Protein 5XK6 (pdb70)

InterPro domains:
  IPR001441 Decaprenyl diphosphate synthase-like [PF01255] (8-213)
  IPR001441 Decaprenyl diphosphate synthase-like [PTHR10291] (7-212)
  IPR036424 Decaprenyl diphosphate synthase-like superfamily [G3DSA:3.40.1180.10] (2-214)
  IPR036424 Decaprenyl diphosphate synthase-like superfamily [SSF64005] (6-204)

Nearest PDB structures (foldseek):
  5xk9-assembly2_C  TM=1.004E+00  e=3.195E-44  Streptomyces sp. CNH189
  5ygj-assembly1_A  TM=9.908E-01  e=1.412E-31  Streptomyces sp. CL190
  8ylz-assembly1_A-2  TM=8.900E-01  e=2.514E-13  Streptomyces clavuligerus
  7cc3-assembly2_C  TM=8.695E-01  e=1.055E-12  Methanosarcina mazei Go1
  7vqc-assembly1_A  TM=8.677E-01  e=1.540E-11  Methanosarcina acetivorans C2A

Secondary structure (DSSP, 8-state):
----EEE----HHHHHHHHT--HHHHHHHHHHHHHHHHHHHHHTT-SEEEEE--BSGGGGS-HHHHHHHHHHHHHHHHHHGGGSEEEEEE-GGGS-HHHHHHHHHHHHHS-TT-S-EEEEEESB-HHHHHHHHHHHHTTTSSS--HHHHHHHSSSSS--SEEEE-SS--S-TT---TT-TT-EEEE-SS-GGG--HHHHHHHHHHHHHS---TTS---/---EEEE----HHHHHHHHT--HHHHHHHHHHHHHHHHHHHHHTT-SEEEEE--BTGGGGS-HHHHHHHHHHHHHHHHHHTTTSEEEEEE-GGGS-HHHHHHHHHHHHTS-TT-S-EEEEEESB-HHHHHHHHHHHHTTTSSS--HHHHHHHSSS-S--SEEEE-SS--B-TT---TT-TT-EEEE-SS-GGG--HHHHHHHHHHHHT--/----EEE----HHHHHHHHT--HHHHHHHHHHHHHHHHHHHHHTT-SEEEEE--BSGGGGS-HHHHHHHHHHHHHHHHHHGGGSEEEEEE-GGGS-HHHHHHHHHHHHHS-TT-S-EEEEEESB-HHHHHHHHHHHHTTTSS---HHHHHHHSSSSS--SEEEE-SS--S-TT---TT-TT-EEEE-SS-GGG--HHHHHHHHHHHHHS---TTS---/---EEEE----HHHHHHHHT--HHHHHHHHHHHHHHHHHHHHHTT-SEEEEE--BTGGGGS-HHHHHHHHHHHHHHHHHHGGGSEEEEEE-GGGS-HHHHHHHHHHHHHS-TT-S-EEEEEESB-HHHHHHHHHHHHTTTSSS--HHHHHHHSSS-S--SEEEE-SS--B-TT---TT-TT-EEEE-SS-GGG--HHHHHHHHHHHHHT-

Foldseek 3Di:
DAAAEEEEADDLVVVCVVVVHDSLVSLLLVLVLVLVVLVLRVVVRHQEYEYAQEALVQLPPDPVSLVSSLVSVVVNLVVPFAAAQEEEFEPCVSRPVVSVVSSVVSNVNGDPVHSYYYYYYYRFAVVSQVVVLCVVCPPPDPDDDPVSSLCRFRPNAAHAEYEYEQPDPDQPRNDGPHHPQHHYYYYNDRSSRDDSVNVVVSVVVSVPDDGAPPHDDD/DAAEEEEEADDQVVVCVVVVHDSLVSLLLVLVLVLVVLVLCVVVPHQEYEYAQEALVRLPPDPVSLVSSLVSVVVNLVPAQQPAQEEEFEPCVSRPPVSVVSSVVSNVNGDVVHSHYYYYYYRAAVVSQVVVLCVVCPPPDPDDDPVSSLCRFRPNDAHAEYEYEQPDDDCNRPDRDPHPPHDYYYYNDRSSRDDSVNVVVSVVVSVVVD/DAAAEEEEADDLVVVCVVVVHDSLVSLLLVLVLVLVVLVLRVVVRHQEYEYAQEALVQLVDDPVSLCSSLVSVLVNLVVPFAAAQEEEFELCVSRPVVSVVSSVVSNVNGDPPHSYYYYYYYRFAVVSQVVVLCVVCPPPDPDDDPVNSLCRFRPNAAHAEYEYEQPDPDQPRNDGPHHPQHHYYYYNDRSSRDDVVNVVVSVVVSVPDDGAPPHDDD/DAAEEEEEADDQVVVCVVVVHDSLVSLLLVLVLVLVVLVLCVVVPHQEYEYAQEALVRLPPDPVSLCSSLVSVLVNLVVPQQAAQEEEFEPCVSRPVVSVVSSVVSNVNGDPPHSHYYYYYYRAAVVSQVVVLCVVCPPPDPDDDPVNSLCRGRPNDAHAEYEYEQPDDDCNRPDRDPHPNHDYYYYNDRSSRDDSVNVVVSVVVSVVVD

B-factor: mean 20.39, std 10.57, range [8.16, 86.76]

Sequence (856 aa):
MMTNLMLLPDGMRRWSQKQGISLDDSYAAMTDKLVEFTGWAREEGFTTFYVTVSSVANYSRSEEQVTTAMNAFTEVVRRCCHDTLNFNYSGTLEVVPERWLTELEALRAKSDSQSDFTLHFIMGMSLAHEVIGIFNKFNGKIPALTEEELLAANAYVPEPVDFLIRPGGHVRMSSFYPLMSPFAEMYFCPTLLNDMMTRADFDVVALEDLREERDDRRYGLYPVMMMMTNNLMMLLPDGMRRWSQKQGISLDDSYAAMTDKLVEFTGWAREEGFTTFYVTVSSVANYSRSEEQVTTAMNAFTEVVRRCCHDTLNFNYSGTLEVVPERRWLLTELEALRRAKSDSQSDDFTLHFIMGMSLAHEVIGIFNKFNGKIPALTEEELLAANAYVPEEPPVDDFLIRPGGHVRMSSFYPLMSPFAEMYFCPTLLNDMMTRADFDVALEDLRERDMMTNLMLLPDGMRRWSQKQGISLDDSYAAMTDKLVEFTGWAREEEGFTTFYVTVSSVANYSRSEEEQVTTAMNAFTEVVRRCCHDTLNFNYSGTLEVVPERWLTELEALRAKSDSQSDFTLHFIMGMSLAHEVIGIFNKFNGKIPALTEELLAANAYVPEPVDFLIRPGGHVRMSSFYPLMSPFAEMYFCPTLLNDMMTRADFDVVALEDLRERDDRRYGLYPVMMTNLMLLPDGMRRWSQKQGISLDDSYAAMTDKLVEFTGWAREEGFTTTFYVTVSSVANYSRSEEQQVTTAMNAFTEVVRRCCHDTLNFNYSGTLEVVPERRWLTELEALRAKSDSQSDFTLHFIMGMSLAHEVIGIFNKFNGKKIPALTEELLAANAYVPEPVDFLIRPGGHVRMSSFYPLMSPFAEMYFCPTLLNDMMTRRADFDVALEDLRERD

Solvent-accessible surface area: 35393 Å² total; per-residue (Å²): 228,142,40,5,0,0,0,1,21,31,6,15,167,83,28,11,104,114,86,68,63,61,55,76,78,0,19,53,24,0,3,76,27,1,46,77,0,6,30,22,0,89,126,50,55,4,32,14,0,3,1,4,11,6,6,28,60,33,41,104,132,54,152,129,78,17,63,16,18,4,59,6,10,0,47,1,0,70,124,20,25,100,91,6,23,0,46,33,23,13,3,55,148,47,6,58,120,156,5,20,87,49,0,87,45,6,83,81,129,13,31,100,148,19,124,3,25,0,10,1,0,0,0,3,17,12,14,58,5,2,28,38,9,3,63,120,22,23,55,159,35,135,40,5,66,95,146,52,0,40,82,33,10,27,4,75,62,86,2,25,10,0,0,11,0,0,40,61,40,59,2,24,14,24,1,1,5,28,1,51,26,1,0,0,31,34,14,111,44,21,0,13,46,0,53,73,12,14,0,37,26,0,2,64,64,1,113,139,43,76,63,43,101,12,72,36,79,211,206,94,54,0,0,0,0,1,19,25,4,9,41,61,32,11,118,134,86,67,62,59,41,86,79,0,15,53,23,0,2,78,29,1,48,78,0,5,28,21,0,93,128,49,51,6,43,18,0,2,1,2,11,4,0,33,26,23,37,89,53,54,148,142,45,16,66,21,16,4,58,5,9,0,44,1,0,64,115,13,22,91,86,6,35,2,62,32,24,14,4,61,151,47,6,53,122,123,12,38,78,40,1,65,58,15,84,70,142,13,34,96,149,15,123,3,24,0,6,1,0,0,0,2,14,13,12,52,4,3,28,40,9,4,64,131,21,24,52,165,33,135,39,5,59,86,130,58,0,39,82,35,11,29,5,74,21,68,3,49,26,0,0,13,0,1,42,22,32,11,0,9,9,18,6,0,6,34,3,45,160,4,25,2,33,34,13,111,43,25,0,13,47,0,54,72,12,15,0,36,28,0,2,39,64,3,96,136,70,171,230,134,39,6,0,0,0,2,23,30,4,14,154,91,28,12,134,133,100,68,59,58,49,86,76,0,23,56,25,0,2,78,29,1,50,76,0,6,29,21,0,93,129,49,54,4,36,15,0,3,1,3,12,6,9,24,71,39,35,104,100,57,152,144,73,13,48,23,19,4,60,6,8,0,45,1,0,67,124,19,28,100,92,6,36,1,61,33,22,12,4,56,148,47,7,52,120,138,11,32,80,56,0,64,39,12,96,78,127,13,56,84,159,22,122,3,25,0,8,1,0,0,0,5,16,12,12,69,5,2,32,38,9,4,60,116,24,25,56,161,36,136,40,4,62,97,144,57,0,40,82,33,9,27,5,74,56,86,1,26,10,0,0,11,0,0,39,62,41,63,2,25,23,27,2,1,5,29,1,49,27,1,1,0,32,34,14,111,42,18,0,13,51,0,55,73,12,16,0,38,26,0,3,64,61,1,116,140,34,76,61,43,102,12,72,34,72,210,216,132,37,5,0,0,0,1,18,26,4,9,42,59,30,10,120,128,85,68,62,59,42,88,79,0,16,52,23,0,2,75,28,2,48,78,0,5,29,23,0,93,130,49,50,6,48,14,0,3,1,2,10,5,1,30,26,24,38,90,54,37,143,125,50,15,73,20,18,3,58,5,9,0,45,1,0,64,122,13,26,107,89,6,39,2,54,17,24,14,3,59,151,46,5,58,122,134,13,23,90,41,1,72,54,9,83,83,130,13,51,92,166,21,119,2,24,0,6,1,0,0,0,2,13,12,12,50,4,4,26,39,9,3,68,123,25,26,55,163,32,133,39,5,58,82,130,57,0,40,82,36,9,29,5,76,42,83,3,49,29,0,0,12,0,0,41,23,32,10,0,9,8,19,7,1,6,17,3,51,176,4,20,2,32,34,13,112,44,25,0,12,47,0,54,72,12,16,0,36,26,0,3,59,64,2,103,129,71,167

Organism: NCBI:txid1136432

Radius of gyration: 30.97 Å; Cα contacts (8 Å, |Δi|>4): 1638; chains: 4; bounding box: 78×78×82 Å

Structure (mmCIF, N/CA/C/O backbone):
data_5XK6
#
_entry.id   5XK6
#
_cell.length_a   68.552
_cell.length_b   120.634
_cell.length_c   130.077
_cell.angle_alpha   90.00
_cell.angle_beta   90.00
_cell.angle_gamma   90.00
#
_symmetry.space_group_name_H-M   'P 21 21 21'
#
loop_
_entity.id
_entity.type
_entity.pdbx_description
1 polymer 'Undecaprenyl diphosphate synthase'
2 non-polymer 'MAGNESIUM ION'
3 non-polymer 'PYROPHOSPHATE 2-'
4 non-polymer 'SULFATE ION'
5 water water
#
loop_
_atom_site.group_PDB
_atom_site.id
_atom_site.type_symbol
_atom_site.label_atom_id
_atom_site.label_alt_id
_atom_site.label_comp_id
_atom_site.label_asym_id
_atom_site.label_entity_id
_atom_site.label_seq_id
_atom_site.pdbx_PDB_ins_code
_atom_site.Cartn_x
_atom_site.Cartn_y
_atom_site.Cartn_z
_atom_site.occupancy
_atom_site.B_iso_or_equiv
_atom_site.auth_seq_id
_atom_site.auth_comp_id
_atom_site.auth_asym_id
_atom_site.auth_atom_id
_atom_site.pdbx_PDB_model_num
ATOM 1 N N . MET A 1 15 ? 32.140 76.839 63.122 1.00 60.10 0 MET A N 1
ATOM 2 C CA . MET A 1 15 ? 31.680 75.512 63.518 1.00 58.44 0 MET A CA 1
ATOM 3 C C . MET A 1 15 ? 31.744 74.516 62.355 1.00 52.04 0 MET A C 1
ATOM 4 O O . MET A 1 15 ? 31.375 74.843 61.228 1.00 53.23 0 MET A O 1
ATOM 9 N N . MET A 1 16 ? 32.205 73.302 62.662 1.00 46.74 1 MET A N 1
ATOM 10 C CA . MET A 1 16 ? 32.420 72.254 61.671 1.00 41.59 1 MET A CA 1
ATOM 11 C C . MET A 1 16 ? 31.112 71.586 61.265 1.00 30.41 1 MET A C 1
ATOM 12 O O . MET A 1 16 ? 30.214 71.402 62.093 1.00 26.31 1 MET A O 1
ATOM 17 N N . THR A 1 17 ? 31.007 71.229 59.980 1.00 23.74 2 THR A N 1
ATOM 18 C CA . THR A 1 17 ? 29.871 70.456 59.488 1.00 19.65 2 THR A CA 1
ATOM 19 C C . THR A 1 17 ? 30.349 69.273 58.653 1.00 15.94 2 THR A C 1
ATOM 20 O O . THR A 1 17 ? 31.457 69.264 58.120 1.00 18.71 2 THR A O 1
ATOM 24 N N . ASN A 1 18 ? 29.506 68.244 58.571 1.00 13.11 3 ASN A N 1
ATOM 25 C CA . ASN A 1 18 ? 29.727 67.105 57.688 1.00 13.08 3 ASN A CA 1
ATOM 26 C C . ASN A 1 18 ? 28.525 66.944 56.752 1.00 13.71 3 ASN A C 1
ATOM 27 O O . ASN A 1 18 ? 27.514 67.654 56.868 1.00 14.29 3 ASN A O 1
ATOM 32 N N . LEU A 1 19 ? 28.666 66.031 55.779 1.00 12.25 4 LEU A N 1
ATOM 33 C CA . LEU A 1 19 ? 27.673 65.846 54.734 1.00 12.43 4 LEU A CA 1
ATOM 34 C C . LEU A 1 19 ? 27.561 64.372 54.399 1.00 13.64 4 LEU A C 1
ATOM 35 O O . LEU A 1 19 ? 28.578 63.685 54.325 1.00 12.93 4 LEU A O 1
ATOM 40 N N . MET A 1 20 ? 26.342 63.892 54.174 1.00 12.23 5 MET A N 1
ATOM 41 C CA . MET A 1 20 ? 26.098 62.514 53.756 1.00 10.92 5 MET A CA 1
ATOM 42 C C . MET A 1 20 ? 25.306 62.508 52.452 1.00 12.58 5 MET A C 1
ATOM 43 O O . MET A 1 20 ? 24.376 63.300 52.281 1.00 13.99 5 MET A O 1
ATOM 48 N N . LEU A 1 21 ? 25.675 61.609 51.534 1.00 11.69 6 LEU A N 1
ATOM 49 C CA . LEU A 1 21 ? 24.988 61.411 50.266 1.00 10.61 6 LEU A CA 1
ATOM 50 C C . LEU A 1 21 ? 24.447 59.986 50.219 1.00 11.24 6 LEU A C 1
ATOM 51 O O . LEU A 1 21 ? 25.170 59.029 50.531 1.00 12.51 6 LEU A O 1
ATOM 56 N N . LEU A 1 22 ? 23.180 59.868 49.820 1.00 11.78 7 LEU A N 1
ATOM 57 C CA . LEU A 1 22 ? 22.488 58.611 49.519 1.00 10.97 7 LEU A CA 1
ATOM 58 C C . LEU A 1 22 ? 22.426 58.430 48.006 1.00 13.36 7 LEU A C 1
ATOM 59 O O . LEU A 1 22 ? 21.515 58.950 47.359 1.00 13.71 7 LEU A O 1
ATOM 64 N N . PRO A 1 23 ? 23.374 57.715 47.396 1.00 14.40 8 PRO A N 1
ATOM 65 C CA . PRO A 1 23 ? 23.334 57.535 45.932 1.00 17.08 8 PRO A CA 1
ATOM 66 C C . PRO A 1 23 ? 22.092 56.769 45.502 1.00 19.64 8 PRO A C 1
ATOM 67 O O . PRO A 1 23 ? 21.666 55.806 46.156 1.00 21.05 8 PRO A O 1
ATOM 71 N N . ASP A 1 24 ? 21.478 57.244 44.418 1.00 19.87 9 ASP A N 1
ATOM 72 C CA . ASP A 1 24 ? 20.299 56.590 43.884 1.00 22.69 9 ASP A CA 1
ATOM 73 C C . ASP A 1 24 ? 20.161 56.964 42.415 1.00 23.06 9 ASP A C 1
ATOM 74 O O . ASP A 1 24 ? 20.529 58.077 41.995 1.00 25.45 9 ASP A O 1
ATOM 79 N N . GLY A 1 25 ? 19.567 56.046 41.663 1.00 21.56 10 GLY A N 1
ATOM 80 C CA . GLY A 1 25 ? 19.149 56.327 40.304 1.00 20.32 10 GLY A CA 1
ATOM 81 C C . GLY A 1 25 ? 19.947 55.655 39.201 1.00 21.08 10 GLY A C 1
ATOM 82 O O . GLY A 1 25 ? 19.832 56.083 38.043 1.00 22.72 10 GLY A O 1
ATOM 83 N N . MET A 1 26 ? 20.759 54.642 39.510 1.00 22.15 11 MET A N 1
ATOM 84 C CA . MET A 1 26 ? 21.662 54.113 38.483 1.00 22.51 11 MET A CA 1
ATOM 85 C C . MET A 1 26 ? 20.903 53.308 37.435 1.00 24.66 11 MET A C 1
ATOM 86 O O . MET A 1 26 ? 21.195 53.413 36.232 1.00 23.68 11 MET A O 1
ATOM 91 N N . ARG A 1 27 ? 19.905 52.525 37.851 1.00 26.19 12 ARG A N 1
ATOM 92 C CA . ARG A 1 27 ? 19.161 51.747 36.861 1.00 29.13 12 ARG A CA 1
ATOM 93 C C . ARG A 1 27 ? 18.361 52.672 35.948 1.00 26.90 12 ARG A C 1
ATOM 94 O O . ARG A 1 27 ? 18.428 52.562 34.710 1.00 26.73 12 ARG A O 1
ATOM 102 N N . ARG A 1 28 ? 17.645 53.646 36.535 1.00 24.29 13 ARG A N 1
ATOM 103 C CA . ARG A 1 28 ? 16.915 54.609 35.713 1.00 24.13 13 ARG A CA 1
ATOM 104 C C . ARG A 1 28 ? 17.837 55.374 34.787 1.00 25.06 13 ARG A C 1
ATOM 105 O O . ARG A 1 28 ? 17.450 55.716 33.668 1.00 26.74 13 ARG A O 1
ATOM 113 N N . TRP A 1 29 ? 19.035 55.718 35.251 1.00 21.51 14 TRP A N 1
ATOM 114 C CA . TRP A 1 29 ? 19.929 56.470 34.381 1.00 21.23 14 TRP A CA 1
ATOM 115 C C . TRP A 1 29 ? 20.395 55.600 33.225 1.00 24.92 14 TRP A C 1
ATOM 116 O O . TRP A 1 29 ? 20.593 56.098 32.108 1.00 27.11 14 TRP A O 1
ATOM 127 N N . SER A 1 30 ? 20.607 54.310 33.478 1.00 24.49 15 SER A N 1
ATOM 128 C CA . SER A 1 30 ? 20.972 53.425 32.372 1.00 27.20 15 SER A CA 1
ATOM 129 C C . SER A 1 30 ? 19.840 53.355 31.351 1.00 30.72 15 SER A C 1
ATOM 130 O O . SER A 1 30 ? 20.091 53.329 30.138 1.00 33.55 15 SER A O 1
ATOM 133 N N . GLN A 1 31 ? 18.588 53.357 31.813 1.00 33.33 16 GLN A N 1
ATOM 134 C CA . GLN A 1 31 ? 17.461 53.380 30.877 1.00 37.86 16 GLN A CA 1
ATOM 135 C C . GLN A 1 31 ? 17.404 54.700 30.115 1.00 38.46 16 GLN A C 1
ATOM 136 O O . GLN A 1 31 ? 17.221 54.722 28.893 1.00 40.18 16 GLN A O 1
ATOM 142 N N . LYS A 1 32 ? 17.559 55.815 30.831 1.00 36.36 17 LYS A N 1
ATOM 143 C CA . LYS A 1 32 ? 17.518 57.140 30.224 1.00 33.13 17 LYS A CA 1
ATOM 144 C C . LYS A 1 32 ? 18.588 57.312 29.158 1.00 32.65 17 LYS A C 1
ATOM 145 O O . LYS A 1 32 ? 18.324 57.855 28.077 1.00 33.91 17 LYS A O 1
ATOM 151 N N . GLN A 1 33 ? 19.800 56.869 29.446 1.00 29.00 18 GLN A N 1
ATOM 152 C CA . GLN A 1 33 ? 20.920 57.078 28.545 1.00 31.26 18 GLN A CA 1
ATOM 153 C C . GLN A 1 33 ? 21.010 55.994 27.478 1.00 32.35 18 GLN A C 1
ATOM 154 O O . GLN A 1 33 ? 21.790 56.141 26.526 1.00 35.28 18 GLN A O 1
ATOM 160 N N . GLY A 1 34 ? 20.257 54.909 27.628 1.00 31.29 19 GLY A N 1
ATOM 161 C CA . GLY A 1 34 ? 20.357 53.805 26.693 1.00 32.17 19 GLY A CA 1
ATOM 162 C C . GLY A 1 34 ? 21.673 53.066 26.756 1.00 33.52 19 GLY A C 1
ATOM 163 O O . GLY A 1 34 ? 22.245 52.737 25.707 1.00 33.82 19 GLY A O 1
ATOM 164 N N . ILE A 1 35 ? 22.179 52.806 27.959 1.00 31.37 20 ILE A N 1
ATOM 165 C CA . ILE A 1 35 ? 23.475 52.178 28.162 1.00 30.03 20 ILE A CA 1
ATOM 166 C C . ILE A 1 35 ? 23.298 51.043 29.157 1.00 29.76 20 ILE A C 1
ATOM 167 O O . ILE A 1 35 ? 22.237 50.875 29.752 1.00 31.03 20 ILE A O 1
ATOM 172 N N . SER A 1 36 ? 24.358 50.257 29.331 1.00 28.84 21 SER A N 1
ATOM 173 C CA . SER A 1 36 ? 24.312 49.146 30.270 1.00 28.14 21 SER A CA 1
ATOM 174 C C . SER A 1 36 ? 24.333 49.654 31.709 1.00 27.97 21 SER A C 1
ATOM 175 O O . SER A 1 36 ? 24.763 50.778 31.990 1.00 27.05 21 SER A O 1
ATOM 178 N N . LEU A 1 37 ? 23.910 48.776 32.625 1.00 28.11 22 LEU A N 1
ATOM 179 C CA . LEU A 1 37 ? 24.037 49.091 34.044 1.00 26.78 22 LEU A CA 1
ATOM 180 C C . LEU A 1 37 ? 25.490 49.341 34.413 1.00 26.20 22 LEU A C 1
ATOM 181 O O . LEU A 1 37 ? 25.796 50.272 35.161 1.00 24.51 22 LEU A O 1
ATOM 186 N N . ASP A 1 38 ? 26.407 48.550 33.859 1.00 26.72 23 ASP A N 1
ATOM 187 C CA . ASP A 1 38 ? 27.819 48.764 34.137 1.00 27.28 23 ASP A CA 1
ATOM 188 C C . ASP A 1 38 ? 28.261 50.176 33.772 1.00 25.13 23 ASP A C 1
ATOM 189 O O . ASP A 1 38 ? 28.996 50.811 34.531 1.00 25.14 23 ASP A O 1
ATOM 194 N N . ASP A 1 39 ? 27.839 50.680 32.608 1.00 23.76 24 ASP A N 1
ATOM 195 C CA . ASP A 1 39 ? 28.245 52.023 32.205 1.00 24.51 24 ASP A CA 1
ATOM 196 C C . ASP A 1 39 ? 27.591 53.095 33.072 1.00 22.24 24 ASP A C 1
ATOM 197 O O . ASP A 1 39 ? 28.193 54.149 33.300 1.00 22.64 24 ASP A O 1
ATOM 202 N N . SER A 1 40 ? 26.368 52.843 33.549 1.00 21.53 25 SER A N 1
ATOM 203 C CA . SER A 1 40 ? 25.751 53.780 34.494 1.00 19.37 25 SER A CA 1
ATOM 204 C C . SER A 1 40 ? 26.541 53.809 35.796 1.00 18.78 25 SER A C 1
ATOM 205 O O . SER A 1 40 ? 26.773 54.884 36.368 1.00 18.67 25 SER A O 1
ATOM 208 N N . TYR A 1 41 ? 26.986 52.642 36.271 1.00 19.31 26 TYR A N 1
ATOM 209 C CA . TYR A 1 41 ? 27.825 52.644 37.461 1.00 19.42 26 TYR A CA 1
ATOM 210 C C . TYR A 1 41 ? 29.174 53.283 37.189 1.00 18.30 26 TYR A C 1
ATOM 211 O O . TYR A 1 41 ? 29.776 53.860 38.096 1.00 19.47 26 TYR A O 1
ATOM 220 N N . ALA A 1 42 ? 29.673 53.230 35.942 1.00 19.25 27 ALA A N 1
ATOM 221 C CA . ALA A 1 42 ? 30.917 53.933 35.663 1.00 18.82 27 ALA A CA 1
ATOM 222 C C . ALA A 1 42 ? 30.714 55.437 35.756 1.00 17.41 27 ALA A C 1
ATOM 223 O O . ALA A 1 42 ? 31.586 56.165 36.278 1.00 20.16 27 ALA A O 1
ATOM 225 N N . ALA A 1 43 ? 29.563 55.913 35.264 1.00 18.34 28 ALA A N 1
ATOM 226 C CA . ALA A 1 43 ? 29.219 57.322 35.424 1.00 17.85 28 ALA A CA 1
ATOM 227 C C . ALA A 1 43 ? 29.047 57.674 36.891 1.00 19.14 28 ALA A C 1
ATOM 228 O O . ALA A 1 43 ? 29.403 58.779 37.307 1.00 18.84 28 ALA A O 1
ATOM 230 N N . MET A 1 44 ? 28.506 56.744 37.691 1.00 17.08 29 MET A N 1
ATOM 231 C CA . MET A 1 44 ? 28.359 56.995 39.129 1.00 17.45 29 MET A CA 1
ATOM 232 C C . MET A 1 44 ? 29.721 57.146 39.789 1.00 16.04 29 MET A C 1
ATOM 233 O O . MET A 1 44 ? 29.938 58.044 40.596 1.00 17.01 29 MET A O 1
ATOM 238 N N . THR A 1 45 ? 30.675 56.278 39.443 1.00 16.76 30 THR A N 1
ATOM 239 C CA . THR A 1 45 ? 32.016 56.443 39.985 1.00 16.07 30 THR A CA 1
ATOM 240 C C . THR A 1 45 ? 32.553 57.837 39.678 1.00 18.27 30 THR A C 1
ATOM 241 O O . THR A 1 45 ? 33.098 58.516 40.560 1.00 17.04 30 THR A O 1
ATOM 245 N N . ASP A 1 46 ? 32.460 58.249 38.403 1.00 18.81 31 ASP A N 1
ATOM 246 C CA . ASP A 1 46 ? 32.938 59.582 38.023 1.00 18.80 31 ASP A CA 1
ATOM 247 C C . ASP A 1 46 ? 32.239 60.665 38.847 1.00 16.91 31 ASP A C 1
ATOM 248 O O . ASP A 1 46 ? 32.878 61.610 39.342 1.00 18.67 31 ASP A O 1
ATOM 253 N N . LYS A 1 47 ? 30.927 60.518 39.007 1.00 17.03 32 LYS A N 1
ATOM 254 C CA . LYS A 1 47 ? 30.141 61.522 39.706 1.00 15.85 32 LYS A CA 1
ATOM 255 C C . LYS A 1 47 ? 30.502 61.580 41.176 1.00 17.44 32 LYS A C 1
ATOM 256 O O . LYS A 1 47 ? 30.553 62.668 41.755 1.00 17.40 32 LYS A O 1
ATOM 262 N N . LEU A 1 48 ? 30.762 60.420 41.804 1.00 15.04 33 LEU A N 1
ATOM 263 C CA . LEU A 1 48 ? 31.088 60.421 43.226 1.00 15.57 33 LEU A CA 1
ATOM 264 C C . LEU A 1 48 ? 32.473 60.984 43.479 1.00 14.87 33 LEU A C 1
ATOM 265 O O . LEU A 1 48 ? 32.694 61.609 44.513 1.00 15.86 33 LEU A O 1
ATOM 270 N N . VAL A 1 49 ? 33.431 60.771 42.558 1.00 15.73 34 VAL A N 1
ATOM 271 C CA . VAL A 1 49 ? 34.703 61.472 42.679 1.00 15.61 34 VAL A CA 1
ATOM 272 C C . VAL A 1 49 ? 34.486 62.991 42.632 1.00 16.19 34 VAL A C 1
ATOM 273 O O . VAL A 1 49 ? 35.034 63.747 43.464 1.00 18.15 34 VAL A O 1
ATOM 277 N N . GLU A 1 50 ? 33.656 63.457 41.675 1.00 17.08 35 GLU A N 1
ATOM 278 C CA . GLU A 1 50 ? 33.305 64.880 41.633 1.00 17.94 35 GLU A CA 1
ATOM 279 C C . GLU A 1 50 ? 32.710 65.345 42.955 1.00 17.27 35 GLU A C 1
ATOM 280 O O . GLU A 1 50 ? 33.151 66.338 43.532 1.00 16.95 35 GLU A O 1
ATOM 286 N N . PHE A 1 51 ? 31.698 64.623 43.443 1.00 17.41 36 PHE A N 1
ATOM 287 C CA . PHE A 1 51 ? 30.967 65.028 44.643 1.00 16.80 36 PHE A CA 1
ATOM 288 C C . PHE A 1 51 ? 31.897 65.088 45.841 1.00 15.19 36 PHE A C 1
ATOM 289 O O . PHE A 1 51 ? 31.796 65.989 46.682 1.00 16.86 36 PHE A O 1
ATOM 297 N N . THR A 1 52 ? 32.819 64.123 45.932 1.00 14.45 37 THR A N 1
ATOM 298 C CA . THR A 1 52 ? 33.784 64.129 47.024 1.00 15.47 37 THR A CA 1
ATOM 299 C C . THR A 1 52 ? 34.624 65.396 47.000 1.00 15.40 37 THR A C 1
ATOM 300 O O . THR A 1 52 ? 34.851 66.022 48.045 1.00 17.34 37 THR A O 1
ATOM 304 N N . GLY A 1 53 ? 35.061 65.804 45.809 1.00 16.17 38 GLY A N 1
ATOM 305 C CA . GLY A 1 53 ? 35.816 67.045 45.724 1.00 16.25 38 GLY A CA 1
ATOM 306 C C . GLY A 1 53 ? 34.990 68.281 46.049 1.00 16.81 38 GLY A C 1
ATOM 307 O O . GLY A 1 53 ? 35.479 69.205 46.718 1.00 19.74 38 GLY A O 1
ATOM 308 N N . TRP A 1 54 ? 33.722 68.314 45.597 1.00 15.54 39 TRP A N 1
ATOM 309 C CA . TRP A 1 54 ? 32.845 69.437 45.954 1.00 16.27 39 TRP A CA 1
ATOM 310 C C . TRP A 1 54 ? 32.664 69.530 47.463 1.00 17.04 39 TRP A C 1
ATOM 311 O O . TRP A 1 54 ? 32.733 70.615 48.052 1.00 17.83 39 TRP A O 1
ATOM 322 N N . ALA A 1 55 ? 32.434 68.391 48.118 1.00 14.56 40 ALA A N 1
ATOM 323 C CA . ALA A 1 55 ? 32.260 68.411 49.558 1.00 14.47 40 ALA A CA 1
ATOM 324 C C . ALA A 1 55 ? 33.513 68.923 50.256 1.00 16.21 40 ALA A C 1
ATOM 325 O O . ALA A 1 55 ? 33.424 69.692 51.219 1.00 16.95 40 ALA A O 1
ATOM 327 N N . ARG A 1 56 ? 34.695 68.485 49.797 1.00 16.46 41 ARG A N 1
ATOM 328 C CA . ARG A 1 56 ? 35.916 68.990 50.407 1.00 17.07 41 ARG A CA 1
ATOM 329 C C . ARG A 1 56 ? 36.054 70.497 50.189 1.00 18.23 41 ARG A C 1
ATOM 330 O O . ARG A 1 56 ? 36.417 71.232 51.115 1.00 19.51 41 ARG A O 1
ATOM 338 N N . GLU A 1 57 ? 35.752 70.963 48.974 1.00 16.98 42 GLU A N 1
ATOM 339 C CA . GLU A 1 57 ? 35.888 72.387 48.660 1.00 18.13 42 GLU A CA 1
ATOM 340 C C . GLU A 1 57 ? 34.987 73.216 49.544 1.00 20.22 42 GLU A C 1
ATOM 341 O O . GLU A 1 57 ? 35.352 74.334 49.934 1.00 23.06 42 GLU A O 1
ATOM 347 N N . GLU A 1 58 ? 33.824 72.664 49.896 1.00 17.66 43 GLU A N 1
ATOM 348 C CA . GLU A 1 58 ? 32.844 73.337 50.724 1.00 18.03 43 GLU A CA 1
ATOM 349 C C . GLU A 1 58 ? 33.147 73.244 52.213 1.00 19.32 43 GLU A C 1
ATOM 350 O O . GLU A 1 58 ? 32.335 73.713 53.020 1.00 21.94 43 GLU A O 1
ATOM 356 N N . GLY A 1 59 ? 34.277 72.658 52.614 1.00 17.20 44 GLY A N 1
ATOM 357 C CA . GLY A 1 59 ? 34.672 72.719 54.010 1.00 18.66 44 GLY A CA 1
ATOM 358 C C . GLY A 1 59 ? 34.110 71.630 54.902 1.00 17.24 44 GLY A C 1
ATOM 359 O O . GLY A 1 59 ? 34.330 71.674 56.125 1.00 19.25 44 GLY A O 1
ATOM 360 N N . PHE A 1 60 ? 33.392 70.659 54.343 1.00 16.63 45 PHE A N 1
ATOM 361 C CA . PHE A 1 60 ? 32.892 69.579 55.181 1.00 14.50 45 PHE A CA 1
ATOM 362 C C . PHE A 1 60 ? 34.060 68.747 55.714 1.00 14.99 45 PHE A C 1
ATOM 363 O O . PHE A 1 60 ? 35.034 68.497 55.002 1.00 16.99 45 PHE A O 1
ATOM 371 N N . THR A 1 61 ? 33.948 68.342 56.980 1.00 14.14 46 THR A N 1
ATOM 372 C CA . THR A 1 61 ? 35.003 67.561 57.633 1.00 13.56 46 THR A CA 1
ATOM 373 C C . THR A 1 61 ? 35.031 66.117 57.145 1.00 15.37 46 THR A C 1
ATOM 374 O O . THR A 1 61 ? 36.114 65.534 56.914 1.00 15.93 46 THR A O 1
ATOM 378 N N . THR A 1 62 ? 33.858 65.520 57.006 1.00 16.23 47 THR A N 1
ATOM 379 C CA . THR A 1 62 ? 33.706 64.193 56.461 1.00 14.80 47 THR A CA 1
ATOM 380 C C . THR A 1 62 ? 32.575 64.225 55.460 1.00 15.31 47 THR A C 1
ATOM 381 O O . THR A 1 62 ? 31.555 64.905 55.672 1.00 14.88 47 THR A O 1
ATOM 385 N N . PHE A 1 63 ? 32.786 63.497 54.373 1.00 13.88 48 PHE A N 1
ATOM 386 C CA . PHE A 1 63 ? 31.749 63.204 53.399 1.00 12.48 48 PHE A CA 1
ATOM 387 C C . PHE A 1 63 ? 31.421 61.713 53.538 1.00 13.29 48 PHE A C 1
ATOM 388 O O . PHE A 1 63 ? 32.278 60.862 53.273 1.00 13.36 48 PHE A O 1
ATOM 396 N N . TYR A 1 64 ? 30.205 61.413 54.004 1.00 12.11 49 TYR A N 1
ATOM 397 C CA . TYR A 1 64 ? 29.695 60.050 54.170 1.00 11.38 49 TYR A CA 1
ATOM 398 C C . TYR A 1 64 ? 28.926 59.624 52.931 1.00 13.40 49 TYR A C 1
ATOM 399 O O . TYR A 1 64 ? 28.092 60.382 52.431 1.00 13.52 49 TYR A O 1
ATOM 408 N N . VAL A 1 65 ? 29.183 58.413 52.441 1.00 12.52 50 VAL A N 1
ATOM 409 C CA . VAL A 1 65 ? 28.419 57.850 51.335 1.00 11.26 50 VAL A CA 1
ATOM 410 C C . VAL A 1 65 ? 27.786 56.547 51.796 1.00 13.07 50 VAL A C 1
ATOM 411 O O . VAL A 1 65 ? 28.495 55.657 52.288 1.00 13.57 50 VAL A O 1
ATOM 415 N N . THR A 1 66 ? 26.461 56.440 51.645 1.00 13.02 51 THR A N 1
ATOM 416 C CA . THR A 1 66 ? 25.764 55.207 52.023 1.00 11.87 51 THR A CA 1
ATOM 417 C C . THR A 1 66 ? 25.855 54.254 50.830 1.00 14.49 51 THR A C 1
ATOM 418 O O . THR A 1 66 ? 25.033 54.303 49.903 1.00 17.51 51 THR A O 1
ATOM 422 N N . VAL A 1 67 ? 26.858 53.368 50.863 1.00 14.36 52 VAL A N 1
ATOM 423 C CA . VAL A 1 67 ? 27.170 52.505 49.725 1.00 15.66 52 VAL A CA 1
ATOM 424 C C . VAL A 1 67 ? 26.054 51.503 49.473 1.00 16.48 52 VAL A C 1
ATOM 425 O O . VAL A 1 67 ? 25.652 51.268 48.322 1.00 18.46 52 VAL A O 1
ATOM 429 N N . SER A 1 68 ? 25.513 50.917 50.535 1.00 14.22 53 SER A N 1
ATOM 430 C CA . SER A 1 68 ? 24.597 49.812 50.352 1.00 14.18 53 SER A CA 1
ATOM 431 C C . SER A 1 68 ? 23.793 49.592 51.616 1.00 13.60 53 SER A C 1
ATOM 432 O O . SER A 1 68 ? 24.211 49.951 52.724 1.00 14.07 53 SER A O 1
ATOM 435 N N . SER A 1 69 ? 22.629 49.006 51.421 1.00 15.52 54 SER A N 1
ATOM 436 C CA . SER A 1 69 ? 21.831 48.446 52.500 1.00 15.20 54 SER A CA 1
ATOM 437 C C . SER A 1 69 ? 22.142 46.960 52.631 1.00 16.80 54 SER A C 1
ATOM 438 O O . SER A 1 69 ? 22.847 46.375 51.808 1.00 17.28 54 SER A O 1
ATOM 441 N N . VAL A 1 70 ? 21.638 46.338 53.699 1.00 15.01 55 VAL A N 1
ATOM 442 C CA . VAL A 1 70 ? 21.643 44.878 53.726 1.00 17.37 55 VAL A CA 1
ATOM 443 C C . VAL A 1 70 ? 20.790 44.317 52.577 1.00 18.79 55 VAL A C 1
ATOM 444 O O . VAL A 1 70 ? 21.167 43.322 51.940 1.00 25.24 55 VAL A O 1
ATOM 448 N N . ALA A 1 71 ? 19.623 44.919 52.311 1.00 19.60 56 ALA A N 1
ATOM 449 C CA . ALA A 1 71 ? 18.732 44.407 51.263 1.00 20.95 56 ALA A CA 1
ATOM 450 C C . ALA A 1 71 ? 19.435 44.343 49.914 1.00 24.07 56 ALA A C 1
ATOM 451 O O . ALA A 1 71 ? 19.152 43.447 49.106 1.00 24.45 56 ALA A O 1
ATOM 453 N N . ASN A 1 72 ? 20.351 45.279 49.659 1.00 22.53 57 ASN A N 1
ATOM 454 C CA . ASN A 1 72 ? 21.049 45.330 48.376 1.00 23.91 57 ASN A CA 1
ATOM 455 C C . ASN A 1 72 ? 21.784 44.043 48.061 1.00 26.66 57 ASN A C 1
ATOM 456 O O . ASN A 1 72 ? 21.962 43.705 46.880 1.00 27.97 57 ASN A O 1
ATOM 461 N N . TYR A 1 73 ? 22.258 43.339 49.082 1.00 25.56 58 TYR A N 1
ATOM 462 C CA . TYR A 1 73 ? 23.027 42.132 48.855 1.00 26.56 58 TYR A CA 1
ATOM 463 C C . TYR A 1 73 ? 22.130 40.945 48.500 1.00 30.15 58 TYR A C 1
ATOM 464 O O . TYR A 1 73 ? 22.650 39.852 48.247 1.00 31.13 58 TYR A O 1
ATOM 473 N N . SER A 1 74 ? 20.805 41.148 48.389 1.00 32.03 59 SER A N 1
ATOM 474 C CA . SER A 1 74 ? 19.918 40.145 47.799 1.00 33.47 59 SER A CA 1
ATOM 475 C C . SER A 1 74 ? 19.740 40.330 46.295 1.00 33.59 59 SER A C 1
ATOM 476 O O . SER A 1 74 ? 19.054 39.520 45.651 1.00 33.08 59 SER A O 1
ATOM 479 N N . ARG A 1 75 ? 20.377 41.344 45.716 1.00 34.40 60 ARG A N 1
ATOM 480 C CA . ARG A 1 75 ? 20.491 41.457 44.273 1.00 33.16 60 ARG A CA 1
ATOM 481 C C . ARG A 1 75 ? 21.330 40.294 43.720 1.00 32.03 60 ARG A C 1
ATOM 482 O O . ARG A 1 75 ? 21.953 39.529 44.460 1.00 30.66 60 ARG A O 1
ATOM 490 N N . SER A 1 76 ? 21.350 40.160 42.395 1.00 32.03 61 SER A N 1
ATOM 491 C CA . SER A 1 76 ? 22.119 39.074 41.800 1.00 34.54 61 SER A CA 1
ATOM 492 C C . SER A 1 76 ? 23.608 39.253 42.103 1.00 35.19 61 SER A C 1
ATOM 493 O O . SER A 1 76 ? 24.071 40.355 42.407 1.00 33.70 61 SER A O 1
ATOM 496 N N . GLU A 1 77 ? 24.370 38.159 41.989 1.00 36.75 62 GLU A N 1
ATOM 497 C CA . GLU A 1 77 ? 25.809 38.239 42.235 1.00 39.28 62 GLU A CA 1
ATOM 498 C C . GLU A 1 77 ? 26.460 39.245 41.285 1.00 34.95 62 GLU A C 1
ATOM 499 O O . GLU A 1 77 ? 27.311 40.044 41.693 1.00 32.42 62 GLU A O 1
ATOM 505 N N . GLU A 1 78 ? 26.055 39.242 40.013 1.00 32.81 63 GLU A N 1
ATOM 506 C CA . GLU A 1 78 ? 26.639 40.190 39.069 1.00 34.78 63 GLU A CA 1
ATOM 507 C C . GLU A 1 78 ? 26.315 41.639 39.440 1.00 30.75 63 GLU A C 1
ATOM 508 O O . GLU A 1 78 ? 27.167 42.527 39.293 1.00 29.11 63 GLU A O 1
ATOM 514 N N . GLN A 1 79 ? 25.074 41.908 39.874 1.00 27.85 64 GLN A N 1
ATOM 515 C CA . GLN A 1 79 ? 24.700 43.266 40.259 1.00 26.52 64 GLN A CA 1
ATOM 516 C C . GLN A 1 79 ? 25.520 43.732 41.460 1.00 24.76 64 GLN A C 1
ATOM 517 O O . GLN A 1 79 ? 25.975 44.883 41.508 1.00 23.71 64 GLN A O 1
ATOM 523 N N . VAL A 1 80 ? 25.749 42.833 42.418 1.00 24.93 65 VAL A N 1
ATOM 524 C CA . VAL A 1 80 ? 26.521 43.174 43.608 1.00 25.55 65 VAL A CA 1
ATOM 525 C C . VAL A 1 80 ? 27.974 43.470 43.247 1.00 24.40 65 VAL A C 1
ATOM 526 O O . VAL A 1 80 ? 28.557 44.458 43.713 1.00 22.68 65 VAL A O 1
ATOM 530 N N . THR A 1 81 ? 28.574 42.641 42.393 1.00 22.66 66 THR A N 1
ATOM 531 C CA . THR A 1 81 ? 29.947 42.910 41.965 1.00 22.14 66 THR A CA 1
ATOM 532 C C . THR A 1 81 ? 30.047 44.224 41.193 1.00 21.53 66 THR A C 1
ATOM 533 O O . THR A 1 81 ? 30.989 45.008 41.391 1.00 20.10 66 THR A O 1
ATOM 537 N N . THR A 1 82 ? 29.116 44.457 40.268 1.00 21.23 67 THR A N 1
ATOM 538 C CA . THR A 1 82 ? 29.132 45.711 39.528 1.00 21.89 67 THR A CA 1
ATOM 539 C C . THR A 1 82 ? 29.127 46.900 40.474 1.00 21.30 67 THR A C 1
ATOM 540 O O . THR A 1 82 ? 29.966 47.815 40.356 1.00 21.40 67 THR A O 1
ATOM 544 N N . ALA A 1 83 ? 28.190 46.903 41.438 1.00 20.51 68 ALA A N 1
ATOM 545 C CA . ALA A 1 83 ? 28.064 48.069 42.305 1.00 18.66 68 ALA A CA 1
ATOM 546 C C . ALA A 1 83 ? 29.286 48.212 43.209 1.00 18.61 68 ALA A C 1
ATOM 547 O O . ALA A 1 83 ? 29.840 49.313 43.360 1.00 17.36 68 ALA A O 1
ATOM 549 N N . MET A 1 84 ? 29.720 47.106 43.834 1.00 17.62 69 MET A N 1
ATOM 550 C CA . MET A 1 84 ? 30.822 47.211 44.782 1.00 16.15 69 MET A CA 1
ATOM 551 C C . MET A 1 84 ? 32.106 47.604 44.084 1.00 16.32 69 MET A C 1
ATOM 552 O O . MET A 1 84 ? 32.909 48.370 44.629 1.00 16.76 69 MET A O 1
ATOM 557 N N . ASN A 1 85 ? 32.319 47.106 42.860 1.00 15.81 70 ASN A N 1
ATOM 558 C CA . ASN A 1 85 ? 33.487 47.570 42.139 1.00 17.03 70 ASN A CA 1
ATOM 559 C C . ASN A 1 85 ? 33.405 49.062 41.846 1.00 17.53 70 ASN A C 1
ATOM 560 O O . ASN A 1 85 ? 34.414 49.772 41.973 1.00 18.50 70 ASN A O 1
ATOM 565 N N . ALA A 1 86 ? 32.218 49.550 41.453 1.00 16.87 71 ALA A N 1
ATOM 566 C CA . ALA A 1 86 ? 32.091 50.959 41.088 1.00 18.25 71 ALA A CA 1
ATOM 567 C C . ALA A 1 86 ? 32.324 51.871 42.293 1.00 18.88 71 ALA A C 1
ATOM 568 O O . ALA A 1 86 ? 32.992 52.910 42.179 1.00 17.06 71 ALA A O 1
ATOM 570 N N . PHE A 1 87 ? 31.811 51.487 43.461 1.00 15.67 72 PHE A N 1
ATOM 571 C CA . PHE A 1 87 ? 32.117 52.258 44.670 1.00 15.02 72 PHE A CA 1
ATOM 572 C C . PHE A 1 87 ? 33.595 52.161 45.035 1.00 16.25 72 PHE A C 1
ATOM 573 O O . PHE A 1 87 ? 34.210 53.155 45.430 1.00 17.61 72 PHE A O 1
ATOM 581 N N . THR A 1 88 ? 34.189 50.961 44.938 1.00 16.26 73 THR A N 1
ATOM 582 C CA . THR A 1 88 ? 35.590 50.838 45.320 1.00 17.93 73 THR A CA 1
ATOM 583 C C . THR A 1 88 ? 36.489 51.670 44.400 1.00 18.17 73 THR A C 1
ATOM 584 O O . THR A 1 88 ? 37.483 52.246 44.859 1.00 17.29 73 THR A O 1
ATOM 588 N N . GLU A 1 89 ? 36.139 51.752 43.098 1.00 18.25 74 GLU A N 1
ATOM 589 C CA . GLU A 1 89 ? 36.919 52.553 42.160 1.00 16.86 74 GLU A CA 1
ATOM 590 C C . GLU A 1 89 ? 37.004 54.016 42.598 1.00 18.20 74 GLU A C 1
ATOM 591 O O . GLU A 1 89 ? 38.053 54.651 42.429 1.00 18.71 74 GLU A O 1
ATOM 597 N N . VAL A 1 90 ? 35.943 54.554 43.234 1.00 17.06 75 VAL A N 1
ATOM 598 C CA . VAL A 1 90 ? 36.023 55.925 43.752 1.00 16.99 75 VAL A CA 1
ATOM 599 C C . VAL A 1 90 ? 37.219 56.065 44.675 1.00 16.83 75 VAL A C 1
ATOM 600 O O . VAL A 1 90 ? 38.003 57.024 44.597 1.00 19.10 75 VAL A O 1
ATOM 604 N N . VAL A 1 91 ? 37.362 55.098 45.577 1.00 16.47 76 VAL A N 1
ATOM 605 C CA . VAL A 1 91 ? 38.423 55.116 46.572 1.00 17.24 76 VAL A CA 1
ATOM 606 C C . VAL A 1 91 ? 39.772 54.862 45.922 1.00 18.97 76 VAL A C 1
ATOM 607 O O . VAL A 1 91 ? 40.769 55.491 46.289 1.00 18.41 76 VAL A O 1
ATOM 611 N N . ARG A 1 92 ? 39.822 53.942 44.954 1.00 18.55 77 ARG A N 1
ATOM 612 C CA . ARG A 1 92 ? 41.077 53.736 44.218 1.00 20.06 77 ARG A CA 1
ATOM 613 C C . ARG A 1 92 ? 41.589 55.060 43.676 1.00 19.53 77 ARG A C 1
ATOM 614 O O . ARG A 1 92 ? 42.795 55.347 43.747 1.00 23.05 77 ARG A O 1
ATOM 622 N N . ARG A 1 93 ? 40.681 55.892 43.160 1.00 18.84 78 ARG A N 1
ATOM 623 C CA . ARG A 1 93 ? 41.081 57.141 42.516 1.00 20.78 78 ARG A CA 1
ATOM 624 C C . ARG A 1 93 ? 41.445 58.230 43.521 1.00 23.95 78 ARG A C 1
ATOM 625 O O . ARG A 1 93 ? 42.405 58.963 43.297 1.00 27.81 78 ARG A O 1
ATOM 633 N N . CYS A 1 94 ? 40.730 58.356 44.649 1.00 23.71 79 CYS A N 1
ATOM 634 C CA A CYS A 1 94 ? 40.992 59.515 45.492 0.50 24.14 79 CYS A CA 1
ATOM 635 C CA B CYS A 1 94 ? 40.859 59.487 45.572 0.50 24.18 79 CYS A CA 1
ATOM 636 C C . CYS A 1 94 ? 41.711 59.222 46.806 1.00 24.64 79 CYS A C 1
ATOM 637 O O . CYS A 1 94 ? 42.078 60.173 47.502 1.00 24.74 79 CYS A O 1
ATOM 642 N N . HIS A 1 95 ? 41.975 57.962 47.151 1.00 23.19 80 HIS A N 1
ATOM 643 C CA . HIS A 1 95 ? 42.417 57.674 48.517 1.00 24.39 80 HIS A CA 1
ATOM 644 C C . HIS A 1 95 ? 43.758 58.310 48.881 1.00 25.32 80 HIS A C 1
ATOM 645 O O . HIS A 1 95 ? 44.013 58.530 50.067 1.00 23.93 80 HIS A O 1
ATOM 652 N N . ASP A 1 96 ? 44.612 58.627 47.905 1.00 27.95 81 ASP A N 1
ATOM 653 C CA . ASP A 1 96 ? 45.966 59.039 48.263 1.00 32.76 81 ASP A CA 1
ATOM 654 C C . ASP A 1 96 ? 46.031 60.412 48.917 1.00 30.52 81 ASP A C 1
ATOM 655 O O . ASP A 1 96 ? 46.998 60.697 49.631 1.00 32.79 81 ASP A O 1
ATOM 660 N N . THR A 1 97 ? 45.008 61.250 48.757 1.00 26.23 82 THR A N 1
ATOM 661 C CA . THR A 1 97 ? 45.076 62.617 49.252 1.00 24.89 82 THR A CA 1
ATOM 662 C C . THR A 1 97 ? 43.973 62.942 50.247 1.00 24.95 82 THR A C 1
ATOM 663 O O . THR A 1 97 ? 43.753 64.116 50.558 1.00 26.50 82 THR A O 1
ATOM 667 N N . LEU A 1 98 ? 43.307 61.931 50.785 1.00 21.94 83 LEU A N 1
ATOM 668 C CA . LEU A 1 98 ? 42.348 62.151 51.858 1.00 19.53 83 LEU A CA 1
ATOM 669 C C . LEU A 1 98 ? 42.431 60.970 52.816 1.00 20.38 83 LEU A C 1
ATOM 670 O O . LEU A 1 98 ? 43.168 60.006 52.585 1.00 21.74 83 LEU A O 1
ATOM 675 N N . ASN A 1 99 ? 41.718 61.077 53.933 1.00 19.31 84 ASN A N 1
ATOM 676 C CA . ASN A 1 99 ? 41.590 59.988 54.895 1.00 19.88 84 ASN A CA 1
ATOM 677 C C . ASN A 1 99 ? 40.371 59.162 54.508 1.00 20.04 84 ASN A C 1
ATOM 678 O O . ASN A 1 99 ? 39.295 59.721 54.274 1.00 20.64 84 ASN A O 1
ATOM 683 N N . PHE A 1 100 ? 40.537 57.857 54.354 1.00 17.93 85 PHE A N 1
ATOM 684 C CA . PHE A 1 100 ? 39.418 57.006 53.974 1.00 16.78 85 PHE A CA 1
ATOM 685 C C . PHE A 1 100 ? 39.082 56.075 55.120 1.00 18.35 85 PHE A C 1
ATOM 686 O O . PHE A 1 100 ? 39.981 55.468 55.715 1.00 19.86 85 PHE A O 1
ATOM 694 N N . ASN A 1 101 ? 37.791 55.957 55.427 1.00 16.60 86 ASN A N 1
ATOM 695 C CA . ASN A 1 101 ? 37.370 54.986 56.428 1.00 15.98 86 ASN A CA 1
ATOM 696 C C . ASN A 1 101 ? 36.059 54.362 55.981 1.00 16.39 86 ASN A C 1
ATOM 697 O O . ASN A 1 101 ? 35.435 54.807 55.019 1.00 15.30 86 ASN A O 1
ATOM 702 N N . TYR A 1 102 ? 35.677 53.281 56.661 1.00 16.84 87 TYR A N 1
ATOM 703 C CA . TYR A 1 102 ? 34.445 52.587 56.292 1.00 15.64 87 TYR A CA 1
ATOM 704 C C . TYR A 1 102 ? 33.928 51.842 57.519 1.00 15.33 87 TYR A C 1
ATOM 705 O O . TYR A 1 102 ? 34.681 51.535 58.448 1.00 17.14 87 TYR A O 1
ATOM 714 N N . SER A 1 103 ? 32.632 51.529 57.484 1.00 15.19 88 SER A N 1
ATOM 715 C CA . SER A 1 103 ? 31.968 50.826 58.575 1.00 13.67 88 SER A CA 1
ATOM 716 C C . SER A 1 103 ? 30.687 50.210 58.037 1.00 13.94 88 SER A C 1
ATOM 717 O O . SER A 1 103 ? 30.310 50.459 56.888 1.00 15.13 88 SER A O 1
ATOM 720 N N . GLY A 1 104 ? 29.974 49.438 58.896 1.00 13.95 89 GLY A N 1
ATOM 721 C CA . GLY A 1 104 ? 28.669 48.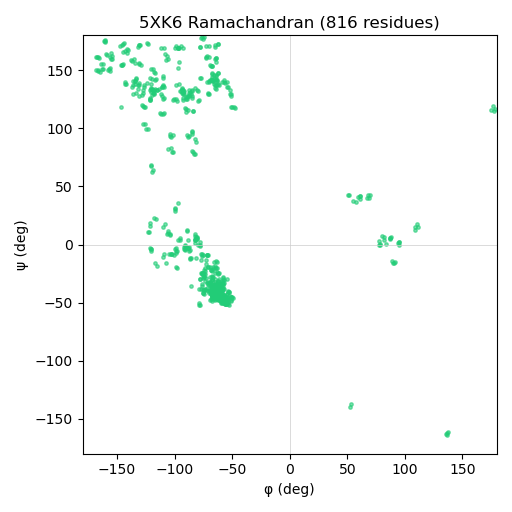918 58.520 1.00 13.25 89 GLY A CA 1
ATOM 722 C C . GLY A 1 104 ? 28.488 47.464 58.911 1.00 13.67 89 GLY A C 1
ATOM 723 O O . GLY A 1 104 ? 29.219 46.945 59.754 1.00 16.45 89 GLY A O 1
ATOM 724 N N . THR A 1 105 ? 27.491 46.824 58.286 1.00 14.16 90 THR A N 1
ATOM 725 C CA . THR A 1 105 ? 27.256 45.386 58.541 1.00 14.95 90 THR A CA 1
ATOM 726 C C . THR A 1 105 ? 28.215 44.617 57.637 1.00 16.16 90 THR A C 1
ATOM 727 O O . THR A 1 105 ? 27.844 44.103 56.578 1.00 19.59 90 THR A O 1
ATOM 731 N N . LEU A 1 106 ? 29.472 44.567 58.055 1.00 17.03 91 LEU A N 1
ATOM 732 C CA . LEU A 1 106 ? 30.509 44.111 57.125 1.00 18.58 91 LEU A CA 1
ATOM 733 C C . LEU A 1 106 ? 30.384 42.626 56.798 1.00 21.35 91 LEU A C 1
ATOM 734 O O . LEU A 1 106 ? 30.849 42.203 55.732 1.00 22.99 91 LEU A O 1
ATOM 739 N N . GLU A 1 107 ? 29.726 41.834 57.643 1.00 22.82 92 GLU A N 1
ATOM 740 C CA . GLU A 1 107 ? 29.634 40.406 57.349 1.00 25.53 92 GLU A CA 1
ATOM 741 C C . GLU A 1 107 ? 28.837 40.096 56.078 1.00 24.76 92 GLU A C 1
ATOM 742 O O . GLU A 1 107 ? 29.017 39.014 55.505 1.00 26.76 92 GLU A O 1
ATOM 748 N N . VAL A 1 108 ? 27.976 40.999 55.592 1.00 19.46 93 VAL A N 1
ATOM 749 C CA . VAL A 1 108 ? 27.219 40.731 54.379 1.00 19.94 93 VAL A CA 1
ATOM 750 C C . VAL A 1 108 ? 27.954 41.216 53.137 1.00 21.50 93 VAL A C 1
ATOM 751 O O . VAL A 1 108 ? 27.447 41.029 52.021 1.00 24.01 93 VAL A O 1
ATOM 755 N N . VAL A 1 109 ? 29.099 41.878 53.306 1.00 20.18 94 VAL A N 1
ATOM 756 C CA . VAL A 1 109 ? 29.866 42.414 52.177 1.00 20.64 94 VAL A CA 1
ATOM 757 C C . VAL A 1 109 ? 30.795 41.309 51.701 1.00 20.77 94 VAL A C 1
ATOM 758 O O . VAL A 1 109 ? 31.522 40.760 52.528 1.00 23.83 94 VAL A O 1
ATOM 762 N N . PRO A 1 110 ? 30.814 40.968 50.416 1.00 21.98 95 PRO A N 1
ATOM 763 C CA . PRO A 1 110 ? 31.765 39.942 49.961 1.00 21.70 95 PRO A CA 1
ATOM 764 C C . PRO A 1 110 ? 33.181 40.332 50.362 1.00 21.87 95 PRO A C 1
ATOM 765 O O . PRO A 1 110 ? 33.603 41.477 50.189 1.00 23.71 95 PRO A O 1
ATOM 769 N N . GLU A 1 111 ? 33.930 39.355 50.876 1.00 23.52 96 GLU A N 1
ATOM 770 C CA . GLU A 1 111 ? 35.191 39.646 51.556 1.00 21.13 96 GLU A CA 1
ATOM 771 C C . GLU A 1 111 ? 36.207 40.318 50.638 1.00 22.21 96 GLU A C 1
ATOM 772 O O . GLU A 1 111 ? 37.062 41.072 51.111 1.00 24.04 96 GLU A O 1
ATOM 778 N N . ARG A 1 112 ? 36.145 40.037 49.337 1.00 22.47 97 ARG A N 1
ATOM 779 C CA . ARG A 1 112 ? 37.087 40.655 48.412 1.00 22.20 97 ARG A CA 1
ATOM 780 C C . ARG A 1 112 ? 37.079 42.174 48.557 1.00 22.70 97 ARG A C 1
ATOM 781 O O . ARG A 1 112 ? 38.138 42.832 48.534 1.00 21.53 97 ARG A O 1
ATOM 789 N N . TRP A 1 113 ? 35.884 42.745 48.738 1.00 20.30 98 TRP A N 1
ATOM 790 C CA . TRP A 1 113 ? 35.800 44.195 48.799 1.00 20.32 98 TRP A CA 1
ATOM 791 C C . TRP A 1 113 ? 36.293 44.699 50.141 1.00 20.65 98 TRP A C 1
ATOM 792 O O . TRP A 1 113 ? 36.920 45.758 50.215 1.00 22.35 98 TRP A O 1
ATOM 803 N N . LEU A 1 114 ? 36.027 43.956 51.217 1.00 19.82 99 LEU A N 1
ATOM 804 C CA . LEU A 1 114 ? 36.582 44.357 52.495 1.00 20.89 99 LEU A CA 1
ATOM 805 C C . LEU A 1 114 ? 38.106 44.352 52.458 1.00 22.18 99 LEU A C 1
ATOM 806 O O . LEU A 1 114 ? 38.747 45.259 52.983 1.00 21.80 99 LEU A O 1
ATOM 811 N N . THR A 1 115 ? 38.713 43.327 51.851 1.00 20.98 100 THR A N 1
ATOM 812 C CA . THR A 1 115 ? 40.168 43.298 51.781 1.00 21.71 100 THR A CA 1
ATOM 813 C C . THR A 1 115 ? 40.702 44.492 50.992 1.00 20.22 100 THR A C 1
ATOM 814 O O . THR A 1 115 ? 41.680 45.144 51.398 1.00 20.93 100 THR A O 1
ATOM 818 N N . GLU A 1 116 ? 40.097 44.775 49.834 1.00 19.45 101 GLU A N 1
ATOM 819 C CA . GLU A 1 116 ? 40.602 45.894 49.050 1.00 19.15 101 GLU A CA 1
ATOM 820 C C . GLU A 1 116 ? 40.364 47.222 49.765 1.00 18.55 101 GLU A C 1
ATOM 821 O O . GLU A 1 116 ? 41.242 48.098 49.781 1.00 20.14 101 GLU A O 1
ATOM 827 N N . LEU A 1 117 ? 39.185 47.397 50.350 1.00 18.63 102 LEU A N 1
ATOM 828 C CA . LEU A 1 117 ? 38.928 48.665 51.030 1.00 21.06 102 LEU A CA 1
ATOM 829 C C . LEU A 1 117 ? 39.826 48.853 52.241 1.00 20.29 102 LEU A C 1
ATOM 830 O O . LEU A 1 117 ? 40.241 49.985 52.523 1.00 21.03 102 LEU A O 1
ATOM 835 N N . GLU A 1 118 ? 40.163 47.768 52.957 1.00 20.57 103 GLU A N 1
ATOM 836 C CA . GLU A 1 118 ? 41.100 47.870 54.070 1.00 23.11 103 GLU A CA 1
ATOM 837 C C . GLU A 1 118 ? 42.480 48.282 53.576 1.00 21.48 103 GLU A C 1
ATOM 838 O O . GLU A 1 118 ? 43.156 49.117 54.197 1.00 23.29 103 GLU A O 1
ATOM 844 N N . ALA A 1 119 ? 42.914 47.720 52.443 1.00 20.51 104 ALA A N 1
ATOM 845 C CA . ALA A 1 119 ? 44.206 48.137 51.904 1.00 21.63 104 ALA A CA 1
ATOM 846 C C . ALA A 1 119 ? 44.199 49.605 51.485 1.00 22.41 104 ALA A C 1
ATOM 847 O O . ALA A 1 119 ? 45.193 50.324 51.680 1.00 23.97 104 ALA A O 1
ATOM 849 N N . LEU A 1 120 ? 43.095 50.063 50.893 1.00 21.11 105 LEU A N 1
ATOM 850 C CA . LEU A 1 120 ? 42.995 51.465 50.492 1.00 22.22 105 LEU A CA 1
ATOM 851 C C . LEU A 1 120 ? 42.969 52.384 51.709 1.00 21.53 105 LEU A C 1
ATOM 852 O O . LEU A 1 120 ? 43.582 53.458 51.693 1.00 22.46 105 LEU A O 1
ATOM 857 N N . ARG A 1 121 ? 42.280 51.973 52.773 1.00 20.49 106 ARG A N 1
ATOM 858 C CA . ARG A 1 121 ? 42.307 52.734 54.017 1.00 21.27 106 ARG A CA 1
ATOM 859 C C . ARG A 1 121 ? 43.725 52.861 54.541 1.00 25.40 106 ARG A C 1
ATOM 860 O O . ARG A 1 121 ? 44.171 53.956 54.901 1.00 24.58 106 ARG A O 1
ATOM 868 N N . ALA A 1 122 ? 44.474 51.745 54.542 1.00 26.46 107 ALA A N 1
ATOM 869 C CA . ALA A 1 122 ? 45.860 51.797 54.993 1.00 27.97 107 ALA A CA 1
ATOM 870 C C . ALA A 1 122 ? 46.711 52.702 54.116 1.00 28.51 107 ALA A C 1
ATOM 871 O O . ALA A 1 122 ? 47.614 53.380 54.625 1.00 30.63 107 ALA A O 1
ATOM 873 N N . LYS A 1 123 ? 46.418 52.778 52.814 1.00 27.16 108 LYS A N 1
ATOM 874 C CA . LYS A 1 123 ? 47.232 53.629 51.959 1.00 28.01 108 LYS A CA 1
ATOM 875 C C . LYS A 1 123 ? 46.737 55.063 51.927 1.00 27.50 108 LYS A C 1
ATOM 876 O O . LYS A 1 123 ? 47.406 55.919 51.330 1.00 28.70 108 LYS A O 1
ATOM 882 N N . SER A 1 124 ? 45.598 55.346 52.568 1.00 24.01 109 SER A N 1
ATOM 883 C CA . SER A 1 124 ? 45.078 56.695 52.528 1.00 24.28 109 SER A CA 1
ATOM 884 C C . SER A 1 124 ? 45.839 57.581 53.503 1.00 24.43 109 SER A C 1
ATOM 885 O O . SER A 1 124 ? 46.629 57.126 54.341 1.00 25.96 109 SER A O 1
ATOM 888 N N . ASP A 1 125 ? 45.576 58.870 53.388 1.00 26.46 110 ASP A N 1
ATOM 889 C CA . ASP A 1 125 ? 46.277 59.895 54.151 1.00 27.03 110 ASP A CA 1
ATOM 890 C C . ASP A 1 125 ? 45.581 60.138 55.489 1.00 28.23 110 ASP A C 1
ATOM 891 O O . ASP A 1 125 ? 44.670 60.971 55.585 1.00 27.29 110 ASP A O 1
ATOM 896 N N . SER A 1 126 ? 46.026 59.431 56.543 1.00 30.83 111 SER A N 1
ATOM 897 C CA . SER A 1 126 ? 45.408 59.593 57.855 1.00 32.99 111 SER A CA 1
ATOM 898 C C . SER A 1 126 ? 45.631 60.982 58.448 1.00 34.28 111 SER A C 1
ATOM 899 O O . SER A 1 126 ? 44.914 61.352 59.380 1.00 34.75 111 SER A O 1
ATOM 902 N N . GLN A 1 127 ? 46.570 61.775 57.920 1.00 36.59 112 GLN A N 1
ATOM 903 C CA . GLN A 1 127 ? 46.782 63.120 58.446 1.00 40.90 112 GLN A CA 1
ATOM 904 C C . GLN A 1 127 ? 45.882 64.154 57.784 1.00 36.08 112 GLN A C 1
ATOM 905 O O . GLN A 1 127 ? 45.902 65.322 58.185 1.00 34.44 112 GLN A O 1
ATOM 911 N N . SER A 1 128 ? 45.069 63.748 56.816 1.00 31.95 113 SER A N 1
ATOM 912 C CA . SER A 1 128 ? 44.268 64.696 56.056 1.00 28.04 113 SER A CA 1
ATOM 913 C C . SER A 1 128 ? 43.176 65.351 56.907 1.00 26.38 113 SER A C 1
ATOM 914 O O . SER A 1 128 ? 42.594 64.740 57.809 1.00 27.65 113 SER A O 1
ATOM 917 N N . ASP A 1 129 ? 42.888 66.609 56.595 1.00 25.30 114 ASP A N 1
ATOM 918 C CA . ASP A 1 129 ? 41.772 67.282 57.249 1.00 27.73 114 ASP A CA 1
ATOM 919 C C . ASP A 1 129 ? 40.432 66.941 56.613 1.00 26.05 114 ASP A C 1
ATOM 920 O O . ASP A 1 129 ? 39.414 67.530 57.010 1.00 26.27 114 ASP A O 1
ATOM 925 N N . PHE A 1 130 ? 40.400 66.010 55.663 1.00 21.61 115 PHE A N 1
ATOM 926 C CA . PHE A 1 130 ? 39.162 65.628 54.996 1.00 18.04 115 PHE A CA 1
ATOM 927 C C . PHE A 1 130 ? 39.039 64.105 54.966 1.00 18.21 115 PHE A C 1
ATOM 928 O O . PHE A 1 130 ? 40.003 63.404 54.659 1.00 19.90 115 PHE A O 1
ATOM 936 N N . THR A 1 131 ? 37.862 63.588 55.306 1.00 16.17 116 THR A N 1
ATOM 937 C CA . THR A 1 131 ? 37.623 62.147 55.335 1.00 16.55 116 THR A CA 1
ATOM 938 C C . THR A 1 131 ? 36.515 61.797 54.357 1.00 15.83 116 THR A C 1
ATOM 939 O O . THR A 1 131 ? 35.485 62.483 54.318 1.00 16.16 116 THR A O 1
ATOM 943 N N . LEU A 1 132 ? 36.739 60.756 53.552 1.00 14.96 117 LEU A N 1
ATOM 944 C CA . LEU A 1 132 ? 35.686 60.061 52.818 1.00 12.52 117 LEU A CA 1
ATOM 945 C C . LEU A 1 132 ? 35.356 58.786 53.591 1.00 14.59 117 LEU A C 1
ATOM 946 O O . LEU A 1 132 ? 36.259 58.009 53.910 1.00 15.22 117 LEU A O 1
ATOM 951 N N . HIS A 1 133 ? 34.081 58.596 53.944 1.00 14.06 118 HIS A N 1
ATOM 952 C CA . HIS A 1 133 ? 33.680 57.462 54.783 1.00 12.25 118 HIS A CA 1
ATOM 953 C C . HIS A 1 133 ? 32.538 56.703 54.130 1.00 14.09 118 HIS A C 1
ATOM 954 O O . HIS A 1 133 ? 31.467 57.270 53.906 1.00 15.27 118 HIS A O 1
ATOM 961 N N . PHE A 1 134 ? 32.756 55.414 53.849 1.00 12.81 119 PHE A N 1
ATOM 962 C CA . PHE A 1 134 ? 31.746 54.549 53.246 1.00 14.09 119 PHE A CA 1
ATOM 963 C C . PHE A 1 134 ? 31.006 53.781 54.336 1.00 13.07 119 PHE A C 1
ATOM 964 O O . PHE A 1 134 ? 31.640 53.157 55.196 1.00 13.46 119 PHE A O 1
ATOM 972 N N . ILE A 1 135 ? 29.675 53.768 54.286 1.00 13.75 120 ILE A N 1
ATOM 973 C CA . ILE A 1 135 ? 28.908 52.862 55.135 1.00 12.72 120 ILE A CA 1
ATOM 974 C C . ILE A 1 135 ? 28.302 51.791 54.246 1.00 13.44 120 ILE A C 1
ATOM 975 O O . ILE A 1 135 ? 27.619 52.106 53.273 1.00 13.13 120 ILE A O 1
ATOM 980 N N . MET A 1 136 ? 28.552 50.515 54.579 1.00 14.31 121 MET A N 1
ATOM 981 C CA . MET A 1 136 ? 28.068 49.406 53.774 1.00 14.88 121 MET A CA 1
ATOM 982 C C . MET A 1 136 ? 27.114 48.546 54.600 1.00 13.50 121 MET A C 1
ATOM 983 O O . MET A 1 136 ? 27.284 48.398 55.816 1.00 14.75 121 MET A O 1
ATOM 988 N N . GLY A 1 137 ? 26.131 47.953 53.932 1.00 14.68 122 GLY A N 1
ATOM 989 C CA . GLY A 1 137 ? 25.181 47.104 54.668 1.00 13.02 122 GLY A CA 1
ATOM 990 C C . GLY A 1 137 ? 24.410 47.860 55.731 1.00 14.21 122 GLY A C 1
ATOM 991 O O . GLY A 1 137 ? 24.262 47.372 56.857 1.00 16.51 122 GLY A O 1
ATOM 992 N N . MET A 1 138 ? 23.972 49.071 55.409 1.00 12.33 123 MET A N 1
ATOM 993 C CA . MET A 1 138 ? 23.206 49.833 56.396 1.00 13.24 123 MET A CA 1
ATOM 994 C C . MET A 1 138 ? 21.867 49.180 56.641 1.00 14.23 123 MET A C 1
ATOM 995 O O . MET A 1 138 ? 21.228 48.665 55.730 1.00 14.48 123 MET A O 1
ATOM 1000 N N . SER A 1 139 ? 21.422 49.244 57.901 1.00 12.67 124 SER A N 1
ATOM 1001 C CA . SER A 1 139 ? 20.144 48.694 58.309 1.00 13.66 124 SER A CA 1
ATOM 1002 C C . SER A 1 139 ? 20.123 48.867 59.809 1.00 12.02 124 SER A C 1
ATOM 1003 O O . SER A 1 139 ? 20.969 48.260 60.482 1.00 13.85 124 SER A O 1
ATOM 1006 N N . LEU A 1 140 ? 19.199 49.672 60.335 1.00 11.72 125 LEU A N 1
ATOM 1007 C CA . LEU A 1 140 ? 19.218 49.937 61.776 1.00 10.38 125 LEU A CA 1
ATOM 1008 C C . LEU A 1 140 ? 19.024 48.660 62.582 1.00 11.40 125 LEU A C 1
ATOM 1009 O O . LEU A 1 140 ? 19.655 48.494 63.631 1.00 11.26 125 LEU A O 1
ATOM 1014 N N . ALA A 1 141 ? 18.151 47.748 62.147 1.00 11.83 126 ALA A N 1
ATOM 1015 C CA . ALA A 1 141 ? 17.992 46.515 62.923 1.00 10.75 126 ALA A CA 1
ATOM 1016 C C . ALA A 1 141 ? 19.315 45.768 63.026 1.00 11.59 126 ALA A C 1
ATOM 1017 O O . ALA A 1 141 ? 19.701 45.310 64.109 1.00 12.88 126 ALA A O 1
ATOM 1019 N N . HIS A 1 142 ? 20.036 45.632 61.908 1.00 12.20 127 HIS A N 1
ATOM 1020 C CA . HIS A 1 142 ? 21.300 44.913 61.975 1.00 11.07 127 HIS A CA 1
ATOM 1021 C C . HIS A 1 142 ? 22.324 45.656 62.819 1.00 11.70 127 HIS A C 1
ATOM 1022 O O . HIS A 1 142 ? 23.102 45.030 63.552 1.00 12.55 127 HIS A O 1
ATOM 1029 N N . GLU A 1 143 ? 22.341 46.987 62.717 1.00 11.77 128 GLU A N 1
ATOM 1030 C CA . GLU A 1 143 ? 23.273 47.788 63.502 1.00 10.67 128 GLU A CA 1
ATOM 1031 C C . GLU A 1 143 ? 23.044 47.560 64.988 1.00 11.33 128 GLU A C 1
ATOM 1032 O O . GLU A 1 143 ? 23.988 47.320 65.753 1.00 11.72 128 GLU A O 1
ATOM 1038 N N . VAL A 1 144 ? 21.782 47.653 65.403 1.00 10.80 129 VAL A N 1
ATOM 1039 C CA . VAL A 1 144 ? 21.445 47.527 66.816 1.00 9.55 129 VAL A CA 1
ATOM 1040 C C . VAL A 1 144 ? 21.747 46.117 67.313 1.00 11.77 129 VAL A C 1
ATOM 1041 O O . VAL A 1 144 ? 22.303 45.935 68.406 1.00 12.22 129 VAL A O 1
ATOM 1045 N N . ILE A 1 145 ? 21.364 45.104 66.528 1.00 11.09 130 ILE A N 1
ATOM 1046 C CA . ILE A 1 145 ? 21.650 43.729 66.907 1.00 12.29 130 ILE A CA 1
ATOM 1047 C C . ILE A 1 145 ? 23.155 43.515 67.051 1.00 12.44 130 ILE A C 1
ATOM 1048 O O . ILE A 1 145 ? 23.611 42.880 68.009 1.00 13.30 130 ILE A O 1
ATOM 1053 N N . GLY A 1 146 ? 23.954 44.077 66.133 1.00 12.65 131 GLY A N 1
ATOM 1054 C CA . GLY A 1 146 ? 25.404 43.919 66.232 1.00 13.35 131 GLY A CA 1
ATOM 1055 C C . GLY A 1 146 ? 25.969 44.536 67.499 1.00 14.43 131 GLY A C 1
ATOM 1056 O O . GLY A 1 146 ? 26.835 43.943 68.161 1.00 15.27 131 GLY A O 1
ATOM 1057 N N . ILE A 1 147 ? 25.485 45.732 67.859 1.00 11.71 132 ILE A N 1
ATOM 1058 C CA . ILE A 1 147 ? 25.951 46.390 69.072 1.00 11.69 132 ILE A CA 1
ATOM 1059 C C . ILE A 1 147 ? 25.524 45.591 70.300 1.00 12.39 132 ILE A C 1
ATOM 1060 O O . ILE A 1 147 ? 26.321 45.375 71.232 1.00 12.99 132 ILE A O 1
ATOM 1065 N N . PHE A 1 148 ? 24.270 45.123 70.314 1.00 12.25 133 PHE A N 1
ATOM 1066 C CA . PHE A 1 148 ? 23.820 44.302 71.440 1.00 12.26 133 PHE A CA 1
ATOM 1067 C C . PHE A 1 148 ? 24.699 43.083 71.594 1.00 13.84 133 PHE A C 1
ATOM 1068 O O . PHE A 1 148 ? 25.195 42.781 72.694 1.00 14.92 133 PHE A O 1
ATOM 1076 N N . ASN A 1 149 ? 24.902 42.359 70.498 1.00 13.39 134 ASN A N 1
ATOM 1077 C CA . ASN A 1 149 ? 25.640 41.109 70.613 1.00 14.70 134 ASN A CA 1
ATOM 1078 C C . ASN A 1 149 ? 27.078 41.363 71.027 1.00 15.79 134 ASN A C 1
ATOM 1079 O O . ASN A 1 149 ? 27.648 40.560 71.789 1.00 18.49 134 ASN A O 1
ATOM 1084 N N . LYS A 1 150 ? 27.661 42.500 70.614 1.00 14.93 135 LYS A N 1
ATOM 1085 C CA . LYS A 1 150 ? 29.022 42.812 71.055 1.00 15.86 135 LYS A CA 1
ATOM 1086 C C . LYS A 1 150 ? 29.110 42.979 72.569 1.00 15.62 135 LYS A C 1
ATOM 1087 O O . LYS A 1 150 ? 30.059 42.482 73.201 1.00 18.59 135 LYS A O 1
ATOM 1093 N N . PHE A 1 151 ? 28.156 43.683 73.171 1.00 14.04 136 PHE A N 1
ATOM 1094 C CA . PHE A 1 151 ? 28.301 44.050 74.580 1.00 13.32 136 PHE A CA 1
ATOM 1095 C C . PHE A 1 151 ? 27.513 43.159 75.527 1.00 14.78 136 PHE A C 1
ATOM 1096 O O . PHE A 1 151 ? 27.699 43.280 76.748 1.00 14.62 136 PHE A O 1
ATOM 1104 N N . ASN A 1 152 ? 26.651 42.297 74.995 1.00 13.71 137 ASN A N 1
ATOM 1105 C CA . ASN A 1 152 ? 25.781 41.418 75.779 1.00 14.36 137 ASN A CA 1
ATOM 1106 C C . ASN A 1 152 ? 26.551 40.701 76.890 1.00 15.11 137 ASN A C 1
ATOM 1107 O O . ASN A 1 152 ? 27.455 39.909 76.611 1.00 17.04 137 ASN A O 1
ATOM 1112 N N . GLY A 1 153 ? 26.175 40.972 78.133 1.00 12.70 138 GLY A N 1
ATOM 1113 C CA . GLY A 1 153 ? 26.787 40.279 79.278 1.00 13.50 138 GLY A CA 1
ATOM 1114 C C . GLY A 1 153 ? 28.164 40.783 79.675 1.00 14.84 138 GLY A C 1
ATOM 1115 O O . GLY A 1 153 ? 28.744 40.260 80.655 1.00 15.18 138 GLY A O 1
ATOM 1116 N N . LYS A 1 154 ? 28.703 41.787 78.974 1.00 13.77 139 LYS A N 1
ATOM 1117 C CA . LYS A 1 154 ? 30.067 42.271 79.191 1.00 15.71 139 LYS A CA 1
ATOM 1118 C C . LYS A 1 154 ? 30.151 43.640 79.841 1.00 15.21 139 LYS A C 1
ATOM 1119 O O . LYS A 1 154 ? 31.245 44.054 80.248 1.00 17.47 139 LYS A O 1
ATOM 1125 N N . ILE A 1 155 ? 29.030 44.331 79.996 1.00 13.32 140 ILE A N 1
ATOM 1126 C CA . ILE A 1 155 ? 28.961 45.644 80.625 1.00 13.04 140 ILE A CA 1
ATOM 1127 C C . ILE A 1 155 ? 27.740 45.655 81.525 1.00 14.22 140 ILE A C 1
ATOM 1128 O O . ILE A 1 155 ? 26.823 44.837 81.352 1.00 17.72 140 ILE A O 1
ATOM 1133 N N . PRO A 1 156 ? 27.703 46.545 82.495 1.00 15.63 141 PRO A N 1
ATOM 1134 C CA . PRO A 1 156 ? 26.535 46.587 83.382 1.00 17.31 141 PRO A CA 1
ATOM 1135 C C . PRO A 1 156 ? 25.325 47.214 82.714 1.00 16.70 141 PRO A C 1
ATOM 1136 O O . PRO A 1 156 ? 24.197 46.859 83.052 1.00 18.80 141 PRO A O 1
ATOM 1140 N N . ALA A 1 157 ? 25.559 48.122 81.763 1.00 15.41 142 ALA A N 1
ATOM 1141 C CA . ALA A 1 157 ? 24.492 48.849 81.079 1.00 16.32 142 ALA A CA 1
ATOM 1142 C C . ALA A 1 157 ? 25.090 49.557 79.886 1.00 16.54 142 ALA A C 1
ATOM 1143 O O . ALA A 1 157 ? 26.258 49.955 79.919 1.00 16.42 142 ALA A O 1
ATOM 1145 N N . LEU A 1 158 ? 24.277 49.734 78.840 1.00 14.73 143 LEU A N 1
ATOM 1146 C CA . LEU A 1 158 ? 24.737 50.502 77.683 1.00 14.40 143 LEU A CA 1
ATOM 1147 C C . LEU A 1 158 ? 24.573 51.994 77.955 1.00 13.84 143 LEU A C 1
ATOM 1148 O O . LEU A 1 158 ? 23.559 52.422 78.515 1.00 19.11 143 LEU A O 1
ATOM 1153 N N . THR A 1 159 ? 25.600 52.760 77.637 1.00 14.48 144 THR A N 1
ATOM 1154 C CA . THR A 1 159 ? 25.614 54.213 77.797 1.00 15.44 144 THR A CA 1
ATOM 1155 C C . THR A 1 159 ? 25.520 54.894 76.438 1.00 15.90 144 THR A C 1
ATOM 1156 O O . THR A 1 159 ? 25.855 54.312 75.401 1.00 16.90 144 THR A O 1
ATOM 1160 N N . GLU A 1 160 ? 25.093 56.162 76.455 1.00 14.90 145 GLU A N 1
ATOM 1161 C CA . GLU A 1 160 ? 25.127 56.934 75.212 1.00 16.39 145 GLU A CA 1
ATOM 1162 C C . GLU A 1 160 ? 26.540 56.998 74.643 1.00 16.44 145 GLU A C 1
ATOM 1163 O O . GLU A 1 160 ? 26.728 56.940 73.425 1.00 16.72 145 GLU A O 1
ATOM 1169 N N . GLU A 1 161 ? 27.542 57.128 75.504 1.00 17.62 146 GLU A N 1
ATOM 1170 C CA A GLU A 1 161 ? 28.923 57.215 75.036 0.50 17.63 146 GLU A CA 1
ATOM 1171 C CA B GLU A 1 161 ? 28.917 57.216 75.032 0.50 17.62 146 GLU A CA 1
ATOM 1172 C C . GLU A 1 161 ? 29.334 55.946 74.292 1.00 15.05 146 GLU A C 1
ATOM 1173 O O . GLU A 1 161 ? 29.908 56.003 73.192 1.00 15.76 146 GLU A O 1
ATOM 1184 N N . LEU A 1 162 ? 29.046 54.777 74.873 1.00 14.60 147 LEU A N 1
ATOM 1185 C CA . LEU A 1 162 ? 29.396 53.543 74.181 1.00 15.83 147 LEU A CA 1
ATOM 1186 C C . LEU A 1 162 ? 28.617 53.380 72.887 1.00 14.68 147 LEU A C 1
ATOM 1187 O O . LEU A 1 162 ? 29.157 52.908 71.865 1.00 15.69 147 LEU A O 1
ATOM 1192 N N . LEU A 1 163 ? 27.328 53.732 72.923 1.00 14.69 148 LEU A N 1
ATOM 1193 C CA . LEU A 1 163 ? 26.542 53.608 71.706 1.00 13.80 148 LEU A CA 1
ATOM 1194 C C . LEU A 1 163 ? 27.148 54.483 70.618 1.00 13.44 148 LEU A C 1
ATOM 1195 O O . LEU A 1 163 ? 27.343 54.045 69.471 1.00 15.69 148 LEU A O 1
ATOM 1200 N N . ALA A 1 164 ? 27.459 55.733 70.951 1.00 11.85 149 ALA A N 1
ATOM 1201 C CA . ALA A 1 164 ? 28.021 56.637 69.948 1.00 13.96 149 ALA A CA 1
ATOM 1202 C C . ALA A 1 164 ? 29.330 56.105 69.378 1.00 14.64 149 ALA A C 1
ATOM 1203 O O . ALA A 1 164 ? 29.641 56.316 68.194 1.00 16.08 149 ALA A O 1
ATOM 1205 N N . ALA A 1 165 ? 30.135 55.463 70.220 1.00 13.85 150 ALA A N 1
ATOM 1206 C CA . ALA A 1 165 ? 31.421 54.953 69.791 1.00 14.08 150 ALA A CA 1
ATOM 1207 C C . ALA A 1 165 ? 31.329 53.674 68.971 1.00 14.63 150 ALA A C 1
ATOM 1208 O O . ALA A 1 165 ? 32.345 53.247 68.389 1.00 16.66 150 ALA A O 1
ATOM 1210 N N . ASN A 1 166 ? 30.146 53.054 68.898 1.00 14.56 151 ASN A N 1
ATOM 1211 C CA . ASN A 1 166 ? 29.994 51.821 68.157 1.00 13.84 151 ASN A CA 1
ATOM 1212 C C . ASN A 1 166 ? 28.986 51.897 67.025 1.00 13.76 151 ASN A C 1
ATOM 1213 O O . ASN A 1 166 ? 28.893 50.953 66.226 1.00 15.29 151 ASN A O 1
ATOM 1218 N N . ALA A 1 167 ? 28.303 53.024 66.866 1.00 12.33 152 ALA A N 1
ATOM 1219 C CA . ALA A 1 167 ? 27.389 53.164 65.745 1.00 12.26 152 ALA A CA 1
ATOM 1220 C C . ALA A 1 167 ? 28.168 53.219 64.434 1.00 13.04 152 ALA A C 1
ATOM 1221 O O . ALA A 1 167 ? 29.329 53.645 64.404 1.00 13.11 152 ALA A O 1
ATOM 1223 N N . TYR A 1 168 ? 27.516 52.796 63.341 1.00 11.72 153 TYR A N 1
ATOM 1224 C CA . TYR A 1 168 ? 28.183 52.798 62.038 1.00 11.71 153 TYR A CA 1
ATOM 1225 C C . TYR A 1 168 ? 28.680 54.190 61.663 1.00 13.50 153 TYR A C 1
ATOM 1226 O O . TYR A 1 168 ? 29.819 54.356 61.206 1.00 14.54 153 TYR A O 1
ATOM 1235 N N . VAL A 1 169 ? 27.837 55.203 61.820 1.00 12.07 154 VAL A N 1
ATOM 1236 C CA . VAL A 1 169 ? 28.233 56.580 61.539 1.00 12.34 154 VAL A CA 1
ATOM 1237 C C . VAL A 1 169 ? 28.767 57.173 62.841 1.00 12.42 154 VAL A C 1
ATOM 1238 O O . VAL A 1 169 ? 28.027 57.219 63.833 1.00 12.91 154 VAL A O 1
ATOM 1242 N N . PRO A 1 170 ? 30.038 57.565 62.901 1.00 12.94 155 PRO A N 1
ATOM 1243 C CA . PRO A 1 170 ? 30.703 57.801 64.190 1.00 13.04 155 PRO A CA 1
ATOM 1244 C C . PRO A 1 170 ? 30.423 59.144 64.843 1.00 14.53 155 PRO A C 1
ATOM 1245 O O . PRO A 1 170 ? 31.044 59.457 65.864 1.00 16.38 155 PRO A O 1
ATOM 1249 N N . GLU A 1 171 ? 29.516 59.941 64.291 1.00 12.13 156 GLU A N 1
ATOM 1250 C CA . GLU A 1 171 ? 29.157 61.249 64.818 1.00 13.44 156 GLU A CA 1
ATOM 1251 C C . GLU A 1 171 ? 27.790 61.616 64.257 1.00 12.63 156 GLU A C 1
ATOM 1252 O O . GLU A 1 171 ? 27.319 60.981 63.303 1.00 13.38 156 GLU A O 1
ATOM 1258 N N . PRO A 1 172 ? 27.115 62.606 64.837 1.00 12.71 157 PRO A N 1
ATOM 1259 C CA . PRO A 1 172 ? 25.879 63.096 64.208 1.00 12.35 157 PRO A CA 1
ATOM 1260 C C . PRO A 1 172 ? 26.166 63.714 62.847 1.00 12.75 157 PRO A C 1
ATOM 1261 O O . PRO A 1 172 ? 27.199 64.368 62.634 1.00 13.99 157 PRO A O 1
ATOM 1265 N N . VAL A 1 173 ? 25.239 63.477 61.917 1.00 10.74 158 VAL A N 1
ATOM 1266 C CA . VAL A 1 173 ? 25.322 63.996 60.555 1.00 9.89 158 VAL A CA 1
ATOM 1267 C C . VAL A 1 173 ? 24.553 65.296 60.502 1.00 10.70 158 VAL A C 1
ATOM 1268 O O . VAL A 1 173 ? 23.399 65.331 60.944 1.00 12.23 158 VAL A O 1
ATOM 1272 N N . ASP A 1 174 ? 25.172 66.353 59.952 1.00 10.89 159 ASP A N 1
ATOM 1273 C CA . ASP A 1 174 ? 24.480 67.637 59.850 1.00 11.31 159 ASP A CA 1
ATOM 1274 C C . ASP A 1 174 ? 23.497 67.641 58.702 1.00 10.93 159 ASP A C 1
ATOM 1275 O O . ASP A 1 174 ? 22.333 68.009 58.881 1.00 10.91 159 ASP A O 1
ATOM 1280 N N . PHE A 1 175 ? 23.967 67.271 57.506 1.00 11.37 160 PHE A N 1
ATOM 1281 C CA . PHE A 1 175 ? 23.196 67.416 56.280 1.00 11.39 160 PHE A CA 1
ATOM 1282 C C . PHE A 1 175 ? 23.249 66.123 55.509 1.00 11.61 160 PHE A C 1
ATOM 1283 O O . PHE A 1 175 ? 24.329 65.530 55.354 1.00 12.26 160 PHE A O 1
ATOM 1291 N N . LEU A 1 176 ? 22.108 65.705 54.963 1.00 11.29 161 LEU A N 1
ATOM 1292 C CA . LEU A 1 176 ? 22.133 64.572 54.043 1.00 12.52 161 LEU A CA 1
ATOM 1293 C C . LEU A 1 176 ? 21.311 64.892 52.807 1.00 12.81 161 LEU A C 1
ATOM 1294 O O . LEU A 1 176 ? 20.296 65.590 52.881 1.00 12.30 161 LEU A O 1
ATOM 1299 N N . ILE A 1 177 ? 21.798 64.426 51.667 1.00 11.14 162 ILE A N 1
ATOM 1300 C CA . ILE A 1 177 ? 21.209 64.679 50.355 1.00 11.62 162 ILE A CA 1
ATOM 1301 C C . ILE A 1 177 ? 20.794 63.350 49.742 1.00 12.07 162 ILE A C 1
ATOM 1302 O O . ILE A 1 177 ? 21.607 62.405 49.669 1.00 13.07 162 ILE A O 1
ATOM 1307 N N . ARG A 1 178 ? 19.560 63.285 49.272 1.00 11.26 163 ARG A N 1
ATOM 1308 C CA . ARG A 1 178 ? 19.090 62.108 48.532 1.00 12.10 163 ARG A CA 1
ATOM 1309 C C . ARG A 1 178 ? 18.562 62.559 47.183 1.00 12.92 163 ARG A C 1
ATOM 1310 O O . ARG A 1 178 ? 17.401 62.978 47.078 1.00 12.80 163 ARG A O 1
ATOM 1318 N N . PRO A 1 179 ? 19.345 62.427 46.130 1.00 12.26 164 PRO A N 1
ATOM 1319 C CA . PRO A 1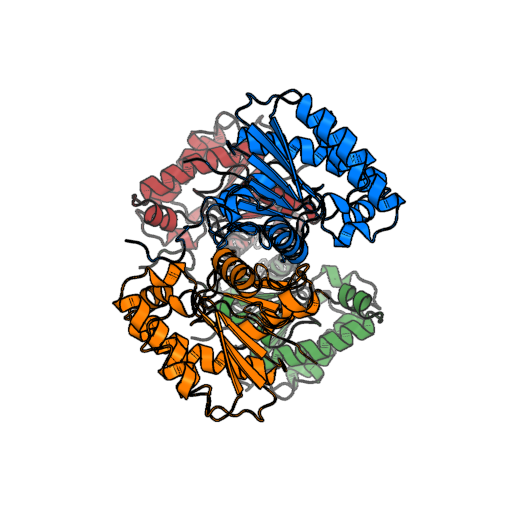 179 ? 18.821 62.636 44.773 1.00 13.65 164 PRO A CA 1
ATOM 1320 C C . PRO A 1 179 ? 17.965 61.457 44.342 1.00 14.85 164 PRO A C 1
ATOM 1321 O O . PRO A 1 179 ? 17.812 60.482 45.084 1.00 15.31 164 PRO A O 1
ATOM 1325 N N . GLY A 1 180 ? 17.395 61.515 43.129 1.00 13.46 165 GLY A N 1
ATOM 1326 C CA . GLY A 1 180 ? 16.724 60.344 42.619 1.00 13.82 165 GLY A CA 1
ATOM 1327 C C . GLY A 1 180 ? 15.229 60.265 42.849 1.00 15.85 165 GLY A C 1
ATOM 1328 O O . GLY A 1 180 ? 14.602 59.295 42.390 1.00 19.07 165 GLY A O 1
ATOM 1329 N N . GLY A 1 181 ? 14.627 61.263 43.498 1.00 13.29 166 GLY A N 1
ATOM 1330 C CA . GLY A 1 181 ? 13.188 61.403 43.504 1.00 14.71 166 GLY A CA 1
ATOM 1331 C C . GLY A 1 181 ? 12.440 60.691 44.613 1.00 16.08 166 GLY A C 1
ATOM 1332 O O . GLY A 1 181 ? 11.289 61.056 44.881 1.00 19.47 166 GLY A O 1
ATOM 1333 N N . HIS A 1 182 ? 13.047 59.742 45.316 1.00 12.86 167 HIS A N 1
ATOM 1334 C CA . HIS A 1 182 ? 12.316 59.057 46.385 1.00 12.88 167 HIS A CA 1
ATOM 1335 C C . HIS A 1 182 ? 12.411 59.873 47.673 1.00 13.40 167 HIS A C 1
ATOM 1336 O O . HIS A 1 182 ? 13.517 60.197 48.124 1.00 14.06 167 HIS A O 1
ATOM 1343 N N . VAL A 1 183 ? 11.256 60.151 48.287 1.00 10.73 168 VAL A N 1
ATOM 1344 C CA . VAL A 1 183 ? 11.215 60.935 49.522 1.00 9.93 168 VAL A CA 1
ATOM 1345 C C . VAL A 1 183 ? 11.035 59.932 50.647 1.00 10.76 168 VAL A C 1
ATOM 1346 O O . VAL A 1 183 ? 9.928 59.658 51.121 1.00 10.37 168 VAL A O 1
ATOM 1350 N N . ARG A 1 184 ? 12.150 59.310 51.022 1.00 11.63 169 ARG A N 1
ATOM 1351 C CA . ARG A 1 184 ? 12.134 58.257 52.036 1.00 10.35 169 ARG A CA 1
ATOM 1352 C C . ARG A 1 184 ? 13.582 58.020 52.400 1.00 9.97 169 ARG A C 1
ATOM 1353 O O . ARG A 1 184 ? 14.487 58.400 51.655 1.00 10.97 169 ARG A O 1
ATOM 1361 N N . MET A 1 185 ? 13.805 57.399 53.554 1.00 10.66 170 MET A N 1
ATOM 1362 C CA . MET A 1 185 ? 15.169 57.141 53.999 1.00 12.16 170 MET A CA 1
ATOM 1363 C C . MET A 1 185 ? 15.626 55.712 53.811 1.00 12.79 170 MET A C 1
ATOM 1364 O O . MET A 1 185 ? 16.822 55.449 54.009 1.00 12.73 170 MET A O 1
ATOM 1369 N N . SER A 1 186 ? 14.723 54.791 53.419 1.00 12.54 171 SER A N 1
ATOM 1370 C CA . SER A 1 186 ? 15.142 53.405 53.194 1.00 11.32 171 SER A CA 1
ATOM 1371 C C . SER A 1 186 ? 15.886 52.918 54.426 1.00 11.96 171 SER A C 1
ATOM 1372 O O . SER A 1 186 ? 15.463 53.215 55.547 1.00 12.06 171 SER A O 1
ATOM 1375 N N . SER A 1 187 ? 16.970 52.170 54.245 1.00 11.67 172 SER A N 1
ATOM 1376 C CA . SER A 1 187 ? 17.713 51.613 55.364 1.00 13.85 172 SER A CA 1
ATOM 1377 C C . SER A 1 187 ? 18.793 52.556 55.869 1.00 12.71 172 SER A C 1
ATOM 1378 O O . SER A 1 187 ? 19.645 52.120 56.653 1.00 14.06 172 SER A O 1
ATOM 1381 N N . PHE A 1 188 ? 18.797 53.818 55.428 1.00 11.33 173 PHE A N 1
ATOM 1382 C CA . PHE A 1 188 ? 19.978 54.680 55.558 1.00 10.69 173 PHE A CA 1
ATOM 1383 C C . PHE A 1 188 ? 19.889 55.755 56.634 1.00 11.84 173 PHE A C 1
ATOM 1384 O O . PHE A 1 188 ? 20.781 56.615 56.688 1.00 13.77 173 PHE A O 1
ATOM 1392 N N . TYR A 1 189 ? 18.881 55.740 57.522 1.00 10.94 174 TYR A N 1
ATOM 1393 C CA . TYR A 1 189 ? 18.794 56.834 58.496 1.00 11.01 174 TYR A CA 1
ATOM 1394 C C . TYR A 1 189 ? 19.935 56.664 59.500 1.00 13.28 174 TYR A C 1
ATOM 1395 O O . TYR A 1 189 ? 20.084 55.577 60.077 1.00 12.77 174 TYR A O 1
ATOM 1404 N N . PRO A 1 190 ? 20.734 57.698 59.782 1.00 10.80 175 PRO A N 1
ATOM 1405 C CA . PRO A 1 190 ? 21.889 57.510 60.692 1.00 11.24 175 PRO A CA 1
ATOM 1406 C C . PRO A 1 190 ? 21.447 57.511 62.151 1.00 12.23 175 PRO A C 1
ATOM 1407 O O . PRO A 1 190 ? 20.860 58.481 62.638 1.00 12.45 175 PRO A O 1
ATOM 1411 N N . LEU A 1 191 ? 21.789 56.426 62.852 1.00 11.66 176 LEU A N 1
ATOM 1412 C CA . LEU A 1 191 ? 21.282 56.144 64.204 1.00 11.70 176 LEU A CA 1
ATOM 1413 C C . LEU A 1 191 ? 21.456 57.329 65.159 1.00 12.07 176 LEU A C 1
ATOM 1414 O O . LEU A 1 191 ? 20.535 57.685 65.917 1.00 12.00 176 LEU A O 1
ATOM 1419 N N . MET A 1 192 ? 22.643 57.943 65.160 1.00 10.37 177 MET A N 1
ATOM 1420 C CA . MET A 1 192 ? 22.945 58.968 66.160 1.00 10.13 177 MET A CA 1
ATOM 1421 C C . MET A 1 192 ? 22.782 60.378 65.617 1.00 11.88 177 MET A C 1
ATOM 1422 O O . MET A 1 192 ? 23.448 61.318 66.093 1.00 12.33 177 MET A O 1
ATOM 1427 N N . SER A 1 193 ? 21.871 60.559 64.661 1.00 11.05 178 SER A N 1
ATOM 1428 C CA . SER A 1 193 ? 21.612 61.873 64.065 1.00 10.69 178 SER A CA 1
ATOM 1429 C C . SER A 1 193 ? 20.156 62.302 64.251 1.00 11.35 178 SER A C 1
ATOM 1430 O O . SER A 1 193 ? 19.421 62.434 63.264 1.00 11.91 178 SER A O 1
ATOM 1433 N N . PRO A 1 194 ? 19.718 62.590 65.481 1.00 11.53 179 PRO A N 1
ATOM 1434 C CA . PRO A 1 194 ? 18.305 62.991 65.664 1.00 10.80 179 PRO A CA 1
ATOM 1435 C C . PRO A 1 194 ? 17.912 64.214 64.882 1.00 12.23 179 PRO A C 1
ATOM 1436 O O . PRO A 1 194 ? 16.756 64.309 64.459 1.00 11.65 179 PRO A O 1
ATOM 1440 N N . PHE A 1 195 ? 18.844 65.148 64.659 1.00 10.09 180 PHE A N 1
ATOM 1441 C CA . PHE A 1 195 ? 18.525 66.435 64.052 1.00 9.97 180 PHE A CA 1
ATOM 1442 C C . PHE A 1 195 ? 19.196 66.669 62.707 1.00 11.20 180 PHE A C 1
ATOM 1443 O O . PHE A 1 195 ? 19.300 67.812 62.263 1.00 12.48 180 PHE A O 1
ATOM 1451 N N . ALA A 1 196 ? 19.605 65.610 62.014 1.00 9.26 181 ALA A N 1
ATOM 1452 C CA . ALA A 1 196 ? 20.114 65.786 60.656 1.00 10.50 181 ALA A CA 1
ATOM 1453 C C . ALA A 1 196 ? 19.085 66.469 59.773 1.00 11.64 181 ALA A C 1
ATOM 1454 O O . ALA A 1 196 ? 17.890 66.133 59.799 1.00 12.33 181 ALA A O 1
ATOM 1456 N N . GLU A 1 197 ? 19.572 67.379 58.921 1.00 10.50 182 GLU A N 1
ATOM 1457 C CA . GLU A 1 197 ? 18.721 68.010 57.917 1.00 10.91 182 GLU A CA 1
ATOM 1458 C C . GLU A 1 197 ? 18.710 67.137 56.684 1.00 11.53 182 GLU A C 1
ATOM 1459 O O . GLU A 1 197 ? 19.768 66.685 56.229 1.00 11.69 182 GLU A O 1
ATOM 1465 N N . MET A 1 198 ? 17.526 66.893 56.139 1.00 10.34 183 MET A N 1
ATOM 1466 C CA . MET A 1 198 ? 17.386 66.019 54.983 1.00 10.04 183 MET A CA 1
ATOM 1467 C C . MET A 1 198 ? 17.005 66.870 53.789 1.00 11.04 183 MET A C 1
ATOM 1468 O O . MET A 1 198 ? 16.127 67.727 53.875 1.00 11.83 183 MET A O 1
ATOM 1473 N N . TYR A 1 199 ? 17.614 66.588 52.652 1.00 11.67 184 TYR A N 1
ATOM 1474 C CA . TYR A 1 199 ? 17.282 67.301 51.425 1.00 11.16 184 TYR A CA 1
ATOM 1475 C C . TYR A 1 199 ? 17.064 66.262 50.352 1.00 11.98 184 TYR A C 1
ATOM 1476 O O . TYR A 1 199 ? 17.963 65.458 50.082 1.00 12.65 184 TYR A O 1
ATOM 1485 N N . PHE A 1 200 ? 15.910 66.346 49.678 1.00 10.49 185 PHE A N 1
ATOM 1486 C CA . PHE A 1 200 ? 15.548 65.428 48.611 1.00 11.43 185 PHE A CA 1
ATOM 1487 C C . PHE A 1 200 ? 15.435 66.216 47.319 1.00 13.70 185 PHE A C 1
ATOM 1488 O O . PHE A 1 200 ? 14.942 67.346 47.323 1.00 15.23 185 PHE A O 1
ATOM 1496 N N . CYS A 1 201 ? 15.866 65.606 46.215 1.00 13.08 186 CYS A N 1
ATOM 1497 C CA . CYS A 1 201 ? 15.639 66.249 44.924 1.00 13.76 186 CYS A CA 1
ATOM 1498 C C . CYS A 1 201 ? 15.392 65.178 43.879 1.00 13.99 186 CYS A C 1
ATOM 1499 O O . CYS A 1 201 ? 15.852 64.039 44.021 1.00 13.98 186 CYS A O 1
ATOM 1502 N N . PRO A 1 202 ? 14.670 65.516 42.810 1.00 14.11 187 PRO A N 1
ATOM 1503 C CA . PRO A 1 202 ? 14.320 64.502 41.825 1.00 14.61 187 PRO A CA 1
ATOM 1504 C C . PRO A 1 202 ? 15.468 64.119 40.906 1.00 15.22 187 PRO A C 1
ATOM 1505 O O . PRO A 1 202 ? 15.444 63.028 40.349 1.00 16.78 187 PRO A O 1
ATOM 1509 N N . THR A 1 203 ? 16.433 65.015 40.713 1.00 14.20 188 THR A N 1
ATOM 1510 C CA . THR A 1 203 ? 17.562 64.780 39.810 1.00 14.19 188 THR A CA 1
ATOM 1511 C C . THR A 1 203 ? 18.226 63.449 40.117 1.00 16.18 188 THR A C 1
ATOM 1512 O O . THR A 1 203 ? 18.546 63.171 41.280 1.00 16.79 188 THR A O 1
ATOM 1516 N N . LEU A 1 204 ? 18.437 62.623 39.089 1.00 15.91 189 LEU A N 1
ATOM 1517 C CA . LEU A 1 204 ? 19.224 61.416 39.285 1.00 16.61 189 LEU A CA 1
ATOM 1518 C C . LEU A 1 204 ? 20.657 61.786 39.661 1.00 15.42 189 LEU A C 1
ATOM 1519 O O . LEU A 1 204 ? 21.197 62.806 39.224 1.00 17.06 189 LEU A O 1
ATOM 1524 N N . LEU A 1 205 ? 21.274 60.959 40.508 1.00 15.98 190 LEU A N 1
ATOM 1525 C CA . LEU A 1 205 ? 22.640 61.269 40.931 1.00 14.50 190 LEU A CA 1
ATOM 1526 C C . LEU A 1 205 ? 23.545 61.557 39.733 1.00 16.18 190 LEU A C 1
ATOM 1527 O O . LEU A 1 205 ? 24.309 62.528 39.734 1.00 14.79 190 LEU A O 1
ATOM 1532 N N . ASN A 1 206 ? 23.460 60.725 38.689 1.00 16.14 191 ASN A N 1
ATOM 1533 C CA . ASN A 1 206 ? 24.414 60.871 37.601 1.00 17.65 191 ASN A CA 1
ATOM 1534 C C . ASN A 1 206 ? 24.156 62.113 36.763 1.00 17.36 191 ASN A C 1
ATOM 1535 O O . ASN A 1 206 ? 25.012 62.465 35.943 1.00 19.58 191 ASN A O 1
ATOM 1540 N N . ASP A 1 207 ? 23.028 62.799 36.978 1.00 16.89 192 ASP A N 1
ATOM 1541 C CA . ASP A 1 207 ? 22.740 64.071 36.323 1.00 16.29 192 ASP A CA 1
ATOM 1542 C C . ASP A 1 207 ? 23.067 65.280 37.198 1.00 17.20 192 ASP A C 1
ATOM 1543 O O . ASP A 1 207 ? 22.980 66.414 36.715 1.00 16.84 192 ASP A O 1
ATOM 1548 N N . MET A 1 208 ? 23.461 65.087 38.454 1.00 15.69 193 MET A N 1
ATOM 1549 C CA A MET A 1 208 ? 23.686 66.237 39.321 0.50 15.24 193 MET A CA 1
ATOM 1550 C CA B MET A 1 208 ? 23.696 66.226 39.338 0.50 15.29 193 MET A CA 1
ATOM 1551 C C . MET A 1 208 ? 24.922 67.018 38.912 1.00 15.37 193 MET A C 1
ATOM 1552 O O . MET A 1 208 ? 26.003 66.458 38.744 1.00 17.31 193 MET A O 1
ATOM 1561 N N . THR A 1 209 ? 24.761 68.327 38.787 1.00 14.64 194 THR A N 1
ATOM 1562 C CA . THR A 1 209 ? 25.842 69.253 38.510 1.00 15.02 194 THR A CA 1
ATOM 1563 C C . THR A 1 209 ? 26.320 69.916 39.795 1.00 13.69 194 THR A C 1
ATOM 1564 O O . THR A 1 209 ? 25.690 69.834 40.859 1.00 15.01 194 THR A O 1
ATOM 1568 N N . ARG A 1 210 ? 27.430 70.639 39.684 1.00 14.61 195 ARG A N 1
ATOM 1569 C CA . ARG A 1 210 ? 27.881 71.428 40.820 1.00 15.62 195 ARG A CA 1
ATOM 1570 C C . ARG A 1 210 ? 26.833 72.455 41.217 1.00 15.08 195 ARG A C 1
ATOM 1571 O O . ARG A 1 210 ? 26.650 72.727 42.405 1.00 13.73 195 ARG A O 1
ATOM 1579 N N . ALA A 1 211 ? 26.118 73.027 40.236 1.00 15.51 196 ALA A N 1
ATOM 1580 C CA . ALA A 1 211 ? 25.066 73.977 40.600 1.00 14.98 196 ALA A CA 1
ATOM 1581 C C . ALA A 1 211 ? 23.957 73.299 41.390 1.00 14.50 196 ALA A C 1
ATOM 1582 O O . ALA A 1 211 ? 23.428 73.880 42.337 1.00 13.81 196 ALA A O 1
ATOM 1584 N N . ASP A 1 212 ? 23.569 72.084 40.993 1.00 13.10 197 ASP A N 1
ATOM 1585 C CA . ASP A 1 212 ? 22.569 71.333 41.760 1.00 12.88 197 ASP A CA 1
ATOM 1586 C C . ASP A 1 212 ? 23.039 71.119 43.195 1.00 12.80 197 ASP A C 1
ATOM 1587 O O . ASP A 1 212 ? 22.273 71.276 44.156 1.00 13.81 197 ASP A O 1
ATOM 1592 N N . PHE A 1 213 ? 24.302 70.731 43.351 1.00 13.68 198 PHE A N 1
ATOM 1593 C CA . PHE A 1 213 ? 24.877 70.587 44.685 1.00 14.52 198 PHE A CA 1
ATOM 1594 C C . PHE A 1 213 ? 24.833 71.906 45.443 1.00 13.16 198 PHE A C 1
ATOM 1595 O O . PHE A 1 213 ? 24.441 71.964 46.605 1.00 14.74 198 PHE A O 1
ATOM 1603 N N . ASP A 1 214 ? 25.231 73.000 44.784 1.00 13.49 199 ASP A N 1
ATOM 1604 C CA . ASP A 1 214 ? 25.294 74.294 45.444 1.00 13.36 199 ASP A CA 1
ATOM 1605 C C . ASP A 1 214 ? 23.923 74.757 45.914 1.00 15.07 199 ASP A C 1
ATOM 1606 O O . ASP A 1 214 ? 23.801 75.309 47.011 1.00 13.49 199 ASP A O 1
ATOM 1611 N N . VAL A 1 215 ? 22.881 74.548 45.107 1.00 13.61 200 VAL A N 1
ATOM 1612 C CA A VAL A 1 215 ? 21.572 75.000 45.575 0.50 12.46 200 VAL A CA 1
ATOM 1613 C CA B VAL A 1 215 ? 21.533 74.951 45.518 0.50 12.55 200 VAL A CA 1
ATOM 1614 C C . VAL A 1 215 ? 21.023 74.067 46.658 1.00 12.89 200 VAL A C 1
ATOM 1615 O O . VAL A 1 215 ? 20.287 74.532 47.542 1.00 14.14 200 VAL A O 1
ATOM 1622 N N . ALA A 1 216 ? 21.401 72.775 46.654 1.00 12.42 201 ALA A N 1
ATOM 1623 C CA . ALA A 1 216 ? 21.090 71.922 47.813 1.00 12.39 201 ALA A CA 1
ATOM 1624 C C . ALA A 1 216 ? 21.724 72.488 49.080 1.00 12.41 201 ALA A C 1
ATOM 1625 O O . ALA A 1 216 ? 21.072 72.561 50.139 1.00 12.97 201 ALA A O 1
ATOM 1627 N N . LEU A 1 217 ? 22.984 72.925 48.994 1.00 13.03 202 LEU A N 1
ATOM 1628 C CA . LEU A 1 217 ? 23.638 73.485 50.175 1.00 12.92 202 LEU A CA 1
ATOM 1629 C C . LEU A 1 217 ? 23.006 74.811 50.595 1.00 13.66 202 LEU A C 1
ATOM 1630 O O . LEU A 1 217 ? 22.917 75.103 51.783 1.00 13.26 202 LEU A O 1
ATOM 1635 N N . GLU A 1 218 ? 22.566 75.649 49.643 1.00 13.38 203 GLU A N 1
ATOM 1636 C CA . GLU A 1 218 ? 21.832 76.858 50.034 1.00 13.27 203 GLU A CA 1
ATOM 1637 C C . GLU A 1 218 ? 20.609 76.497 50.873 1.00 11.96 203 GLU A C 1
ATOM 1638 O O . GLU A 1 218 ? 20.380 77.078 51.945 1.00 14.07 203 GLU A O 1
ATOM 1644 N N . ASP A 1 219 ? 19.835 75.516 50.400 1.00 13.13 204 ASP A N 1
ATOM 1645 C CA . ASP A 1 219 ? 18.639 75.070 51.114 1.00 12.97 204 ASP A CA 1
ATOM 1646 C C . ASP A 1 219 ? 18.999 74.539 52.494 1.00 13.70 204 ASP A C 1
ATOM 1647 O O . ASP A 1 219 ? 18.425 74.956 53.504 1.00 14.95 204 ASP A O 1
ATOM 1652 N N . LEU A 1 220 ? 20.015 73.680 52.558 1.00 12.54 205 LEU A N 1
ATOM 1653 C CA . LEU A 1 220 ? 20.386 73.068 53.830 1.00 11.21 205 LEU A CA 1
ATOM 1654 C C . LEU A 1 220 ? 20.899 74.090 54.833 1.00 13.97 205 LEU A C 1
ATOM 1655 O O . LEU A 1 220 ? 20.528 74.052 56.019 1.00 14.33 205 LEU A O 1
ATOM 1660 N N . ARG A 1 221 ? 21.772 74.992 54.384 1.00 14.24 206 ARG A N 1
ATOM 1661 C CA . ARG A 1 221 ? 22.409 75.936 55.283 1.00 15.56 206 ARG A CA 1
ATOM 1662 C C . ARG A 1 221 ? 21.455 77.031 55.733 1.00 15.34 206 ARG A C 1
ATOM 1663 O O . ARG A 1 221 ? 21.682 77.632 56.793 1.00 17.57 206 ARG A O 1
ATOM 1671 N N . GLU A 1 222 ? 20.386 77.301 54.965 1.00 15.57 207 GLU A N 1
ATOM 1672 C CA A GLU A 1 222 ? 19.482 78.372 55.364 0.50 21.62 207 GLU A CA 1
ATOM 1673 C CA B GLU A 1 222 ? 19.459 78.362 55.344 0.50 21.64 207 GLU A CA 1
ATOM 1674 C C . GLU A 1 222 ? 18.539 77.941 56.480 1.00 18.89 207 GLU A C 1
ATOM 1675 O O . GLU A 1 222 ? 17.961 78.796 57.160 1.00 18.43 207 GLU A O 1
ATOM 1686 N N . ARG A 1 223 ? 18.404 76.640 56.722 1.00 15.70 208 ARG A N 1
ATOM 1687 C CA . ARG A 1 223 ? 17.415 76.190 57.694 1.00 13.72 208 ARG A CA 1
ATOM 1688 C C . ARG A 1 223 ? 17.802 76.549 59.111 1.00 14.01 208 ARG A C 1
ATOM 1689 O O . ARG A 1 223 ? 18.965 76.433 59.513 1.00 17.14 208 ARG A O 1
ATOM 1697 N N . ASP A 1 224 ? 16.796 76.969 59.881 1.00 15.81 209 ASP A N 1
ATOM 1698 C CA A ASP A 1 224 ? 16.964 77.255 61.299 0.50 16.19 209 ASP A CA 1
ATOM 1699 C CA B ASP A 1 224 ? 16.975 77.252 61.298 0.50 16.18 209 ASP A CA 1
ATOM 1700 C C . ASP A 1 224 ? 16.946 75.935 62.051 1.00 15.90 209 ASP A C 1
ATOM 1701 O O . ASP A 1 224 ? 15.895 75.283 62.132 1.00 16.66 209 ASP A O 1
ATOM 1710 N N . ARG A 1 225 ? 18.084 75.553 62.605 1.00 13.97 210 ARG A N 1
ATOM 1711 C CA . ARG A 1 225 ? 18.163 74.328 63.400 1.00 14.31 210 ARG A CA 1
ATOM 1712 C C . ARG A 1 225 ? 17.854 74.646 64.857 1.00 15.63 210 ARG A C 1
ATOM 1713 O O . ARG A 1 225 ? 18.506 75.498 65.469 1.00 18.00 210 ARG A O 1
ATOM 1721 N N . ARG A 1 226 ? 16.866 73.939 65.419 1.00 14.60 211 ARG A N 1
ATOM 1722 C CA . ARG A 1 226 ? 16.383 74.233 66.761 1.00 15.09 211 ARG A CA 1
ATOM 1723 C C . ARG A 1 226 ? 16.620 73.124 67.773 1.00 14.83 211 ARG A C 1
ATOM 1724 O O . ARG A 1 226 ? 16.517 73.385 68.973 1.00 15.61 211 ARG A O 1
ATOM 1732 N N . TYR A 1 227 ? 16.875 71.881 67.333 1.00 12.10 212 TYR A N 1
ATOM 1733 C CA . TYR A 1 227 ? 17.225 70.787 68.236 1.00 11.95 212 TYR A CA 1
ATOM 1734 C C . TYR A 1 227 ? 16.157 70.553 69.304 1.00 12.68 212 TYR A C 1
ATOM 1735 O O . TYR A 1 227 ? 16.465 70.202 70.447 1.00 13.51 212 TYR A O 1
ATOM 1744 N N . GLY A 1 228 ? 14.890 70.728 68.910 1.00 13.46 213 GLY A N 1
ATOM 1745 C CA . GLY A 1 228 ? 13.787 70.416 69.801 1.00 12.74 213 GLY A CA 1
ATOM 1746 C C . GLY A 1 228 ? 13.439 71.513 70.781 1.00 13.58 213 GLY A C 1
ATOM 1747 O O . GLY A 1 228 ? 12.511 71.328 71.583 1.00 13.96 213 GLY A O 1
ATOM 1748 N N . LEU A 1 229 ? 14.156 72.631 70.730 1.00 13.56 214 LEU A N 1
ATOM 1749 C CA . LEU A 1 229 ? 13.960 73.762 71.639 1.00 14.56 214 LEU A CA 1
ATOM 1750 C C . LEU A 1 229 ? 13.338 74.945 70.909 1.00 15.87 214 LEU A C 1
ATOM 1751 O O . LEU A 1 229 ? 13.288 75.015 69.675 1.00 17.77 214 LEU A O 1
ATOM 1756 N N . TYR A 1 230 ? 12.911 75.952 71.697 1.00 17.88 215 TYR A N 1
ATOM 1757 C CA . TYR A 1 230 ? 12.474 77.193 71.094 1.00 19.53 215 TYR A CA 1
ATOM 1758 C C . TYR A 1 230 ? 13.613 78.198 71.085 1.00 26.44 215 TYR A C 1
ATOM 1759 O O . TYR A 1 230 ? 14.530 78.109 71.907 1.00 26.74 215 TYR A O 1
ATOM 1768 N N . PRO A 1 231 ? 13.574 79.185 70.187 1.00 31.74 216 PRO A N 1
ATOM 1769 C CA . PRO A 1 231 ? 14.605 80.230 70.200 1.00 38.78 216 PRO A CA 1
ATOM 1770 C C . PRO A 1 231 ? 14.563 81.014 71.498 1.00 49.00 216 PRO A C 1
ATOM 1771 O O . PRO A 1 231 ? 13.508 81.187 72.111 1.00 49.39 216 PRO A O 1
ATOM 1775 N N . VAL A 1 232 ? 15.733 81.472 71.926 1.00 58.73 217 VAL A N 1
ATOM 1776 C CA . VAL A 1 232 ? 15.831 82.350 73.084 1.00 70.11 217 VAL A CA 1
ATOM 1777 C C . VAL A 1 232 ? 16.074 83.767 72.585 1.00 75.77 217 VAL A C 1
ATOM 1778 O O . VAL A 1 232 ? 15.288 84.681 72.846 1.00 77.28 217 VAL A O 1
ATOM 1783 N N . MET B 1 15 ? -5.043 43.600 59.082 1.00 44.04 0 MET B N 1
ATOM 1784 C CA A MET B 1 15 ? -3.918 43.943 58.228 0.50 40.60 0 MET B CA 1
ATOM 1785 C CA B MET B 1 15 ? -3.899 43.933 58.229 0.50 40.59 0 MET B CA 1
ATOM 1786 C C . MET B 1 15 ? -3.496 45.382 58.449 1.00 36.87 0 MET B C 1
ATOM 1787 O O . MET B 1 15 ? -4.166 46.303 57.967 1.00 37.58 0 MET B O 1
ATOM 1796 N N . MET B 1 16 ? -2.393 45.569 59.179 1.00 29.44 1 MET B N 1
ATOM 1797 C CA A MET B 1 16 ? -1.985 46.914 59.508 0.50 28.11 1 MET B CA 1
ATOM 1798 C CA B MET B 1 16 ? -1.842 46.891 59.486 0.50 28.23 1 MET B CA 1
ATOM 1799 C C . MET B 1 16 ? -1.831 47.780 58.259 1.00 25.00 1 MET B C 1
ATOM 1800 O O . MET B 1 16 ? -1.379 47.354 57.208 1.00 22.42 1 MET B O 1
ATOM 1809 N N . THR B 1 17 ? -2.285 49.019 58.397 1.00 24.30 2 THR B N 1
ATOM 1810 C CA . THR B 1 17 ? -1.879 50.070 57.467 1.00 22.98 2 THR B CA 1
ATOM 1811 C C . THR B 1 17 ? -1.843 51.281 58.337 1.00 19.60 2 THR B C 1
ATOM 1812 O O . THR B 1 17 ? -2.836 51.623 58.976 1.00 20.83 2 THR B O 1
ATOM 1816 N N . ASN B 1 18 ? -0.691 51.875 58.461 1.00 14.75 3 ASN B N 1
ATOM 1817 C CA A ASN B 1 18 ? -0.579 52.813 59.538 0.50 13.55 3 ASN B CA 1
ATOM 1818 C CA B ASN B 1 18 ? -0.433 52.763 59.583 0.50 13.55 3 ASN B CA 1
ATOM 1819 C C . ASN B 1 18 ? 0.043 54.107 59.045 1.00 14.45 3 ASN B C 1
ATOM 1820 O O . ASN B 1 18 ? 0.786 54.168 58.038 1.00 19.00 3 ASN B O 1
ATOM 1829 N N . LEU B 1 19 ? -0.330 55.143 59.749 1.00 10.29 4 LEU B N 1
ATOM 1830 C CA . LEU B 1 19 ? 0.060 56.499 59.416 1.00 10.82 4 LEU B CA 1
ATOM 1831 C C . LEU B 1 19 ? 0.695 57.115 60.643 1.00 9.96 4 LEU B C 1
ATOM 1832 O O . LEU B 1 19 ? 0.201 56.923 61.759 1.00 10.47 4 LEU B O 1
ATOM 1837 N N . MET B 1 20 ? 1.797 57.826 60.444 1.00 9.09 5 MET B N 1
ATOM 1838 C CA A MET B 1 20 ? 2.468 58.551 61.512 0.50 9.81 5 MET B CA 1
ATOM 1839 C CA B MET B 1 20 ? 2.475 58.551 61.512 0.50 9.82 5 MET B CA 1
ATOM 1840 C C . MET B 1 20 ? 2.497 60.036 61.173 1.00 10.28 5 MET B C 1
ATOM 1841 O O . MET B 1 20 ? 2.861 60.407 60.056 1.00 11.56 5 MET B O 1
ATOM 1850 N N . LEU B 1 21 ? 2.121 60.862 62.143 1.00 9.89 6 LEU B N 1
ATOM 1851 C CA . LEU B 1 21 ? 2.170 62.315 62.018 1.00 9.44 6 LEU B CA 1
ATOM 1852 C C . LEU B 1 21 ? 3.179 62.873 63.005 1.00 10.55 6 LEU B C 1
ATOM 1853 O O . LEU B 1 21 ? 3.130 62.537 64.193 1.00 10.09 6 LEU B O 1
ATOM 1858 N N . LEU B 1 22 ? 4.039 63.784 62.512 1.00 9.31 7 LEU B N 1
ATOM 1859 C CA . LEU B 1 22 ? 4.959 64.596 63.306 1.00 10.51 7 LEU B CA 1
ATOM 1860 C C . LEU B 1 22 ? 4.391 66.006 63.416 1.00 11.32 7 LEU B C 1
ATOM 1861 O O . LEU B 1 22 ? 4.635 66.829 62.526 1.00 11.54 7 LEU B O 1
ATOM 1866 N N . PRO B 1 23 ? 3.613 66.332 64.464 1.00 12.03 8 PRO B N 1
ATOM 1867 C CA . PRO B 1 23 ? 3.012 67.678 64.549 1.00 13.10 8 PRO B CA 1
ATOM 1868 C C . PRO B 1 23 ? 4.087 68.740 64.620 1.00 15.29 8 PRO B C 1
ATOM 1869 O O . PRO B 1 23 ? 5.116 68.561 65.279 1.00 15.92 8 PRO B O 1
ATOM 1873 N N . ASP B 1 24 ? 3.880 69.826 63.873 1.00 13.44 9 ASP B N 1
ATOM 1874 C CA . ASP B 1 24 ? 4.849 70.902 63.960 1.00 14.61 9 ASP B CA 1
ATOM 1875 C C . ASP B 1 24 ? 4.200 72.209 63.561 1.00 15.02 9 ASP B C 1
ATOM 1876 O O . ASP B 1 24 ? 3.313 72.245 62.700 1.00 14.78 9 ASP B O 1
ATOM 1881 N N . GLY B 1 25 ? 4.704 73.282 64.162 1.00 15.14 10 GLY B N 1
ATOM 1882 C CA . GLY B 1 25 ? 4.355 74.616 63.759 1.00 14.13 10 GLY B CA 1
ATOM 1883 C C . GLY B 1 25 ? 3.490 75.408 64.743 1.00 15.50 10 GLY B C 1
ATOM 1884 O O . GLY B 1 25 ? 2.878 76.385 64.316 1.00 15.23 10 GLY B O 1
ATOM 1885 N N . MET B 1 26 ? 3.399 75.004 66.011 1.00 15.05 11 MET B N 1
ATOM 1886 C CA . MET B 1 26 ? 2.454 75.662 66.918 1.00 15.37 11 MET B CA 1
ATOM 1887 C C . MET B 1 26 ? 2.943 77.047 67.341 1.00 17.09 11 MET B C 1
ATOM 1888 O O . MET B 1 26 ? 2.131 77.975 67.488 1.00 17.14 11 MET B O 1
ATOM 1893 N N . ARG B 1 27 ? 4.251 77.196 67.590 1.00 15.96 12 ARG B N 1
ATOM 1894 C CA . ARG B 1 27 ? 4.768 78.511 67.966 1.00 15.55 12 ARG B CA 1
ATOM 1895 C C . ARG B 1 27 ? 4.627 79.480 66.804 1.00 18.10 12 ARG B C 1
ATOM 1896 O O . ARG B 1 27 ? 4.072 80.586 66.955 1.00 19.41 12 ARG B O 1
ATOM 1904 N N . ARG B 1 28 ? 5.032 79.049 65.607 1.00 17.34 13 ARG B N 1
ATOM 1905 C CA . ARG B 1 28 ? 4.859 79.918 64.449 1.00 16.93 13 ARG B CA 1
ATOM 1906 C C . ARG B 1 28 ? 3.389 80.261 64.209 1.00 18.59 13 ARG B C 1
ATOM 1907 O O . ARG B 1 28 ? 3.069 81.394 63.834 1.00 20.58 13 ARG B O 1
ATOM 1915 N N . TRP B 1 29 ? 2.473 79.313 64.426 1.00 16.53 14 TRP B N 1
ATOM 1916 C CA . TRP B 1 29 ? 1.064 79.643 64.229 1.00 15.79 14 TRP B CA 1
ATOM 1917 C C . TRP B 1 29 ? 0.597 80.660 65.265 1.00 17.99 14 TRP B C 1
ATOM 1918 O O . TRP B 1 29 ? -0.239 81.528 64.957 1.00 19.22 14 TRP B O 1
ATOM 1929 N N . SER B 1 30 ? 1.096 80.553 66.500 1.00 16.34 15 SER B N 1
ATOM 1930 C CA . SER B 1 30 ? 0.692 81.529 67.512 1.00 18.73 15 SER B CA 1
ATOM 1931 C C . SER B 1 30 ? 1.139 82.925 67.099 1.00 21.61 15 SER B C 1
ATOM 1932 O O . SER B 1 30 ? 0.409 83.908 67.309 1.00 23.56 15 SER B O 1
ATOM 1935 N N . GLN B 1 31 ? 2.332 83.030 66.508 1.00 20.27 16 GLN B N 1
ATOM 1936 C CA . GLN B 1 31 ? 2.797 84.323 66.009 1.00 21.35 16 GLN B CA 1
ATOM 1937 C C . GLN B 1 31 ? 1.952 84.812 64.842 1.00 24.04 16 GLN B C 1
ATOM 1938 O O . GLN B 1 31 ? 1.584 86.000 64.787 1.00 24.83 16 GLN B O 1
ATOM 1944 N N . LYS B 1 32 ? 1.646 83.910 63.897 1.00 23.58 17 LYS B N 1
ATOM 1945 C CA . LYS B 1 32 ? 0.826 84.240 62.735 1.00 24.20 17 LYS B CA 1
ATOM 1946 C C . LYS B 1 32 ? -0.544 84.757 63.138 1.00 26.43 17 LYS B C 1
ATOM 1947 O O . LYS B 1 32 ? -1.047 85.728 62.560 1.00 27.15 17 LYS B O 1
ATOM 1953 N N . GLN B 1 33 ? -1.175 84.107 64.107 1.00 24.61 18 GLN B N 1
ATOM 1954 C CA . GLN B 1 33 ? -2.539 84.428 64.478 1.00 24.56 18 GLN B CA 1
ATOM 1955 C C . GLN B 1 33 ? -2.619 85.547 65.508 1.00 26.35 18 GLN B C 1
ATOM 1956 O O . GLN B 1 33 ? -3.716 86.065 65.746 1.00 28.21 18 GLN B O 1
ATOM 1962 N N . GLY B 1 34 ? -1.497 85.908 66.122 1.00 23.61 19 GLY B N 1
ATOM 1963 C CA . GLY B 1 34 ? -1.495 86.901 67.191 1.00 24.53 19 GLY B CA 1
ATOM 1964 C C . GLY B 1 34 ? -2.147 86.413 68.462 1.00 26.26 19 GLY B C 1
ATOM 1965 O O . GLY B 1 34 ? -2.913 87.161 69.091 1.00 28.01 19 GLY B O 1
ATOM 1966 N N . ILE B 1 35 ? -1.873 85.164 68.855 1.00 24.15 20 ILE B N 1
ATOM 1967 C CA . ILE B 1 35 ? -2.491 84.544 70.019 1.00 22.80 20 ILE B CA 1
ATOM 1968 C C . ILE B 1 35 ? -1.403 83.925 70.882 1.00 22.62 20 ILE B C 1
ATOM 1969 O O . ILE B 1 35 ? -0.239 83.841 70.489 1.00 23.26 20 ILE B O 1
ATOM 1974 N N . SER B 1 36 ? -1.799 83.477 72.070 1.00 21.67 21 SER B N 1
ATOM 1975 C CA . SER B 1 36 ? -0.860 82.848 72.981 1.00 21.04 21 SER B CA 1
ATOM 1976 C C . SER B 1 36 ? -0.458 81.464 72.472 1.00 19.67 21 SER B C 1
ATOM 1977 O O . SER B 1 36 ? -1.168 80.845 71.667 1.00 19.85 21 SER B O 1
ATOM 1980 N N . LEU B 1 37 ? 0.656 80.965 73.017 1.00 19.99 22 LEU B N 1
ATOM 1981 C CA . LEU B 1 37 ? 1.057 79.581 72.762 1.00 20.77 22 LEU B CA 1
ATOM 1982 C C . LEU B 1 37 ? -0.016 78.613 73.233 1.00 20.90 22 LEU B C 1
ATOM 1983 O O . LEU B 1 37 ? -0.271 77.590 72.581 1.00 19.95 22 LEU B O 1
ATOM 1988 N N . ASP B 1 38 ? -0.641 78.904 74.383 1.00 19.21 23 ASP B N 1
ATOM 1989 C CA . ASP B 1 38 ? -1.731 78.072 74.869 1.00 19.11 23 ASP B CA 1
ATOM 1990 C C . ASP B 1 38 ? -2.850 77.976 73.843 1.00 19.23 23 ASP B C 1
ATOM 1991 O O . ASP B 1 38 ? -3.386 76.895 73.600 1.00 20.06 23 ASP B O 1
ATOM 1996 N N . ASP B 1 39 ? -3.248 79.106 73.253 1.00 19.53 24 ASP B N 1
ATOM 1997 C CA . ASP B 1 39 ? -4.352 79.075 72.299 1.00 19.45 24 ASP B CA 1
ATOM 1998 C C . ASP B 1 39 ? -3.969 78.366 71.010 1.00 17.46 24 ASP B C 1
ATOM 1999 O O . ASP B 1 39 ? -4.822 77.734 70.376 1.00 17.59 24 ASP B O 1
ATOM 2004 N N . SER B 1 40 ? -2.699 78.473 70.608 1.00 17.51 25 SER B N 1
ATOM 2005 C CA . SER B 1 40 ? -2.256 77.729 69.439 1.00 16.13 25 SER B CA 1
ATOM 2006 C C . SER B 1 40 ? -2.277 76.234 69.718 1.00 15.30 25 SER B C 1
ATOM 2007 O O . SER B 1 40 ? -2.727 75.444 68.874 1.00 15.22 25 SER B O 1
ATOM 2010 N N . TYR B 1 41 ? -1.813 75.832 70.905 1.00 15.75 26 TYR B N 1
ATOM 2011 C CA . TYR B 1 41 ? -1.877 74.414 71.255 1.00 15.06 26 TYR B CA 1
ATOM 2012 C C . TYR B 1 41 ? -3.321 73.955 71.431 1.00 17.69 26 TYR B C 1
ATOM 2013 O O . TYR B 1 41 ? -3.618 72.785 71.198 1.00 17.09 26 TYR B O 1
ATOM 2022 N N . ALA B 1 42 ? -4.246 74.853 71.804 1.00 17.17 27 ALA B N 1
ATOM 2023 C CA . ALA B 1 42 ? -5.647 74.450 71.819 1.00 16.26 27 ALA B CA 1
ATOM 2024 C C . ALA B 1 42 ? -6.164 74.190 70.407 1.00 16.17 27 ALA B C 1
ATOM 2025 O O . ALA B 1 42 ? -6.938 73.242 70.174 1.00 17.10 27 ALA B O 1
ATOM 2027 N N . ALA B 1 43 ? -5.755 75.033 69.449 1.00 16.53 28 ALA B N 1
ATOM 2028 C CA . ALA B 1 43 ? -6.066 74.765 68.050 1.00 15.29 28 ALA B CA 1
ATOM 2029 C C . ALA B 1 43 ? -5.436 73.457 67.599 1.00 15.11 28 ALA B C 1
ATOM 2030 O O . ALA B 1 43 ? -6.036 72.723 66.799 1.00 15.49 28 ALA B O 1
ATOM 2032 N N . MET B 1 44 ? -4.246 73.135 68.121 1.00 14.63 29 MET B N 1
ATOM 2033 C CA . MET B 1 44 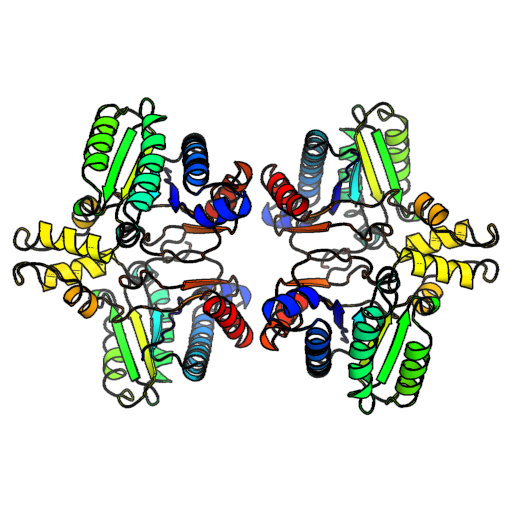? -3.620 71.850 67.781 1.00 13.66 29 MET B CA 1
ATOM 2034 C C . MET B 1 44 ? -4.443 70.689 68.307 1.00 14.23 29 MET B C 1
ATOM 2035 O O . MET B 1 44 ? -4.656 69.713 67.591 1.00 13.32 29 MET B O 1
ATOM 2040 N N . THR B 1 45 ? -4.920 70.764 69.551 1.00 12.94 30 THR B N 1
ATOM 2041 C CA . THR B 1 45 ? -5.802 69.705 70.039 1.00 13.52 30 THR B CA 1
ATOM 2042 C C . THR B 1 45 ? -6.983 69.500 69.100 1.00 14.75 30 THR B C 1
ATOM 2043 O O . THR B 1 45 ? -7.292 68.361 68.705 1.00 14.81 30 THR B O 1
ATOM 2047 N N . ASP B 1 46 ? -7.667 70.606 68.738 1.00 14.91 31 ASP B N 1
ATOM 2048 C CA . ASP B 1 46 ? -8.803 70.478 67.816 1.00 14.73 31 ASP B CA 1
ATOM 2049 C C . ASP B 1 46 ? -8.387 69.823 66.497 1.00 14.45 31 ASP B C 1
ATOM 2050 O O . ASP B 1 46 ? -9.104 68.964 65.950 1.00 15.18 31 ASP B O 1
ATOM 2055 N N . LYS B 1 47 ? -7.240 70.255 65.952 1.00 13.78 32 LYS B N 1
ATOM 2056 C CA . LYS B 1 47 ? -6.792 69.748 64.663 1.00 13.44 32 LYS B CA 1
ATOM 2057 C C . LYS B 1 47 ? -6.422 68.278 64.751 1.00 12.16 32 LYS B C 1
ATOM 2058 O O . LYS B 1 47 ? -6.671 67.520 63.815 1.00 13.33 32 LYS B O 1
ATOM 2064 N N . LEU B 1 48 ? -5.796 67.861 65.862 1.00 12.30 33 LEU B N 1
ATOM 2065 C CA . LEU B 1 48 ? -5.413 66.460 65.988 1.00 12.93 33 LEU B CA 1
ATOM 2066 C C . LEU B 1 48 ? -6.627 65.572 66.181 1.00 12.73 33 LEU B C 1
ATOM 2067 O O . LEU B 1 48 ? -6.625 64.433 65.704 1.00 12.27 33 LEU B O 1
ATOM 2072 N N . VAL B 1 49 ? -7.685 66.060 66.842 1.00 13.53 34 VAL B N 1
ATOM 2073 C CA . VAL B 1 49 ? -8.918 65.262 66.867 1.00 14.24 34 VAL B CA 1
ATOM 2074 C C . VAL B 1 49 ? -9.457 65.097 65.444 1.00 14.61 34 VAL B C 1
ATOM 2075 O O . VAL B 1 49 ? -9.847 63.988 65.018 1.00 14.79 34 VAL B O 1
ATOM 2079 N N . GLU B 1 50 ? -9.472 66.201 64.677 1.00 14.71 35 GLU B N 1
ATOM 2080 C CA . GLU B 1 50 ? -9.873 66.105 63.267 1.00 14.08 35 GLU B CA 1
ATOM 2081 C C . GLU B 1 50 ? -9.030 65.085 62.517 1.00 13.11 35 GLU B C 1
ATOM 2082 O O . GLU B 1 50 ? -9.554 64.225 61.796 1.00 13.57 35 GLU B O 1
ATOM 2088 N N . PHE B 1 51 ? -7.708 65.216 62.634 1.00 13.19 36 PHE B N 1
ATOM 2089 C CA . PHE B 1 51 ? -6.768 64.384 61.898 1.00 12.83 36 PHE B CA 1
ATOM 2090 C C . PHE B 1 51 ? -6.954 62.920 62.256 1.00 14.16 36 PHE B C 1
ATOM 2091 O O . PHE B 1 51 ? -6.878 62.048 61.394 1.00 14.51 36 PHE B O 1
ATOM 2099 N N . THR B 1 52 ? -7.201 62.641 63.533 1.00 12.72 37 THR B N 1
ATOM 2100 C CA . THR B 1 52 ? -7.457 61.268 63.971 1.00 13.28 37 THR B CA 1
ATOM 2101 C C . THR B 1 52 ? -8.687 60.707 63.276 1.00 14.34 37 THR B C 1
ATOM 2102 O O . THR B 1 52 ? -8.684 59.559 62.812 1.00 14.44 37 THR B O 1
ATOM 2106 N N . GLY B 1 53 ? -9.732 61.522 63.154 1.00 13.97 38 GLY B N 1
ATOM 2107 C CA . GLY B 1 53 ? -10.921 61.066 62.446 1.00 13.92 38 GLY B CA 1
ATOM 2108 C C . GLY B 1 53 ? -10.663 60.881 60.950 1.00 13.01 38 GLY B C 1
ATOM 2109 O O . GLY B 1 53 ? -11.152 59.922 60.342 1.00 15.53 38 GLY B O 1
ATOM 2110 N N . TRP B 1 54 ? -9.865 61.772 60.337 1.00 12.90 39 TRP B N 1
ATOM 2111 C CA . TRP B 1 54 ? -9.530 61.572 58.928 1.00 13.58 39 TRP B CA 1
ATOM 2112 C C . TRP B 1 54 ? -8.770 60.267 58.731 1.00 14.32 39 TRP B C 1
ATOM 2113 O O . TRP B 1 54 ? -9.010 59.514 57.770 1.00 13.88 39 TRP B O 1
ATOM 2124 N N . ALA B 1 55 ? -7.814 59.995 59.626 1.00 13.39 40 ALA B N 1
ATOM 2125 C CA . ALA B 1 55 ? -7.030 58.777 59.487 1.00 12.52 40 ALA B CA 1
ATOM 2126 C C . ALA B 1 55 ? -7.911 57.538 59.623 1.00 12.37 40 ALA B C 1
ATOM 2127 O O . ALA B 1 55 ? -7.752 56.564 58.881 1.00 13.00 40 ALA B O 1
ATOM 2129 N N . ARG B 1 56 ? -8.847 57.564 60.570 1.00 12.24 41 ARG B N 1
ATOM 2130 C CA . ARG B 1 56 ? -9.754 56.441 60.739 1.00 13.11 41 ARG B CA 1
ATOM 2131 C C . ARG B 1 56 ? -10.628 56.255 59.503 1.00 14.23 41 ARG B C 1
ATOM 2132 O O . ARG B 1 56 ? -10.836 55.125 59.044 1.00 15.79 41 ARG B O 1
ATOM 2140 N N . GLU B 1 57 ? -11.135 57.363 58.950 1.00 14.02 42 GLU B N 1
ATOM 2141 C CA . GLU B 1 57 ? -11.993 57.281 57.758 1.00 14.41 42 GLU B CA 1
ATOM 2142 C C . GLU B 1 57 ? -11.236 56.704 56.580 1.00 15.57 42 GLU B C 1
ATOM 2143 O O . GLU B 1 57 ? -11.814 55.987 55.751 1.00 17.23 42 GLU B O 1
ATOM 2149 N N . GLU B 1 58 ? -9.943 56.989 56.506 1.00 14.95 43 GLU B N 1
ATOM 2150 C CA . GLU B 1 58 ? -9.092 56.550 55.418 1.00 14.26 43 GLU B CA 1
ATOM 2151 C C . GLU B 1 58 ? -8.603 55.126 55.605 1.00 16.35 43 GLU B C 1
ATOM 2152 O O . GLU B 1 58 ? -7.785 54.666 54.795 1.00 21.17 43 GLU B O 1
ATOM 2158 N N . GLY B 1 59 ? -9.055 54.431 56.655 1.00 15.27 44 GLY B N 1
ATOM 2159 C CA . GLY B 1 59 ? -8.785 53.020 56.809 1.00 15.56 44 GLY B CA 1
ATOM 2160 C C . GLY B 1 59 ? -7.507 52.664 57.513 1.00 14.90 44 GLY B C 1
ATOM 2161 O O . GLY B 1 59 ? -7.153 51.484 57.542 1.00 18.01 44 GLY B O 1
ATOM 2162 N N . PHE B 1 60 ? -6.793 53.635 58.061 1.00 12.95 45 PHE B N 1
ATOM 2163 C CA . PHE B 1 60 ? -5.573 53.278 58.782 1.00 11.69 45 PHE B CA 1
ATOM 2164 C C . PHE B 1 60 ? -5.940 52.525 60.048 1.00 13.34 45 PHE B C 1
ATOM 2165 O O . PHE B 1 60 ? -6.942 52.828 60.687 1.00 15.97 45 PHE B O 1
ATOM 2173 N N . THR B 1 61 ? -5.137 51.520 60.377 1.00 12.43 46 THR B N 1
ATOM 2174 C CA . THR B 1 61 ? -5.427 50.732 61.569 1.00 13.89 46 THR B CA 1
ATOM 2175 C C . THR B 1 61 ? -4.850 51.349 62.821 1.00 13.87 46 THR B C 1
ATOM 2176 O O . THR B 1 61 ? -5.498 51.305 63.873 1.00 14.98 46 THR B O 1
ATOM 2180 N N . THR B 1 62 ? -3.680 51.971 62.728 1.00 12.72 47 THR B N 1
ATOM 2181 C CA . THR B 1 62 ? -3.131 52.758 63.823 1.00 11.69 47 THR B CA 1
ATOM 2182 C C . THR B 1 62 ? -2.702 54.101 63.281 1.00 11.70 47 THR B C 1
ATOM 2183 O O . THR B 1 62 ? -2.138 54.191 62.189 1.00 11.67 47 THR B O 1
ATOM 2187 N N . PHE B 1 63 ? -2.982 55.139 64.054 1.00 10.85 48 PHE B N 1
ATOM 2188 C CA . PHE B 1 63 ? -2.511 56.486 63.785 1.00 11.39 48 PHE B CA 1
ATOM 2189 C C . PHE B 1 63 ? -1.517 56.793 64.885 1.00 10.66 48 PHE B C 1
ATOM 2190 O O . PHE B 1 63 ? -1.893 56.874 66.057 1.00 11.51 48 PHE B O 1
ATOM 2198 N N . TYR B 1 64 ? -0.240 56.906 64.500 1.00 9.85 49 TYR B N 1
ATOM 2199 C CA . TYR B 1 64 ? 0.832 57.228 65.426 1.00 9.57 49 TYR B CA 1
ATOM 2200 C C . TYR B 1 64 ? 1.055 58.725 65.441 1.00 11.39 49 TYR B C 1
ATOM 2201 O O . TYR B 1 64 ? 1.184 59.357 64.381 1.00 11.59 49 TYR B O 1
ATOM 2210 N N . VAL B 1 65 ? 1.124 59.292 66.636 1.00 11.03 50 VAL B N 1
ATOM 2211 C CA . VAL B 1 65 ? 1.450 60.706 66.805 1.00 10.88 50 VAL B CA 1
ATOM 2212 C C . VAL B 1 65 ? 2.692 60.808 67.660 1.00 12.24 50 VAL B C 1
ATOM 2213 O O . VAL B 1 65 ? 2.721 60.298 68.792 1.00 10.52 50 VAL B O 1
ATOM 2217 N N . THR B 1 66 ? 3.696 61.490 67.138 1.00 11.33 51 THR B N 1
ATOM 2218 C CA . THR B 1 66 ? 4.955 61.679 67.868 1.00 12.98 51 THR B CA 1
ATOM 2219 C C . THR B 1 66 ? 4.765 62.891 68.768 1.00 14.11 51 THR B C 1
ATOM 2220 O O . THR B 1 66 ? 4.928 64.033 68.347 1.00 17.02 51 THR B O 1
ATOM 2224 N N . VAL B 1 67 ? 4.436 62.642 70.039 1.00 11.79 52 VAL B N 1
ATOM 2225 C CA . VAL B 1 67 ? 4.094 63.711 70.972 1.00 12.88 52 VAL B CA 1
ATOM 2226 C C . VAL B 1 67 ? 5.311 64.539 71.335 1.00 13.99 52 VAL B C 1
ATOM 2227 O O . VAL B 1 67 ? 5.222 65.761 71.494 1.00 15.01 52 VAL B O 1
ATOM 2231 N N . SER B 1 68 ? 6.449 63.873 71.554 1.00 12.21 53 SER B N 1
ATOM 2232 C CA . SER B 1 68 ? 7.598 64.571 72.112 1.00 11.77 53 SER B CA 1
ATOM 2233 C C . SER B 1 68 ? 8.853 63.758 71.886 1.00 12.08 53 SER B C 1
ATOM 2234 O O . SER B 1 68 ? 8.830 62.522 71.841 1.00 11.28 53 SER B O 1
ATOM 2237 N N . SER B 1 69 ? 9.955 64.482 71.784 1.00 11.12 54 SER B N 1
ATOM 2238 C CA . SER B 1 69 ? 11.291 63.911 71.844 1.00 10.71 54 SER B CA 1
ATOM 2239 C C . SER B 1 69 ? 11.842 64.054 73.248 1.00 12.58 54 SER B C 1
ATOM 2240 O O . SER B 1 69 ? 11.308 64.809 74.071 1.00 13.95 54 SER B O 1
ATOM 2243 N N . VAL B 1 70 ? 12.964 63.384 73.505 1.00 12.22 55 VAL B N 1
ATOM 2244 C CA . VAL B 1 70 ? 13.674 63.658 74.761 1.00 13.01 55 VAL B CA 1
ATOM 2245 C C . VAL B 1 70 ? 14.061 65.136 74.803 1.00 13.03 55 VAL B C 1
ATOM 2246 O O . VAL B 1 70 ? 13.855 65.829 75.818 1.00 14.59 55 VAL B O 1
ATOM 2250 N N . ALA B 1 71 ? 14.552 65.655 73.680 1.00 12.30 56 ALA B N 1
ATOM 2251 C CA . ALA B 1 71 ? 15.007 67.043 73.630 1.00 12.87 56 ALA B CA 1
ATOM 2252 C C . ALA B 1 71 ? 13.893 68.015 73.987 1.00 14.44 56 ALA B C 1
ATOM 2253 O O . ALA B 1 71 ? 14.138 69.039 74.643 1.00 14.95 56 ALA B O 1
ATOM 2255 N N . ASN B 1 72 ? 12.660 67.724 73.554 1.00 13.44 57 ASN B N 1
ATOM 2256 C CA . ASN B 1 72 ? 11.541 68.626 73.819 1.00 13.18 57 ASN B CA 1
ATOM 2257 C C . ASN B 1 72 ? 11.346 68.862 75.304 1.00 14.57 57 ASN B C 1
ATOM 2258 O O . ASN B 1 72 ? 10.767 69.891 75.679 1.00 16.30 57 ASN B O 1
ATOM 2263 N N . TYR B 1 73 ? 11.721 67.890 76.145 1.00 15.13 58 TYR B N 1
ATOM 2264 C CA . TYR B 1 73 ? 11.466 68.058 77.579 1.00 16.77 58 TYR B CA 1
ATOM 2265 C C . TYR B 1 73 ? 12.467 68.984 78.234 1.00 19.42 58 TYR B C 1
ATOM 2266 O O . TYR B 1 73 ? 12.342 69.235 79.443 1.00 19.94 58 TYR B O 1
ATOM 2275 N N . SER B 1 74 ? 13.418 69.511 77.476 1.00 18.10 59 SER B N 1
ATOM 2276 C CA . SER B 1 74 ? 14.234 70.631 77.940 1.00 17.91 59 SER B CA 1
ATOM 2277 C C . SER B 1 74 ? 13.694 71.981 77.478 1.00 18.83 59 SER B C 1
ATOM 2278 O O . SER B 1 74 ? 14.357 73.008 77.687 1.00 20.60 59 SER B O 1
ATOM 2281 N N . ARG B 1 75 ? 12.524 72.015 76.826 1.00 18.60 60 ARG B N 1
ATOM 2282 C CA . ARG B 1 75 ? 11.814 73.280 76.696 1.00 17.27 60 ARG B CA 1
ATOM 2283 C C . ARG B 1 75 ? 11.461 73.768 78.101 1.00 16.67 60 ARG B C 1
ATOM 2284 O O . ARG B 1 75 ? 11.667 73.065 79.089 1.00 18.07 60 ARG B O 1
ATOM 2292 N N . SER B 1 76 ? 10.949 74.995 78.183 1.00 18.29 61 SER B N 1
ATOM 2293 C CA . SER B 1 76 ? 10.637 75.523 79.510 1.00 19.77 61 SER B CA 1
ATOM 2294 C C . SER B 1 76 ? 9.524 74.720 80.170 1.00 21.76 61 SER B C 1
ATOM 2295 O O . SER B 1 76 ? 8.710 74.068 79.510 1.00 18.41 61 SER B O 1
ATOM 2298 N N . GLU B 1 77 ? 9.441 74.829 81.501 1.00 22.31 62 GLU B N 1
ATOM 2299 C CA . GLU B 1 77 ? 8.399 74.083 82.199 1.00 25.49 62 GLU B CA 1
ATOM 2300 C C . GLU B 1 77 ? 7.011 74.472 81.695 1.00 22.78 62 GLU B C 1
ATOM 2301 O O . GLU B 1 77 ? 6.134 73.613 81.522 1.00 20.03 62 GLU B O 1
ATOM 2307 N N . GLU B 1 78 ? 6.796 75.763 81.422 1.00 23.25 63 GLU B N 1
ATOM 2308 C CA . GLU B 1 78 ? 5.499 76.192 80.923 1.00 25.69 63 GLU B CA 1
ATOM 2309 C C . GLU B 1 78 ? 5.236 75.637 79.535 1.00 23.35 63 GLU B C 1
ATOM 2310 O O . GLU B 1 78 ? 4.100 75.272 79.225 1.00 23.97 63 GLU B O 1
ATOM 2316 N N . GLN B 1 79 ? 6.263 75.638 78.676 1.00 19.59 64 GLN B N 1
ATOM 2317 C CA . GLN B 1 79 ? 6.132 75.111 77.315 1.00 18.47 64 GLN B CA 1
ATOM 2318 C C . GLN B 1 79 ? 5.796 73.621 77.336 1.00 18.59 64 GLN B C 1
ATOM 2319 O O . GLN B 1 79 ? 4.895 73.167 76.610 1.00 19.15 64 GLN B O 1
ATOM 2325 N N . VAL B 1 80 ? 6.481 72.855 78.186 1.00 17.73 65 VAL B N 1
ATOM 2326 C CA . VAL B 1 80 ? 6.187 71.428 78.332 1.00 16.31 65 VAL B CA 1
ATOM 2327 C C . VAL B 1 80 ? 4.761 71.225 78.832 1.00 16.98 65 VAL B C 1
ATOM 2328 O O . VAL B 1 80 ? 4.026 70.373 78.323 1.00 18.19 65 VAL B O 1
ATOM 2332 N N . THR B 1 81 ? 4.335 71.990 79.846 1.00 17.14 66 THR B N 1
ATOM 2333 C CA . THR B 1 81 ? 2.965 71.828 80.336 1.00 17.09 66 THR B CA 1
ATOM 2334 C C . THR B 1 81 ? 1.942 72.155 79.256 1.00 17.27 66 THR B C 1
ATOM 2335 O O . THR B 1 81 ? 0.953 71.423 79.085 1.00 18.84 66 THR B O 1
ATOM 2339 N N . THR B 1 82 ? 2.161 73.249 78.519 1.00 15.49 67 THR B N 1
ATOM 2340 C CA . THR B 1 82 ? 1.244 73.627 77.452 1.00 15.52 67 THR B CA 1
ATOM 2341 C C . THR B 1 82 ? 1.086 72.493 76.456 1.00 15.86 67 THR B C 1
ATOM 2342 O O . THR B 1 82 ? -0.036 72.093 76.108 1.00 16.11 67 THR B O 1
ATOM 2346 N N . ALA B 1 83 ? 2.210 71.973 75.986 1.00 16.76 68 ALA B N 1
ATOM 2347 C CA . ALA B 1 83 ? 2.138 70.952 74.953 1.00 15.65 68 ALA B CA 1
ATOM 2348 C C . ALA B 1 83 ? 1.543 69.660 75.505 1.00 15.40 68 ALA B C 1
ATOM 2349 O O . ALA B 1 83 ? 0.677 69.038 74.863 1.00 15.48 68 ALA B O 1
ATOM 2351 N N . MET B 1 84 ? 2.031 69.216 76.673 1.00 14.77 69 MET B N 1
ATOM 2352 C CA . MET B 1 84 ? 1.574 67.926 77.170 1.00 14.79 69 MET B CA 1
ATOM 2353 C C . MET B 1 84 ? 0.093 67.967 77.513 1.00 14.70 69 MET B C 1
ATOM 2354 O O . MET B 1 84 ? -0.624 66.983 77.297 1.00 15.14 69 MET B O 1
ATOM 2359 N N . ASN B 1 85 ? -0.389 69.085 78.064 1.00 13.01 70 ASN B N 1
ATOM 2360 C CA . ASN B 1 85 ? -1.820 69.183 78.319 1.00 14.06 70 ASN B CA 1
ATOM 2361 C C . ASN B 1 85 ? -2.603 69.110 77.022 1.00 14.15 70 ASN B C 1
ATOM 2362 O O . ASN B 1 85 ? -3.651 68.448 76.967 1.00 15.70 70 ASN B O 1
ATOM 2367 N N . ALA B 1 86 ? -2.115 69.795 75.970 1.00 14.57 71 ALA B N 1
ATOM 2368 C CA . ALA B 1 86 ? -2.858 69.817 74.708 1.00 13.76 71 ALA B CA 1
ATOM 2369 C C . ALA B 1 86 ? -2.914 68.429 74.051 1.00 13.57 71 ALA B C 1
ATOM 2370 O O . ALA B 1 86 ? -3.963 68.011 73.510 1.00 15.07 71 ALA B O 1
ATOM 2372 N N . PHE B 1 87 ? -1.798 67.693 74.096 1.00 12.76 72 PHE B N 1
ATOM 2373 C CA . PHE B 1 87 ? -1.836 66.321 73.584 1.00 12.70 72 PHE B CA 1
ATOM 2374 C C . PHE B 1 87 ? -2.742 65.439 74.440 1.00 12.14 72 PHE B C 1
ATOM 2375 O O . PHE B 1 87 ? -3.536 64.643 73.905 1.00 13.12 72 PHE B O 1
ATOM 2383 N N . THR B 1 88 ? -2.659 65.567 75.768 1.00 12.81 73 THR B N 1
ATOM 2384 C CA . THR B 1 88 ? -3.498 64.730 76.621 1.00 12.92 73 THR B CA 1
ATOM 2385 C C . THR B 1 88 ? -4.978 65.018 76.389 1.00 13.93 73 THR B C 1
ATOM 2386 O O . THR B 1 88 ? -5.805 64.104 76.455 1.00 14.52 73 THR B O 1
ATOM 2390 N N . GLU B 1 89 ? -5.327 66.292 76.119 1.00 13.59 74 GLU B N 1
ATOM 2391 C CA . GLU B 1 89 ? -6.718 66.650 75.836 1.00 13.91 74 GLU B CA 1
ATOM 2392 C C . GLU B 1 89 ? -7.257 65.923 74.607 1.00 14.13 74 GLU B C 1
ATOM 2393 O O . GLU B 1 89 ? -8.453 65.574 74.572 1.00 14.97 74 GLU B O 1
ATOM 2399 N N . VAL B 1 90 ? -6.411 65.684 73.587 1.00 12.83 75 VAL B N 1
ATOM 2400 C CA . VAL B 1 90 ? -6.870 64.833 72.480 1.00 13.38 75 VAL B CA 1
ATOM 2401 C C . VAL B 1 90 ? -7.389 63.499 73.015 1.00 13.03 75 VAL B C 1
ATOM 2402 O O . VAL B 1 90 ? -8.457 63.008 72.617 1.00 13.99 75 VAL B O 1
ATOM 2406 N N . VAL B 1 91 ? -6.621 62.891 73.927 1.00 12.47 76 VAL B N 1
ATOM 2407 C CA . VAL B 1 91 ? -6.997 61.587 74.458 1.00 13.57 76 VAL B CA 1
ATOM 2408 C C . VAL B 1 91 ? -8.229 61.708 75.344 1.00 14.30 76 VAL B C 1
ATOM 2409 O O . VAL B 1 91 ? -9.101 60.835 75.323 1.00 15.17 76 VAL B O 1
ATOM 2413 N N . ARG B 1 92 ? -8.314 62.769 76.154 1.00 13.62 77 ARG B N 1
ATOM 2414 C CA . ARG B 1 92 ? -9.529 62.957 76.949 1.00 14.78 77 ARG B CA 1
ATOM 2415 C C . ARG B 1 92 ? -10.754 62.929 76.054 1.00 15.79 77 ARG B C 1
ATOM 2416 O O . ARG B 1 92 ? -11.781 62.322 76.396 1.00 18.49 77 ARG B O 1
ATOM 2424 N N . ARG B 1 93 ? -10.649 63.566 74.891 1.00 16.12 78 ARG B N 1
ATOM 2425 C CA . ARG B 1 93 ? -11.806 63.689 74.020 1.00 16.22 78 ARG B CA 1
ATOM 2426 C C . ARG B 1 93 ? -12.103 62.415 73.250 1.00 17.01 78 ARG B C 1
ATOM 2427 O O . ARG B 1 93 ? -13.269 62.168 72.920 1.00 22.26 78 ARG B O 1
ATOM 2435 N N . CYS B 1 94 ? -11.102 61.595 72.924 1.00 16.59 79 CYS B N 1
ATOM 2436 C CA A CYS B 1 94 ? -11.246 60.479 71.988 0.50 17.35 79 CYS B CA 1
ATOM 2437 C CA B CYS B 1 94 ? -11.443 60.490 72.039 0.50 17.32 79 CYS B CA 1
ATOM 2438 C C . CYS B 1 94 ? -11.258 59.101 72.628 1.00 16.38 79 CYS B C 1
ATOM 2439 O O . CYS B 1 94 ? -11.655 58.142 71.974 1.00 15.78 79 CYS B O 1
ATOM 2444 N N . HIS B 1 95 ? -10.754 58.962 73.860 1.00 15.48 80 HIS B N 1
ATOM 2445 C CA . HIS B 1 95 ? -10.445 57.624 74.360 1.00 14.96 80 HIS B CA 1
ATOM 2446 C C . HIS B 1 95 ? -11.670 56.719 74.468 1.00 15.79 80 HIS B C 1
ATOM 2447 O O . HIS B 1 95 ? -11.496 55.502 74.498 1.00 17.29 80 HIS B O 1
ATOM 2454 N N . ASP B 1 96 ? -12.878 57.270 74.612 1.00 16.98 81 ASP B N 1
ATOM 2455 C CA . ASP B 1 96 ? -14.029 56.393 74.786 1.00 20.66 81 ASP B CA 1
ATOM 2456 C C . ASP B 1 96 ? -14.489 55.739 73.487 1.00 21.41 81 ASP B C 1
ATOM 2457 O O . ASP B 1 96 ? -15.301 54.798 73.551 1.00 21.82 81 ASP B O 1
ATOM 2462 N N . THR B 1 97 ? -14.012 56.216 72.325 1.00 19.87 82 THR B N 1
ATOM 2463 C CA . THR B 1 97 ? -14.456 55.696 71.039 1.00 19.12 82 THR B CA 1
ATOM 2464 C C . THR B 1 97 ? -13.320 55.173 70.160 1.00 18.59 82 THR B C 1
ATOM 2465 O O . THR B 1 97 ? -13.560 54.834 68.993 1.00 19.40 82 THR B O 1
ATOM 2469 N N . LEU B 1 98 ? -12.107 55.036 70.693 1.00 16.71 83 LEU B N 1
ATOM 2470 C CA . LEU B 1 98 ? -11.036 54.368 69.969 1.00 13.73 83 LEU B CA 1
ATOM 2471 C C . LEU B 1 98 ? -10.176 53.669 71.004 1.00 14.07 83 LEU B C 1
ATOM 2472 O O . LEU B 1 98 ? -10.326 53.891 72.207 1.00 14.50 83 LEU B O 1
ATOM 2477 N N . ASN B 1 99 ? -9.252 52.854 70.525 1.00 13.56 84 ASN B N 1
ATOM 2478 C CA . ASN B 1 99 ? -8.275 52.198 71.385 1.00 13.85 84 ASN B CA 1
ATOM 2479 C C . ASN B 1 99 ? -7.077 53.126 71.531 1.00 14.47 84 ASN B C 1
ATOM 2480 O O . ASN B 1 99 ? -6.544 53.604 70.525 1.00 15.57 84 ASN B O 1
ATOM 2485 N N . PHE B 1 100 ? -6.664 53.413 72.764 1.00 11.66 85 PHE B N 1
ATOM 2486 C CA . PHE B 1 100 ? -5.530 54.307 72.967 1.00 12.13 85 PHE B CA 1
ATOM 2487 C C . PHE B 1 100 ? -4.344 53.534 73.517 1.00 12.59 85 PHE B C 1
ATOM 2488 O O . PHE B 1 100 ? -4.499 52.709 74.413 1.00 14.72 85 PHE B O 1
ATOM 2496 N N . ASN B 1 101 ? -3.161 53.786 72.968 1.00 12.92 86 ASN B N 1
ATOM 2497 C CA . ASN B 1 101 ? -1.952 53.199 73.524 1.00 14.04 86 ASN B CA 1
ATOM 2498 C C . ASN B 1 101 ? -0.840 54.235 73.465 1.00 13.39 86 ASN B C 1
ATOM 2499 O O . ASN B 1 101 ? -0.957 55.237 72.768 1.00 11.82 86 ASN B O 1
ATOM 2504 N N . TYR B 1 102 ? 0.242 53.986 74.210 1.00 11.70 87 TYR B N 1
ATOM 2505 C CA . TYR B 1 102 ? 1.378 54.903 74.182 1.00 12.18 87 TYR B CA 1
ATOM 2506 C C . TYR B 1 102 ? 2.639 54.134 74.554 1.00 12.31 87 TYR B C 1
ATOM 2507 O O . TYR B 1 102 ? 2.583 53.045 75.123 1.00 13.71 87 TYR B O 1
ATOM 2516 N N . SER B 1 103 ? 3.789 54.730 74.210 1.00 12.16 88 SER B N 1
ATOM 2517 C CA . SER B 1 103 ? 5.089 54.117 74.471 1.00 12.16 88 SER B CA 1
ATOM 2518 C C . SER B 1 103 ? 6.137 55.214 74.427 1.00 12.02 88 SER B C 1
ATOM 2519 O O . SER B 1 103 ? 5.839 56.354 74.064 1.00 12.71 88 SER B O 1
ATOM 2522 N N . GLY B 1 104 ? 7.393 54.850 74.756 1.00 11.80 89 GLY B N 1
ATOM 2523 C CA . GLY B 1 104 ? 8.473 55.799 74.596 1.00 11.64 89 GLY B CA 1
ATOM 2524 C C . GLY B 1 104 ? 9.410 55.782 75.791 1.00 12.54 89 GLY B C 1
ATOM 2525 O O . GLY B 1 104 ? 9.422 54.829 76.561 1.00 14.01 89 GLY B O 1
ATOM 2526 N N . THR B 1 105 ? 10.219 56.847 75.889 1.00 13.47 90 THR B N 1
ATOM 2527 C CA . THR B 1 105 ? 11.148 56.984 77.018 1.00 11.21 90 THR B CA 1
ATOM 2528 C C . THR B 1 105 ? 10.357 57.610 78.163 1.00 13.02 90 THR B C 1
ATOM 2529 O O . THR B 1 105 ? 10.376 58.819 78.369 1.00 15.24 90 THR B O 1
ATOM 2533 N N . LEU B 1 106 ? 9.597 56.765 78.868 1.00 13.53 91 LEU B N 1
ATOM 2534 C CA . LEU B 1 106 ? 8.609 57.272 79.812 1.00 15.09 91 LEU B CA 1
ATOM 2535 C C . LEU B 1 106 ? 9.254 57.969 80.994 1.00 15.59 91 LEU B C 1
ATOM 2536 O O . LEU B 1 106 ? 8.612 58.825 81.607 1.00 18.24 91 LEU B O 1
ATOM 2541 N N . GLU B 1 107 ? 10.523 57.689 81.273 1.00 16.79 92 GLU B N 1
ATOM 2542 C CA . GLU B 1 107 ? 11.121 58.309 82.457 1.00 19.17 92 GLU B CA 1
ATOM 2543 C C . GLU B 1 107 ? 11.317 59.815 82.306 1.00 20.18 92 GLU B C 1
ATOM 2544 O O . GLU B 1 107 ? 11.428 60.518 83.323 1.00 22.67 92 GLU B O 1
ATOM 2550 N N . VAL B 1 108 ? 11.332 60.356 81.077 1.00 16.53 93 VAL B N 1
ATOM 2551 C CA . VAL B 1 108 ? 11.435 61.804 80.912 1.00 17.01 93 VAL B CA 1
ATOM 2552 C C . VAL B 1 108 ? 10.068 62.488 80.819 1.00 17.41 93 VAL B C 1
ATOM 2553 O O . VAL B 1 108 ? 10.006 63.723 80.714 1.00 20.93 93 VAL B O 1
ATOM 2557 N N . VAL B 1 109 ? 8.976 61.735 80.846 1.00 16.49 94 VAL B N 1
ATOM 2558 C CA . VAL B 1 109 ? 7.639 62.328 80.777 1.00 16.40 94 VAL B CA 1
ATOM 2559 C C . VAL B 1 109 ? 7.248 62.716 82.196 1.00 17.01 94 VAL B C 1
ATOM 2560 O O . VAL B 1 109 ? 7.289 61.854 83.078 1.00 19.84 94 VAL B O 1
ATOM 2564 N N . PRO B 1 110 ? 6.858 63.964 82.448 1.00 18.35 95 PRO B N 1
ATOM 2565 C CA . PRO B 1 110 ? 6.453 64.337 83.809 1.00 18.54 95 PRO B CA 1
ATOM 2566 C C . PRO B 1 110 ? 5.332 63.445 84.325 1.00 19.29 95 PRO B C 1
ATOM 2567 O O . PRO B 1 110 ? 4.396 63.104 83.603 1.00 19.20 95 PRO B O 1
ATOM 2571 N N . GLU B 1 111 ? 5.433 63.061 85.603 1.00 17.82 96 GLU B N 1
ATOM 2572 C CA . GLU B 1 111 ? 4.506 62.095 86.178 1.00 21.14 96 GLU B CA 1
ATOM 2573 C C . GLU B 1 111 ? 3.052 62.480 85.981 1.00 20.09 96 GLU B C 1
ATOM 2574 O O . GLU B 1 111 ? 2.214 61.604 85.761 1.00 20.83 96 GLU B O 1
ATOM 2580 N N . ARG B 1 112 ? 2.707 63.765 86.127 1.00 20.29 97 ARG B N 1
ATOM 2581 C CA A ARG B 1 112 ? 1.303 64.154 86.021 0.50 21.53 97 ARG B CA 1
ATOM 2582 C CA B ARG B 1 112 ? 1.308 64.174 86.008 0.50 21.54 97 ARG B CA 1
ATOM 2583 C C . ARG B 1 112 ? 0.697 63.657 84.710 1.00 18.72 97 ARG B C 1
ATOM 2584 O O . ARG B 1 112 ? -0.430 63.127 84.691 1.00 18.23 97 ARG B O 1
ATOM 2599 N N . TRP B 1 113 ? 1.458 63.754 83.613 1.00 17.01 98 TRP B N 1
ATOM 2600 C CA . TRP B 1 113 ? 0.898 63.368 82.320 1.00 15.12 98 TRP B CA 1
ATOM 2601 C C . TRP B 1 113 ? 0.903 61.860 82.161 1.00 15.45 98 TRP B C 1
ATOM 2602 O O . TRP B 1 113 ? -0.047 61.293 81.610 1.00 16.58 98 TRP B O 1
ATOM 2613 N N . LEU B 1 114 ? 1.946 61.185 82.625 1.00 15.35 99 LEU B N 1
ATOM 2614 C CA A LEU B 1 114 ? 1.965 59.725 82.547 0.50 16.00 99 LEU B CA 1
ATOM 2615 C CA B LEU B 1 114 ? 1.959 59.732 82.529 0.50 16.01 99 LEU B CA 1
ATOM 2616 C C . LEU B 1 114 ? 0.796 59.123 83.307 1.00 16.65 99 LEU B C 1
ATOM 2617 O O . LEU B 1 114 ? 0.119 58.220 82.812 1.00 16.87 99 LEU B O 1
ATOM 2626 N N . THR B 1 115 ? 0.557 59.600 84.541 1.00 14.55 100 THR B N 1
ATOM 2627 C CA . THR B 1 115 ? -0.559 59.066 85.327 1.00 15.28 100 THR B CA 1
ATOM 2628 C C . THR B 1 115 ? -1.880 59.264 84.601 1.00 15.90 100 THR B C 1
ATOM 2629 O O . THR B 1 115 ? -2.709 58.336 84.520 1.00 16.81 100 THR B O 1
ATOM 2633 N N . GLU B 1 116 ? -2.103 60.485 84.072 1.00 14.85 101 GLU B N 1
ATOM 2634 C CA . GLU B 1 116 ? -3.382 60.729 83.421 1.00 15.55 101 GLU B CA 1
ATOM 2635 C C . GLU B 1 116 ? -3.529 59.904 82.141 1.00 14.22 101 GLU B C 1
ATOM 2636 O O . GLU B 1 116 ? -4.590 59.308 81.893 1.00 15.48 101 GLU B O 1
ATOM 2642 N N . LEU B 1 117 ? -2.477 59.860 81.326 1.00 13.88 102 LEU B N 1
ATOM 2643 C CA . LEU B 1 117 ? -2.546 59.090 80.082 1.00 13.09 102 LEU B CA 1
ATOM 2644 C C . LEU B 1 117 ? -2.706 57.606 80.358 1.00 14.20 102 LEU B C 1
ATOM 2645 O O . LEU B 1 117 ? -3.381 56.900 79.597 1.00 14.51 102 LEU B O 1
ATOM 2650 N N . GLU B 1 118 ? -2.097 57.099 81.434 1.00 13.85 103 GLU B N 1
ATOM 2651 C CA . GLU B 1 118 ? -2.271 55.695 81.763 1.00 14.03 103 GLU B CA 1
ATOM 2652 C C . GLU B 1 118 ? -3.712 55.384 82.152 1.00 13.20 103 GLU B C 1
ATOM 2653 O O . GLU B 1 118 ? -4.265 54.354 81.735 1.00 14.81 103 GLU B O 1
ATOM 2659 N N . ALA B 1 119 ? -4.345 56.265 82.941 1.00 13.71 104 ALA B N 1
ATOM 2660 C CA . ALA B 1 119 ? -5.734 56.005 83.309 1.00 13.03 104 ALA B CA 1
ATOM 2661 C C . ALA B 1 119 ? -6.648 56.067 82.092 1.00 13.94 104 ALA B C 1
ATOM 2662 O O . ALA B 1 119 ? -7.599 55.276 81.985 1.00 15.96 104 ALA B O 1
ATOM 2664 N N . LEU B 1 120 ? -6.373 57.005 81.163 1.00 13.67 105 LEU B N 1
ATOM 2665 C CA . LEU B 1 120 ? -7.154 57.065 79.922 1.00 13.95 105 LEU B CA 1
ATOM 2666 C C . LEU B 1 120 ? -6.931 55.815 79.066 1.00 15.58 105 LEU B C 1
ATOM 2667 O O . LEU B 1 120 ? -7.889 55.233 78.535 1.00 15.58 105 LEU B O 1
ATOM 2672 N N . ARG B 1 121 ? -5.677 55.368 78.930 1.00 13.41 106 ARG B N 1
ATOM 2673 C CA A ARG B 1 121 ? -5.411 54.126 78.215 0.50 13.57 106 ARG B CA 1
ATOM 2674 C CA B ARG B 1 121 ? -5.422 54.126 78.209 0.50 13.56 106 ARG B CA 1
ATOM 2675 C C . ARG B 1 121 ? -6.212 52.977 78.817 1.00 14.55 106 ARG B C 1
ATOM 2676 O O . ARG B 1 121 ? -6.856 52.201 78.099 1.00 13.98 106 ARG B O 1
ATOM 2691 N N . ALA B 1 122 ? -6.203 52.883 80.148 1.00 13.02 107 ALA B N 1
ATOM 2692 C CA . ALA B 1 122 ? -6.806 51.745 80.826 1.00 13.46 107 ALA B CA 1
ATOM 2693 C C . ALA B 1 122 ? -8.307 51.636 80.579 1.00 14.92 107 ALA B C 1
ATOM 2694 O O . ALA B 1 122 ? -8.850 50.539 80.617 1.00 15.67 107 ALA B O 1
ATOM 2696 N N . LYS B 1 123 ? -9.010 52.754 80.385 1.00 14.25 108 LYS B N 1
ATOM 2697 C CA . LYS B 1 123 ? -10.444 52.716 80.118 1.00 14.32 108 LYS B CA 1
ATOM 2698 C C . LYS B 1 123 ? -10.792 53.017 78.655 1.00 14.38 108 LYS B C 1
ATOM 2699 O O . LYS B 1 123 ? -11.963 53.319 78.347 1.00 17.18 108 LYS B O 1
ATOM 2705 N N . SER B 1 124 ? -9.802 53.032 77.768 1.00 12.90 109 SER B N 1
ATOM 2706 C CA . SER B 1 124 ? -10.119 53.346 76.376 1.00 13.79 109 SER B CA 1
ATOM 2707 C C . SER B 1 124 ? -10.855 52.176 75.707 1.00 14.18 109 SER B C 1
ATOM 2708 O O . SER B 1 124 ? -10.972 51.073 76.252 1.00 16.06 109 SER B O 1
ATOM 2711 N N . ASP B 1 125 ? -11.360 52.425 74.488 1.00 15.77 110 ASP B N 1
ATOM 2712 C CA . ASP B 1 125 ? -12.233 51.433 73.845 1.00 14.76 110 ASP B CA 1
ATOM 2713 C C . ASP B 1 125 ? -11.376 50.351 73.197 1.00 15.49 110 ASP B C 1
ATOM 2714 O O . ASP B 1 125 ? -11.025 50.393 72.020 1.00 16.70 110 ASP B O 1
ATOM 2719 N N . SER B 1 126 ? -11.067 49.336 73.997 1.00 16.92 111 SER B N 1
ATOM 2720 C CA . SER B 1 126 ? -10.196 48.250 73.577 1.00 18.62 111 SER B CA 1
ATOM 2721 C C . SER B 1 126 ? -10.785 47.425 72.448 1.00 19.90 111 SER B C 1
ATOM 2722 O O . SER B 1 126 ? -10.029 46.728 71.764 1.00 20.88 111 SER B O 1
ATOM 2725 N N . GLN B 1 127 ? -12.094 47.491 72.212 1.00 21.15 112 GLN B N 1
ATOM 2726 C CA . GLN B 1 127 ? -12.646 46.681 71.133 1.00 23.81 112 GLN B CA 1
ATOM 2727 C C . GLN B 1 127 ? -12.611 47.419 69.806 1.00 21.78 112 GLN B C 1
ATOM 2728 O O . GLN B 1 127 ? -12.931 46.828 68.768 1.00 23.12 112 GLN B O 1
ATOM 2734 N N . SER B 1 128 ? -12.162 48.668 69.801 1.00 19.46 113 SER B N 1
ATOM 2735 C CA . SER B 1 128 ? -12.121 49.425 68.557 1.00 18.61 113 SER B CA 1
ATOM 2736 C C . SER B 1 128 ? -11.095 48.823 67.605 1.00 18.65 113 SER B C 1
ATOM 2737 O O . SER B 1 128 ? -10.001 48.421 68.024 1.00 21.18 113 SER B O 1
ATOM 2740 N N . ASP B 1 129 ? -11.442 48.780 66.304 1.00 19.32 114 ASP B N 1
ATOM 2741 C CA A ASP B 1 129 ? -10.485 48.370 65.284 0.50 23.58 114 ASP B CA 1
ATOM 2742 C CA B ASP B 1 129 ? -10.483 48.370 65.284 0.50 23.58 114 ASP B CA 1
ATOM 2743 C C . ASP B 1 129 ? -9.461 49.454 64.977 1.00 22.59 114 ASP B C 1
ATOM 2744 O O . ASP B 1 129 ? -8.557 49.216 64.164 1.00 25.54 114 ASP B O 1
ATOM 2753 N N . PHE B 1 130 ? -9.588 50.628 65.582 1.00 14.61 115 PHE B N 1
ATOM 2754 C CA . PHE B 1 130 ? -8.714 51.750 65.278 1.00 13.12 115 PHE B CA 1
ATOM 2755 C C . PHE B 1 130 ? -7.994 52.169 66.546 1.00 13.44 115 PHE B C 1
ATOM 2756 O O . PHE B 1 130 ? -8.628 52.321 67.587 1.00 13.61 115 PHE B O 1
ATOM 2764 N N . THR B 1 131 ? -6.677 52.386 66.441 1.00 11.50 116 THR B N 1
ATOM 2765 C CA . THR B 1 131 ? -5.846 52.779 67.568 1.00 12.65 116 THR B CA 1
ATOM 2766 C C . THR B 1 131 ? -5.220 54.138 67.317 1.00 11.88 116 THR B C 1
ATOM 2767 O O . THR B 1 131 ? -4.657 54.380 66.245 1.00 12.05 116 THR B O 1
ATOM 2771 N N . LEU B 1 132 ? -5.300 55.001 68.325 1.00 11.40 117 LEU B N 1
ATOM 2772 C CA . LEU B 1 132 ? -4.477 56.205 68.410 1.00 10.55 117 LEU B CA 1
ATOM 2773 C C . LEU B 1 132 ? -3.303 55.858 69.321 1.00 11.11 117 LEU B C 1
ATOM 2774 O O . LEU B 1 132 ? -3.513 55.426 70.457 1.00 11.49 117 LEU B O 1
ATOM 2779 N N . HIS B 1 133 ? -2.074 56.018 68.831 1.00 11.34 118 HIS B N 1
ATOM 2780 C CA . HIS B 1 133 ? -0.903 55.619 69.615 1.00 11.76 118 HIS B CA 1
ATOM 2781 C C . HIS B 1 133 ? 0.045 56.806 69.727 1.00 11.71 118 HIS B C 1
ATOM 2782 O O . HIS B 1 133 ? 0.544 57.300 68.707 1.00 11.20 118 HIS B O 1
ATOM 2789 N N . PHE B 1 134 ? 0.290 57.260 70.975 1.00 11.08 119 PHE B N 1
ATOM 2790 C CA . PHE B 1 134 ? 1.221 58.356 71.242 1.00 10.52 119 PHE B CA 1
ATOM 2791 C C . PHE B 1 134 ? 2.612 57.790 71.537 1.00 12.04 119 PHE B C 1
ATOM 2792 O O . PHE B 1 134 ? 2.749 56.901 72.387 1.00 12.30 119 PHE B O 1
ATOM 2800 N N . ILE B 1 135 ? 3.649 58.352 70.920 1.00 11.14 120 ILE B N 1
ATOM 2801 C CA . ILE B 1 135 ? 5.025 58.036 71.326 1.00 11.60 120 ILE B CA 1
ATOM 2802 C C . ILE B 1 135 ? 5.608 59.275 71.978 1.00 11.92 120 ILE B C 1
ATOM 2803 O O . ILE B 1 135 ? 5.521 60.375 71.426 1.00 10.82 120 ILE B O 1
ATOM 2808 N N . MET B 1 136 ? 6.150 59.103 73.185 1.00 11.24 121 MET B N 1
ATOM 2809 C CA . MET B 1 136 ? 6.671 60.207 73.973 1.00 11.90 121 MET B CA 1
ATOM 2810 C C . MET B 1 136 ? 8.143 59.987 74.263 1.00 12.57 121 MET B C 1
ATOM 2811 O O . MET B 1 136 ? 8.602 58.849 74.388 1.00 12.26 121 MET B O 1
ATOM 2816 N N . GLY B 1 137 ? 8.885 61.077 74.416 1.00 11.43 122 GLY B N 1
ATOM 2817 C CA . GLY B 1 137 ? 10.315 60.900 74.689 1.00 10.71 122 GLY B CA 1
ATOM 2818 C C . GLY B 1 137 ? 11.067 60.165 73.600 1.00 10.78 122 GLY B C 1
ATOM 2819 O O . GLY B 1 137 ? 11.961 59.359 73.897 1.00 12.84 122 GLY B O 1
ATOM 2820 N N . MET B 1 138 ? 10.738 60.431 72.340 1.00 10.59 123 MET B N 1
ATOM 2821 C CA . MET B 1 138 ? 11.429 59.733 71.273 1.00 9.59 123 MET B CA 1
ATOM 2822 C C . MET B 1 138 ? 12.901 60.139 71.181 1.00 11.32 123 MET B C 1
ATOM 2823 O O . MET B 1 138 ? 13.275 61.316 71.328 1.00 10.83 123 MET B O 1
ATOM 2828 N N . SER B 1 139 ? 13.721 59.129 70.889 1.00 11.23 124 SER B N 1
ATOM 2829 C CA . SER B 1 139 ? 15.163 59.253 70.718 1.00 11.02 124 SER B CA 1
ATOM 2830 C C . SER B 1 139 ? 15.725 57.873 70.448 1.00 11.38 124 SER B C 1
ATOM 2831 O O . SER B 1 139 ? 15.604 56.993 71.315 1.00 11.80 124 SER B O 1
ATOM 2834 N N . LEU B 1 140 ? 16.315 57.648 69.264 1.00 10.90 125 LEU B N 1
ATOM 2835 C CA . LEU B 1 140 ? 16.791 56.303 68.963 1.00 10.77 125 LEU B CA 1
ATOM 2836 C C . LEU B 1 140 ? 17.827 55.857 69.988 1.00 10.71 125 LEU B C 1
ATOM 2837 O O . LEU B 1 140 ? 17.839 54.693 70.405 1.00 12.12 125 LEU B O 1
ATOM 2842 N N . ALA B 1 141 ? 18.714 56.766 70.410 1.00 12.06 126 ALA B N 1
ATOM 2843 C CA . ALA B 1 141 ? 19.725 56.352 71.392 1.00 12.29 126 ALA B CA 1
ATOM 2844 C C . ALA B 1 141 ? 19.082 55.868 72.693 1.00 10.84 126 ALA B C 1
ATOM 2845 O O . ALA B 1 141 ? 19.460 54.816 73.226 1.00 12.30 126 ALA B O 1
ATOM 2847 N N . HIS B 1 142 ? 18.095 56.611 73.217 1.00 11.81 127 HIS B N 1
ATOM 2848 C CA . HIS B 1 142 ? 17.456 56.167 74.451 1.00 11.14 127 HIS B CA 1
ATOM 2849 C C . HIS B 1 142 ? 16.693 54.874 74.248 1.00 11.30 127 HIS B C 1
ATOM 2850 O O . HIS B 1 142 ? 16.687 54.003 75.128 1.00 12.46 127 HIS B O 1
ATOM 2857 N N . GLU B 1 143 ? 16.038 54.745 73.087 1.00 11.30 128 GLU B N 1
ATOM 2858 C CA . GLU B 1 143 ? 15.303 53.537 72.756 1.00 10.64 128 GLU B CA 1
ATOM 2859 C C . GLU B 1 143 ? 16.209 52.312 72.765 1.00 10.99 128 GLU B C 1
ATOM 2860 O O . GLU B 1 143 ? 15.881 51.283 73.370 1.00 11.85 128 GLU B O 1
ATOM 2866 N N . VAL B 1 144 ? 17.347 52.405 72.070 1.00 11.56 129 VAL B N 1
ATOM 2867 C CA . VAL B 1 144 ? 18.265 51.279 71.968 1.00 11.03 129 VAL B CA 1
ATOM 2868 C C . VAL B 1 144 ? 18.860 50.959 73.327 1.00 12.29 129 VAL B C 1
ATOM 2869 O O . VAL B 1 144 ? 18.981 49.790 73.701 1.00 12.91 129 VAL B O 1
ATOM 2873 N N . ILE B 1 145 ? 19.233 52.003 74.091 1.00 10.84 130 ILE B N 1
ATOM 2874 C CA . ILE B 1 145 ? 19.792 51.754 75.421 1.00 12.28 130 ILE B CA 1
ATOM 2875 C C . ILE B 1 145 ? 18.787 51.015 76.309 1.00 12.73 130 ILE B C 1
ATOM 2876 O O . ILE B 1 145 ? 19.139 50.039 76.988 1.00 13.57 130 ILE B O 1
ATOM 2881 N N . GLY B 1 146 ? 17.510 51.403 76.258 1.00 12.33 131 GLY B N 1
ATOM 2882 C CA . GLY B 1 146 ? 16.513 50.689 77.056 1.00 13.31 131 GLY B CA 1
ATOM 2883 C C . GLY B 1 146 ? 16.361 49.231 76.665 1.00 13.52 131 GLY B C 1
ATOM 2884 O O . GLY B 1 146 ? 16.219 48.347 77.524 1.00 14.43 131 GLY B O 1
ATOM 2885 N N . ILE B 1 147 ? 16.367 48.955 75.350 1.00 13.01 132 ILE B N 1
ATOM 2886 C CA . ILE B 1 147 ? 16.232 47.567 74.897 1.00 12.16 132 ILE B CA 1
ATOM 2887 C C . ILE B 1 147 ? 17.450 46.753 75.302 1.00 12.68 132 ILE B C 1
ATOM 2888 O O . ILE B 1 147 ? 17.335 45.611 75.776 1.00 14.59 132 ILE B O 1
ATOM 2893 N N . PHE B 1 148 ? 18.645 47.340 75.116 1.00 12.45 133 PHE B N 1
ATOM 2894 C CA . PHE B 1 148 ? 19.865 46.661 75.542 1.00 12.66 133 PHE B CA 1
ATOM 2895 C C . PHE B 1 148 ? 19.792 46.306 77.012 1.00 13.32 133 PHE B C 1
ATOM 2896 O O . PHE B 1 148 ? 20.093 45.180 77.411 1.00 14.54 133 PHE B O 1
ATOM 2904 N N . ASN B 1 149 ? 19.446 47.279 77.833 1.00 13.25 134 ASN B N 1
ATOM 2905 C CA . ASN B 1 149 ? 19.497 47.044 79.274 1.00 13.65 134 ASN B CA 1
ATOM 2906 C C . ASN B 1 149 ? 18.459 46.023 79.711 1.00 15.80 134 ASN B C 1
ATOM 2907 O O . ASN B 1 149 ? 18.698 45.267 80.663 1.00 17.88 134 ASN B O 1
ATOM 2912 N N . LYS B 1 150 ? 17.324 45.954 79.018 1.00 15.54 135 LYS B N 1
ATOM 2913 C CA . LYS B 1 150 ? 16.338 44.935 79.365 1.00 15.42 135 LYS B CA 1
ATOM 2914 C C . LYS B 1 150 ? 16.889 43.533 79.152 1.00 15.69 135 LYS B C 1
ATOM 2915 O O . LYS B 1 150 ? 16.620 42.618 79.949 1.00 19.31 135 LYS B O 1
ATOM 2921 N N . PHE B 1 151 ? 17.615 43.314 78.051 1.00 15.19 136 PHE B N 1
ATOM 2922 C CA . PHE B 1 151 ? 17.992 41.952 77.698 1.00 14.77 136 PHE B CA 1
ATOM 2923 C C . PHE B 1 151 ? 19.435 41.587 78.018 1.00 13.76 136 PHE B C 1
ATOM 2924 O O . PHE B 1 151 ? 19.816 40.423 77.825 1.00 17.14 136 PHE B O 1
ATOM 2932 N N . ASN B 1 152 ? 20.245 42.560 78.427 1.00 13.90 137 ASN B N 1
ATOM 2933 C CA . ASN B 1 152 ? 21.674 42.385 78.689 1.00 13.48 137 ASN B CA 1
ATOM 2934 C C . ASN B 1 152 ? 21.950 41.170 79.556 1.00 14.78 137 ASN B C 1
ATOM 2935 O O . ASN B 1 152 ? 21.535 41.121 80.717 1.00 16.22 137 ASN B O 1
ATOM 2940 N N . GLY B 1 153 ? 22.692 40.206 79.010 1.00 14.28 138 GLY B N 1
ATOM 2941 C CA . GLY B 1 153 ? 23.066 39.035 79.795 1.00 15.17 138 GLY B CA 1
ATOM 2942 C C . GLY B 1 153 ? 21.984 37.992 79.942 1.00 17.26 138 GLY B C 1
ATOM 2943 O O . GLY B 1 153 ? 22.252 36.939 80.555 1.00 20.90 138 GLY B O 1
ATOM 2944 N N . LYS B 1 154 ? 20.798 38.222 79.372 1.00 14.54 139 LYS B N 1
ATOM 2945 C CA . LYS B 1 154 ? 19.636 37.376 79.620 1.00 17.11 139 LYS B CA 1
ATOM 2946 C C . LYS B 1 154 ? 19.227 36.542 78.416 1.00 18.92 139 LYS B C 1
ATOM 2947 O O . LYS B 1 154 ? 18.410 35.621 78.564 1.00 21.99 139 LYS B O 1
ATOM 2953 N N . ILE B 1 155 ? 19.790 36.823 77.249 1.00 17.28 140 ILE B N 1
ATOM 2954 C CA . ILE B 1 155 ? 19.513 36.093 76.013 1.00 16.99 140 ILE B CA 1
ATOM 2955 C C . ILE B 1 155 ? 20.846 35.880 75.314 1.00 15.99 140 ILE B C 1
ATOM 2956 O O . ILE B 1 155 ? 21.810 36.612 75.567 1.00 16.93 140 ILE B O 1
ATOM 2961 N N . PRO B 1 156 ? 20.940 34.878 74.433 1.00 17.57 141 PRO B N 1
ATOM 2962 C CA . PRO B 1 156 ? 22.232 34.621 73.788 1.00 17.92 141 PRO B CA 1
ATOM 2963 C C . PRO B 1 156 ? 22.586 35.636 72.715 1.00 17.11 141 PRO B C 1
ATOM 2964 O O . PRO B 1 156 ? 23.761 35.810 72.383 1.00 19.30 141 PRO B O 1
ATOM 2968 N N . ALA B 1 157 ? 21.562 36.252 72.138 1.00 16.53 142 ALA B N 1
ATOM 2969 C CA . ALA B 1 157 ? 21.742 37.204 71.045 1.00 15.33 142 ALA B CA 1
ATOM 2970 C C . ALA B 1 157 ? 20.427 37.943 70.863 1.00 14.90 142 ALA B C 1
ATOM 2971 O O . ALA B 1 157 ? 19.362 37.395 71.149 1.00 17.08 142 ALA B O 1
ATOM 2973 N N . LEU B 1 158 ? 20.498 39.197 70.418 1.00 15.12 143 LEU B N 1
ATOM 2974 C CA . LEU B 1 158 ? 19.269 39.916 70.120 1.00 15.42 143 LEU B CA 1
ATOM 2975 C C . LEU B 1 158 ? 18.785 39.482 68.746 1.00 16.35 143 LEU B C 1
ATOM 2976 O O . LEU B 1 158 ? 19.582 39.421 67.801 1.00 17.36 143 LEU B O 1
ATOM 2981 N N . THR B 1 159 ? 17.499 39.180 68.644 1.00 17.34 144 THR B N 1
ATOM 2982 C CA . THR B 1 159 ? 16.915 38.803 67.358 1.00 17.78 144 THR B CA 1
ATOM 2983 C C . THR B 1 159 ? 16.077 39.944 66.802 1.00 17.43 144 THR B C 1
ATOM 2984 O O . THR B 1 159 ? 15.631 40.852 67.516 1.00 16.73 144 THR B O 1
ATOM 2988 N N . GLU B 1 160 ? 15.845 39.897 65.494 1.00 16.79 145 GLU B N 1
ATOM 2989 C CA A GLU B 1 160 ? 14.958 40.883 64.881 0.50 19.04 145 GLU B CA 1
ATOM 2990 C CA B GLU B 1 160 ? 14.978 40.907 64.912 0.50 18.95 145 GLU B CA 1
ATOM 2991 C C . GLU B 1 160 ? 13.570 40.854 65.510 1.00 18.21 145 GLU B C 1
ATOM 2992 O O . GLU B 1 160 ? 12.928 41.895 65.671 1.00 17.61 145 GLU B O 1
ATOM 3003 N N . GLU B 1 161 ? 13.079 39.667 65.868 1.00 18.44 146 GLU B N 1
ATOM 3004 C CA . GLU B 1 161 ? 11.752 39.583 66.471 1.00 19.63 146 GLU B CA 1
ATOM 3005 C C . GLU B 1 161 ? 11.710 40.266 67.836 1.00 17.09 146 GLU B C 1
ATOM 3006 O O . GLU B 1 161 ? 10.766 41.012 68.142 1.00 16.32 146 GLU B O 1
ATOM 3012 N N . LEU B 1 162 ? 12.713 40.013 68.674 1.00 16.30 147 LEU B N 1
ATOM 3013 C CA . LEU B 1 162 ? 12.715 40.636 69.995 1.00 15.83 147 LEU B CA 1
ATOM 3014 C C . LEU B 1 162 ? 12.880 42.146 69.863 1.00 13.72 147 LEU B C 1
ATOM 3015 O O . LEU B 1 162 ? 12.224 42.944 70.556 1.00 13.74 147 LEU B O 1
ATOM 3020 N N . LEU B 1 163 ? 13.724 42.566 68.930 1.00 14.04 148 LEU B N 1
ATOM 3021 C CA . LEU B 1 163 ? 13.872 43.999 68.728 1.00 12.19 148 LEU B CA 1
ATOM 3022 C C . LEU B 1 163 ? 12.547 44.620 68.295 1.00 13.90 148 LEU B C 1
ATOM 3023 O O . LEU B 1 163 ? 12.116 45.639 68.837 1.00 14.94 148 LEU B O 1
ATOM 3028 N N . ALA B 1 164 ? 11.860 43.998 67.327 1.00 13.34 149 ALA B N 1
ATOM 3029 C CA . ALA B 1 164 ? 10.579 44.555 66.887 1.00 14.08 149 ALA B CA 1
ATOM 3030 C C . ALA B 1 164 ? 9.556 44.596 68.021 1.00 14.26 149 ALA B C 1
ATOM 3031 O O . ALA B 1 164 ? 8.723 45.512 68.089 1.00 14.82 149 ALA B O 1
ATOM 3033 N N . ALA B 1 165 ? 9.570 43.583 68.896 1.00 13.76 150 ALA B N 1
ATOM 3034 C CA . ALA B 1 165 ? 8.608 43.489 69.985 1.00 13.75 150 ALA B CA 1
ATOM 3035 C C . ALA B 1 165 ? 8.892 44.456 71.113 1.00 14.48 150 ALA B C 1
ATOM 3036 O O . ALA B 1 165 ? 8.051 44.588 72.005 1.00 16.85 150 ALA B O 1
ATOM 3038 N N . ASN B 1 166 ? 10.053 45.139 71.077 1.00 12.25 151 ASN B N 1
ATOM 3039 C CA . ASN B 1 166 ? 10.386 46.075 72.135 1.00 12.47 151 ASN B CA 1
ATOM 3040 C C . ASN B 1 166 ? 10.626 47.493 71.654 1.00 13.29 151 ASN B C 1
ATOM 3041 O O . ASN B 1 166 ? 10.796 48.389 72.490 1.00 15.44 151 ASN B O 1
ATOM 3046 N N . ALA B 1 167 ? 10.583 47.740 70.338 1.00 11.38 152 ALA B N 1
ATOM 3047 C CA . ALA B 1 167 ? 10.716 49.093 69.838 1.00 11.66 152 ALA B CA 1
ATOM 3048 C C . ALA B 1 167 ? 9.509 49.935 70.242 1.00 11.25 152 ALA B C 1
ATOM 3049 O O . ALA B 1 167 ? 8.404 49.419 70.460 1.00 13.27 152 ALA B O 1
ATOM 3051 N N . TYR B 1 168 ? 9.733 51.244 70.333 1.00 10.96 153 TYR B N 1
ATOM 3052 C CA . TYR B 1 168 ? 8.651 52.139 70.750 1.00 11.42 153 TYR B CA 1
ATOM 3053 C C . TYR B 1 168 ? 7.462 52.035 69.796 1.00 13.05 153 TYR B C 1
ATOM 3054 O O . TYR B 1 168 ? 6.301 52.006 70.226 1.00 13.05 153 TYR B O 1
ATOM 3063 N N . VAL B 1 169 ? 7.726 52.070 68.497 1.00 11.78 154 VAL B N 1
ATOM 3064 C CA . VAL B 1 169 ? 6.676 51.922 67.493 1.00 12.27 154 VAL B CA 1
ATOM 3065 C C . VAL B 1 169 ? 6.561 50.426 67.187 1.00 11.37 154 VAL B C 1
ATOM 3066 O O . VAL B 1 169 ? 7.537 49.829 66.693 1.00 12.02 154 VAL B O 1
ATOM 3070 N N . PRO B 1 170 ? 5.445 49.780 67.520 1.00 12.04 155 PRO B N 1
ATOM 3071 C CA . PRO B 1 170 ? 5.414 48.310 67.560 1.00 14.16 155 PRO B CA 1
ATOM 3072 C C . PRO B 1 170 ? 5.208 47.621 66.228 1.00 14.38 155 PRO B C 1
ATOM 3073 O O . PRO B 1 170 ? 5.129 46.388 66.184 1.00 16.64 155 PRO B O 1
ATOM 3077 N N . GLU B 1 171 ? 5.109 48.386 65.152 1.00 14.70 156 GLU B N 1
ATOM 3078 C CA A GLU B 1 171 ? 4.981 47.805 63.831 0.50 16.16 156 GLU B CA 1
ATOM 3079 C CA B GLU B 1 171 ? 4.784 47.909 63.811 0.50 15.99 156 GLU B CA 1
ATOM 3080 C C . GLU B 1 171 ? 5.581 48.778 62.844 1.00 17.34 156 GLU B C 1
ATOM 3081 O O . GLU B 1 171 ? 5.889 49.927 63.182 1.00 17.14 156 GLU B O 1
ATOM 3092 N N . PRO B 1 172 ? 5.856 48.305 61.624 1.00 18.31 157 PRO B N 1
ATOM 3093 C CA A PRO B 1 172 ? 6.356 49.198 60.566 0.50 16.86 157 PRO B CA 1
ATOM 3094 C CA B PRO B 1 172 ? 6.375 49.222 60.597 0.50 16.84 157 PRO B CA 1
ATOM 3095 C C . PRO B 1 172 ? 5.342 50.276 60.226 1.00 15.99 157 PRO B C 1
ATOM 3096 O O . PRO B 1 172 ? 4.129 50.044 60.233 1.00 19.63 157 PRO B O 1
ATOM 3103 N N . VAL B 1 173 ? 5.847 51.478 59.961 1.00 12.83 158 VAL B N 1
ATOM 3104 C CA . VAL B 1 173 ? 5.029 52.616 59.575 1.00 11.63 158 VAL B CA 1
ATOM 3105 C C . VAL B 1 173 ? 4.959 52.674 58.053 1.00 9.93 158 VAL B C 1
ATOM 3106 O O . VAL B 1 173 ? 5.996 52.643 57.399 1.00 11.75 158 VAL B O 1
ATOM 3110 N N . ASP B 1 174 ? 3.747 52.705 57.505 1.00 10.68 159 ASP B N 1
ATOM 3111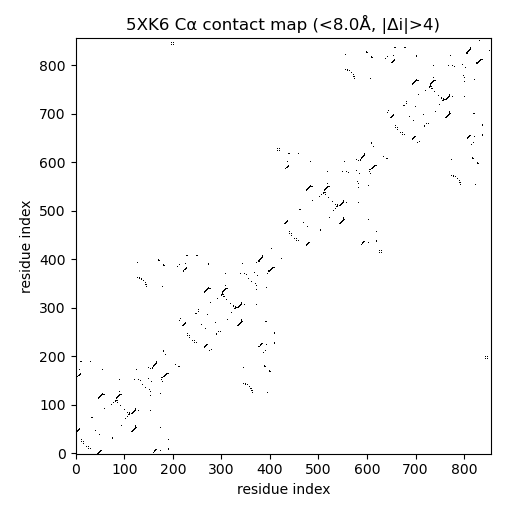 C CA A ASP B 1 174 ? 3.669 52.806 56.049 0.50 10.45 159 ASP B CA 1
ATOM 3112 C CA B ASP B 1 174 ? 3.601 52.822 56.043 0.50 10.35 159 ASP B CA 1
ATOM 3113 C C . ASP B 1 174 ? 3.978 54.217 55.580 1.00 10.16 159 ASP B C 1
ATOM 3114 O O . ASP B 1 174 ? 4.771 54.397 54.637 1.00 10.90 159 ASP B O 1
ATOM 3123 N N . PHE B 1 175 ? 3.356 55.216 56.203 1.00 10.55 160 PHE B N 1
ATOM 3124 C CA . PHE B 1 175 ? 3.457 56.585 55.718 1.00 9.91 160 PHE B CA 1
ATOM 3125 C C . PHE B 1 175 ? 3.737 57.509 56.893 1.00 9.53 160 PHE B C 1
ATOM 3126 O O . PHE B 1 175 ? 3.108 57.368 57.947 1.00 10.81 160 PHE B O 1
ATOM 3134 N N . LEU B 1 176 ? 4.604 58.496 56.674 1.00 9.26 161 LEU B N 1
ATOM 3135 C CA . LEU B 1 176 ? 4.927 59.469 57.695 1.00 10.83 161 LEU B CA 1
ATOM 3136 C C . LEU B 1 176 ? 4.715 60.839 57.069 1.00 11.21 161 LEU B C 1
ATOM 3137 O O . LEU B 1 176 ? 5.249 61.112 55.997 1.00 12.32 161 LEU B O 1
ATOM 3142 N N . ILE B 1 177 ? 3.977 61.701 57.764 1.00 9.17 162 ILE B N 1
ATOM 3143 C CA . ILE B 1 177 ? 3.708 63.068 57.310 1.00 9.62 162 ILE B CA 1
ATOM 3144 C C . ILE B 1 177 ? 4.302 64.045 58.315 1.00 9.99 162 ILE B C 1
ATOM 3145 O O . ILE B 1 177 ? 4.002 63.954 59.513 1.00 10.52 162 ILE B O 1
ATOM 3150 N N . ARG B 1 178 ? 5.069 65.020 57.823 1.00 9.45 163 ARG B N 1
ATOM 3151 C CA . ARG B 1 178 ? 5.519 66.130 58.678 1.00 9.30 163 ARG B CA 1
ATOM 3152 C C . ARG B 1 178 ? 5.135 67.465 58.039 1.00 9.37 163 ARG B C 1
ATOM 3153 O O . ARG B 1 178 ? 5.777 67.880 57.059 1.00 10.35 163 ARG B O 1
ATOM 3161 N N . PRO B 1 179 ? 4.101 68.130 58.539 1.00 10.35 164 PRO B N 1
ATOM 3162 C CA . PRO B 1 179 ? 3.800 69.502 58.102 1.00 10.70 164 PRO B CA 1
ATOM 3163 C C . PRO B 1 179 ? 4.778 70.465 58.769 1.00 12.12 164 PRO B C 1
ATOM 3164 O O . PRO B 1 179 ? 5.589 70.088 59.604 1.00 12.62 164 PRO B O 1
ATOM 3168 N N . GLY B 1 180 ? 4.640 71.754 58.433 1.00 12.75 165 GLY B N 1
ATOM 3169 C CA . GLY B 1 180 ? 5.400 72.761 59.144 1.00 13.29 165 GLY B CA 1
ATOM 3170 C C . GLY B 1 180 ? 6.710 73.176 58.497 1.00 14.58 165 GLY B C 1
ATOM 3171 O O . GLY B 1 180 ? 7.452 73.965 59.110 1.00 16.18 165 GLY B O 1
ATOM 3172 N N . GLY B 1 181 ? 7.044 72.640 57.325 1.00 13.56 166 GLY B N 1
ATOM 3173 C CA . GLY B 1 181 ? 8.132 73.181 56.511 1.00 15.00 166 GLY B CA 1
ATOM 3174 C C . GLY B 1 181 ? 9.519 72.601 56.761 1.00 17.72 166 GLY B C 1
ATOM 3175 O O . GLY B 1 181 ? 10.420 72.798 55.923 1.00 20.49 166 GLY B O 1
ATOM 3176 N N . HIS B 1 182 ? 9.731 71.907 57.864 1.00 12.04 167 HIS B N 1
ATOM 3177 C CA . HIS B 1 182 ? 11.051 71.369 58.169 1.00 11.20 167 HIS B CA 1
ATOM 3178 C C . HIS B 1 182 ? 11.206 69.951 57.643 1.00 12.05 167 HIS B C 1
ATOM 3179 O O . HIS B 1 182 ? 10.343 69.092 57.873 1.00 11.99 167 HIS B O 1
ATOM 3186 N N . VAL B 1 183 ? 12.299 69.723 56.922 1.00 11.48 168 VAL B N 1
ATOM 3187 C CA . VAL B 1 183 ? 12.530 68.411 56.307 1.00 10.95 168 VAL B CA 1
ATOM 3188 C C . VAL B 1 183 ? 13.619 67.729 57.132 1.00 11.60 168 VAL B C 1
ATOM 3189 O O . VAL B 1 183 ? 14.807 67.807 56.819 1.00 10.71 168 VAL B O 1
ATOM 3193 N N . ARG B 1 184 ? 13.201 67.125 58.246 1.00 10.05 169 ARG B N 1
ATOM 3194 C CA . ARG B 1 184 ? 14.074 66.523 59.248 1.00 9.93 169 ARG B CA 1
ATOM 3195 C C . ARG B 1 184 ? 13.204 65.662 60.148 1.00 9.18 169 ARG B C 1
ATOM 3196 O O . ARG B 1 184 ? 11.962 65.790 60.142 1.00 10.70 169 ARG B O 1
ATOM 3204 N N . MET B 1 185 ? 13.854 64.740 60.865 1.00 9.65 170 MET B N 1
ATOM 3205 C CA . MET B 1 185 ? 13.087 63.846 61.724 1.00 9.40 170 MET B CA 1
ATOM 3206 C C . MET B 1 185 ? 13.073 64.281 63.165 1.00 9.89 170 MET B C 1
ATOM 3207 O O . MET B 1 185 ? 12.134 63.920 63.878 1.00 10.08 170 MET B O 1
ATOM 3212 N N . SER B 1 186 ? 14.027 65.131 63.576 1.00 10.55 171 SER B N 1
ATOM 3213 C CA . SER B 1 186 ? 13.987 65.752 64.906 1.00 8.33 171 SER B CA 1
ATOM 3214 C C . SER B 1 186 ? 13.773 64.772 66.056 1.00 10.53 171 SER B C 1
ATOM 3215 O O . SER B 1 186 ? 13.044 65.048 67.007 1.00 11.35 171 SER B O 1
ATOM 3218 N N . SER B 1 187 ? 14.452 63.642 66.004 1.00 10.23 172 SER B N 1
ATOM 3219 C CA . SER B 1 187 ? 14.418 62.627 67.056 1.00 10.52 172 SER B CA 1
ATOM 3220 C C . SER B 1 187 ? 13.163 61.765 66.955 1.00 11.12 172 SER B C 1
ATOM 3221 O O . SER B 1 187 ? 12.974 60.886 67.843 1.00 13.41 172 SER B O 1
ATOM 3224 N N . PHE B 1 188 ? 12.347 61.907 65.899 1.00 10.09 173 PHE B N 1
ATOM 3225 C CA . PHE B 1 188 ? 11.077 61.177 65.790 1.00 10.51 173 PHE B CA 1
ATOM 3226 C C . PHE B 1 188 ? 11.137 60.014 64.808 1.00 10.61 173 PHE B C 1
ATOM 3227 O O . PHE B 1 188 ? 10.103 59.398 64.540 1.00 10.85 173 PHE B O 1
ATOM 3235 N N . TYR B 1 189 ? 12.317 59.648 64.299 1.00 10.32 174 TYR B N 1
ATOM 3236 C CA . TYR B 1 189 ? 12.351 58.582 63.307 1.00 10.05 174 TYR B CA 1
ATOM 3237 C C . TYR B 1 189 ? 11.898 57.246 63.901 1.00 11.26 174 TYR B C 1
ATOM 3238 O O . TYR B 1 189 ? 12.358 56.866 64.989 1.00 12.35 174 TYR B O 1
ATOM 3247 N N . PRO B 1 190 ? 11.029 56.497 63.206 1.00 10.06 175 PRO B N 1
ATOM 3248 C CA . PRO B 1 190 ? 10.565 55.196 63.715 1.00 11.18 175 PRO B CA 1
ATOM 3249 C C . PRO B 1 190 ? 11.557 54.088 63.363 1.00 11.36 175 PRO B C 1
ATOM 3250 O O . PRO B 1 190 ? 11.701 53.704 62.194 1.00 11.21 175 PRO B O 1
ATOM 3254 N N . LEU B 1 191 ? 12.164 53.508 64.414 1.00 9.65 176 LEU B N 1
ATOM 3255 C CA . LEU B 1 191 ? 13.324 52.624 64.299 1.00 8.16 176 LEU B CA 1
ATOM 3256 C C . LEU B 1 191 ? 13.130 51.496 63.292 1.00 11.66 176 LEU B C 1
ATOM 3257 O O . LEU B 1 191 ? 14.018 51.231 62.478 1.00 11.75 176 LEU B O 1
ATOM 3262 N N . MET B 1 192 ? 11.989 50.791 63.369 1.00 9.70 177 MET B N 1
ATOM 3263 C CA . MET B 1 192 ? 11.795 49.554 62.624 1.00 10.24 177 MET B CA 1
ATOM 3264 C C . MET B 1 192 ? 10.984 49.767 61.354 1.00 12.05 177 MET B C 1
ATOM 3265 O O . MET B 1 192 ? 10.279 48.852 60.919 1.00 12.54 177 MET B O 1
ATOM 3270 N N . SER B 1 193 ? 11.093 50.946 60.740 1.00 10.89 178 SER B N 1
ATOM 3271 C CA . SER B 1 193 ? 10.374 51.246 59.497 1.00 11.16 178 SER B CA 1
ATOM 3272 C C . SER B 1 193 ? 11.311 51.555 58.324 1.00 11.50 178 SER B C 1
ATOM 3273 O O . SER B 1 193 ? 11.263 52.645 57.728 1.00 11.47 178 SER B O 1
ATOM 3276 N N . PRO B 1 194 ? 12.115 50.580 57.887 1.00 11.03 179 PRO B N 1
ATOM 3277 C CA . PRO B 1 194 ? 13.021 50.840 56.749 1.00 11.49 179 PRO B CA 1
ATOM 3278 C C . PRO B 1 194 ? 12.270 51.191 55.485 1.00 11.97 179 PRO B C 1
ATOM 3279 O O . PRO B 1 194 ? 12.847 51.846 54.617 1.00 14.12 179 PRO B O 1
ATOM 3283 N N . PHE B 1 195 ? 11.019 50.771 55.346 1.00 12.51 180 PHE B N 1
ATOM 3284 C CA . PHE B 1 195 ? 10.334 50.985 54.074 1.00 11.93 180 PHE B CA 1
ATOM 3285 C C . PHE B 1 195 ? 9.250 52.045 54.173 1.00 12.65 180 PHE B C 1
ATOM 3286 O O . PHE B 1 195 ? 8.421 52.175 53.248 1.00 12.04 180 PHE B O 1
ATOM 3294 N N . ALA B 1 196 ? 9.286 52.883 55.216 1.00 10.20 181 ALA B N 1
ATOM 3295 C CA . ALA B 1 196 ? 8.323 53.978 55.321 1.00 10.57 181 ALA B CA 1
ATOM 3296 C C . ALA B 1 196 ? 8.507 54.972 54.186 1.00 9.98 181 ALA B C 1
ATOM 3297 O O . ALA B 1 196 ? 9.631 55.290 53.789 1.00 11.11 181 ALA B O 1
ATOM 3299 N N . GLU B 1 197 ? 7.390 55.471 53.680 1.00 9.88 182 GLU B N 1
ATOM 3300 C CA . GLU B 1 197 ? 7.402 56.601 52.751 1.00 9.75 182 GLU B CA 1
ATOM 3301 C C . GLU B 1 197 ? 7.160 57.882 53.526 1.00 9.12 182 GLU B C 1
ATOM 3302 O O . GLU B 1 197 ? 6.282 57.910 54.397 1.00 9.64 182 GLU B O 1
ATOM 3308 N N . MET B 1 198 ? 7.909 58.945 53.196 1.00 8.99 183 MET B N 1
ATOM 3309 C CA . MET B 1 198 ? 7.825 60.220 53.928 1.00 8.91 183 MET B CA 1
ATOM 3310 C C . MET B 1 198 ? 7.188 61.302 53.073 1.00 11.04 183 MET B C 1
ATOM 3311 O O . MET B 1 198 ? 7.337 61.300 51.853 1.00 11.79 183 MET B O 1
ATOM 3316 N N . TYR B 1 199 ? 6.418 62.180 53.707 1.00 10.34 184 TYR B N 1
ATOM 3317 C CA . TYR B 1 199 ? 5.841 63.316 52.998 1.00 10.10 184 TYR B CA 1
ATOM 3318 C C . TYR B 1 199 ? 6.003 64.554 53.864 1.00 10.96 184 TYR B C 1
ATOM 3319 O O . TYR B 1 199 ? 5.674 64.526 55.058 1.00 11.78 184 TYR B O 1
ATOM 3328 N N . PHE B 1 200 ? 6.534 65.622 53.269 1.00 10.30 185 PHE B N 1
ATOM 3329 C CA . PHE B 1 200 ? 6.759 66.883 53.972 1.00 10.80 185 PHE B CA 1
ATOM 3330 C C . PHE B 1 200 ? 5.957 67.963 53.265 1.00 10.85 185 PHE B C 1
ATOM 3331 O O . PHE B 1 200 ? 5.885 67.975 52.025 1.00 13.03 185 PHE B O 1
ATOM 3339 N N . CYS B 1 201 ? 5.386 68.889 54.031 1.00 11.17 186 CYS B N 1
ATOM 3340 C CA . CYS B 1 201 ? 4.744 70.034 53.393 1.00 13.67 186 CYS B CA 1
ATOM 3341 C C . CYS B 1 201 ? 4.940 71.281 54.243 1.00 13.42 186 CYS B C 1
ATOM 3342 O O . CYS B 1 201 ? 5.162 71.200 55.453 1.00 13.06 186 CYS B O 1
ATOM 3345 N N . PRO B 1 202 ? 4.878 72.460 53.628 1.00 12.45 187 PRO B N 1
ATOM 3346 C CA . PRO B 1 202 ? 5.150 73.683 54.385 1.00 11.81 187 PRO B CA 1
ATOM 3347 C C . PRO B 1 202 ? 4.012 74.113 55.293 1.00 12.36 187 PRO B C 1
ATOM 3348 O O . PRO B 1 202 ? 4.268 74.810 56.291 1.00 14.84 187 PRO B O 1
ATOM 3352 N N . THR B 1 203 ? 2.789 73.713 54.973 1.00 11.54 188 THR B N 1
ATOM 3353 C CA . THR B 1 203 ? 1.614 74.126 55.733 1.00 11.58 188 THR B CA 1
ATOM 3354 C C . THR B 1 203 ? 1.825 73.854 57.212 1.00 12.46 188 THR B C 1
ATOM 3355 O O . THR B 1 203 ? 2.183 72.734 57.588 1.00 13.21 188 THR B O 1
ATOM 3359 N N . LEU B 1 204 ? 1.589 74.860 58.050 1.00 12.57 189 LEU B N 1
ATOM 3360 C CA . LEU B 1 204 ? 1.612 74.620 59.493 1.00 12.53 189 LEU B CA 1
ATOM 3361 C C . LEU B 1 204 ? 0.492 73.652 59.872 1.00 12.17 189 LEU B C 1
ATOM 3362 O O . LEU B 1 204 ? -0.581 73.648 59.247 1.00 13.27 189 LEU B O 1
ATOM 3367 N N . LEU B 1 205 ? 0.753 72.787 60.870 1.00 11.80 190 LEU B N 1
ATOM 3368 C CA . LEU B 1 205 ? -0.261 71.798 61.244 1.00 11.41 190 LEU B CA 1
ATOM 3369 C C . LEU B 1 205 ? -1.629 72.451 61.449 1.00 13.54 190 LEU B C 1
ATOM 3370 O O . LEU B 1 205 ? -2.640 71.959 60.952 1.00 12.63 190 LEU B O 1
ATOM 3375 N N . ASN B 1 206 ? -1.674 73.570 62.163 1.00 14.29 191 ASN B N 1
ATOM 3376 C CA . ASN B 1 206 ? -2.985 74.133 62.493 1.00 13.92 191 ASN B CA 1
ATOM 3377 C C . ASN B 1 206 ? -3.690 74.732 61.281 1.00 14.06 191 ASN B C 1
ATOM 3378 O O . ASN B 1 206 ? -4.889 75.039 61.372 1.00 15.09 191 ASN B O 1
ATOM 3383 N N . ASP B 1 207 ? -3.000 74.844 60.141 1.00 14.67 192 ASP B N 1
ATOM 3384 C CA . ASP B 1 207 ? -3.634 75.300 58.906 1.00 14.54 192 ASP B CA 1
ATOM 3385 C C . ASP B 1 207 ? -4.019 74.149 57.987 1.00 14.93 192 ASP B C 1
ATOM 3386 O O . ASP B 1 207 ? -4.628 74.393 56.941 1.00 16.47 192 ASP B O 1
ATOM 3391 N N . MET B 1 208 ? -3.704 72.902 58.341 1.00 13.23 193 MET B N 1
ATOM 3392 C CA A MET B 1 208 ? -3.968 71.804 57.419 0.50 13.03 193 MET B CA 1
ATOM 3393 C CA B MET B 1 208 ? -3.961 71.776 57.443 0.50 13.09 193 MET B CA 1
ATOM 3394 C C . MET B 1 208 ? -5.454 71.508 57.305 1.00 13.91 193 MET B C 1
ATOM 3395 O O . MET B 1 208 ? -6.149 71.333 58.309 1.00 14.33 193 MET B O 1
ATOM 3404 N N . THR B 1 209 ? -5.945 71.441 56.069 1.00 12.68 194 THR B N 1
ATOM 3405 C CA . THR B 1 209 ? -7.313 71.063 55.778 1.00 13.33 194 THR B CA 1
ATOM 3406 C C . THR B 1 209 ? -7.395 69.584 55.420 1.00 11.92 194 THR B C 1
ATOM 3407 O O . THR B 1 209 ? -6.392 68.916 55.128 1.00 11.32 194 THR B O 1
ATOM 3411 N N . ARG B 1 210 ? -8.632 69.077 55.350 1.00 12.82 195 ARG B N 1
ATOM 3412 C CA . ARG B 1 210 ? -8.795 67.707 54.896 1.00 13.45 195 ARG B CA 1
ATOM 3413 C C . ARG B 1 210 ? -8.287 67.556 53.462 1.00 12.39 195 ARG B C 1
ATOM 3414 O O . ARG B 1 210 ? -7.725 66.526 53.105 1.00 12.90 195 ARG B O 1
ATOM 3422 N N . ALA B 1 211 ? -8.480 68.571 52.619 1.00 12.38 196 ALA B N 1
ATOM 3423 C CA . ALA B 1 211 ? -7.939 68.475 51.268 1.00 12.72 196 ALA B CA 1
ATOM 3424 C C . ALA B 1 211 ? -6.420 68.369 51.282 1.00 11.69 196 ALA B C 1
ATOM 3425 O O . ALA B 1 211 ? -5.841 67.648 50.472 1.00 12.33 196 ALA B O 1
ATOM 3427 N N . ASP B 1 212 ? -5.757 69.138 52.153 1.00 11.32 197 ASP B N 1
ATOM 3428 C CA . ASP B 1 212 ? -4.306 69.016 52.286 1.00 11.62 197 ASP B CA 1
ATOM 3429 C C . ASP B 1 212 ? -3.901 67.582 52.662 1.00 11.61 197 ASP B C 1
ATOM 3430 O O . ASP B 1 212 ? -2.935 67.017 52.129 1.00 11.07 197 ASP B O 1
ATOM 3435 N N . PHE B 1 213 ? -4.615 66.996 53.630 1.00 11.97 198 PHE B N 1
ATOM 3436 C CA . PHE B 1 213 ? -4.352 65.601 53.987 1.00 11.92 198 PHE B CA 1
ATOM 3437 C C . PHE B 1 213 ? -4.607 64.663 52.813 1.00 11.72 198 PHE B C 1
ATOM 3438 O O . PHE B 1 213 ? -3.796 63.779 52.524 1.00 11.21 198 PHE B O 1
ATOM 3446 N N . ASP B 1 214 ? -5.716 64.862 52.101 1.00 12.07 199 ASP B N 1
ATOM 3447 C CA . ASP B 1 214 ? -6.041 63.992 50.984 1.00 12.20 199 ASP B CA 1
ATOM 3448 C C . ASP B 1 214 ? -4.970 64.059 49.902 1.00 11.28 199 ASP B C 1
ATOM 3449 O O . ASP B 1 214 ? -4.578 63.021 49.342 1.00 11.71 199 ASP B O 1
ATOM 3454 N N . VAL B 1 215 ? -4.463 65.265 49.595 1.00 10.85 200 VAL B N 1
ATOM 3455 C CA . VAL B 1 215 ? -3.424 65.308 48.551 1.00 12.75 200 VAL B CA 1
ATOM 3456 C C . VAL B 1 215 ? -2.094 64.738 49.039 1.00 11.66 200 VAL B C 1
ATOM 3457 O O . VAL B 1 215 ? -1.323 64.178 48.230 1.00 12.78 200 VAL B O 1
ATOM 3461 N N . ALA B 1 216 ? -1.809 64.823 50.353 1.00 10.70 201 ALA B N 1
ATOM 3462 C CA . ALA B 1 216 ? -0.660 64.104 50.893 1.00 11.54 201 ALA B CA 1
ATOM 3463 C C . ALA B 1 216 ? -0.825 62.599 50.684 1.00 12.11 201 ALA B C 1
ATOM 3464 O O . ALA B 1 216 ? 0.127 61.926 50.277 1.00 13.06 201 ALA B O 1
ATOM 3466 N N . LEU B 1 217 ? -2.031 62.064 50.924 1.00 12.09 202 LEU B N 1
ATOM 3467 C CA . LEU B 1 217 ? -2.231 60.622 50.732 1.00 12.59 202 LEU B CA 1
ATOM 3468 C C . LEU B 1 217 ? -2.144 60.248 49.265 1.00 13.16 202 LEU B C 1
ATOM 3469 O O . LEU B 1 217 ? -1.646 59.172 48.921 1.00 14.54 202 LEU B O 1
ATOM 3474 N N . GLU B 1 218 ? -2.623 61.116 48.368 1.00 12.78 203 GLU B N 1
ATOM 3475 C CA . GLU B 1 218 ? -2.432 60.829 46.944 1.00 15.49 203 GLU B CA 1
ATOM 3476 C C . GLU B 1 218 ? -0.952 60.660 46.630 1.00 13.81 203 GLU B C 1
ATOM 3477 O O . GLU B 1 218 ? -0.549 59.690 45.970 1.00 15.62 203 GLU B O 1
ATOM 3483 N N . ASP B 1 219 ? -0.130 61.594 47.122 1.00 12.47 204 ASP B N 1
ATOM 3484 C CA . ASP B 1 219 ? 1.312 61.550 46.890 1.00 13.61 204 ASP B CA 1
ATOM 3485 C C . ASP B 1 219 ? 1.911 60.270 47.475 1.00 14.84 204 ASP B C 1
ATOM 3486 O O . ASP B 1 219 ? 2.652 59.549 46.804 1.00 15.96 204 ASP B O 1
ATOM 3491 N N . LEU B 1 220 ? 1.546 59.950 48.714 1.00 13.89 205 LEU B N 1
ATOM 3492 C CA . LEU B 1 220 ? 2.106 58.776 49.375 1.00 12.91 205 LEU B CA 1
ATOM 3493 C C . LEU B 1 220 ? 1.679 57.462 48.712 1.00 15.86 205 LEU B C 1
ATOM 3494 O O . LEU B 1 220 ? 2.500 56.541 48.554 1.00 16.98 205 LEU B O 1
ATOM 3499 N N . ARG B 1 221 ? 0.398 57.348 48.340 1.00 15.48 206 ARG B N 1
ATOM 3500 C CA . ARG B 1 221 ? -0.164 56.108 47.819 1.00 16.95 206 ARG B CA 1
ATOM 3501 C C . ARG B 1 221 ? 0.275 55.859 46.391 1.00 20.93 206 ARG B C 1
ATOM 3502 O O . ARG B 1 221 ? 0.322 54.704 45.962 1.00 22.57 206 ARG B O 1
ATOM 3510 N N . GLU B 1 222 ? 0.597 56.911 45.650 1.00 19.69 207 GLU B N 1
ATOM 3511 C CA . GLU B 1 222 ? 0.882 56.757 44.238 1.00 25.90 207 GLU B CA 1
ATOM 3512 C C . GLU B 1 222 ? 2.343 56.453 43.984 1.00 32.69 207 GLU B C 1
ATOM 3513 O O . GLU B 1 222 ? 2.735 56.298 42.823 1.00 36.12 207 GLU B O 1
ATOM 3519 N N . ARG B 1 223 ? 3.136 56.284 45.046 1.00 31.13 208 ARG B N 1
ATOM 3520 C CA . ARG B 1 223 ? 4.522 55.874 44.857 1.00 37.52 208 ARG B CA 1
ATOM 3521 C C . ARG B 1 223 ? 4.626 54.389 44.512 1.00 50.54 208 ARG B C 1
ATOM 3522 O O . ARG B 1 223 ? 5.410 54.008 43.636 1.00 51.76 208 ARG B O 1
ATOM 3530 N N . ASP B 1 224 ? 3.840 53.540 45.172 1.00 61.34 209 ASP B N 1
ATOM 3531 C CA . ASP B 1 224 ? 3.885 52.102 44.893 1.00 71.57 209 ASP B CA 1
ATOM 3532 C C . ASP B 1 224 ? 3.128 51.773 43.605 1.00 74.39 209 ASP B C 1
ATOM 3533 O O . ASP B 1 224 ? 3.707 51.762 42.518 1.00 75.76 209 ASP B O 1
ATOM 3538 N N . MET C 1 15 ? -16.641 90.408 47.039 1.00 68.05 0 MET C N 1
ATOM 3539 C CA . MET C 1 15 ? -15.892 90.550 45.794 1.00 67.25 0 MET C CA 1
ATOM 3540 C C . MET C 1 15 ? -16.014 89.308 44.904 1.00 58.32 0 MET C C 1
ATOM 3541 O O . MET C 1 15 ? -15.742 88.186 45.337 1.00 59.00 0 MET C O 1
ATOM 3546 N N . MET C 1 16 ? -16.418 89.528 43.657 1.00 48.95 1 MET C N 1
ATOM 3547 C CA . MET C 1 16 ? -16.601 88.448 42.696 1.00 41.42 1 MET C CA 1
ATOM 3548 C C . MET C 1 16 ? -15.261 87.969 42.149 1.00 29.61 1 MET C C 1
ATOM 3549 O O . MET C 1 16 ? -14.353 88.769 41.914 1.00 26.33 1 MET C O 1
ATOM 3554 N N . THR C 1 17 ? -15.145 86.655 41.925 1.00 21.44 2 THR C N 1
ATOM 3555 C CA . THR C 1 17 ? -13.975 86.098 41.258 1.00 15.61 2 THR C CA 1
ATOM 3556 C C . THR C 1 17 ? -14.424 85.161 40.147 1.00 14.43 2 THR C C 1
ATOM 3557 O O . THR C 1 17 ? -15.522 84.612 40.171 1.00 16.48 2 THR C O 1
ATOM 3561 N N . ASN C 1 18 ? -13.552 84.983 39.163 1.00 11.57 3 ASN C N 1
ATOM 3562 C CA . ASN C 1 18 ? -13.759 83.984 38.127 1.00 12.48 3 ASN C CA 1
ATOM 3563 C C . ASN C 1 18 ? -12.555 83.047 38.070 1.00 12.82 3 ASN C C 1
ATOM 3564 O O . ASN C 1 18 ? -11.541 83.253 38.748 1.00 13.72 3 ASN C O 1
ATOM 3569 N N . LEU C 1 19 ? -12.688 81.996 37.251 1.00 10.53 4 LEU C N 1
ATOM 3570 C CA . LEU C 1 19 ? -11.678 80.941 37.207 1.00 10.70 4 LEU C CA 1
ATOM 3571 C C . LEU C 1 19 ? -11.515 80.436 35.777 1.00 11.80 4 LEU C C 1
ATOM 3572 O O . LEU C 1 19 ? -12.515 80.261 35.075 1.00 12.51 4 LEU C O 1
ATOM 3577 N N . MET C 1 20 ? -10.277 80.213 35.345 1.00 9.94 5 MET C N 1
ATOM 3578 C CA . MET C 1 20 ? -9.991 79.669 34.021 1.00 10.84 5 MET C CA 1
ATOM 3579 C C . MET C 1 20 ? -9.218 78.356 34.140 1.00 10.90 5 MET C C 1
ATOM 3580 O O . MET C 1 20 ? -8.310 78.225 34.963 1.00 11.72 5 MET C O 1
ATOM 3585 N N . LEU C 1 21 ? -9.583 77.379 33.328 1.00 9.46 6 LEU C N 1
ATOM 3586 C CA . LEU C 1 21 ? -8.875 76.110 33.249 1.00 9.04 6 LEU C CA 1
ATOM 3587 C C . LEU C 1 21 ? -8.298 75.922 31.857 1.00 10.04 6 LEU C C 1
ATOM 3588 O O . LEU C 1 21 ? -8.998 76.132 30.853 1.00 11.02 6 LEU C O 1
ATOM 3593 N N . LEU C 1 22 ? -7.020 75.499 31.819 1.00 8.93 7 LEU C N 1
ATOM 3594 C CA . LEU C 1 22 ? -6.317 75.115 30.591 1.00 9.68 7 LEU C CA 1
ATOM 3595 C C . LEU C 1 22 ? -6.235 73.605 30.534 1.00 10.02 7 LEU C C 1
ATOM 3596 O O . LEU C 1 22 ? -5.341 73.016 31.171 1.00 11.43 7 LEU C O 1
ATOM 3601 N N . PRO C 1 23 ? -7.145 72.914 29.851 1.00 11.44 8 PRO C N 1
ATOM 3602 C CA . PRO C 1 23 ? -7.119 71.439 29.884 1.00 12.56 8 PRO C CA 1
ATOM 3603 C C . PRO C 1 23 ? -5.846 70.888 29.251 1.00 15.27 8 PRO C C 1
ATOM 3604 O O . PRO C 1 23 ? -5.386 71.381 28.227 1.00 18.59 8 PRO C O 1
ATOM 3608 N N . ASP C 1 24 ? -5.261 69.886 29.900 1.00 16.43 9 ASP C N 1
ATOM 3609 C CA . ASP C 1 24 ? -4.056 69.294 29.348 1.00 18.19 9 ASP C CA 1
ATOM 3610 C C . ASP C 1 24 ? -3.910 67.880 29.870 1.00 17.64 9 ASP C C 1
ATOM 3611 O O . ASP C 1 24 ? -4.310 67.569 31.004 1.00 20.24 9 ASP C O 1
ATOM 3616 N N . GLY C 1 25 ? -3.261 67.055 29.063 1.00 18.81 10 GLY C N 1
ATOM 3617 C CA . GLY C 1 25 ? -2.871 65.736 29.491 1.00 18.42 10 GLY C CA 1
ATOM 3618 C C . GLY C 1 25 ? -3.648 64.592 28.863 1.00 17.08 10 GLY C C 1
ATOM 3619 O O . GLY C 1 25 ? -3.517 63.465 29.352 1.00 17.87 10 GLY C O 1
ATOM 3620 N N . MET C 1 26 ? -4.431 64.828 27.797 1.00 17.57 11 MET C N 1
ATOM 3621 C CA . MET C 1 26 ? -5.305 63.748 27.318 1.00 16.27 11 MET C CA 1
ATOM 3622 C C . MET C 1 26 ? -4.521 62.662 26.594 1.00 15.86 11 MET C C 1
ATOM 3623 O O . MET C 1 26 ? -4.840 61.484 26.741 1.00 16.20 11 MET C O 1
ATOM 3628 N N . ARG C 1 27 ? -3.510 63.029 25.806 1.00 18.33 12 ARG C N 1
ATOM 3629 C CA . ARG C 1 27 ? -2.735 61.978 25.132 1.00 20.20 12 ARG C CA 1
ATOM 3630 C C . ARG C 1 27 ? -1.990 61.107 26.143 1.00 20.32 12 ARG C C 1
ATOM 3631 O O . ARG C 1 27 ? -2.071 59.864 26.099 1.00 19.23 12 ARG C O 1
ATOM 3639 N N . ARG C 1 28 ? -1.297 61.739 27.111 1.00 20.20 13 ARG C N 1
ATOM 3640 C CA . ARG C 1 28 ? -0.606 60.954 28.141 1.00 20.11 13 ARG C CA 1
ATOM 3641 C C . ARG C 1 28 ? -1.554 60.092 28.947 1.00 20.16 13 ARG C C 1
ATOM 3642 O O . ARG C 1 28 ? -1.214 58.963 29.317 1.00 22.06 13 ARG C O 1
ATOM 3650 N N . TRP C 1 29 ? -2.749 60.611 29.265 1.00 16.89 14 TRP C N 1
ATOM 3651 C CA . TRP C 1 29 ? -3.666 59.811 30.046 1.00 16.33 14 TRP C CA 1
ATOM 3652 C C . TRP C 1 29 ? -4.106 58.599 29.244 1.00 17.07 14 TRP C C 1
ATOM 3653 O O . TRP C 1 29 ? -4.268 57.504 29.799 1.00 19.34 14 TRP C O 1
ATOM 3664 N N . SER C 1 30 ? -4.294 58.777 27.927 1.00 17.01 15 SER C N 1
ATOM 3665 C CA . SER C 1 30 ? -4.671 57.617 27.123 1.00 18.38 15 SER C CA 1
ATOM 3666 C C . SER C 1 30 ? -3.571 56.567 27.149 1.00 21.56 15 SER C C 1
ATOM 3667 O O . SER C 1 30 ? -3.860 55.367 27.204 1.00 22.45 15 SER C O 1
ATOM 3670 N N . GLN C 1 31 ? -2.309 56.998 27.126 1.00 24.83 16 GLN C N 1
ATOM 3671 C CA . GLN C 1 31 ? -1.234 56.002 27.206 1.00 29.93 16 GLN C CA 1
ATOM 3672 C C . GLN C 1 31 ? -1.226 55.294 28.558 1.00 31.91 16 GLN C C 1
ATOM 3673 O O . GLN C 1 31 ? -1.059 54.065 28.627 1.00 30.07 16 GLN C O 1
ATOM 3679 N N . LYS C 1 32 ? -1.430 56.051 29.642 1.00 31.63 17 LYS C N 1
ATOM 3680 C CA . LYS C 1 32 ? -1.452 55.487 30.992 1.00 33.35 17 LYS C CA 1
ATOM 3681 C C . LYS C 1 32 ? -2.547 54.434 31.171 1.00 33.30 17 LYS C C 1
ATOM 3682 O O . LYS C 1 32 ? -2.323 53.388 31.801 1.00 34.27 17 LYS C O 1
ATOM 3688 N N . GLN C 1 33 ? -3.749 54.702 30.663 1.00 27.67 18 GLN C N 1
ATOM 3689 C CA . GLN C 1 33 ? -4.880 53.798 30.826 1.00 28.99 18 GLN C CA 1
ATOM 3690 C C . GLN C 1 33 ? -4.874 52.657 29.826 1.00 29.45 18 GLN C C 1
ATOM 3691 O O . GLN C 1 33 ? -5.669 51.722 29.982 1.00 29.82 18 GLN C O 1
ATOM 3697 N N . GLY C 1 34 ? -4.033 52.726 28.801 1.00 29.61 19 GLY C N 1
ATOM 3698 C CA . GLY C 1 34 ? -4.076 51.725 27.746 1.00 29.65 19 GLY C CA 1
ATOM 3699 C C . GLY C 1 34 ? -5.350 51.812 26.944 1.00 27.61 19 GLY C C 1
ATOM 3700 O O . GLY C 1 34 ? -5.931 50.785 26.579 1.00 27.66 19 GLY C O 1
ATOM 3701 N N . ILE C 1 35 ? -5.814 53.031 26.660 1.00 21.90 20 ILE C N 1
ATOM 3702 C CA . ILE C 1 35 ? -7.064 53.236 25.965 1.00 19.36 20 ILE C CA 1
ATOM 3703 C C . ILE C 1 35 ? -6.834 54.227 24.834 1.00 17.48 20 ILE C C 1
ATOM 3704 O O . ILE C 1 35 ? -5.797 54.900 24.755 1.00 19.68 20 ILE C O 1
ATOM 3709 N N . SER C 1 36 ? -7.847 54.340 23.995 1.00 16.43 21 SER C N 1
ATOM 3710 C CA . SER C 1 36 ? -7.818 55.210 22.838 1.00 16.94 21 SER C CA 1
ATOM 3711 C C . SER C 1 36 ? -7.860 56.667 23.262 1.00 16.49 21 SER C C 1
ATOM 3712 O O . SER C 1 36 ? -8.263 57.011 24.385 1.00 17.07 21 SER C O 1
ATOM 3715 N N . LEU C 1 37 ? -7.448 57.519 22.326 1.00 15.53 22 LEU C N 1
ATOM 3716 C CA . LEU C 1 37 ? -7.594 58.952 22.560 1.00 15.68 22 LEU C CA 1
ATOM 3717 C C . LEU C 1 37 ? -9.062 59.304 22.738 1.00 16.28 22 LEU C C 1
ATOM 3718 O O . LEU C 1 37 ? -9.407 60.138 23.586 1.00 13.91 22 LEU C O 1
ATOM 3723 N N . ASP C 1 38 ? -9.942 58.687 21.954 1.00 16.79 23 ASP C N 1
ATOM 3724 C CA . ASP C 1 38 ? -11.376 58.919 22.123 1.00 17.36 23 ASP C CA 1
ATOM 3725 C C . ASP C 1 38 ? -11.814 58.644 23.550 1.00 16.58 23 ASP C C 1
ATOM 3726 O O . ASP C 1 38 ? -12.574 59.419 24.142 1.00 16.41 23 ASP C O 1
ATOM 3731 N N . ASP C 1 39 ? -11.351 57.529 24.130 1.00 14.16 24 ASP C N 1
ATOM 3732 C CA . ASP C 1 39 ? -11.769 57.194 25.489 1.00 14.15 24 ASP C CA 1
ATOM 3733 C C . ASP C 1 39 ? -11.181 58.170 26.510 1.00 13.42 24 ASP C C 1
ATOM 3734 O O . ASP C 1 39 ? -11.823 58.495 27.522 1.00 15.02 24 ASP C O 1
ATOM 3739 N N . SER C 1 40 ? -9.971 58.675 26.252 1.00 11.42 25 SER C N 1
ATOM 3740 C CA . SER C 1 40 ? -9.416 59.683 27.134 1.00 11.94 25 SER C CA 1
ATOM 3741 C C . SER C 1 40 ? -10.231 60.963 27.050 1.00 12.15 25 SER C C 1
ATOM 3742 O O . SER C 1 40 ? -10.418 61.637 28.062 1.00 12.87 25 SER C O 1
ATOM 3745 N N . TYR C 1 41 ? -10.666 61.335 25.848 1.00 11.71 26 TYR C N 1
ATOM 3746 C CA . TYR C 1 41 ? -11.500 62.537 25.744 1.00 11.80 26 TYR C CA 1
ATOM 3747 C C . TYR C 1 41 ? -12.872 62.316 26.375 1.00 12.14 26 TYR C C 1
ATOM 3748 O O . TYR C 1 41 ? -13.491 63.280 26.849 1.00 12.90 26 TYR C O 1
ATOM 3757 N N . ALA C 1 42 ? -13.374 61.075 26.395 1.00 13.03 27 ALA C N 1
ATOM 3758 C CA . ALA C 1 42 ? -14.627 60.834 27.109 1.00 12.69 27 ALA C CA 1
ATOM 3759 C C . ALA C 1 42 ? -14.449 61.035 28.608 1.00 13.46 27 ALA C C 1
ATOM 3760 O O . ALA C 1 42 ? -15.326 61.595 29.290 1.00 13.25 27 ALA C O 1
ATOM 3762 N N . ALA C 1 43 ? -13.312 60.579 29.147 1.00 12.27 28 ALA C N 1
ATOM 3763 C CA . ALA C 1 43 ? -13.002 60.857 30.535 1.00 13.05 28 ALA C CA 1
ATOM 3764 C C . ALA C 1 43 ? -12.851 62.350 30.763 1.00 13.55 28 ALA C C 1
ATOM 3765 O O . ALA C 1 43 ? -13.257 62.865 31.808 1.00 14.05 28 ALA C O 1
ATOM 3767 N N . MET C 1 44 ? -12.281 63.062 29.779 1.00 11.51 29 MET C N 1
ATOM 3768 C CA . MET C 1 44 ? -12.164 64.516 29.902 1.00 11.55 29 MET C CA 1
ATOM 3769 C C . MET C 1 44 ? -13.536 65.169 29.988 1.00 11.99 29 MET C C 1
ATOM 3770 O O . MET C 1 44 ? -13.738 66.083 30.800 1.00 12.45 29 MET C O 1
ATOM 3775 N N . THR C 1 45 ? -14.483 64.745 29.142 1.00 11.44 30 THR C N 1
ATOM 3776 C CA . THR C 1 45 ? -15.827 65.311 29.230 1.00 11.21 30 THR C CA 1
ATOM 3777 C C . THR C 1 45 ? -16.373 65.151 30.632 1.00 12.72 30 THR C C 1
ATOM 3778 O O . THR C 1 45 ? -16.890 66.109 31.230 1.00 12.87 30 THR C O 1
ATOM 3782 N N . ASP C 1 46 ? -16.298 63.920 31.158 1.00 12.85 31 ASP C N 1
ATOM 3783 C CA . ASP C 1 46 ? -16.808 63.677 32.512 1.00 12.98 31 ASP C CA 1
ATOM 3784 C C . ASP C 1 46 ? -16.111 64.580 33.532 1.00 14.16 31 ASP C C 1
ATOM 3785 O O . ASP C 1 46 ? -16.753 65.155 34.437 1.00 13.21 31 ASP C O 1
ATOM 3790 N N . LYS C 1 47 ? -14.784 64.696 33.413 1.00 10.84 32 LYS C N 1
ATOM 3791 C CA . LYS C 1 47 ? -14.023 65.486 34.370 1.00 11.94 32 LYS C CA 1
ATOM 3792 C C . LYS C 1 47 ? -14.373 66.959 34.267 1.00 12.09 32 LYS C C 1
ATOM 3793 O O . LYS C 1 47 ? -14.403 67.657 35.281 1.00 12.64 32 LYS C O 1
ATOM 3799 N N . LEU C 1 48 ? -14.588 67.471 33.046 1.00 12.27 33 LEU C N 1
ATOM 3800 C CA . LEU C 1 48 ? -14.929 68.887 32.875 1.00 11.65 33 LEU C CA 1
ATOM 3801 C C . LEU C 1 48 ? -16.339 69.177 33.382 1.00 12.86 33 LEU C C 1
ATOM 3802 O O . LEU C 1 48 ? -16.579 70.255 33.925 1.00 12.07 33 LEU C O 1
ATOM 3807 N N . VAL C 1 49 ? -17.280 68.236 33.256 1.00 11.72 34 VAL C N 1
ATOM 3808 C CA . VAL C 1 49 ? -18.564 68.459 33.934 1.00 12.65 34 VAL C CA 1
ATOM 3809 C C . VAL C 1 49 ? -18.362 68.549 35.452 1.00 13.22 34 VAL C C 1
ATOM 3810 O O . VAL C 1 49 ? -18.927 69.431 36.132 1.00 13.78 34 VAL C O 1
ATOM 3814 N N . GLU C 1 50 ? -17.556 67.642 36.014 1.00 13.23 35 GLU C N 1
ATOM 3815 C CA . GLU C 1 50 ? -17.252 67.725 37.444 1.00 12.49 35 GLU C CA 1
ATOM 3816 C C . GLU C 1 50 ? -16.661 69.088 37.799 1.00 11.64 35 GLU C C 1
ATOM 3817 O O . GLU C 1 50 ? -17.090 69.742 38.765 1.00 13.83 35 GLU C O 1
ATOM 3823 N N . PHE C 1 51 ? -15.638 69.496 37.051 1.00 11.58 36 PHE C N 1
ATOM 3824 C CA . PHE C 1 51 ? -14.902 70.719 37.341 1.00 12.73 36 PHE C CA 1
ATOM 3825 C C . PHE C 1 51 ? -15.810 71.934 37.262 1.00 12.93 36 PHE C C 1
ATOM 3826 O O . PHE C 1 51 ? -15.675 72.875 38.065 1.00 13.09 36 PHE C O 1
ATOM 3834 N N . THR C 1 52 ? -16.705 71.952 36.263 1.00 12.24 37 THR C N 1
ATOM 3835 C CA . THR C 1 52 ? -17.669 73.043 36.129 1.00 12.32 37 THR C CA 1
ATOM 3836 C C . THR C 1 52 ? -18.519 73.127 37.382 1.00 12.60 37 THR C C 1
ATOM 3837 O O . THR C 1 52 ? -18.717 74.224 37.940 1.00 12.63 37 THR C O 1
ATOM 3841 N N . GLY C 1 53 ? -18.943 71.971 37.890 1.00 12.37 38 GLY C N 1
ATOM 3842 C CA . GLY C 1 53 ? -19.725 71.972 39.128 1.00 12.95 38 GLY C CA 1
ATOM 3843 C C . GLY C 1 53 ? -18.920 72.415 40.343 1.00 14.42 38 GLY C C 1
ATOM 3844 O O . GLY C 1 53 ? -19.425 73.139 41.213 1.00 14.74 38 GLY C O 1
ATOM 3845 N N . TRP C 1 54 ? -17.654 71.999 40.429 1.00 13.17 39 TRP C N 1
ATOM 3846 C CA . TRP C 1 54 ? -16.821 72.473 41.531 1.00 13.02 39 TRP C CA 1
ATOM 3847 C C . TRP C 1 54 ? -16.665 73.985 41.476 1.00 13.12 39 TRP C C 1
ATOM 3848 O O . TRP C 1 54 ? -16.714 74.654 42.512 1.00 13.42 39 TRP C O 1
ATOM 3859 N N . ALA C 1 55 ? -16.432 74.534 40.277 1.00 12.09 40 ALA C N 1
ATOM 3860 C CA . ALA C 1 55 ? -16.263 75.974 40.147 1.00 12.55 40 ALA C CA 1
ATOM 3861 C C . ALA C 1 55 ? -17.523 76.707 40.574 1.00 14.04 40 ALA C C 1
ATOM 3862 O O . ALA C 1 55 ? -17.441 77.738 41.259 1.00 14.12 40 ALA C O 1
ATOM 3864 N N . ARG C 1 56 ? -18.693 76.182 40.180 1.00 13.44 41 ARG C N 1
ATOM 3865 C CA . ARG C 1 56 ? -19.943 76.810 40.579 1.00 13.98 41 ARG C CA 1
ATOM 3866 C C . ARG C 1 56 ? -20.108 76.758 42.092 1.00 13.61 41 ARG C C 1
ATOM 3867 O O . ARG C 1 56 ? -20.502 77.761 42.719 1.00 15.48 41 ARG C O 1
ATOM 3875 N N . GLU C 1 57 ? -19.799 75.605 42.695 1.00 15.45 42 GLU C N 1
ATOM 3876 C CA A GLU C 1 57 ? -19.951 75.459 44.146 0.50 15.95 42 GLU C CA 1
ATOM 3877 C CA B GLU C 1 57 ? -19.963 75.470 44.144 0.50 15.95 42 GLU C CA 1
ATOM 3878 C C . GLU C 1 57 ? -19.050 76.420 44.894 1.00 16.03 42 GLU C C 1
ATOM 3879 O O . GLU C 1 57 ? -19.420 76.907 45.979 1.00 17.31 42 GLU C O 1
ATOM 3890 N N . GLU C 1 58 ? -17.867 76.705 44.333 1.00 13.45 43 GLU C N 1
ATOM 3891 C CA . GLU C 1 58 ? -16.903 77.613 44.939 1.00 13.08 43 GLU C CA 1
ATOM 3892 C C . GLU C 1 58 ? -17.218 79.087 44.675 1.00 13.62 43 GLU C C 1
ATOM 3893 O O . GLU C 1 58 ? -16.412 79.948 45.046 1.00 17.37 43 GLU C O 1
ATOM 3899 N N . GLY C 1 59 ? -18.339 79.395 44.027 1.00 14.24 44 GLY C N 1
ATOM 3900 C CA . GLY C 1 59 ? -18.789 80.762 43.941 1.00 14.44 44 GLY C CA 1
ATOM 3901 C C . GLY C 1 59 ? -18.228 81.563 42.800 1.00 13.72 44 GLY C C 1
ATOM 3902 O O . GLY C 1 59 ? -18.481 82.774 42.721 1.00 16.08 44 GLY C O 1
ATOM 3903 N N . PHE C 1 60 ? -17.480 80.942 41.910 1.00 12.76 45 PHE C N 1
ATOM 3904 C CA . PHE C 1 60 ? -16.967 81.692 40.775 1.00 11.22 45 PHE C CA 1
ATOM 3905 C C . PHE C 1 60 ? -18.104 82.144 39.875 1.00 13.82 45 PHE C C 1
ATOM 3906 O O . PHE C 1 60 ? -19.081 81.434 39.691 1.00 14.63 45 PHE C O 1
ATOM 3914 N N . THR C 1 61 ? -17.974 83.348 39.341 1.00 13.82 46 THR C N 1
ATOM 3915 C CA . THR C 1 61 ? -19.034 83.912 38.511 1.00 14.14 46 THR C CA 1
ATOM 3916 C C . THR C 1 61 ? -19.051 83.280 37.129 1.00 13.22 46 THR C C 1
ATOM 3917 O O . THR C 1 61 ? -20.129 83.015 36.570 1.00 14.87 46 THR C O 1
ATOM 3921 N N . THR C 1 62 ? -17.862 83.078 36.559 1.00 11.36 47 THR C N 1
ATOM 3922 C CA . THR C 1 62 ? -17.696 82.436 35.268 1.00 11.65 47 THR C CA 1
ATOM 3923 C C . THR C 1 62 ? -16.541 81.463 35.399 1.00 12.00 47 THR C C 1
ATOM 3924 O O . THR C 1 62 ? -15.539 81.749 36.083 1.00 11.74 47 THR C O 1
ATOM 3928 N N . PHE C 1 63 ? -16.713 80.303 34.770 1.00 11.17 48 PHE C N 1
ATOM 3929 C CA . PHE C 1 63 ? -15.662 79.312 34.611 1.00 11.31 48 PHE C CA 1
ATOM 3930 C C . PHE C 1 63 ? -15.314 79.317 33.129 1.00 11.18 48 PHE C C 1
ATOM 3931 O O . PHE C 1 63 ? -16.154 78.980 32.293 1.00 11.20 48 PHE C O 1
ATOM 3939 N N . TYR C 1 64 ? -14.107 79.772 32.820 1.00 9.70 49 TYR C N 1
ATOM 3940 C CA . TYR C 1 64 ? -13.584 79.825 31.454 1.00 10.25 49 TYR C CA 1
ATOM 3941 C C . TYR C 1 64 ? -12.798 78.573 31.161 1.00 10.00 49 TYR C C 1
ATOM 3942 O O . TYR C 1 64 ? -12.008 78.132 31.993 1.00 11.34 49 TYR C O 1
ATOM 3951 N N . VAL C 1 65 ? -13.026 77.988 29.986 1.00 10.39 50 VAL C N 1
ATOM 3952 C CA . VAL C 1 65 ? -12.254 76.828 29.543 1.00 10.11 50 VAL C CA 1
ATOM 3953 C C . VAL C 1 65 ? -11.580 77.165 28.219 1.00 10.88 50 VAL C C 1
ATOM 3954 O O . VAL C 1 65 ? -12.251 77.579 27.261 1.00 10.72 50 VAL C O 1
ATOM 3958 N N . THR C 1 66 ? -10.255 76.977 28.162 1.00 10.57 51 THR C N 1
ATOM 3959 C CA . THR C 1 66 ? -9.520 77.269 26.923 1.00 12.06 51 THR C CA 1
ATOM 3960 C C . THR C 1 66 ? -9.575 75.997 26.082 1.00 12.73 51 THR C C 1
ATOM 3961 O O . THR C 1 66 ? -8.742 75.091 26.212 1.00 14.73 51 THR C O 1
ATOM 3965 N N . VAL C 1 67 ? -10.573 75.924 25.202 1.00 10.48 52 VAL C N 1
ATOM 3966 C CA . VAL C 1 67 ? -10.843 74.684 24.470 1.00 10.58 52 VAL C CA 1
ATOM 3967 C C . VAL C 1 67 ? -9.699 74.340 23.527 1.00 12.57 52 VAL C C 1
ATOM 3968 O O . VAL C 1 67 ? -9.306 73.168 23.390 1.00 14.67 52 VAL C O 1
ATOM 3972 N N . SER C 1 68 ? -9.158 75.343 22.858 1.00 11.39 53 SER C N 1
ATOM 3973 C CA . SER C 1 68 ? -8.262 75.077 21.747 1.00 10.99 53 SER C CA 1
ATOM 3974 C C . SER C 1 68 ? -7.483 76.319 21.409 1.00 11.83 53 SER C C 1
ATOM 3975 O O . SER C 1 68 ? -7.928 77.446 21.647 1.00 11.78 53 SER C O 1
ATOM 3978 N N . SER C 1 69 ? -6.319 76.084 20.803 1.00 11.95 54 SER C N 1
ATOM 3979 C CA . SER C 1 69 ? -5.536 77.105 20.123 1.00 11.72 54 SER C CA 1
ATOM 3980 C C . SER C 1 69 ? -5.908 77.128 18.641 1.00 12.28 54 SER C C 1
ATOM 3981 O O . SER C 1 69 ? -6.596 76.240 18.146 1.00 12.57 54 SER C O 1
ATOM 3984 N N . VAL C 1 70 ? -5.443 78.159 17.926 1.00 11.29 55 VAL C N 1
ATOM 3985 C CA . VAL C 1 70 ? -5.562 78.118 16.464 1.00 12.72 55 VAL C CA 1
ATOM 3986 C C . VAL C 1 70 ? -4.816 76.909 15.899 1.00 14.06 55 VAL C C 1
ATOM 3987 O O . VAL C 1 70 ? -5.331 76.190 15.034 1.00 15.49 55 VAL C O 1
ATOM 3991 N N . ALA C 1 71 ? -3.606 76.649 16.406 1.00 13.36 56 ALA C N 1
ATOM 3992 C CA . ALA C 1 71 ? -2.788 75.558 15.876 1.00 16.18 56 ALA C CA 1
ATOM 3993 C C . ALA C 1 71 ? -3.490 74.210 15.987 1.00 16.07 56 ALA C C 1
ATOM 3994 O O . ALA C 1 71 ? -3.347 73.350 15.099 1.00 18.43 56 ALA C O 1
ATOM 3996 N N . ASN C 1 72 ? -4.284 74.022 17.044 1.00 14.36 57 ASN C N 1
ATOM 3997 C CA . ASN C 1 72 ? -4.979 72.742 17.222 1.00 13.17 57 ASN C CA 1
ATOM 3998 C C . ASN C 1 72 ? -5.822 72.353 16.001 1.00 15.17 57 ASN C C 1
ATOM 3999 O O . ASN C 1 72 ? -6.059 71.156 15.751 1.00 16.84 57 ASN C O 1
ATOM 4004 N N . TYR C 1 73 ? -6.328 73.327 15.260 1.00 14.92 58 TYR C N 1
ATOM 4005 C CA . TYR C 1 73 ? -7.209 73.021 14.132 1.00 15.04 58 TYR C CA 1
ATOM 4006 C C . TYR C 1 73 ? -6.445 72.586 12.892 1.00 18.86 58 TYR C C 1
ATOM 4007 O O . TYR C 1 73 ? -7.077 72.238 11.887 1.00 20.51 58 TYR C O 1
ATOM 4016 N N . SER C 1 74 ? -5.113 72.543 12.968 1.00 18.86 59 SER C N 1
ATOM 4017 C CA . SER C 1 74 ? -4.323 71.935 11.898 1.00 22.38 59 SER C CA 1
ATOM 4018 C C . SER C 1 74 ? -4.074 70.455 12.115 1.00 25.19 59 SER C C 1
ATOM 4019 O O . SER C 1 74 ? -3.513 69.798 11.221 1.00 27.01 59 SER C O 1
ATOM 4022 N N . ARG C 1 75 ? -4.543 69.897 13.229 1.00 24.34 60 ARG C N 1
ATOM 4023 C CA . ARG C 1 75 ? -4.562 68.455 13.434 1.00 22.84 60 ARG C CA 1
ATOM 4024 C C . ARG C 1 75 ? -5.504 67.783 12.438 1.00 20.05 60 ARG C C 1
ATOM 4025 O O . ARG C 1 75 ? -6.248 68.434 11.704 1.00 22.05 60 ARG C O 1
ATOM 4033 N N . SER C 1 76 ? -5.462 66.450 12.434 1.00 23.32 61 SER C N 1
ATOM 4034 C CA . SER C 1 76 ? -6.308 65.693 11.523 1.00 25.20 61 SER C CA 1
ATOM 4035 C C . SER C 1 76 ? -7.778 65.927 11.855 1.00 25.18 61 SER C C 1
ATOM 4036 O O . SER C 1 76 ? -8.142 66.246 12.998 1.00 23.13 61 SER C O 1
ATOM 4039 N N . GLU C 1 77 ? -8.631 65.708 10.862 1.00 28.39 62 GLU C N 1
ATOM 4040 C CA . GLU C 1 77 ? -10.060 65.855 11.105 1.00 32.57 62 GLU C CA 1
ATOM 4041 C C . GLU C 1 77 ? -10.523 64.900 12.188 1.00 29.25 62 GLU C C 1
ATOM 4042 O O . GLU C 1 77 ? -11.381 65.257 13.003 1.00 24.20 62 GLU C O 1
ATOM 4048 N N . GLU C 1 78 ? -9.954 63.688 12.238 1.00 27.81 63 GLU C N 1
ATOM 4049 C CA A GLU C 1 78 ? -10.317 62.762 13.305 0.50 28.80 63 GLU C CA 1
ATOM 4050 C CA B GLU C 1 78 ? -10.306 62.757 13.306 0.50 28.81 63 GLU C CA 1
ATOM 4051 C C . GLU C 1 78 ? -9.984 63.338 14.677 1.00 25.34 63 GLU C C 1
ATOM 4052 O O . GLU C 1 78 ? -10.794 63.248 15.604 1.00 22.05 63 GLU C O 1
ATOM 4063 N N . GLN C 1 79 ? -8.799 63.926 14.831 1.00 22.19 64 GLN C N 1
ATOM 4064 C CA . GLN C 1 79 ? -8.424 64.447 16.141 1.00 23.03 64 GLN C CA 1
ATOM 4065 C C . GLN C 1 79 ? -9.260 65.665 16.499 1.00 19.41 64 GLN C C 1
ATOM 4066 O O . GLN C 1 79 ? -9.651 65.835 17.667 1.00 17.58 64 GLN C O 1
ATOM 4072 N N . VAL C 1 80 ? -9.509 66.531 15.512 1.00 17.92 65 VAL C N 1
ATOM 4073 C CA . VAL C 1 80 ? -10.299 67.733 15.765 1.00 16.48 65 VAL C CA 1
ATOM 4074 C C . VAL C 1 80 ? -11.709 67.342 16.151 1.00 15.56 65 VAL C C 1
ATOM 4075 O O . VAL C 1 80 ? -12.292 67.936 17.066 1.00 14.94 65 VAL C O 1
ATOM 4079 N N . THR C 1 81 ? -12.291 66.371 15.432 1.00 16.06 66 THR C N 1
ATOM 4080 C CA . THR C 1 81 ? -13.628 65.887 15.762 1.00 15.44 66 THR C CA 1
ATOM 4081 C C . THR C 1 81 ? -13.680 65.267 17.145 1.00 16.31 66 THR C C 1
ATOM 4082 O O . THR C 1 81 ? -14.583 65.578 17.936 1.00 16.12 66 THR C O 1
ATOM 4086 N N . THR C 1 82 ? -12.721 64.388 17.467 1.00 15.34 67 THR C N 1
ATOM 4087 C CA . THR C 1 82 ? -12.687 63.801 18.805 1.00 15.88 67 THR C CA 1
ATOM 4088 C C . THR C 1 82 ? -12.705 64.885 19.874 1.00 14.21 67 THR C C 1
ATOM 4089 O O . THR C 1 82 ? -13.518 64.846 20.814 1.00 15.48 67 THR C O 1
ATOM 4093 N N . ALA C 1 83 ? -11.790 65.859 19.754 1.00 13.34 68 ALA C N 1
ATOM 4094 C CA . ALA C 1 83 ? -11.702 66.880 20.791 1.00 13.75 68 ALA C CA 1
ATOM 4095 C C . ALA C 1 83 ? -12.940 67.770 20.798 1.00 13.04 68 ALA C C 1
ATOM 4096 O O . ALA C 1 83 ? -13.527 68.004 21.860 1.00 12.27 68 ALA C O 1
ATOM 4098 N N . MET C 1 84 ? -13.355 68.283 19.629 1.00 12.03 69 MET C N 1
ATOM 4099 C CA . MET C 1 84 ? -14.474 69.230 19.622 1.00 11.47 69 MET C CA 1
ATOM 4100 C C . MET C 1 84 ? -15.764 68.561 20.058 1.00 12.59 69 MET C C 1
ATOM 4101 O O . MET C 1 84 ? -16.584 69.173 20.750 1.00 12.11 69 MET C O 1
ATOM 4106 N N . ASN C 1 85 ? -15.975 67.305 19.674 1.00 12.07 70 ASN C N 1
ATOM 4107 C CA . ASN C 1 85 ? -17.166 66.639 20.175 1.00 12.14 70 ASN C CA 1
ATOM 4108 C C . ASN C 1 85 ? -17.111 66.504 21.688 1.00 11.66 70 ASN C C 1
ATOM 4109 O O . ASN C 1 85 ? -18.142 66.648 22.369 1.00 12.82 70 ASN C O 1
ATOM 4114 N N . ALA C 1 86 ? -15.938 66.159 22.229 1.00 10.94 71 ALA C N 1
ATOM 4115 C CA . ALA C 1 86 ? -15.859 65.941 23.675 1.00 11.46 71 ALA C CA 1
ATOM 4116 C C . ALA C 1 86 ? -16.089 67.231 24.461 1.00 11.66 71 ALA C C 1
ATOM 4117 O O . ALA C 1 86 ? -16.736 67.222 25.525 1.00 12.19 71 ALA C O 1
ATOM 4119 N N . PHE C 1 87 ? -15.565 68.352 23.971 1.00 11.32 72 PHE C N 1
ATOM 4120 C CA . PHE C 1 87 ? -15.863 69.622 24.621 1.00 10.83 72 PHE C CA 1
ATOM 4121 C C . PHE C 1 87 ? -17.330 69.985 24.446 1.00 11.23 72 PHE C C 1
ATOM 4122 O O . PHE C 1 87 ? -17.963 70.449 25.394 1.00 10.45 72 PHE C O 1
ATOM 4130 N N . THR C 1 88 ? -17.880 69.787 23.244 1.00 10.19 73 THR C N 1
ATOM 4131 C CA . THR C 1 88 ? -19.289 70.142 23.041 1.00 10.57 73 THR C CA 1
ATOM 4132 C C . THR C 1 88 ? -20.198 69.303 23.943 1.00 12.50 73 THR C C 1
ATOM 4133 O O . THR C 1 88 ? -21.207 69.805 24.456 1.00 12.04 73 THR C O 1
ATOM 4137 N N . GLU C 1 89 ? -19.861 68.025 24.160 1.00 11.31 74 GLU C N 1
ATOM 4138 C CA . GLU C 1 89 ? -20.671 67.176 25.026 1.00 10.21 74 GLU C CA 1
ATOM 4139 C C . GLU C 1 89 ? -20.775 67.742 26.444 1.00 10.11 74 GLU C C 1
ATOM 4140 O O . GLU C 1 89 ? -21.799 67.576 27.096 1.00 13.77 74 GLU C O 1
ATOM 4146 N N . VAL C 1 90 ? -19.727 68.416 26.940 1.00 10.99 75 VAL C N 1
ATOM 4147 C CA . VAL C 1 90 ? -19.850 69.088 28.234 1.00 11.60 75 VAL C CA 1
ATOM 4148 C C . VAL C 1 90 ? -21.040 70.035 28.226 1.00 11.98 75 VAL C C 1
ATOM 4149 O O . VAL C 1 90 ? -21.865 70.050 29.161 1.00 14.33 75 VAL C O 1
ATOM 4153 N N . VAL C 1 91 ? -21.128 70.845 27.177 1.00 11.37 76 VAL C N 1
ATOM 4154 C CA . VAL C 1 91 ? -22.191 71.837 27.076 1.00 11.37 76 VAL C CA 1
ATOM 4155 C C . VAL C 1 91 ? -23.528 71.148 26.884 1.00 14.00 76 VAL C C 1
ATOM 4156 O O . VAL C 1 91 ? -24.538 71.577 27.444 1.00 15.32 76 VAL C O 1
ATOM 4160 N N . ARG C 1 92 ? -23.566 70.073 26.083 1.00 11.18 77 ARG C N 1
ATOM 4161 C CA . ARG C 1 92 ? -24.819 69.348 25.921 1.00 12.69 77 ARG C CA 1
ATOM 4162 C C . ARG C 1 92 ? -25.363 68.941 27.278 1.00 15.06 77 ARG C C 1
ATOM 4163 O O . ARG C 1 92 ? -26.564 69.087 27.549 1.00 18.02 77 ARG C O 1
ATOM 4171 N N . ARG C 1 93 ? -24.479 68.469 28.156 1.00 13.42 78 ARG C N 1
ATOM 4172 C CA . ARG C 1 93 ? -24.925 67.945 29.443 1.00 14.85 78 ARG C CA 1
ATOM 4173 C C . ARG C 1 93 ? -25.302 69.049 30.418 1.00 18.51 78 ARG C C 1
ATOM 4174 O O . ARG C 1 93 ? -26.228 68.862 31.216 1.00 22.55 78 ARG C O 1
ATOM 4182 N N . CYS C 1 94 ? -24.626 70.196 30.390 1.00 16.79 79 CYS C N 1
ATOM 4183 C CA A CYS C 1 94 ? -24.909 71.128 31.469 0.50 17.36 79 CYS C CA 1
ATOM 4184 C CA B CYS C 1 94 ? -24.735 71.228 31.419 0.50 17.29 79 CYS C CA 1
ATOM 4185 C C . CYS C 1 94 ? -25.628 72.401 31.049 1.00 17.78 79 CYS C C 1
ATOM 4186 O O . CYS C 1 94 ? -26.001 73.176 31.940 1.00 17.93 79 CYS C O 1
ATOM 4191 N N . HIS C 1 95 ? -25.903 72.611 29.757 1.00 16.89 80 HIS C N 1
ATOM 4192 C CA . HIS C 1 95 ? -26.347 73.936 29.330 1.00 17.54 80 HIS C CA 1
ATOM 4193 C C . HIS C 1 95 ? -27.697 74.329 29.914 1.00 18.80 80 HIS C C 1
ATOM 4194 O O . HIS C 1 95 ? -28.000 75.528 29.980 1.00 18.85 80 HIS C O 1
ATOM 4201 N N . ASP C 1 96 ? -28.539 73.369 30.282 1.00 21.97 81 ASP C N 1
ATOM 4202 C CA . ASP C 1 96 ? -29.891 73.779 30.634 1.00 27.13 81 ASP C CA 1
ATOM 4203 C C . ASP C 1 96 ? -29.948 74.530 31.955 1.00 24.76 81 ASP C C 1
ATOM 4204 O O . ASP C 1 96 ? -30.900 75.292 32.176 1.00 26.89 81 ASP C O 1
ATOM 4209 N N . THR C 1 97 ? -28.933 74.403 32.809 1.00 20.99 82 THR C N 1
ATOM 4210 C CA . THR C 1 97 ? -28.999 75.009 34.134 1.00 21.83 82 THR C CA 1
ATOM 4211 C C . THR C 1 97 ? -27.867 75.996 34.397 1.00 20.51 82 THR C C 1
ATOM 4212 O O . THR C 1 97 ? -27.588 76.314 35.556 1.00 21.20 82 THR C O 1
ATOM 4216 N N . LEU C 1 98 ? -27.200 76.476 33.352 1.00 16.41 83 LEU C N 1
ATOM 4217 C CA . LEU C 1 98 ? -26.250 77.570 33.503 1.00 14.41 83 LEU C CA 1
ATOM 4218 C C . LEU C 1 98 ? -26.329 78.433 32.249 1.00 13.79 83 LEU C C 1
ATOM 4219 O O . LEU C 1 98 ? -27.036 78.103 31.287 1.00 17.56 83 LEU C O 1
ATOM 4224 N N . ASN C 1 99 ? -25.635 79.572 32.275 1.00 13.68 84 ASN C N 1
ATOM 4225 C CA . ASN C 1 99 ? -25.500 80.446 31.112 1.00 13.89 84 ASN C CA 1
ATOM 4226 C C . ASN C 1 99 ? -24.263 79.997 30.339 1.00 14.70 84 ASN C C 1
ATOM 4227 O O . ASN C 1 99 ? -23.190 79.877 30.938 1.00 15.07 84 ASN C O 1
ATOM 4232 N N . PHE C 1 100 ? -24.406 79.699 29.039 1.00 12.33 85 PHE C N 1
ATOM 4233 C CA . PHE C 1 100 ? -23.259 79.275 28.236 1.00 13.04 85 PHE C CA 1
ATOM 4234 C C . PHE C 1 100 ? -22.893 80.360 27.233 1.00 13.15 85 PHE C C 1
ATOM 4235 O O . PHE C 1 100 ? -23.778 80.941 26.595 1.00 14.97 85 PHE C O 1
ATOM 4243 N N . ASN C 1 101 ? -21.591 80.636 27.082 1.00 11.05 86 ASN C N 1
ATOM 4244 C CA . ASN C 1 101 ? -21.151 81.553 26.038 1.00 13.46 86 ASN C CA 1
ATOM 4245 C C . ASN C 1 101 ? -19.823 81.055 25.471 1.00 12.35 86 ASN C C 1
ATOM 4246 O O . ASN C 1 101 ? -19.190 80.161 26.031 1.00 11.96 86 ASN C O 1
ATOM 4251 N N . TYR C 1 102 ? -19.429 81.618 24.326 1.00 11.99 87 TYR C N 1
ATOM 4252 C CA . TYR C 1 102 ? -18.178 81.205 23.697 1.00 11.54 87 TYR C CA 1
ATOM 4253 C C . TYR C 1 102 ? -17.650 82.345 22.846 1.00 12.79 87 TYR C C 1
ATOM 4254 O O . TYR C 1 102 ? -18.384 83.273 22.473 1.00 14.13 87 TYR C O 1
ATOM 4263 N N . SER C 1 103 ? -16.357 82.273 22.561 1.00 10.84 88 SER C N 1
ATOM 4264 C CA . SER C 1 103 ? -15.698 83.303 21.779 1.00 10.67 88 SER C CA 1
ATOM 4265 C C . SER C 1 103 ? -14.398 82.719 21.242 1.00 10.74 88 SER C C 1
ATOM 4266 O O . SER C 1 103 ? -14.022 81.596 21.583 1.00 11.56 88 SER C O 1
ATOM 4269 N N 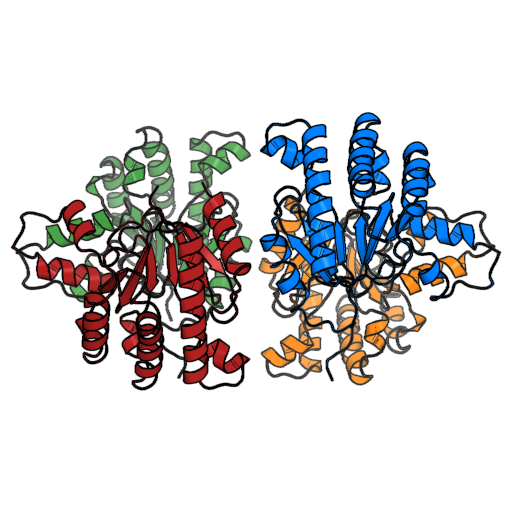. GLY C 1 104 ? -13.706 83.504 20.403 1.00 11.27 89 GLY C N 1
ATOM 4270 C CA . GLY C 1 104 ? -12.382 83.130 19.953 1.00 11.29 89 GLY C CA 1
ATOM 4271 C C . GLY C 1 104 ? -12.188 83.384 18.469 1.00 11.22 89 GLY C C 1
ATOM 4272 O O . GLY C 1 104 ? -12.899 84.179 17.866 1.00 12.87 89 GLY C O 1
ATOM 4273 N N . THR C 1 105 ? -11.175 82.724 17.899 1.00 11.52 90 THR C N 1
ATOM 4274 C CA . THR C 1 105 ? -10.907 82.839 16.451 1.00 12.64 90 THR C CA 1
ATOM 4275 C C . THR C 1 105 ? -11.866 81.873 15.763 1.00 13.55 90 THR C C 1
ATOM 4276 O O . THR C 1 105 ? -11.494 80.776 15.344 1.00 14.32 90 THR C O 1
ATOM 4280 N N . LEU C 1 106 ? -13.124 82.294 15.642 1.00 13.49 91 LEU C N 1
ATOM 4281 C CA . LEU C 1 106 ? -14.141 81.326 15.237 1.00 14.32 91 LEU C CA 1
ATOM 4282 C C . LEU C 1 106 ? -13.967 80.839 13.797 1.00 14.84 91 LEU C C 1
ATOM 4283 O O . LEU C 1 106 ? -14.416 79.721 13.486 1.00 15.30 91 LEU C O 1
ATOM 4288 N N . GLU C 1 107 ? -13.297 81.606 12.940 1.00 15.63 92 GLU C N 1
ATOM 4289 C CA . GLU C 1 107 ? -13.215 81.168 11.542 1.00 18.27 92 GLU C CA 1
ATOM 4290 C C . GLU C 1 107 ? -12.399 79.896 11.354 1.00 19.18 92 GLU C C 1
ATOM 4291 O O . GLU C 1 107 ? -12.552 79.217 10.329 1.00 20.10 92 GLU C O 1
ATOM 4297 N N . VAL C 1 108 ? -11.539 79.522 12.306 1.00 15.98 93 VAL C N 1
ATOM 4298 C CA . VAL C 1 108 ? -10.794 78.275 12.164 1.00 15.65 93 VAL C CA 1
ATOM 4299 C C . VAL C 1 108 ? -11.510 77.080 12.777 1.00 14.76 93 VAL C C 1
ATOM 4300 O O . VAL C 1 108 ? -11.029 75.946 12.632 1.00 16.77 93 VAL C O 1
ATOM 4304 N N . VAL C 1 109 ? -12.657 77.281 13.428 1.00 15.51 94 VAL C N 1
ATOM 4305 C CA . VAL C 1 109 ? -13.390 76.160 14.033 1.00 14.85 94 VAL C CA 1
ATOM 4306 C C . VAL C 1 109 ? -14.324 75.569 12.978 1.00 14.45 94 VAL C C 1
ATOM 4307 O O . VAL C 1 109 ? -15.055 76.344 12.344 1.00 16.33 94 VAL C O 1
ATOM 4311 N N . PRO C 1 110 ? -14.338 74.247 12.756 1.00 14.91 95 PRO C N 1
ATOM 4312 C CA . PRO C 1 110 ? -15.290 73.693 11.776 1.00 15.22 95 PRO C CA 1
ATOM 4313 C C . PRO C 1 110 ? -16.699 74.148 12.115 1.00 15.57 95 PRO C C 1
ATOM 4314 O O . PRO C 1 110 ? -17.128 74.115 13.274 1.00 15.81 95 PRO C O 1
ATOM 4318 N N . GLU C 1 111 ? -17.420 74.570 11.074 1.00 15.44 96 GLU C N 1
ATOM 4319 C CA . GLU C 1 111 ? -18.691 75.251 11.271 1.00 17.56 96 GLU C CA 1
ATOM 4320 C C . GLU C 1 111 ? -19.701 74.388 12.021 1.00 17.03 96 GLU C C 1
ATOM 4321 O O . GLU C 1 111 ? -20.497 74.922 12.802 1.00 18.44 96 GLU C O 1
ATOM 4327 N N . ARG C 1 112 ? -19.674 73.068 11.838 1.00 15.12 97 ARG C N 1
ATOM 4328 C CA . ARG C 1 112 ? -20.655 72.216 12.500 1.00 16.35 97 ARG C CA 1
ATOM 4329 C C . ARG C 1 112 ? -20.621 72.394 14.017 1.00 16.74 97 ARG C C 1
ATOM 4330 O O . ARG C 1 112 ? -21.670 72.381 14.678 1.00 17.34 97 ARG C O 1
ATOM 4338 N N . TRP C 1 113 ? -19.417 72.564 14.592 1.00 14.12 98 TRP C N 1
ATOM 4339 C CA . TRP C 1 113 ? -19.347 72.765 16.039 1.00 13.93 98 TRP C CA 1
ATOM 4340 C C . TRP C 1 113 ? -19.865 74.140 16.430 1.00 14.20 98 TRP C C 1
ATOM 4341 O O . TRP C 1 113 ? -20.486 74.276 17.486 1.00 14.60 98 TRP C O 1
ATOM 4352 N N . LEU C 1 114 ? -19.592 75.174 15.619 1.00 13.34 99 LEU C N 1
ATOM 4353 C CA . LEU C 1 114 ? -20.123 76.507 15.900 1.00 13.65 99 LEU C CA 1
ATOM 4354 C C . LEU C 1 114 ? -21.644 76.501 15.830 1.00 14.89 99 LEU C C 1
ATOM 4355 O O . LEU C 1 114 ? -22.312 77.107 16.667 1.00 15.59 99 LEU C O 1
ATOM 4360 N N . THR C 1 115 ? -22.212 75.798 14.851 1.00 15.42 100 THR C N 1
ATOM 4361 C CA . THR C 1 115 ? -23.670 75.692 14.778 1.00 14.87 100 THR C CA 1
ATOM 4362 C C . THR C 1 115 ? -24.237 75.081 16.056 1.00 14.26 100 THR C C 1
ATOM 4363 O O . THR C 1 115 ? -25.196 75.623 16.645 1.00 15.31 100 THR C O 1
ATOM 4367 N N . GLU C 1 116 ? -23.650 73.965 16.511 1.00 12.68 101 GLU C N 1
ATOM 4368 C CA . GLU C 1 116 ? -24.201 73.283 17.682 1.00 13.12 101 GLU C CA 1
ATOM 4369 C C . GLU C 1 116 ? -23.997 74.126 18.934 1.00 13.61 101 GLU C C 1
ATOM 4370 O O . GLU C 1 116 ? -24.891 74.210 19.789 1.00 13.96 101 GLU C O 1
ATOM 4376 N N . LEU C 1 117 ? -22.814 74.729 19.066 1.00 14.21 102 LEU C N 1
ATOM 4377 C CA . LEU C 1 117 ? -22.538 75.532 20.260 1.00 13.27 102 LEU C CA 1
ATOM 4378 C C . LEU C 1 117 ? -23.413 76.771 20.303 1.00 13.72 102 LEU C C 1
ATOM 4379 O O . LEU C 1 117 ? -23.838 77.167 21.388 1.00 12.84 102 LEU C O 1
ATOM 4384 N N . GLU C 1 118 ? -23.719 77.373 19.146 1.00 13.56 103 GLU C N 1
ATOM 4385 C CA . GLU C 1 118 ? -24.652 78.496 19.126 1.00 14.25 103 GLU C CA 1
ATOM 4386 C C . GLU C 1 118 ? -26.044 78.045 19.539 1.00 14.43 103 GLU C C 1
ATOM 4387 O O . GLU C 1 118 ? -26.740 78.763 20.273 1.00 15.77 103 GLU C O 1
ATOM 4393 N N . ALA C 1 119 ? -26.480 76.867 19.068 1.00 12.41 104 ALA C N 1
ATOM 4394 C CA . ALA C 1 119 ? -27.803 76.389 19.467 1.00 13.94 104 ALA C CA 1
ATOM 4395 C C . ALA C 1 119 ? -27.851 76.140 20.964 1.00 15.27 104 ALA C C 1
ATOM 4396 O O . ALA C 1 119 ? -28.859 76.430 21.632 1.00 18.04 104 ALA C O 1
ATOM 4398 N N . LEU C 1 120 ? -26.764 75.589 21.507 1.00 13.34 105 LEU C N 1
ATOM 4399 C CA . LEU C 1 120 ? -26.708 75.327 22.934 1.00 14.34 105 LEU C CA 1
ATOM 4400 C C . LEU C 1 120 ? -26.686 76.626 23.727 1.00 16.04 105 LEU C C 1
ATOM 4401 O O . LEU C 1 120 ? -27.325 76.718 24.780 1.00 18.90 105 LEU C O 1
ATOM 4406 N N . ARG C 1 121 ? -25.940 77.623 23.248 1.00 14.09 106 ARG C N 1
ATOM 4407 C CA . ARG C 1 121 ? -25.964 78.933 23.892 1.00 14.29 106 ARG C CA 1
ATOM 4408 C C . ARG C 1 121 ? -27.387 79.480 23.954 1.00 16.70 106 ARG C C 1
ATOM 4409 O O . ARG C 1 121 ? -27.844 79.943 25.009 1.00 17.84 106 ARG C O 1
ATOM 4417 N N . ALA C 1 122 ? -28.093 79.440 22.822 1.00 16.53 107 ALA C N 1
ATOM 4418 C CA . ALA C 1 122 ? -29.459 79.954 22.801 1.00 16.86 107 ALA C CA 1
ATOM 4419 C C . ALA C 1 122 ? -30.383 79.187 23.740 1.00 19.28 107 ALA C C 1
ATOM 4420 O O . ALA C 1 122 ? -31.307 79.789 24.321 1.00 24.29 107 ALA C O 1
ATOM 4422 N N . LYS C 1 123 ? -30.155 77.890 23.950 1.00 16.77 108 LYS C N 1
ATOM 4423 C CA . LYS C 1 123 ? -31.006 77.124 24.841 1.00 18.14 108 LYS C CA 1
ATOM 4424 C C . LYS C 1 123 ? -30.566 77.188 26.299 1.00 17.91 108 LYS C C 1
ATOM 4425 O O . LYS C 1 123 ? -31.274 76.653 27.158 1.00 22.14 108 LYS C O 1
ATOM 4431 N N . SER C 1 124 ? -29.433 77.828 26.593 1.00 16.12 109 SER C N 1
ATOM 4432 C CA . SER C 1 124 ? -28.926 77.875 27.952 1.00 15.67 109 SER C CA 1
ATOM 4433 C C . SER C 1 124 ? -29.695 78.914 28.766 1.00 19.34 109 SER C C 1
ATOM 4434 O O . SER C 1 124 ? -30.506 79.686 28.240 1.00 20.40 109 SER C O 1
ATOM 4437 N N . ASP C 1 125 ? -29.455 78.906 30.073 1.00 21.51 110 ASP C N 1
ATOM 4438 C CA . ASP C 1 125 ? -30.223 79.773 30.976 1.00 23.49 110 ASP C CA 1
ATOM 4439 C C . ASP C 1 125 ? -29.537 81.117 31.105 1.00 22.21 110 ASP C C 1
ATOM 4440 O O . ASP C 1 125 ? -28.648 81.296 31.944 1.00 21.47 110 ASP C O 1
ATOM 4445 N N . SER C 1 126 ? -29.955 82.087 30.288 1.00 24.32 111 SER C N 1
ATOM 4446 C CA . SER C 1 126 ? -29.336 83.408 30.335 1.00 28.29 111 SER C CA 1
ATOM 4447 C C . SER C 1 126 ? -29.559 84.114 31.668 1.00 29.34 111 SER C C 1
ATOM 4448 O O . SER C 1 126 ? -28.896 85.121 31.938 1.00 32.93 111 SER C O 1
ATOM 4451 N N . GLN C 1 127 ? -30.482 83.635 32.485 1.00 28.95 112 GLN C N 1
ATOM 4452 C CA . GLN C 1 127 ? -30.737 84.263 33.769 1.00 32.60 112 GLN C CA 1
ATOM 4453 C C . GLN C 1 127 ? -29.890 83.660 34.878 1.00 27.71 112 GLN C C 1
ATOM 4454 O O . GLN C 1 127 ? -29.980 84.098 36.023 1.00 25.97 112 GLN C O 1
ATOM 4460 N N . SER C 1 128 ? -29.070 82.659 34.569 1.00 23.30 113 SER C N 1
ATOM 4461 C CA . SER C 1 128 ? -28.289 82.007 35.602 1.00 21.16 113 SER C CA 1
ATOM 4462 C C . SER C 1 128 ? -27.229 82.933 36.188 1.00 20.55 113 SER C C 1
ATOM 4463 O O . SER C 1 128 ? -26.663 83.788 35.501 1.00 22.10 113 SER C O 1
ATOM 4466 N N . ASP C 1 129 ? -26.952 82.737 37.477 1.00 19.91 114 ASP C N 1
ATOM 4467 C CA . ASP C 1 129 ? -25.856 83.435 38.130 1.00 20.97 114 ASP C CA 1
ATOM 4468 C C . ASP C 1 129 ? -24.513 82.764 37.879 1.00 21.13 114 ASP C C 1
ATOM 4469 O O . ASP C 1 129 ? -23.523 83.130 38.514 1.00 22.96 114 ASP C O 1
ATOM 4474 N N . PHE C 1 130 ? -24.450 81.784 36.987 1.00 16.13 115 PHE C N 1
ATOM 4475 C CA . PHE C 1 130 ? -23.187 81.110 36.734 1.00 13.98 115 PHE C CA 1
ATOM 4476 C C . PHE C 1 130 ? -23.034 80.913 35.234 1.00 13.12 115 PHE C C 1
ATOM 4477 O O . PHE C 1 130 ? -23.985 80.503 34.565 1.00 14.57 115 PHE C O 1
ATOM 4485 N N . THR C 1 131 ? -21.835 81.200 34.720 1.00 12.29 116 THR C N 1
ATOM 4486 C CA . THR C 1 131 ? -21.562 81.085 33.289 1.00 11.35 116 THR C CA 1
ATOM 4487 C C . THR C 1 131 ? -20.425 80.100 33.058 1.00 11.79 116 THR C C 1
ATOM 4488 O O . THR C 1 131 ? -19.401 80.155 33.742 1.00 12.40 116 THR C O 1
ATOM 4492 N N . LEU C 1 132 ? -20.614 79.210 32.074 1.00 11.20 117 LEU C N 1
ATOM 4493 C CA . LEU C 1 132 ? -19.537 78.420 31.471 1.00 10.99 117 LEU C CA 1
ATOM 4494 C C . LEU C 1 132 ? -19.177 79.075 30.139 1.00 10.72 117 LEU C C 1
ATOM 4495 O O . LEU C 1 132 ? -20.062 79.270 29.294 1.00 12.48 117 LEU C O 1
ATOM 4500 N N . HIS C 1 133 ? -17.907 79.433 29.950 1.00 10.13 118 HIS C N 1
ATOM 4501 C CA . HIS C 1 133 ? -17.509 80.172 28.769 1.00 9.05 118 HIS C CA 1
ATOM 4502 C C . HIS C 1 133 ? -16.349 79.459 28.094 1.00 9.93 118 HIS C C 1
ATOM 4503 O O . HIS C 1 133 ? -15.289 79.282 28.697 1.00 10.92 118 HIS C O 1
ATOM 4510 N N . PHE C 1 134 ? -16.549 79.039 26.837 1.00 10.91 119 PHE C N 1
ATOM 4511 C CA . PHE C 1 134 ? -15.506 78.366 26.052 1.00 10.68 119 PHE C CA 1
ATOM 4512 C C . PHE C 1 134 ? -14.760 79.381 25.194 1.00 12.02 119 PHE C C 1
ATOM 4513 O O . PHE C 1 134 ? -15.393 80.148 24.464 1.00 11.41 119 PHE C O 1
ATOM 4521 N N . ILE C 1 135 ? -13.416 79.347 25.200 1.00 10.04 120 ILE C N 1
ATOM 4522 C CA . ILE C 1 135 ? -12.647 80.122 24.226 1.00 9.78 120 ILE C CA 1
ATOM 4523 C C . ILE C 1 135 ? -12.003 79.136 23.266 1.00 9.56 120 ILE C C 1
ATOM 4524 O O . ILE C 1 135 ? -11.323 78.204 23.688 1.00 11.09 120 ILE C O 1
ATOM 4529 N N . MET C 1 136 ? -12.247 79.328 21.968 1.00 10.47 121 MET C N 1
ATOM 4530 C CA . MET C 1 136 ? -11.765 78.423 20.931 1.00 11.34 121 MET C CA 1
ATOM 4531 C C . MET C 1 136 ? -10.811 79.171 20.016 1.00 10.68 121 MET C C 1
ATOM 4532 O O . MET C 1 136 ? -11.003 80.356 19.739 1.00 11.27 121 MET C O 1
ATOM 4537 N N . GLY C 1 137 ? -9.822 78.460 19.498 1.00 11.00 122 GLY C N 1
ATOM 4538 C CA . GLY C 1 137 ? -8.877 79.154 18.621 1.00 11.26 122 GLY C CA 1
ATOM 4539 C C . GLY C 1 137 ? -8.112 80.282 19.288 1.00 11.00 122 GLY C C 1
ATOM 4540 O O . GLY C 1 137 ? -7.960 81.359 18.697 1.00 13.57 122 GLY C O 1
ATOM 4541 N N . MET C 1 138 ? -7.658 80.077 20.519 1.00 11.15 123 MET C N 1
ATOM 4542 C CA . MET C 1 138 ? -6.887 81.121 21.190 1.00 11.40 123 MET C CA 1
ATOM 4543 C C . MET C 1 138 ? -5.526 81.272 20.525 1.00 13.08 123 MET C C 1
ATOM 4544 O O . MET C 1 138 ? -4.895 80.293 20.126 1.00 14.08 123 MET C O 1
ATOM 4549 N N . SER C 1 139 ? -5.078 82.516 20.428 1.00 10.09 124 SER C N 1
ATOM 4550 C CA . SER C 1 139 ? -3.794 82.886 19.858 1.00 10.31 124 SER C CA 1
ATOM 4551 C C . SER C 1 139 ? -3.735 84.403 19.897 1.00 10.50 124 SER C C 1
ATOM 4552 O O . SER C 1 139 ? -4.538 85.056 19.217 1.00 11.82 124 SER C O 1
ATOM 4555 N N . LEU C 1 140 ? -2.821 84.993 20.666 1.00 10.42 125 LEU C N 1
ATOM 4556 C CA . LEU C 1 140 ? -2.834 86.447 20.783 1.00 10.60 125 LEU C CA 1
ATOM 4557 C C . LEU C 1 140 ? -2.603 87.112 19.434 1.00 10.59 125 LEU C C 1
ATOM 4558 O O . LEU C 1 140 ? -3.218 88.143 19.156 1.00 11.28 125 LEU C O 1
ATOM 4563 N N . ALA C 1 141 ? -1.714 86.564 18.600 1.00 11.44 126 ALA C N 1
ATOM 4564 C CA . ALA C 1 141 ? -1.492 87.186 17.294 1.00 10.99 126 ALA C CA 1
ATOM 4565 C C . ALA C 1 141 ? -2.789 87.230 16.495 1.00 11.23 126 ALA C C 1
ATOM 4566 O O . ALA C 1 141 ? -3.127 88.267 15.913 1.00 12.45 126 ALA C O 1
ATOM 4568 N N . HIS C 1 142 ? -3.535 86.111 16.459 1.00 11.33 127 HIS C N 1
ATOM 4569 C CA . HIS C 1 142 ? -4.802 86.110 15.731 1.00 11.62 127 HIS C CA 1
ATOM 4570 C C . HIS C 1 142 ? -5.838 87.022 16.363 1.00 12.25 127 HIS C C 1
ATOM 4571 O O . HIS C 1 142 ? -6.619 87.667 15.649 1.00 12.24 127 HIS C O 1
ATOM 4578 N N . GLU C 1 143 ? -5.899 87.047 17.692 1.00 12.01 128 GLU C N 1
ATOM 4579 C CA . GLU C 1 143 ? -6.835 87.911 18.397 1.00 10.43 128 GLU C CA 1
ATOM 4580 C C . GLU C 1 143 ? -6.592 89.377 18.043 1.00 12.32 128 GLU C C 1
ATOM 4581 O O . GLU C 1 143 ? -7.536 90.110 17.728 1.00 11.87 128 GLU C O 1
ATOM 4587 N N . VAL C 1 144 ? -5.325 89.804 18.108 1.00 10.57 129 VAL C N 1
ATOM 4588 C CA . VAL C 1 144 ? -4.966 91.202 17.867 1.00 10.57 129 VAL C CA 1
ATOM 4589 C C . VAL C 1 144 ? -5.232 91.562 16.415 1.00 12.05 129 VAL C C 1
ATOM 4590 O O . VAL C 1 144 ? -5.814 92.612 16.118 1.00 12.60 129 VAL C O 1
ATOM 4594 N N . ILE C 1 145 ? -4.834 90.680 15.495 1.00 11.40 130 ILE C N 1
ATOM 4595 C CA . ILE C 1 145 ? -5.076 90.924 14.071 1.00 11.46 130 ILE C CA 1
ATOM 4596 C C . ILE C 1 145 ? -6.568 91.030 13.790 1.00 12.89 130 ILE C C 1
ATOM 4597 O O . ILE C 1 145 ? -7.014 91.924 13.057 1.00 12.64 130 ILE C O 1
ATOM 4602 N N . GLY C 1 146 ? -7.372 90.156 14.405 1.00 12.46 131 GLY C N 1
ATOM 4603 C CA . GLY C 1 146 ? -8.809 90.223 14.184 1.00 13.09 131 GLY C CA 1
ATOM 4604 C C . GLY C 1 146 ? -9.422 91.523 14.663 1.00 14.03 131 GLY C C 1
ATOM 4605 O O . GLY C 1 146 ? -10.307 92.088 13.994 1.00 14.67 131 GLY C O 1
ATOM 4606 N N . ILE C 1 147 ? -8.991 91.996 15.839 1.00 12.60 132 ILE C N 1
ATOM 4607 C CA . ILE C 1 147 ? -9.535 93.248 16.374 1.00 12.21 132 ILE C CA 1
ATOM 4608 C C . ILE C 1 147 ? -9.104 94.421 15.499 1.00 14.03 132 ILE C C 1
ATOM 4609 O O . ILE C 1 147 ? -9.915 95.309 15.145 1.00 14.23 132 ILE C O 1
ATOM 4614 N N . PHE C 1 148 ? -7.828 94.435 15.111 1.00 13.54 133 PHE C N 1
ATOM 4615 C CA . PHE C 1 148 ? -7.350 95.492 14.239 1.00 12.82 133 PHE C CA 1
ATOM 4616 C C . PHE C 1 148 ? -8.163 95.526 12.959 1.00 13.53 133 PHE C C 1
ATOM 4617 O O . PHE C 1 148 ? -8.618 96.590 12.527 1.00 14.54 133 PHE C O 1
ATOM 4625 N N . ASN C 1 149 ? -8.309 94.371 12.313 1.00 14.27 134 ASN C N 1
ATOM 4626 C CA . ASN C 1 149 ? -8.968 94.365 11.014 1.00 14.63 134 ASN C CA 1
ATOM 4627 C C . ASN C 1 149 ? -10.447 94.711 11.143 1.00 15.42 134 ASN C C 1
ATOM 4628 O O . ASN C 1 149 ? -11.019 95.289 10.218 1.00 18.75 134 ASN C O 1
ATOM 4633 N N . LYS C 1 150 ? -11.074 94.382 12.274 1.00 15.87 135 LYS C N 1
ATOM 4634 C CA . LYS C 1 150 ? -12.473 94.761 12.483 1.00 16.45 135 LYS C CA 1
ATOM 4635 C C . LYS C 1 150 ? -12.632 96.272 12.487 1.00 18.17 135 LYS C C 1
ATOM 4636 O O . LYS C 1 150 ? -13.608 96.807 11.927 1.00 19.89 135 LYS C O 1
ATOM 4642 N N . PHE C 1 151 ? -11.709 96.985 13.147 1.00 14.72 136 PHE C N 1
ATOM 4643 C CA . PHE C 1 151 ? -11.909 98.421 13.322 1.00 14.97 136 PHE C CA 1
ATOM 4644 C C . PHE C 1 151 ? -11.080 99.291 12.386 1.00 15.56 136 PHE C C 1
ATOM 4645 O O . PHE C 1 151 ? -11.269 100.515 12.377 1.00 15.35 136 PHE C O 1
ATOM 4653 N N . ASN C 1 152 ? -10.154 98.711 11.637 1.00 13.93 137 ASN C N 1
ATOM 4654 C CA . ASN C 1 152 ? -9.247 99.453 10.768 1.00 13.84 137 ASN C CA 1
ATOM 4655 C C . ASN C 1 152 ? -9.987 100.435 9.870 1.00 13.54 137 ASN C C 1
ATOM 4656 O O . ASN C 1 152 ? -10.806 100.029 9.031 1.00 16.26 137 ASN C O 1
ATOM 4661 N N . GLY C 1 153 ? -9.680 101.717 10.043 1.00 13.33 138 GLY C N 1
ATOM 4662 C CA . GLY C 1 153 ? -10.257 102.757 9.196 1.00 14.56 138 GLY C CA 1
ATOM 4663 C C . GLY C 1 153 ? -11.669 103.126 9.554 1.00 17.12 138 GLY C C 1
ATOM 4664 O O . GLY C 1 153 ? -12.255 104.013 8.894 1.00 19.29 138 GLY C O 1
ATOM 4665 N N . LYS C 1 154 ? -12.233 102.498 10.573 1.00 17.76 139 LYS C N 1
ATOM 4666 C CA . LYS C 1 154 ? -13.630 102.714 10.920 1.00 19.70 139 LYS C CA 1
ATOM 4667 C C . LYS C 1 154 ? -13.837 103.533 12.186 1.00 19.35 139 LYS C C 1
ATOM 4668 O O . LYS C 1 154 ? -14.937 104.067 12.362 1.00 21.45 139 LYS C O 1
ATOM 4674 N N . ILE C 1 155 ? -12.809 103.698 13.018 1.00 18.41 140 ILE C N 1
ATOM 4675 C CA . ILE C 1 155 ? -12.861 104.511 14.235 1.00 19.19 140 ILE C CA 1
ATOM 4676 C C . ILE C 1 155 ? -11.608 105.371 14.291 1.00 19.24 140 ILE C C 1
ATOM 4677 O O . ILE C 1 155 ? -10.580 105.039 13.689 1.00 20.01 140 ILE C O 1
ATOM 4682 N N . PRO C 1 156 ? -11.663 106.500 15.009 1.00 18.07 141 PRO C N 1
ATOM 4683 C CA . PRO C 1 156 ? -10.485 107.384 15.043 1.00 17.94 141 PRO C CA 1
ATOM 4684 C C . PRO C 1 156 ? -9.337 106.847 15.893 1.00 18.58 141 PRO C C 1
ATOM 4685 O O . PRO C 1 156 ? -8.172 107.206 15.658 1.00 19.93 141 PRO C O 1
ATOM 4689 N N . ALA C 1 157 ? -9.639 106.000 16.870 1.00 19.25 142 ALA C N 1
ATOM 4690 C CA . ALA C 1 157 ? -8.618 105.472 17.769 1.00 17.83 142 ALA C CA 1
ATOM 4691 C C . ALA C 1 157 ? -9.213 104.280 18.508 1.00 18.17 142 ALA C C 1
ATOM 4692 O O . ALA C 1 157 ? -10.421 104.224 18.743 1.00 19.76 142 ALA C O 1
ATOM 4694 N N . LEU C 1 158 ? -8.362 103.301 18.837 1.00 18.35 143 LEU C N 1
ATOM 4695 C CA . LEU C 1 158 ? -8.790 102.188 19.684 1.00 19.15 143 LEU C CA 1
ATOM 4696 C C . LEU C 1 158 ? -8.647 102.620 21.140 1.00 20.10 143 LEU C C 1
ATOM 4697 O O . LEU C 1 158 ? -7.637 103.215 21.515 1.00 24.44 143 LEU C O 1
ATOM 4702 N N . THR C 1 159 ? -9.676 102.393 21.926 1.00 18.84 144 THR C N 1
ATOM 4703 C CA . THR C 1 159 ? -9.644 102.727 23.342 1.00 19.30 144 THR C CA 1
ATOM 4704 C C . THR C 1 159 ? -9.577 101.453 24.168 1.00 19.73 144 THR C C 1
ATOM 4705 O O . THR C 1 159 ? -9.884 100.362 23.680 1.00 20.10 144 THR C O 1
ATOM 4709 N N . GLU C 1 160 ? -9.214 101.609 25.448 1.00 18.80 145 GLU C N 1
ATOM 4710 C CA . GLU C 1 160 ? -9.282 100.455 26.343 1.00 16.40 145 GLU C CA 1
ATOM 4711 C C . GLU C 1 160 ? -10.702 99.893 26.404 1.00 17.33 145 GLU C C 1
ATOM 4712 O O . GLU C 1 160 ? -10.882 98.673 26.439 1.00 16.27 145 GLU C O 1
ATOM 4718 N N . GLU C 1 161 ? -11.725 100.755 26.415 1.00 16.94 146 GLU C N 1
ATOM 4719 C CA . GLU C 1 161 ? -13.116 100.298 26.470 1.00 19.19 146 GLU C CA 1
ATOM 4720 C C . GLU C 1 161 ? -13.472 99.409 25.274 1.00 19.85 146 GLU C C 1
ATOM 4721 O O . GLU C 1 161 ? -14.050 98.311 25.432 1.00 17.89 146 GLU C O 1
ATOM 4727 N N . LEU C 1 162 ? -13.136 99.868 24.063 1.00 18.74 147 LEU C N 1
ATOM 4728 C CA . LEU C 1 162 ? -13.453 99.091 22.873 1.00 17.84 147 LEU C CA 1
ATOM 4729 C C . LEU C 1 162 ? -12.648 97.800 22.830 1.00 15.68 147 LEU C C 1
ATOM 4730 O O . LEU C 1 162 ? -13.170 96.733 22.456 1.00 16.48 147 LEU C O 1
ATOM 4735 N N . LEU C 1 163 ? -11.371 97.881 23.203 1.00 15.40 148 LEU C N 1
ATOM 4736 C CA . LEU C 1 163 ? -10.551 96.671 23.225 1.00 14.46 148 LEU C CA 1
ATOM 4737 C C . LEU C 1 163 ? -11.135 95.650 24.197 1.00 16.13 148 LEU C C 1
ATOM 4738 O O . LEU C 1 163 ? -11.309 94.474 23.853 1.00 14.62 148 LEU C O 1
ATOM 4743 N N . ALA C 1 164 ? -11.484 96.095 25.407 1.00 14.88 149 ALA C N 1
ATOM 4744 C CA . ALA C 1 164 ? -12.062 95.180 26.398 1.00 13.62 149 ALA C CA 1
ATOM 4745 C C . ALA C 1 164 ? -13.351 94.546 25.911 1.00 14.28 149 ALA C C 1
ATOM 4746 O O . ALA C 1 164 ? -13.626 93.385 26.244 1.00 15.04 149 ALA C O 1
ATOM 4748 N N . ALA C 1 165 ? -14.171 95.292 25.143 1.00 14.66 150 ALA C N 1
ATOM 4749 C CA . ALA C 1 165 ? -15.432 94.769 24.639 1.00 14.25 150 ALA C CA 1
ATOM 4750 C C . ALA C 1 165 ? -15.247 93.838 23.459 1.00 14.56 150 ALA C C 1
ATOM 4751 O O . ALA C 1 165 ? -16.212 93.182 23.046 1.00 15.77 150 ALA C O 1
ATOM 4753 N N . ASN C 1 166 ? -14.020 93.746 22.924 1.00 14.09 151 ASN C N 1
ATOM 4754 C CA . ASN C 1 166 ? -13.788 92.887 21.778 1.00 14.34 151 ASN C CA 1
ATOM 4755 C C . ASN C 1 166 ? -12.764 91.791 21.999 1.00 13.93 151 ASN C C 1
ATOM 4756 O O . ASN C 1 166 ? -12.645 90.900 21.144 1.00 16.92 151 ASN C O 1
ATOM 4761 N N . ALA C 1 167 ? -12.094 91.768 23.146 1.00 11.72 152 ALA C N 1
ATOM 4762 C CA . ALA C 1 167 ? -11.171 90.670 23.426 1.00 11.12 152 ALA C CA 1
ATOM 4763 C C . ALA C 1 167 ? -11.939 89.366 23.608 1.00 12.63 152 ALA C C 1
ATOM 4764 O O . ALA C 1 167 ? -13.106 89.351 24.027 1.00 12.55 152 ALA C O 1
ATOM 4766 N N . TYR C 1 168 ? -11.260 88.253 23.319 1.00 12.00 153 TYR C N 1
ATOM 4767 C CA . TYR C 1 168 ? -11.904 86.945 23.440 1.00 11.17 153 TYR C CA 1
ATOM 4768 C C . TYR C 1 168 ? -12.425 86.700 24.853 1.00 12.16 153 TYR C C 1
ATOM 4769 O O . TYR C 1 168 ? -13.568 86.277 25.032 1.00 12.57 153 TYR C O 1
ATOM 4778 N N . VAL C 1 169 ? -11.607 86.949 25.867 1.00 11.19 154 VAL C N 1
ATOM 4779 C CA . VAL C 1 169 ? -12.035 86.801 27.254 1.00 11.17 154 VAL C CA 1
ATOM 4780 C C . VAL C 1 169 ? -12.596 88.151 27.698 1.00 12.15 154 VAL C C 1
ATOM 4781 O O . VAL C 1 169 ? -11.869 89.161 27.638 1.00 12.89 154 VAL C O 1
ATOM 4785 N N . PRO C 1 170 ? -13.883 88.235 28.037 1.00 11.85 155 PRO C N 1
ATOM 4786 C CA . PRO C 1 170 ? -14.581 89.529 28.133 1.00 12.67 155 PRO C CA 1
ATOM 4787 C C . PRO C 1 170 ? -14.347 90.313 29.423 1.00 13.43 155 PRO C C 1
ATOM 4788 O O . PRO C 1 170 ? -14.972 91.365 29.631 1.00 14.49 155 PRO C O 1
ATOM 4792 N N . GLU C 1 171 ? -13.462 89.842 30.286 1.00 13.37 156 GLU C N 1
ATOM 4793 C CA . GLU C 1 171 ? -13.135 90.496 31.544 1.00 11.73 156 GLU C CA 1
ATOM 4794 C C . GLU C 1 171 ? -11.768 89.993 31.976 1.00 12.84 156 GLU C C 1
ATOM 4795 O O . GLU C 1 171 ? -11.290 88.978 31.455 1.00 12.59 156 GLU C O 1
ATOM 4801 N N . PRO C 1 172 ? -11.103 90.676 32.903 1.00 12.56 157 PRO C N 1
ATOM 4802 C CA . PRO C 1 172 ? -9.880 90.114 33.481 1.00 11.42 157 PRO C CA 1
ATOM 4803 C C . PRO C 1 172 ? -10.180 88.817 34.224 1.00 12.71 157 PRO C C 1
ATOM 4804 O O . PRO C 1 172 ? -11.226 88.674 34.868 1.00 13.30 157 PRO C O 1
ATOM 4808 N N . VAL C 1 173 ? -9.259 87.875 34.093 1.00 10.24 158 VAL C N 1
ATOM 4809 C CA . VAL C 1 173 ? -9.331 86.585 34.761 1.00 10.22 158 VAL C CA 1
ATOM 4810 C C . VAL C 1 173 ? -8.599 86.686 36.092 1.00 10.90 158 VAL C C 1
ATOM 4811 O O . VAL C 1 173 ? -7.435 87.114 36.145 1.00 11.54 158 VAL C O 1
ATOM 4815 N N . ASP C 1 174 ? -9.239 86.210 37.164 1.00 11.01 159 ASP C N 1
ATOM 4816 C CA . ASP C 1 174 ? -8.569 86.245 38.469 1.00 10.58 159 ASP C CA 1
ATOM 4817 C C . ASP C 1 174 ? -7.565 85.119 38.635 1.00 10.90 159 ASP C C 1
ATOM 4818 O O . ASP C 1 174 ? -6.414 85.362 39.012 1.00 10.63 159 ASP C O 1
ATOM 4823 N N . PHE C 1 175 ? -8.000 83.885 38.389 1.00 10.95 160 PHE C N 1
ATOM 4824 C CA . PHE C 1 175 ? -7.230 82.681 38.670 1.00 10.52 160 PHE C CA 1
ATOM 4825 C C . PHE C 1 175 ? -7.237 81.779 37.456 1.00 11.11 160 PHE C C 1
ATOM 4826 O O . PHE C 1 175 ? -8.285 81.592 36.839 1.00 11.22 160 PHE C O 1
ATOM 4834 N N . LEU C 1 176 ? -6.091 81.193 37.119 1.00 10.57 161 LEU C N 1
ATOM 4835 C CA . LEU C 1 176 ? -6.093 80.186 36.074 1.00 12.37 161 LEU C CA 1
ATOM 4836 C C . LEU C 1 176 ? -5.279 78.999 36.543 1.00 13.12 161 LEU C C 1
ATOM 4837 O O . LEU C 1 176 ? -4.298 79.158 37.273 1.00 11.81 161 LEU C O 1
ATOM 4842 N N . ILE C 1 177 ? -5.742 77.810 36.165 1.00 10.09 162 ILE C N 1
ATOM 4843 C CA . ILE C 1 177 ? -5.144 76.535 36.549 1.00 9.83 162 ILE C CA 1
ATOM 4844 C C . ILE C 1 177 ? -4.710 75.796 35.287 1.00 10.69 162 ILE C C 1
ATOM 4845 O O . ILE C 1 177 ? -5.500 75.625 34.347 1.00 11.26 162 ILE C O 1
ATOM 4850 N N . ARG C 1 178 ? -3.451 75.355 35.268 1.00 10.16 163 ARG C N 1
ATOM 4851 C CA . ARG C 1 178 ? -2.933 74.538 34.171 1.00 9.47 163 ARG C CA 1
ATOM 4852 C C . ARG C 1 178 ? -2.405 73.245 34.762 1.00 10.72 163 ARG C C 1
ATOM 4853 O O . ARG C 1 178 ? -1.259 73.193 35.254 1.00 10.99 163 ARG C O 1
ATOM 4861 N N . PRO C 1 179 ? -3.177 72.171 34.699 1.00 9.37 164 PRO C N 1
ATOM 4862 C CA . PRO C 1 179 ? -2.667 70.848 35.049 1.00 9.51 164 PRO C CA 1
ATOM 4863 C C . PRO C 1 179 ? -1.779 70.330 33.918 1.00 10.58 164 PRO C C 1
ATOM 4864 O O . PRO C 1 179 ? -1.586 70.984 32.886 1.00 11.46 164 PRO C O 1
ATOM 4868 N N . GLY C 1 180 ? -1.195 69.147 34.143 1.00 11.21 165 GLY C N 1
ATOM 4869 C CA . GLY C 1 180 ? -0.468 68.436 33.113 1.00 12.48 165 GLY C CA 1
ATOM 4870 C C . GLY C 1 180 ? 1.029 68.680 33.080 1.00 11.21 165 GLY C C 1
ATOM 4871 O O . GLY C 1 180 ? 1.688 68.188 32.174 1.00 13.45 165 GLY C O 1
ATOM 4872 N N . GLY C 1 181 ? 1.561 69.480 33.989 1.00 10.81 166 GLY C N 1
ATOM 4873 C CA . GLY C 1 181 ? 3.001 69.549 34.173 1.00 13.37 166 GLY C CA 1
ATOM 4874 C C . GLY C 1 181 ? 3.764 70.587 33.369 1.00 13.48 166 GLY C C 1
ATOM 4875 O O . GLY C 1 181 ? 4.925 70.872 33.722 1.00 17.38 166 GLY C O 1
ATOM 4876 N N . HIS C 1 182 ? 3.183 71.180 32.332 1.00 11.51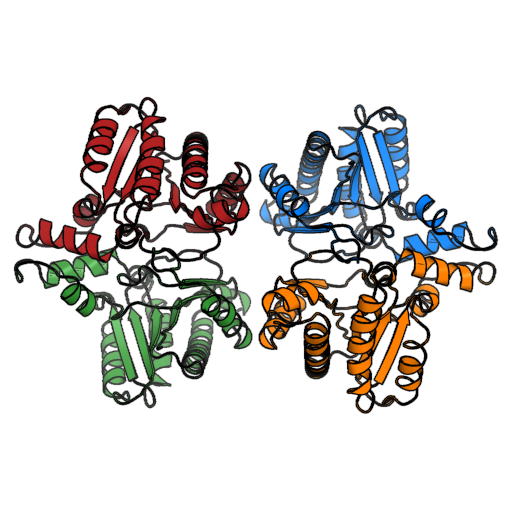 167 HIS C N 1
ATOM 4877 C CA . HIS C 1 182 ? 3.952 72.165 31.563 1.00 11.40 167 HIS C CA 1
ATOM 4878 C C . HIS C 1 182 ? 3.814 73.514 32.230 1.00 12.46 167 HIS C C 1
ATOM 4879 O O . HIS C 1 182 ? 2.693 73.953 32.536 1.00 12.87 167 HIS C O 1
ATOM 4886 N N . VAL C 1 183 ? 4.951 74.167 32.469 1.00 9.90 168 VAL C N 1
ATOM 4887 C CA . VAL C 1 183 ? 4.957 75.473 33.112 1.00 9.30 168 VAL C CA 1
ATOM 4888 C C . VAL C 1 183 ? 5.171 76.516 32.010 1.00 11.04 168 VAL C C 1
ATOM 4889 O O . VAL C 1 183 ? 6.294 76.975 31.718 1.00 11.78 168 VAL C O 1
ATOM 4893 N N . ARG C 1 184 ? 4.077 76.806 31.326 1.00 10.85 169 ARG C N 1
ATOM 4894 C CA . ARG C 1 184 ? 4.101 77.697 30.166 1.00 9.90 169 ARG C CA 1
ATOM 4895 C C . ARG C 1 184 ? 2.654 78.020 29.860 1.00 10.61 169 ARG C C 1
ATOM 4896 O O . ARG C 1 184 ? 1.744 77.310 30.306 1.00 10.88 169 ARG C O 1
ATOM 4904 N N . MET C 1 185 ? 2.441 79.103 29.103 1.00 10.49 170 MET C N 1
ATOM 4905 C CA . MET C 1 185 ? 1.078 79.513 28.784 1.00 10.75 170 MET C CA 1
ATOM 4906 C C . MET C 1 185 ? 0.644 79.203 27.373 1.00 9.61 170 MET C C 1
ATOM 4907 O O . MET C 1 185 ? -0.548 79.387 27.061 1.00 10.46 170 MET C O 1
ATOM 4912 N N . SER C 1 186 ? 1.564 78.747 26.521 1.00 9.69 171 SER C N 1
ATOM 4913 C CA . SER C 1 186 ? 1.186 78.378 25.158 1.00 10.28 171 SER C CA 1
ATOM 4914 C C . SER C 1 186 ? 0.432 79.531 24.486 1.00 9.54 171 SER C C 1
ATOM 4915 O O . SER C 1 186 ? 0.860 80.686 24.592 1.00 10.70 171 SER C O 1
ATOM 4918 N N . SER C 1 187 ? -0.650 79.255 23.767 1.00 10.92 172 SER C N 1
ATOM 4919 C CA . SER C 1 187 ? -1.416 80.313 23.120 1.00 10.40 172 SER C CA 1
ATOM 4920 C C . SER C 1 187 ? -2.506 80.879 23.999 1.00 11.65 172 SER C C 1
ATOM 4921 O O . SER C 1 187 ? -3.389 81.568 23.472 1.00 11.88 172 SER C O 1
ATOM 4924 N N . PHE C 1 188 ? -2.506 80.574 25.313 1.00 10.22 173 PHE C N 1
ATOM 4925 C CA . PHE C 1 188 ? -3.687 80.765 26.146 1.00 9.69 173 PHE C CA 1
ATOM 4926 C C . PHE C 1 188 ? -3.611 81.944 27.115 1.00 10.50 173 PHE C C 1
ATOM 4927 O O . PHE C 1 188 ? -4.500 82.074 27.960 1.00 12.48 173 PHE C O 1
ATOM 4935 N N . TYR C 1 189 ? -2.598 82.821 27.038 1.00 10.01 174 TYR C N 1
ATOM 4936 C CA . TYR C 1 189 ? -2.576 83.903 28.029 1.00 10.02 174 TYR C CA 1
ATOM 4937 C C . TYR C 1 189 ? -3.706 84.892 27.714 1.00 11.49 174 TYR C C 1
ATOM 4938 O O . TYR C 1 189 ? -3.785 85.373 26.590 1.00 13.11 174 TYR C O 1
ATOM 4947 N N . PRO C 1 190 ? -4.543 85.277 28.673 1.00 10.09 175 PRO C N 1
ATOM 4948 C CA . PRO C 1 190 ? -5.679 86.155 28.357 1.00 11.26 175 PRO C CA 1
ATOM 4949 C C . PRO C 1 190 ? -5.271 87.612 28.208 1.00 11.15 175 PRO C C 1
ATOM 4950 O O . PRO C 1 190 ? -4.689 88.221 29.108 1.00 12.15 175 PRO C O 1
ATOM 4954 N N . LEU C 1 191 ? -5.608 88.172 27.035 1.00 11.21 176 LEU C N 1
ATOM 4955 C CA . LEU C 1 191 ? -5.112 89.485 26.632 1.00 10.66 176 LEU C CA 1
ATOM 4956 C C . LEU C 1 191 ? -5.333 90.548 27.712 1.00 12.11 176 LEU C C 1
ATOM 4957 O O . LEU C 1 191 ? -4.438 91.361 27.985 1.00 13.09 176 LEU C O 1
ATOM 4962 N N . MET C 1 192 ? -6.535 90.592 28.305 1.00 10.58 177 MET C N 1
ATOM 4963 C CA . MET C 1 192 ? -6.871 91.675 29.220 1.00 10.90 177 MET C CA 1
ATOM 4964 C C . MET C 1 192 ? -6.722 91.272 30.682 1.00 11.46 177 MET C C 1
ATOM 4965 O O . MET C 1 192 ? -7.381 91.854 31.548 1.00 13.20 177 MET C O 1
ATOM 4970 N N . SER C 1 193 ? -5.808 90.338 30.979 1.00 10.90 178 SER C N 1
ATOM 4971 C CA . SER C 1 193 ? -5.568 89.891 32.349 1.00 10.68 178 SER C CA 1
ATOM 4972 C C . SER C 1 193 ? -4.126 90.121 32.785 1.00 10.71 178 SER C C 1
ATOM 4973 O O . SER C 1 193 ? -3.400 89.150 33.035 1.00 11.65 178 SER C O 1
ATOM 4976 N N . PRO C 1 194 ? -3.687 91.378 32.942 1.00 11.13 179 PRO C N 1
ATOM 4977 C CA . PRO C 1 194 ? -2.305 91.619 33.383 1.00 11.11 179 PRO C CA 1
ATOM 4978 C C . PRO C 1 194 ? -1.952 90.986 34.703 1.00 10.97 179 PRO C C 1
ATOM 4979 O O . PRO C 1 194 ? -0.804 90.592 34.902 1.00 11.64 179 PRO C O 1
ATOM 4983 N N . PHE C 1 195 ? -2.914 90.845 35.606 1.00 11.17 180 PHE C N 1
ATOM 4984 C CA . PHE C 1 195 ? -2.602 90.394 36.957 1.00 11.28 180 PHE C CA 1
ATOM 4985 C C . PHE C 1 195 ? -3.267 89.068 37.307 1.00 11.73 180 PHE C C 1
ATOM 4986 O O . PHE C 1 195 ? -3.416 88.753 38.494 1.00 11.76 180 PHE C O 1
ATOM 4994 N N . ALA C 1 196 ? -3.631 88.265 36.301 1.00 10.64 181 ALA C N 1
ATOM 4995 C CA . ALA C 1 196 ? -4.146 86.936 36.615 1.00 9.23 181 ALA C CA 1
ATOM 4996 C C . ALA C 1 196 ? -3.121 86.125 37.407 1.00 10.20 181 ALA C C 1
ATOM 4997 O O . ALA C 1 196 ? -1.920 86.097 37.094 1.00 11.14 181 ALA C O 1
ATOM 4999 N N . GLU C 1 197 ? -3.623 85.380 38.398 1.00 11.90 182 GLU C N 1
ATOM 5000 C CA . GLU C 1 197 ? -2.786 84.453 39.146 1.00 12.12 182 GLU C CA 1
ATOM 5001 C C . GLU C 1 197 ? -2.752 83.117 38.418 1.00 11.40 182 GLU C C 1
ATOM 5002 O O . GLU C 1 197 ? -3.802 82.620 38.009 1.00 12.85 182 GLU C O 1
ATOM 5008 N N . MET C 1 198 ? -1.555 82.561 38.223 1.00 10.42 183 MET C N 1
ATOM 5009 C CA . MET C 1 198 ? -1.384 81.327 37.466 1.00 10.38 183 MET C CA 1
ATOM 5010 C C . MET C 1 198 ? -1.012 80.226 38.441 1.00 10.28 183 MET C C 1
ATOM 5011 O O . MET C 1 198 ? -0.125 80.402 39.283 1.00 11.89 183 MET C O 1
ATOM 5016 N N . TYR C 1 199 ? -1.633 79.067 38.291 1.00 10.64 184 TYR C N 1
ATOM 5017 C CA . TYR C 1 199 ? -1.288 77.917 39.112 1.00 11.02 184 TYR C CA 1
ATOM 5018 C C . TYR C 1 199 ? -1.026 76.749 38.195 1.00 11.30 184 TYR C C 1
ATOM 5019 O O . TYR C 1 199 ? -1.882 76.401 37.367 1.00 12.56 184 TYR C O 1
ATOM 5028 N N . PHE C 1 200 ? 0.122 76.101 38.388 1.00 9.35 185 PHE C N 1
ATOM 5029 C CA . PHE C 1 200 ? 0.511 74.954 37.578 1.00 10.12 185 PHE C CA 1
ATOM 5030 C C . PHE C 1 200 ? 0.620 73.736 38.477 1.00 12.16 185 PHE C C 1
ATOM 5031 O O . PHE C 1 200 ? 1.111 73.837 39.603 1.00 13.43 185 PHE C O 1
ATOM 5039 N N . CYS C 1 201 ? 0.193 72.583 37.961 1.00 11.51 186 CYS C N 1
ATOM 5040 C CA . CYS C 1 201 ? 0.417 71.367 38.741 1.00 10.94 186 CYS C CA 1
ATOM 5041 C C . CYS C 1 201 ? 0.695 70.209 37.799 1.00 13.44 186 CYS C C 1
ATOM 5042 O O . CYS C 1 201 ? 0.290 70.233 36.633 1.00 12.41 186 CYS C O 1
ATOM 5045 N N . PRO C 1 202 ? 1.411 69.191 38.260 1.00 11.79 187 PRO C N 1
ATOM 5046 C CA . PRO C 1 202 ? 1.783 68.118 37.341 1.00 12.25 187 PRO C CA 1
ATOM 5047 C C . PRO C 1 202 ? 0.649 67.165 37.027 1.00 11.17 187 PRO C C 1
ATOM 5048 O O . PRO C 1 202 ? 0.711 66.500 35.988 1.00 13.54 187 PRO C O 1
ATOM 5052 N N . THR C 1 203 ? -0.344 67.047 37.914 1.00 11.95 188 THR C N 1
ATOM 5053 C CA . THR C 1 203 ? -1.443 66.104 37.728 1.00 11.39 188 THR C CA 1
ATOM 5054 C C . THR C 1 203 ? -2.088 66.261 36.356 1.00 11.25 188 THR C C 1
ATOM 5055 O O . THR C 1 203 ? -2.423 67.377 35.958 1.00 13.57 188 THR C O 1
ATOM 5059 N N . LEU C 1 204 ? -2.307 65.151 35.658 1.00 11.59 189 LEU C N 1
ATOM 5060 C CA . LEU C 1 204 ? -3.067 65.217 34.411 1.00 12.72 189 LEU C CA 1
ATOM 5061 C C . LEU C 1 204 ? -4.511 65.612 34.713 1.00 12.99 189 LEU C C 1
ATOM 5062 O O . LEU C 1 204 ? -5.060 65.253 35.749 1.00 11.95 189 LEU C O 1
ATOM 5067 N N . LEU C 1 205 ? -5.139 66.371 33.798 1.00 11.95 190 LEU C N 1
ATOM 5068 C CA . LEU C 1 205 ? -6.527 66.796 34.066 1.00 11.30 190 LEU C CA 1
ATOM 5069 C C . LEU C 1 205 ? -7.421 65.617 34.455 1.00 11.57 190 LEU C C 1
ATOM 5070 O O . LEU C 1 205 ? -8.181 65.700 35.417 1.00 11.10 190 LEU C O 1
ATOM 5075 N N . ASN C 1 206 ? -7.334 64.499 33.723 1.00 12.37 191 ASN C N 1
ATOM 5076 C CA . ASN C 1 206 ? -8.264 63.407 33.954 1.00 12.21 191 ASN C CA 1
ATOM 5077 C C . ASN C 1 206 ? -7.989 62.689 35.268 1.00 12.64 191 ASN C C 1
ATOM 5078 O O . ASN C 1 206 ? -8.831 61.900 35.694 1.00 14.51 191 ASN C O 1
ATOM 5083 N N . ASP C 1 207 ? -6.869 63.000 35.933 1.00 11.96 192 ASP C N 1
ATOM 5084 C CA . ASP C 1 207 ? -6.596 62.455 37.252 1.00 13.18 192 ASP C CA 1
ATOM 5085 C C . ASP C 1 207 ? -6.925 63.422 38.382 1.00 12.23 192 ASP C C 1
ATOM 5086 O O . ASP C 1 207 ? -6.798 63.034 39.544 1.00 15.39 192 ASP C O 1
ATOM 5091 N N . MET C 1 208 ? -7.347 64.656 38.092 1.00 12.35 193 MET C N 1
ATOM 5092 C CA A MET C 1 208 ? -7.536 65.628 39.159 0.50 11.60 193 MET C CA 1
ATOM 5093 C CA B MET C 1 208 ? -7.551 65.655 39.140 0.50 11.62 193 MET C CA 1
ATOM 5094 C C . MET C 1 208 ? -8.767 65.307 39.976 1.00 11.91 193 MET C C 1
ATOM 5095 O O . MET C 1 208 ? -9.850 65.070 39.429 1.00 13.68 193 MET C O 1
ATOM 5104 N N . THR C 1 209 ? -8.591 65.297 41.291 1.00 12.29 194 THR C N 1
ATOM 5105 C CA . THR C 1 209 ? -9.671 65.095 42.240 1.00 13.94 194 THR C CA 1
ATOM 5106 C C . THR C 1 209 ? -10.173 66.432 42.748 1.00 11.61 194 THR C C 1
ATOM 5107 O O . THR C 1 209 ? -9.558 67.477 42.567 1.00 12.23 194 THR C O 1
ATOM 5111 N N . ARG C 1 210 ? -11.305 66.381 43.449 1.00 13.28 195 ARG C N 1
ATOM 5112 C CA . ARG C 1 210 ? -11.784 67.589 44.102 1.00 11.61 195 ARG C CA 1
ATOM 5113 C C . ARG C 1 210 ? -10.757 68.103 45.104 1.00 11.62 195 ARG C C 1
ATOM 5114 O O . ARG C 1 210 ? -10.570 69.315 45.244 1.00 12.68 195 ARG C O 1
ATOM 5122 N N . ALA C 1 211 ? -10.047 67.197 45.787 1.00 12.02 196 ALA C N 1
ATOM 5123 C CA . ALA C 1 211 ? -8.996 67.645 46.707 1.00 11.55 196 ALA C CA 1
ATOM 5124 C C . ALA C 1 211 ? -7.886 68.384 45.979 1.00 11.60 196 ALA C C 1
ATOM 5125 O O . ALA C 1 211 ? -7.383 69.390 46.479 1.00 11.41 196 ALA C O 1
ATOM 5127 N N . ASP C 1 212 ? -7.490 67.886 44.803 1.00 11.68 197 ASP C N 1
ATOM 5128 C CA . ASP C 1 212 ? -6.481 68.590 44.002 1.00 10.55 197 ASP C CA 1
ATOM 5129 C C . ASP C 1 212 ? -6.958 70.003 43.651 1.00 11.21 197 ASP C C 1
ATOM 5130 O O . ASP C 1 212 ? -6.188 70.982 43.719 1.00 11.36 197 ASP C O 1
ATOM 5135 N N . PHE C 1 213 ? -8.226 70.112 43.224 1.00 11.83 198 PHE C N 1
ATOM 5136 C CA . PHE C 1 213 ? -8.830 71.418 42.956 1.00 13.08 198 PHE C CA 1
ATOM 5137 C C . PHE C 1 213 ? -8.837 72.296 44.206 1.00 13.32 198 PHE C C 1
ATOM 5138 O O . PHE C 1 213 ? -8.468 73.472 44.155 1.00 11.83 198 PHE C O 1
ATOM 5146 N N . ASP C 1 214 ? -9.216 71.725 45.355 1.00 12.00 199 ASP C N 1
ATOM 5147 C CA . ASP C 1 214 ? -9.302 72.504 46.572 1.00 11.68 199 ASP C CA 1
ATOM 5148 C C . ASP C 1 214 ? -7.930 73.045 46.994 1.00 11.63 199 ASP C C 1
ATOM 5149 O O . ASP C 1 214 ? -7.825 74.186 47.443 1.00 12.34 199 ASP C O 1
ATOM 5154 N N . VAL C 1 215 ? -6.867 72.243 46.845 1.00 11.82 200 VAL C N 1
ATOM 5155 C CA A VAL C 1 215 ? -5.578 72.777 47.282 0.50 11.68 200 VAL C CA 1
ATOM 5156 C CA B VAL C 1 215 ? -5.536 72.711 47.241 0.50 11.69 200 VAL C CA 1
ATOM 5157 C C . VAL C 1 215 ? -5.054 73.786 46.271 1.00 11.83 200 VAL C C 1
ATOM 5158 O O . VAL C 1 215 ? -4.327 74.714 46.665 1.00 12.38 200 VAL C O 1
ATOM 5165 N N . ALA C 1 216 ? -5.449 73.657 44.981 1.00 11.73 201 ALA C N 1
ATOM 5166 C CA . ALA C 1 216 ? -5.138 74.719 44.013 1.00 11.81 20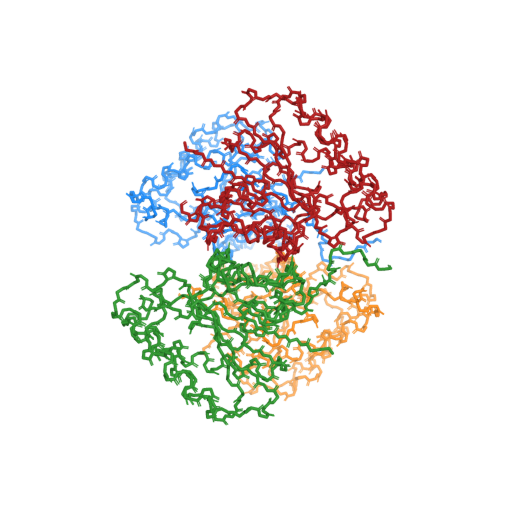1 ALA C CA 1
ATOM 5167 C C . ALA C 1 216 ? -5.789 76.036 44.435 1.00 12.23 201 ALA C C 1
ATOM 5168 O O . ALA C 1 216 ? -5.150 77.104 44.408 1.00 12.54 201 ALA C O 1
ATOM 5170 N N . LEU C 1 217 ? -7.055 75.981 44.847 1.00 10.96 202 LEU C N 1
ATOM 5171 C CA . LEU C 1 217 ? -7.720 77.209 45.295 1.00 11.54 202 LEU C CA 1
ATOM 5172 C C . LEU C 1 217 ? -7.102 77.749 46.577 1.00 12.38 202 LEU C C 1
ATOM 5173 O O . LEU C 1 217 ? -7.050 78.971 46.783 1.00 13.36 202 LEU C O 1
ATOM 5178 N N . GLU C 1 218 ? -6.662 76.872 47.494 1.00 11.64 203 GLU C N 1
ATOM 5179 C CA . GLU C 1 218 ? -5.951 77.384 48.672 1.00 12.89 203 GLU C CA 1
ATOM 5180 C C . GLU C 1 218 ? -4.741 78.205 48.253 1.00 12.73 203 GLU C C 1
ATOM 5181 O O . GLU C 1 218 ? -4.541 79.331 48.739 1.00 14.05 203 GLU C O 1
ATOM 5187 N N . ASP C 1 219 ? -3.957 77.651 47.332 1.00 12.79 204 ASP C N 1
ATOM 5188 C CA . ASP C 1 219 ? -2.762 78.329 46.835 1.00 12.38 204 ASP C CA 1
ATOM 5189 C C . ASP C 1 219 ? -3.141 79.658 46.172 1.00 14.28 204 ASP C C 1
ATOM 5190 O O . ASP C 1 219 ? -2.575 80.715 46.487 1.00 16.38 204 ASP C O 1
ATOM 5195 N N . LEU C 1 220 ? -4.147 79.632 45.294 1.00 12.13 205 LEU C N 1
ATOM 5196 C CA . LEU C 1 220 ? -4.518 80.843 44.561 1.00 10.71 205 LEU C CA 1
ATOM 5197 C C . LEU C 1 220 ? -5.055 81.926 45.481 1.00 12.95 205 LEU C C 1
ATOM 5198 O O . LEU C 1 220 ? -4.696 83.105 45.342 1.00 14.54 205 LEU C O 1
ATOM 5203 N N . ARG C 1 221 ? -5.939 81.555 46.419 1.00 12.98 206 ARG C N 1
ATOM 5204 C CA . ARG C 1 221 ? -6.606 82.530 47.267 1.00 13.40 206 ARG C CA 1
ATOM 5205 C C . ARG C 1 221 ? -5.671 83.097 48.328 1.00 13.38 206 ARG C C 1
ATOM 5206 O O . ARG C 1 221 ? -5.944 84.189 48.845 1.00 16.54 206 ARG C O 1
ATOM 5214 N N . GLU C 1 222 ? -4.580 82.369 48.662 1.00 14.47 207 GLU C N 1
ATOM 5215 C CA . GLU C 1 222 ? -3.653 82.868 49.666 1.00 19.29 207 GLU C CA 1
ATOM 5216 C C . GLU C 1 222 ? -2.794 84.007 49.137 1.00 18.20 207 GLU C C 1
ATOM 5217 O O . GLU C 1 222 ? -2.243 84.790 49.927 1.00 18.05 207 GLU C O 1
ATOM 5223 N N . ARG C 1 223 ? -2.664 84.128 47.820 1.00 14.62 208 ARG C N 1
ATOM 5224 C CA . ARG C 1 223 ? -1.662 85.041 47.291 1.00 14.05 208 ARG C CA 1
ATOM 5225 C C . ARG C 1 223 ? -2.063 86.492 47.508 1.00 14.87 208 ARG C C 1
ATOM 5226 O O . ARG C 1 223 ? -3.226 86.871 47.337 1.00 15.44 208 ARG C O 1
ATOM 5234 N N . ASP C 1 224 ? -1.080 87.315 47.870 1.00 14.39 209 ASP C N 1
ATOM 5235 C CA A ASP C 1 224 ? -1.300 88.749 48.000 0.50 15.42 209 ASP C CA 1
ATOM 5236 C CA B ASP C 1 224 ? -1.323 88.739 47.996 0.50 15.38 209 ASP C CA 1
ATOM 5237 C C . ASP C 1 224 ? -1.259 89.372 46.612 1.00 13.31 209 ASP C C 1
ATOM 5238 O O . ASP C 1 224 ? -0.202 89.359 45.975 1.00 15.41 209 ASP C O 1
ATOM 5247 N N . ARG C 1 225 ? -2.382 89.924 46.168 1.00 13.14 210 ARG C N 1
ATOM 5248 C CA . ARG C 1 225 ? -2.461 90.563 44.850 1.00 12.91 210 ARG C CA 1
ATOM 5249 C C . ARG C 1 225 ? -2.170 92.050 45.043 1.00 15.02 210 ARG C C 1
ATOM 5250 O O . ARG C 1 225 ? -2.830 92.718 45.851 1.00 17.02 210 ARG C O 1
ATOM 5258 N N . ARG C 1 226 ? -1.183 92.560 44.313 1.00 12.72 211 ARG C N 1
ATOM 5259 C CA . ARG C 1 226 ? -0.733 93.940 44.479 1.00 13.65 211 ARG C CA 1
ATOM 5260 C C . ARG C 1 226 ? -0.931 94.805 43.251 1.00 12.57 211 ARG C C 1
ATOM 5261 O O . ARG C 1 226 ? -0.873 96.033 43.376 1.00 12.80 211 ARG C O 1
ATOM 5269 N N . TYR C 1 227 ? -1.176 94.216 42.077 1.00 11.92 212 TYR C N 1
ATOM 5270 C CA . TYR C 1 227 ? -1.511 94.995 40.862 1.00 11.77 212 TYR C CA 1
ATOM 5271 C C . TYR C 1 227 ? -0.464 96.062 40.546 1.00 13.41 212 TYR C C 1
ATOM 5272 O O . TYR C 1 227 ? -0.779 97.156 40.062 1.00 13.79 212 TYR C O 1
ATOM 5281 N N . GLY C 1 228 ? 0.801 95.724 40.781 1.00 11.97 213 GLY C N 1
ATOM 5282 C CA . GLY C 1 228 ? 1.901 96.588 40.397 1.00 12.81 213 GLY C CA 1
ATOM 5283 C C . GLY C 1 228 ? 2.184 97.712 41.367 1.00 14.64 213 GLY C C 1
ATOM 5284 O O . GLY C 1 228 ? 3.085 98.511 41.101 1.00 13.34 213 GLY C O 1
ATOM 5285 N N . LEU C 1 229 ? 1.476 97.762 42.490 1.00 13.30 214 LEU C N 1
ATOM 5286 C CA . LEU C 1 229 ? 1.614 98.797 43.513 1.00 12.84 214 LEU C CA 1
ATOM 5287 C C . LEU C 1 229 ? 2.197 98.223 44.793 1.00 13.88 214 LEU C C 1
ATOM 5288 O O . LEU C 1 229 ? 2.275 97.015 45.003 1.00 15.07 214 LEU C O 1
ATOM 5293 N N . TYR C 1 230 ? 2.568 99.141 45.710 1.00 14.76 215 TYR C N 1
ATOM 5294 C CA . TYR C 1 230 ? 2.998 98.680 47.011 1.00 17.57 215 TYR C CA 1
ATOM 5295 C C . TYR C 1 230 ? 1.842 98.757 47.998 1.00 22.07 215 TYR C C 1
ATOM 5296 O O . TYR C 1 230 ? 0.949 99.583 47.829 1.00 23.50 215 TYR C O 1
ATOM 5305 N N . PRO C 1 231 ? 1.838 97.901 49.021 1.00 27.98 216 PRO C N 1
ATOM 5306 C CA . PRO C 1 231 ? 0.809 98.010 50.065 1.00 34.83 216 PRO C CA 1
ATOM 5307 C C . PRO C 1 231 ? 0.853 99.393 50.689 1.00 43.16 216 PRO C C 1
ATOM 5308 O O . PRO C 1 231 ? 1.926 99.973 50.873 1.00 40.17 216 PRO C O 1
ATOM 5312 N N . VAL C 1 232 ? -0.328 99.926 50.986 1.00 52.57 217 VAL C N 1
ATOM 5313 C CA . VAL C 1 232 ? -0.463 101.297 51.472 1.00 63.82 217 VAL C CA 1
ATOM 5314 C C . VAL C 1 232 ? 0.005 101.455 52.921 1.00 68.15 217 VAL C C 1
ATOM 5315 O O . VAL C 1 232 ? 0.903 100.757 53.403 1.00 68.38 217 VAL C O 1
ATOM 5320 N N . MET D 1 15 ? 22.877 79.352 16.549 1.00 72.09 0 MET D N 1
ATOM 5321 C CA . MET D 1 15 ? 21.595 79.121 17.206 1.00 70.87 0 MET D CA 1
ATOM 5322 C C . MET D 1 15 ? 21.266 80.269 18.159 1.00 60.78 0 MET D C 1
ATOM 5323 O O . MET D 1 15 ? 21.749 80.303 19.292 1.00 62.24 0 MET D O 1
ATOM 5328 N N . MET D 1 16 ? 20.443 81.207 17.696 1.00 48.53 1 MET D N 1
ATOM 5329 C CA . MET D 1 16 ? 20.118 82.377 18.502 1.00 38.55 1 MET D CA 1
ATOM 5330 C C . MET D 1 16 ? 19.227 81.984 19.680 1.00 28.25 1 MET D C 1
ATOM 5331 O O . MET D 1 16 ? 18.227 81.289 19.505 1.00 27.87 1 MET D O 1
ATOM 5336 N N . THR D 1 17 ? 19.603 82.398 20.881 1.00 22.52 2 THR D N 1
ATOM 5337 C CA . THR D 1 17 ? 18.814 82.116 22.077 1.00 20.17 2 THR D CA 1
ATOM 5338 C C . THR D 1 17 ? 18.602 83.420 22.830 1.00 16.76 2 THR D C 1
ATOM 5339 O O . THR D 1 17 ? 19.332 84.394 22.617 1.00 20.73 2 THR D O 1
ATOM 5343 N N . ASN D 1 18 ? 17.527 83.487 23.609 1.00 12.06 3 ASN D N 1
ATOM 5344 C CA . ASN D 1 18 ? 17.320 84.691 24.408 1.00 11.78 3 ASN D CA 1
ATOM 5345 C C . ASN D 1 18 ? 16.691 84.318 25.748 1.00 12.52 3 ASN D C 1
ATOM 5346 O O . ASN D 1 18 ? 16.220 83.203 25.952 1.00 12.73 3 ASN D O 1
ATOM 5351 N N . LEU D 1 19 ? 16.727 85.272 26.679 1.00 11.99 4 LEU D N 1
ATOM 5352 C CA . LEU D 1 19 ? 16.263 85.082 28.046 1.00 12.59 4 LEU D CA 1
ATOM 5353 C C . LEU D 1 19 ? 15.591 86.353 28.511 1.00 12.60 4 LEU D C 1
ATOM 5354 O O . LEU D 1 19 ? 16.102 87.446 28.236 1.00 14.20 4 LEU D O 1
ATOM 5359 N N . MET D 1 20 ? 14.470 86.219 29.209 1.00 13.10 5 MET D N 1
ATOM 5360 C CA . MET D 1 20 ? 13.743 87.361 29.750 1.00 11.72 5 MET D CA 1
ATOM 5361 C C . MET D 1 20 ? 13.652 87.209 31.264 1.00 12.93 5 MET D C 1
ATOM 5362 O O . MET D 1 20 ? 13.324 86.127 31.750 1.00 13.58 5 MET D O 1
ATOM 5367 N N . LEU D 1 21 ? 13.987 88.269 31.997 1.00 11.17 6 LEU D N 1
ATOM 5368 C CA . LEU D 1 21 ? 13.916 88.286 33.457 1.00 10.51 6 LEU D CA 1
ATOM 5369 C C . LEU D 1 21 ? 12.875 89.286 33.895 1.00 10.89 6 LEU D C 1
ATOM 5370 O O . LEU D 1 21 ? 12.870 90.435 33.404 1.00 11.28 6 LEU D O 1
ATOM 5375 N N . LEU D 1 22 ? 12.010 88.853 34.829 1.00 10.69 7 LEU D N 1
ATOM 5376 C CA . LEU D 1 22 ? 11.028 89.701 35.509 1.00 10.66 7 LEU D CA 1
ATOM 5377 C C . LEU D 1 22 ? 11.528 89.999 36.914 1.00 13.01 7 LEU D C 1
ATOM 5378 O O . LEU D 1 22 ? 11.255 89.214 37.835 1.00 12.60 7 LEU D O 1
ATOM 5383 N N . PRO D 1 23 ? 12.236 91.103 37.134 1.00 12.09 8 PRO D N 1
ATOM 5384 C CA . PRO D 1 23 ? 12.782 91.371 38.472 1.00 13.62 8 PRO D CA 1
ATOM 5385 C C . PRO D 1 23 ? 11.665 91.514 39.495 1.00 15.36 8 PRO D C 1
ATOM 5386 O O . PRO D 1 23 ? 10.603 92.090 39.226 1.00 16.71 8 PRO D O 1
ATOM 5390 N N . ASP D 1 24 ? 11.879 90.919 40.667 1.00 13.47 9 ASP D N 1
ATOM 5391 C CA . ASP D 1 24 ? 10.876 91.083 41.704 1.00 13.57 9 ASP D CA 1
ATOM 5392 C C . ASP D 1 24 ? 11.523 90.839 43.047 1.00 14.35 9 ASP D C 1
ATOM 5393 O O . ASP D 1 24 ? 12.405 89.985 43.170 1.00 14.87 9 ASP D O 1
ATOM 5398 N N . GLY D 1 25 ? 10.979 91.507 44.057 1.00 14.57 10 GLY D N 1
ATOM 5399 C CA . GLY D 1 25 ? 11.324 91.221 45.438 1.00 13.87 10 GLY D CA 1
ATOM 5400 C C . GLY D 1 25 ? 12.102 92.314 46.152 1.00 14.57 10 GLY D C 1
ATOM 5401 O O . GLY D 1 25 ? 12.672 92.041 47.210 1.00 15.02 10 GLY D O 1
ATOM 5402 N N . MET D 1 26 ? 12.159 93.530 45.616 1.00 13.22 11 MET D N 1
ATOM 5403 C CA . MET D 1 26 ? 13.046 94.539 46.197 1.00 13.24 11 MET D CA 1
ATOM 5404 C C . MET D 1 26 ? 12.503 95.111 47.502 1.00 16.90 11 MET D C 1
ATOM 5405 O O . MET D 1 26 ? 13.279 95.368 48.433 1.00 16.11 11 MET D O 1
ATOM 5410 N N . ARG D 1 27 ? 11.191 95.335 47.590 1.00 17.57 12 ARG D N 1
ATOM 5411 C CA . ARG D 1 27 ? 10.646 95.8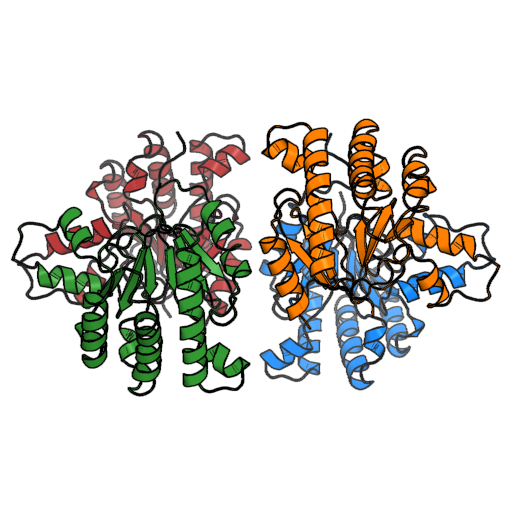58 48.847 1.00 16.47 12 ARG D CA 1
ATOM 5412 C C . ARG D 1 27 ? 10.778 94.817 49.953 1.00 17.18 12 ARG D C 1
ATOM 5413 O O . ARG D 1 27 ? 11.202 95.125 51.083 1.00 18.45 12 ARG D O 1
ATOM 5421 N N . ARG D 1 28 ? 10.429 93.565 49.646 1.00 15.93 13 ARG D N 1
ATOM 5422 C CA . ARG D 1 28 ? 10.605 92.517 50.648 1.00 15.41 13 ARG D CA 1
ATOM 5423 C C . ARG D 1 28 ? 12.073 92.375 51.042 1.00 18.40 13 ARG D C 1
ATOM 5424 O O . ARG D 1 28 ? 12.387 92.126 52.212 1.00 18.99 13 ARG D O 1
ATOM 5432 N N . TRP D 1 29 ? 12.995 92.517 50.087 1.00 16.67 14 TRP D N 1
ATOM 5433 C CA . TRP D 1 29 ? 14.404 92.394 50.452 1.00 16.91 14 TRP D CA 1
ATOM 5434 C C . TRP D 1 29 ? 14.834 93.546 51.353 1.00 17.69 14 TRP D C 1
ATOM 5435 O O . TRP D 1 29 ? 15.637 93.348 52.276 1.00 20.43 14 TRP D O 1
ATOM 5446 N N . SER D 1 30 ? 14.314 94.756 51.115 1.00 16.54 15 SER D N 1
ATOM 5447 C CA . SER D 1 30 ? 14.646 95.860 52.019 1.00 17.93 15 SER D CA 1
ATOM 5448 C C . SER D 1 30 ? 14.152 95.565 53.424 1.00 19.90 15 SER D C 1
ATOM 5449 O O . SER D 1 30 ? 14.849 95.870 54.399 1.00 19.94 15 SER D O 1
ATOM 5452 N N . GLN D 1 31 ? 12.968 94.960 53.550 1.00 19.65 16 GLN D N 1
ATOM 5453 C CA . GLN D 1 31 ? 12.480 94.598 54.885 1.00 23.26 16 GLN D CA 1
ATOM 5454 C C . GLN D 1 31 ? 13.330 93.494 55.509 1.00 24.19 16 GLN D C 1
ATOM 5455 O O . GLN D 1 31 ? 13.648 93.543 56.706 1.00 26.66 16 GLN D O 1
ATOM 5461 N N . LYS D 1 32 ? 13.682 92.476 54.721 1.00 21.54 17 LYS D N 1
ATOM 5462 C CA . LYS D 1 32 ? 14.524 91.382 55.195 1.00 22.33 17 LYS D CA 1
ATOM 5463 C C . LYS D 1 32 ? 15.861 91.884 55.705 1.00 24.25 17 LYS D C 1
ATOM 5464 O O . LYS D 1 32 ? 16.341 91.445 56.763 1.00 25.78 17 LYS D O 1
ATOM 5470 N N . GLN D 1 33 ? 16.483 92.810 54.969 1.00 23.02 18 GLN D N 1
ATOM 5471 C CA . GLN D 1 33 ? 17.824 93.276 55.297 1.00 23.32 18 GLN D CA 1
ATOM 5472 C C . GLN D 1 33 ? 17.820 94.417 56.301 1.00 24.37 18 GLN D C 1
ATOM 5473 O O . GLN D 1 33 ? 18.885 94.769 56.820 1.00 27.23 18 GLN D O 1
ATOM 5479 N N . GLY D 1 34 ? 16.663 95.006 56.573 1.00 22.00 19 GLY D N 1
ATOM 5480 C CA . GLY D 1 34 ? 16.616 96.175 57.438 1.00 22.93 19 GLY D CA 1
ATOM 5481 C C . GLY D 1 34 ? 17.237 97.412 56.834 1.00 24.36 19 GLY D C 1
ATOM 5482 O O . GLY D 1 34 ? 17.892 98.188 57.545 1.00 25.73 19 GLY D O 1
ATOM 5483 N N . ILE D 1 35 ? 17.010 97.647 55.538 1.00 22.99 20 ILE D N 1
ATOM 5484 C CA . ILE D 1 35 ? 17.608 98.758 54.820 1.00 22.45 20 ILE D CA 1
ATOM 5485 C C . ILE D 1 35 ? 16.515 99.506 54.059 1.00 21.99 20 ILE D C 1
ATOM 5486 O O . ILE D 1 35 ? 15.353 99.090 54.011 1.00 22.17 20 ILE D O 1
ATOM 5491 N N . SER D 1 36 ? 16.906 100.643 53.495 1.00 20.14 21 SER D N 1
ATOM 5492 C CA . SER D 1 36 ? 15.979 101.471 52.745 1.00 20.50 21 SER D CA 1
ATOM 5493 C C . SER D 1 36 ? 15.644 100.835 51.405 1.00 20.54 21 SER D C 1
ATOM 5494 O O . SER D 1 36 ? 16.377 99.994 50.879 1.00 19.09 21 SER D O 1
ATOM 5497 N N . LEU D 1 37 ? 14.533 101.291 50.832 1.00 18.88 22 LEU D N 1
ATOM 5498 C CA . LEU D 1 37 ? 14.205 100.858 49.480 1.00 19.72 22 LEU D CA 1
ATOM 5499 C C . LEU D 1 37 ? 15.295 101.268 48.485 1.00 18.50 22 LEU D C 1
ATOM 5500 O O . LEU D 1 37 ? 15.628 100.497 47.571 1.00 17.92 22 LEU D O 1
ATOM 5505 N N . ASP D 1 38 ? 15.870 102.468 48.646 1.00 16.60 23 ASP D N 1
ATOM 5506 C CA . ASP D 1 38 ? 16.995 102.878 47.802 1.00 18.03 23 ASP D CA 1
ATOM 5507 C C . ASP D 1 38 ? 18.141 101.881 47.886 1.00 17.85 23 ASP D C 1
ATOM 5508 O O . ASP D 1 38 ? 18.715 101.510 46.864 1.00 18.23 23 ASP D O 1
ATOM 5513 N N . ASP D 1 39 ? 18.495 101.429 49.094 1.00 18.65 24 ASP D N 1
ATOM 5514 C CA . ASP D 1 39 ? 19.614 100.491 49.200 1.00 18.17 24 ASP D CA 1
ATOM 5515 C C . ASP D 1 39 ? 19.278 99.125 48.624 1.00 16.65 24 ASP D C 1
ATOM 5516 O O . ASP D 1 39 ? 20.162 98.467 48.042 1.00 18.19 24 ASP D O 1
ATOM 5521 N N . SER D 1 40 ? 18.016 98.695 48.736 1.00 16.20 25 SER D N 1
ATOM 5522 C CA . SER D 1 40 ? 17.632 97.445 48.101 1.00 15.84 25 SER D CA 1
ATOM 5523 C C . SER D 1 40 ? 17.684 97.568 46.586 1.00 15.46 25 SER D C 1
ATOM 5524 O O . SER D 1 40 ? 18.134 96.647 45.897 1.00 15.19 25 SER D O 1
ATOM 5527 N N . TYR D 1 41 ? 17.211 98.697 46.041 1.00 14.54 26 TYR D N 1
ATOM 5528 C CA . TYR D 1 41 ? 17.329 98.902 44.599 1.00 14.29 26 TYR D CA 1
ATOM 5529 C C . TYR D 1 41 ? 18.786 99.047 44.173 1.00 15.70 26 TYR D C 1
ATOM 5530 O O . TYR D 1 41 ? 19.135 98.675 43.036 1.00 15.89 26 TYR D O 1
ATOM 5539 N N . ALA D 1 42 ? 19.677 99.534 45.062 1.00 15.73 27 ALA D N 1
ATOM 5540 C CA . ALA D 1 42 ? 21.095 99.548 44.707 1.00 16.33 27 ALA D CA 1
ATOM 5541 C C . ALA D 1 42 ? 21.653 98.135 44.606 1.00 15.19 27 ALA D C 1
ATOM 5542 O O . ALA D 1 42 ? 22.477 97.838 43.713 1.00 17.50 27 ALA D O 1
ATOM 5544 N N . ALA D 1 43 ? 21.232 97.261 45.530 1.00 14.36 28 ALA D N 1
ATOM 5545 C CA . ALA D 1 43 ? 21.602 95.854 45.422 1.00 14.76 28 ALA D CA 1
ATOM 5546 C C . ALA D 1 43 ? 21.029 95.245 44.155 1.00 14.05 28 ALA D C 1
ATOM 5547 O O . ALA D 1 43 ? 21.660 94.376 43.548 1.00 17.20 28 ALA D O 1
ATOM 5549 N N . MET D 1 44 ? 19.835 95.686 43.745 1.00 14.81 29 MET D N 1
ATOM 5550 C CA . MET D 1 44 ? 19.277 95.194 42.481 1.00 13.12 29 MET D CA 1
ATOM 5551 C C . MET D 1 44 ? 20.142 95.616 41.299 1.00 13.71 29 MET D C 1
ATOM 5552 O O . MET D 1 44 ? 20.366 94.824 40.378 1.00 14.83 29 MET D O 1
ATOM 5557 N N . THR D 1 45 ? 20.593 96.877 41.272 1.00 13.39 30 THR D N 1
ATOM 5558 C CA . THR D 1 45 ? 21.497 97.281 40.193 1.00 13.71 30 THR D CA 1
ATOM 5559 C C . THR D 1 45 ? 22.702 96.348 40.135 1.00 14.22 30 THR D C 1
ATOM 5560 O O . THR D 1 45 ? 23.057 95.839 39.060 1.00 15.47 30 THR D O 1
ATOM 5564 N N . ASP D 1 46 ? 23.356 96.128 41.292 1.00 16.02 31 ASP D N 1
ATOM 5565 C CA . ASP D 1 46 ? 24.504 95.212 41.326 1.00 15.92 31 ASP D CA 1
ATOM 5566 C C . ASP D 1 46 ? 24.120 93.824 40.799 1.00 14.83 31 ASP D C 1
ATOM 5567 O O . ASP D 1 46 ? 24.857 93.213 40.007 1.00 16.06 31 ASP D O 1
ATOM 5572 N N . LYS D 1 47 ? 22.967 93.312 41.238 1.00 13.53 32 LYS D N 1
ATOM 5573 C CA . LYS D 1 47 ? 22.556 91.966 40.863 1.00 13.65 32 LYS D CA 1
ATOM 5574 C C . LYS D 1 47 ? 22.239 91.874 39.381 1.00 13.10 32 LYS D C 1
ATOM 5575 O O . LYS D 1 47 ? 22.518 90.851 38.747 1.00 14.52 32 LYS D O 1
ATOM 5581 N N . LEU D 1 48 ? 21.625 92.915 38.816 1.00 13.39 33 LEU D N 1
ATOM 5582 C CA . LEU D 1 48 ? 21.306 92.874 37.397 1.00 12.93 33 LEU D CA 1
ATOM 5583 C C . LEU D 1 48 ? 22.543 92.967 36.523 1.00 14.72 33 LEU D C 1
ATOM 5584 O O . LEU D 1 48 ? 22.575 92.342 35.454 1.00 14.90 33 LEU D O 1
ATOM 5589 N N . VAL D 1 49 ? 23.563 93.733 36.937 1.00 13.77 34 VAL D N 1
ATOM 5590 C CA . VAL D 1 49 ? 24.824 93.679 36.199 1.00 14.47 34 VAL D CA 1
ATOM 5591 C C . VAL D 1 49 ? 25.399 92.265 36.245 1.00 16.05 34 VAL D C 1
ATOM 5592 O O . VAL D 1 49 ? 25.829 91.719 35.215 1.00 17.05 34 VAL D O 1
ATOM 5596 N N . GLU D 1 50 ? 25.376 91.630 37.429 1.00 15.21 35 GLU D N 1
ATOM 5597 C CA . GLU D 1 50 ? 25.798 90.227 37.508 1.00 14.66 35 GLU D CA 1
ATOM 5598 C C . GLU D 1 50 ? 24.998 89.354 36.544 1.00 15.94 35 GLU D C 1
ATOM 5599 O O . GLU D 1 50 ? 25.569 88.574 35.786 1.00 16.13 35 GLU D O 1
ATOM 5605 N N . PHE D 1 51 ? 23.662 89.457 36.599 1.00 14.42 36 PHE D N 1
ATOM 5606 C CA . PHE D 1 51 ? 22.780 88.593 35.819 1.00 14.28 36 PHE D CA 1
ATOM 5607 C C . PHE D 1 51 ? 23.017 88.780 34.328 1.00 15.24 36 PHE D C 1
ATOM 5608 O O . PHE D 1 51 ? 22.996 87.822 33.551 1.00 17.22 36 PHE D O 1
ATOM 5616 N N . THR D 1 52 ? 23.234 90.024 33.917 1.00 15.28 37 THR D N 1
ATOM 5617 C CA . THR D 1 52 ? 23.548 90.319 32.522 1.00 15.62 37 THR D CA 1
ATOM 5618 C C . THR D 1 52 ? 24.823 89.599 32.091 1.00 15.64 37 THR D C 1
ATOM 5619 O O . THR D 1 52 ? 24.861 88.977 31.019 1.00 17.51 37 THR D O 1
ATOM 5623 N N . GLY D 1 53 ? 25.839 89.584 32.963 1.00 16.59 38 GLY D N 1
ATOM 5624 C CA . GLY D 1 53 ? 27.049 88.834 32.638 1.00 17.34 38 GLY D CA 1
ATOM 5625 C C . GLY D 1 53 ? 26.810 87.333 32.603 1.00 16.96 38 GLY D C 1
ATOM 5626 O O . GLY D 1 53 ? 27.340 86.632 31.738 1.00 18.22 38 GLY D O 1
ATOM 5627 N N . TRP D 1 54 ? 25.999 86.818 33.529 1.00 16.80 39 TRP D N 1
ATOM 5628 C CA . TRP D 1 54 ? 25.679 85.397 33.482 1.00 16.58 39 TRP D CA 1
ATOM 5629 C C . TRP D 1 54 ? 24.973 85.027 32.185 1.00 14.99 39 TRP D C 1
ATOM 5630 O O . TRP D 1 54 ? 25.272 83.991 31.578 1.00 15.41 39 TRP D O 1
ATOM 5641 N N . ALA D 1 55 ? 24.019 85.853 31.748 1.00 13.89 40 ALA D N 1
ATOM 5642 C CA . ALA D 1 55 ? 23.321 85.575 30.499 1.00 14.84 40 ALA D CA 1
ATOM 5643 C C . ALA D 1 55 ? 24.277 85.609 29.320 1.00 15.22 40 ALA D C 1
ATOM 5644 O O . ALA D 1 55 ? 24.200 84.766 28.418 1.00 16.38 40 ALA D O 1
ATOM 5646 N N . ARG D 1 56 ? 25.190 86.578 29.309 1.00 14.55 41 ARG D N 1
ATOM 5647 C CA . ARG D 1 56 ? 26.140 86.642 28.202 1.00 15.85 41 ARG D CA 1
ATOM 5648 C C . ARG D 1 56 ? 27.062 85.426 28.199 1.00 16.66 41 ARG D C 1
ATOM 5649 O O . ARG D 1 56 ? 27.326 84.852 27.139 1.00 19.89 41 ARG D O 1
ATOM 5657 N N . GLU D 1 57 ? 27.512 84.983 29.383 1.00 17.65 42 GLU D N 1
ATOM 5658 C CA . GLU D 1 57 ? 28.373 83.802 29.452 1.00 18.01 42 GLU D CA 1
ATOM 5659 C C . GLU D 1 57 ? 27.639 82.551 29.005 1.00 19.57 42 GLU D C 1
ATOM 5660 O O . GLU D 1 57 ? 28.260 81.635 28.442 1.00 22.49 42 GLU D O 1
ATOM 5666 N N . GLU D 1 58 ? 26.330 82.506 29.211 1.00 18.13 43 GLU D N 1
ATOM 5667 C CA . GLU D 1 58 ? 25.533 81.352 28.830 1.00 18.44 43 GLU D CA 1
ATOM 5668 C C . GLU D 1 58 ? 25.149 81.370 27.368 1.00 21.16 43 GLU D C 1
ATOM 5669 O O . GLU D 1 58 ? 24.340 80.530 26.952 1.00 25.88 43 GLU D O 1
ATOM 5675 N N . GLY D 1 59 ? 25.648 82.333 26.609 1.00 18.95 44 GLY D N 1
ATOM 5676 C CA . GLY D 1 59 ? 25.475 82.330 25.174 1.00 21.13 44 GLY D CA 1
ATOM 5677 C C . GLY D 1 59 ? 24.211 82.969 24.662 1.00 19.67 44 GLY D C 1
ATOM 5678 O O . GLY D 1 59 ? 23.971 82.925 23.449 1.00 21.56 44 GLY D O 1
ATOM 5679 N N . PHE D 1 60 ? 23.404 83.577 25.527 1.00 15.20 45 PHE D N 1
ATOM 5680 C CA . PHE D 1 60 ? 22.197 84.237 25.048 1.00 14.29 45 PHE D CA 1
ATOM 5681 C C . PHE D 1 60 ? 22.558 85.428 24.172 1.00 17.29 45 PHE D C 1
ATOM 5682 O O . PHE D 1 60 ? 23.499 86.172 24.460 1.00 19.22 45 PHE D O 1
ATOM 5690 N N . THR D 1 61 ? 21.831 85.576 23.071 1.00 16.63 46 THR D N 1
ATOM 5691 C CA A THR D 1 61 ? 22.084 86.704 22.181 0.50 18.34 46 THR D CA 1
ATOM 5692 C CA B THR D 1 61 ? 22.078 86.715 22.179 0.50 18.33 46 THR D CA 1
ATOM 5693 C C . THR D 1 61 ? 21.492 87.996 22.735 1.00 16.96 46 THR D C 1
ATOM 5694 O O . THR D 1 61 ? 22.086 89.072 22.579 1.00 16.72 46 THR D O 1
ATOM 5701 N N . THR D 1 62 ? 20.320 87.909 23.347 1.00 13.77 47 THR D N 1
ATOM 5702 C CA . THR D 1 62 ? 19.661 89.062 23.937 1.00 14.31 47 THR D CA 1
ATOM 5703 C C . THR D 1 62 ? 19.161 88.685 25.316 1.00 14.62 47 THR D C 1
ATOM 5704 O O . THR D 1 62 ? 18.608 87.590 25.512 1.00 13.65 47 THR D O 1
ATOM 5708 N N . PHE D 1 63 ? 19.350 89.597 26.253 1.00 12.96 48 PHE D N 1
ATOM 5709 C CA . PHE D 1 63 ? 18.794 89.498 27.600 1.00 12.13 48 PHE D CA 1
ATOM 5710 C C . PHE D 1 63 ? 17.751 90.597 27.750 1.00 12.50 48 PHE D C 1
ATOM 5711 O O . PHE D 1 63 ? 18.088 91.790 27.719 1.00 12.79 48 PHE D O 1
ATOM 5719 N N . TYR D 1 64 ? 16.485 90.186 27.884 1.00 11.58 49 TYR D N 1
ATOM 5720 C CA . TYR D 1 64 ? 15.372 91.106 28.080 1.00 11.09 49 TYR D CA 1
ATOM 5721 C C . TYR D 1 64 ? 15.108 91.284 29.565 1.00 12.72 49 TYR D C 1
ATOM 5722 O O . TYR D 1 64 ? 14.973 90.297 30.288 1.00 13.65 49 TYR D O 1
ATOM 5731 N N . VAL D 1 65 ? 14.983 92.534 30.006 1.00 10.97 50 VAL D N 1
ATOM 5732 C CA . VAL D 1 65 ? 14.621 92.848 31.386 1.00 11.48 50 VAL D CA 1
ATOM 5733 C C . VAL D 1 65 ? 13.350 93.672 31.358 1.00 13.18 50 VAL D C 1
ATOM 5734 O O . VAL D 1 65 ? 13.310 94.726 30.700 1.00 13.40 50 VAL D O 1
ATOM 5738 N N . THR D 1 66 ? 12.313 93.211 32.068 1.00 12.70 51 THR D N 1
ATOM 5739 C CA . THR D 1 66 ? 11.053 93.943 32.121 1.00 12.90 51 THR D CA 1
ATOM 5740 C C . THR D 1 66 ? 11.166 95.011 33.222 1.00 14.52 51 THR D C 1
ATOM 5741 O O . THR D 1 66 ? 11.014 94.721 34.417 1.00 16.18 51 THR D O 1
ATOM 5745 N N . VAL D 1 67 ? 11.489 96.251 32.827 1.00 12.56 52 VAL D N 1
ATOM 5746 C CA . VAL D 1 67 ? 11.774 97.323 33.790 1.00 13.43 52 VAL D CA 1
ATOM 5747 C C . VAL D 1 67 ? 10.520 97.728 34.540 1.00 14.31 52 VAL D C 1
ATOM 5748 O O . VAL D 1 67 ? 10.547 97.982 35.759 1.00 15.45 52 VAL D O 1
ATOM 5752 N N . SER D 1 68 ? 9.400 97.837 33.834 1.00 12.34 53 SER D N 1
ATOM 5753 C CA . SER D 1 68 ? 8.231 98.430 34.439 1.00 11.30 53 SER D CA 1
ATOM 5754 C C . SER D 1 68 ? 6.984 98.064 33.639 1.00 12.73 53 SER D C 1
ATOM 5755 O O . SER D 1 68 ? 7.029 97.845 32.423 1.00 12.99 53 SER D O 1
ATOM 5758 N N . SER D 1 69 ? 5.874 98.008 34.355 1.00 12.01 54 SER D N 1
ATOM 5759 C CA . SER D 1 69 ? 4.551 97.978 33.754 1.00 11.90 54 SER D CA 1
ATOM 5760 C C . SER D 1 69 ? 3.974 99.382 33.730 1.00 12.26 54 SER D C 1
ATOM 5761 O O . SER D 1 69 ? 4.490 100.299 34.381 1.00 12.82 54 SER D O 1
ATOM 5764 N N . VAL D 1 70 ? 2.862 99.557 33.002 1.00 12.27 55 VAL D N 1
ATOM 5765 C CA . VAL D 1 70 ? 2.127 100.815 33.148 1.00 12.43 55 VAL D CA 1
ATOM 5766 C C . VAL D 1 70 ? 1.707 101.020 34.599 1.00 12.61 55 VAL D C 1
ATOM 5767 O O . VAL D 1 70 ? 1.890 102.107 35.165 1.00 14.19 55 VAL D O 1
ATOM 5771 N N . ALA D 1 71 ? 1.192 99.970 35.243 1.00 12.28 56 ALA D N 1
ATOM 5772 C CA . ALA D 1 71 ? 0.720 100.095 36.625 1.00 14.10 56 ALA D CA 1
ATOM 5773 C C . ALA D 1 71 ? 1.813 100.578 37.572 1.00 14.67 56 ALA D C 1
ATOM 5774 O O . ALA D 1 71 ? 1.520 101.288 38.546 1.00 14.71 56 ALA D O 1
ATOM 5776 N N . ASN D 1 72 ? 3.057 100.139 37.352 1.00 13.25 57 ASN D N 1
ATOM 5777 C CA . ASN D 1 72 ? 4.166 100.520 38.227 1.00 13.74 57 ASN D CA 1
ATOM 5778 C C . ASN D 1 72 ? 4.337 102.034 38.304 1.00 14.59 57 ASN D C 1
ATOM 5779 O O . ASN D 1 72 ? 4.899 102.533 39.296 1.00 15.44 57 ASN D O 1
ATOM 5784 N N . TYR D 1 73 ? 3.947 102.776 37.252 1.00 15.39 58 TYR D N 1
ATOM 5785 C CA . TYR D 1 73 ? 4.162 104.224 37.302 1.00 15.77 58 TYR D CA 1
ATOM 5786 C C . TYR D 1 73 ? 3.130 104.923 38.164 1.00 17.90 58 TYR D C 1
ATOM 5787 O O . TYR D 1 73 ? 3.218 106.146 38.332 1.00 19.83 58 TYR D O 1
ATOM 5796 N N . SER D 1 74 ? 2.178 104.176 38.735 1.00 16.83 59 SER D N 1
ATOM 5797 C CA . SER D 1 74 ? 1.292 104.689 39.774 1.00 15.24 59 SER D CA 1
ATOM 5798 C C . SER D 1 74 ? 1.776 104.378 41.189 1.00 15.53 59 SER D C 1
ATOM 5799 O O . SER D 1 74 ? 1.086 104.738 42.157 1.00 18.97 59 SER D O 1
ATOM 5802 N N . ARG D 1 75 ? 2.951 103.767 41.335 1.00 15.70 60 ARG D N 1
ATOM 5803 C CA . ARG D 1 75 ? 3.653 103.815 42.613 1.00 14.22 60 ARG D CA 1
ATOM 5804 C C . ARG D 1 75 ? 3.992 105.283 42.917 1.00 14.99 60 ARG D C 1
ATOM 5805 O O . ARG D 1 75 ? 3.764 106.164 42.101 1.00 17.85 60 ARG D O 1
ATOM 5813 N N . SER D 1 76 ? 4.505 105.548 44.119 1.00 15.64 61 SER D N 1
ATOM 5814 C CA . SER D 1 76 ? 4.787 106.937 44.471 1.00 15.24 61 SER D CA 1
ATOM 5815 C C . SER D 1 76 ? 5.858 107.527 43.566 1.00 16.13 61 SER D C 1
ATOM 5816 O O . SER D 1 76 ? 6.648 106.809 42.957 1.00 16.76 61 SER D O 1
ATOM 5819 N N . GLU D 1 77 ? 5.908 108.865 43.524 1.00 16.25 62 GLU D N 1
ATOM 5820 C CA . GLU D 1 77 ? 6.933 109.504 42.708 1.00 17.10 62 GLU D CA 1
ATOM 5821 C C . GLU D 1 77 ? 8.322 109.106 43.161 1.00 16.67 62 GLU D C 1
ATOM 5822 O O . GLU D 1 77 ? 9.220 108.905 42.327 1.00 18.03 62 GLU D O 1
ATOM 5828 N N . GLU D 1 78 ? 8.531 109.019 44.481 1.00 18.08 63 GLU D N 1
ATOM 5829 C CA . GLU D 1 78 ? 9.835 108.616 44.998 1.00 20.71 63 GLU D CA 1
ATOM 5830 C C . GLU D 1 78 ? 10.156 107.190 44.600 1.00 18.77 63 GLU D C 1
ATOM 5831 O O . GLU D 1 78 ? 11.291 106.900 44.211 1.00 19.84 63 GLU D O 1
ATOM 5837 N N . GLN D 1 79 ? 9.155 106.305 44.650 1.00 16.29 64 GLN D N 1
ATOM 5838 C CA A GLN D 1 79 ? 9.352 104.904 44.272 0.50 15.61 64 GLN D CA 1
ATOM 5839 C CA B GLN D 1 79 ? 9.394 104.913 44.267 0.50 15.62 64 GLN D CA 1
ATOM 5840 C C . GLN D 1 79 ? 9.745 104.796 42.796 1.00 15.37 64 GLN D C 1
ATOM 5841 O O . GLN D 1 79 ? 10.667 104.040 42.426 1.00 15.13 64 GLN D O 1
ATOM 5852 N N . VAL D 1 80 ? 9.053 105.548 41.939 1.00 14.20 65 VAL D N 1
ATOM 5853 C CA . VAL D 1 80 ? 9.388 105.560 40.514 1.00 15.21 65 VAL D CA 1
ATOM 5854 C C . VAL D 1 80 ? 10.817 106.051 40.293 1.00 16.39 65 VAL D C 1
ATOM 5855 O O . VAL D 1 80 ? 11.563 105.477 39.493 1.00 17.42 65 VAL D O 1
ATOM 5859 N N . THR D 1 81 ? 11.226 107.134 40.972 1.00 16.96 66 THR D N 1
ATOM 5860 C CA . THR D 1 81 ? 12.621 107.558 40.840 1.00 17.35 66 THR D CA 1
ATOM 5861 C C . THR D 1 81 ? 13.592 106.486 41.281 1.00 17.33 66 THR D C 1
ATOM 5862 O O . THR D 1 81 ? 14.580 106.223 40.591 1.00 17.99 66 THR D O 1
ATOM 5866 N N . THR D 1 82 ? 13.349 105.889 42.454 1.00 13.76 67 THR D N 1
ATOM 5867 C CA . THR D 1 82 ? 14.249 104.864 42.975 1.00 15.29 67 THR D CA 1
ATOM 5868 C C . THR D 1 82 ? 14.445 103.771 41.933 1.00 15.71 67 THR D C 1
ATOM 5869 O O . THR D 1 82 ? 15.579 103.409 41.581 1.00 15.96 67 THR D O 1
ATOM 5873 N N . ALA D 1 83 ? 13.331 103.248 41.416 1.00 15.00 68 ALA D N 1
ATOM 5874 C CA . ALA D 1 83 ? 13.423 102.128 40.489 1.00 14.08 68 ALA D CA 1
ATOM 5875 C C . ALA D 1 83 ? 14.036 102.548 39.165 1.00 13.07 68 ALA D C 1
ATOM 5876 O O . ALA D 1 83 ? 14.936 101.874 38.644 1.00 13.55 68 ALA D O 1
ATOM 5878 N N . MET D 1 84 ? 13.551 103.651 38.588 1.00 13.55 69 MET D N 1
ATOM 5879 C CA . MET D 1 84 ? 14.049 104.032 37.264 1.00 14.01 69 MET D CA 1
ATOM 5880 C C . MET D 1 84 ? 15.529 104.402 37.321 1.00 14.26 69 MET D C 1
ATOM 5881 O O . MET D 1 84 ? 16.297 104.051 36.417 1.00 14.66 69 MET D O 1
ATOM 5886 N N . ASN D 1 85 ? 15.969 105.055 38.398 1.00 14.20 70 ASN D N 1
ATOM 5887 C CA . ASN D 1 85 ? 17.393 105.321 38.512 1.00 14.38 70 ASN D CA 1
ATOM 5888 C C . ASN D 1 85 ? 18.193 104.034 38.630 1.00 14.54 70 ASN D C 1
ATOM 5889 O O . ASN D 1 85 ? 19.279 103.925 38.033 1.00 16.05 70 ASN D O 1
ATOM 5894 N N . ALA D 1 86 ? 17.677 103.059 39.391 1.00 13.85 71 ALA D N 1
ATOM 5895 C CA . ALA D 1 86 ? 18.420 101.815 39.613 1.00 13.03 71 ALA D CA 1
ATOM 5896 C C . ALA D 1 86 ? 18.546 101.008 38.322 1.00 14.81 71 ALA D C 1
ATOM 5897 O O . ALA D 1 86 ? 19.615 100.434 38.011 1.00 15.85 71 ALA D O 1
ATOM 5899 N N . PHE D 1 87 ? 17.464 100.973 37.532 1.00 14.66 72 PHE D N 1
ATOM 5900 C CA . PHE D 1 87 ? 17.564 100.311 36.235 1.00 14.06 72 PHE D CA 1
ATOM 5901 C C . PHE D 1 87 ? 18.483 101.074 35.299 1.00 13.76 72 PHE D C 1
ATOM 5902 O O . PHE D 1 87 ? 19.298 100.469 34.593 1.00 13.88 72 PHE D O 1
ATOM 5910 N N . THR D 1 88 ? 18.364 102.407 35.266 1.00 13.08 73 THR D N 1
ATOM 5911 C CA . THR D 1 88 ? 19.221 103.172 34.375 1.00 13.80 73 THR D CA 1
ATOM 5912 C C . THR D 1 88 ? 20.687 102.989 34.760 1.00 13.81 73 THR D C 1
ATOM 5913 O O . THR D 1 88 ? 21.552 102.906 33.883 1.00 14.84 73 THR D O 1
ATOM 5917 N N . GLU D 1 89 ? 20.977 102.894 36.066 1.00 14.74 74 GLU D N 1
ATOM 5918 C CA . GLU D 1 89 ? 22.351 102.699 36.518 1.00 15.26 74 GLU D CA 1
ATOM 5919 C C . GLU D 1 89 ? 22.950 101.416 35.957 1.00 14.99 74 GLU D C 1
ATOM 5920 O O . GLU D 1 89 ? 24.152 101.382 35.635 1.00 17.00 74 GLU D O 1
ATOM 5926 N N . VAL D 1 90 ? 22.134 100.359 35.788 1.00 14.13 75 VAL D N 1
ATOM 5927 C CA . VAL D 1 90 ? 22.663 99.162 35.103 1.00 14.24 75 VAL D CA 1
ATOM 5928 C C . VAL D 1 90 ? 23.244 99.531 33.746 1.00 15.04 75 VAL D C 1
ATOM 5929 O O . VAL D 1 90 ? 24.340 99.089 33.360 1.00 17.05 75 VAL D O 1
ATOM 5933 N N . VAL D 1 91 ? 22.484 100.321 32.983 1.00 15.21 76 VAL D N 1
ATOM 5934 C CA . VAL D 1 91 ? 22.895 100.687 31.631 1.00 14.97 76 VAL D CA 1
ATOM 5935 C C . VAL D 1 91 ? 24.092 101.617 31.677 1.00 15.81 76 VAL D C 1
ATOM 5936 O O . VAL D 1 91 ? 24.996 101.508 30.845 1.00 18.56 76 VAL D O 1
ATOM 5940 N N . ARG D 1 92 ? 24.122 102.543 32.642 1.00 16.06 77 ARG D N 1
ATOM 5941 C CA . ARG D 1 92 ? 25.298 103.401 32.789 1.00 16.42 77 ARG D CA 1
ATOM 5942 C C . ARG D 1 92 ? 26.547 102.550 32.917 1.00 17.13 77 ARG D C 1
ATOM 5943 O O . ARG D 1 92 ? 27.574 102.840 32.282 1.00 20.95 77 ARG D O 1
ATOM 5951 N N . ARG D 1 93 ? 26.463 101.470 33.702 1.00 17.76 78 ARG D N 1
ATOM 5952 C CA . ARG D 1 93 ? 27.640 100.652 33.975 1.00 17.34 78 ARG D CA 1
ATOM 5953 C C . ARG D 1 93 ? 28.004 99.723 32.825 1.00 20.91 78 ARG D C 1
ATOM 5954 O O . ARG D 1 93 ? 29.187 99.414 32.664 1.00 24.62 78 ARG D O 1
ATOM 5962 N N . CYS D 1 94 ? 27.045 99.258 32.019 1.00 19.14 79 CYS D N 1
ATOM 5963 C CA A CYS D 1 94 ? 27.276 98.214 31.018 0.50 19.36 79 CYS D CA 1
ATOM 5964 C CA B CYS D 1 94 ? 27.441 98.264 31.032 0.50 19.33 79 CYS D CA 1
ATOM 5965 C C . CYS D 1 94 ? 27.337 98.717 29.586 1.00 18.13 79 CYS D C 1
ATOM 5966 O O . CYS D 1 94 ? 27.827 97.997 28.712 1.00 18.98 79 CYS D O 1
ATOM 5971 N N . HIS D 1 95 ? 26.803 99.909 29.304 1.00 18.93 80 HIS D N 1
ATOM 5972 C CA . HIS D 1 95 ? 26.523 100.238 27.913 1.00 17.89 80 HIS D CA 1
ATOM 5973 C C . HIS D 1 95 ? 27.773 100.266 27.035 1.00 19.39 80 HIS D C 1
ATOM 5974 O O . HIS D 1 95 ? 27.644 100.064 25.823 1.00 20.42 80 HIS D O 1
ATOM 5981 N N . ASP D 1 96 ? 28.965 100.507 27.602 1.00 18.58 81 ASP D N 1
ATOM 5982 C CA . ASP D 1 96 ? 30.157 100.627 26.769 1.00 22.59 81 ASP D CA 1
ATOM 5983 C C . ASP D 1 96 ? 30.609 99.276 26.225 1.00 21.28 81 ASP D C 1
ATOM 5984 O O . ASP D 1 96 ? 31.396 99.234 25.272 1.00 23.55 81 ASP D O 1
ATOM 5989 N N . THR D 1 97 ? 30.130 98.168 26.797 1.00 20.32 82 THR D N 1
ATOM 5990 C CA . THR D 1 97 ? 30.603 96.851 26.373 1.00 21.09 82 THR D CA 1
ATOM 5991 C C . THR D 1 97 ? 29.490 95.931 25.892 1.00 19.44 82 THR D C 1
ATOM 5992 O O . THR D 1 97 ? 29.751 94.739 25.655 1.00 21.32 82 THR D O 1
ATOM 5996 N N . LEU D 1 98 ? 28.283 96.449 25.685 1.00 18.15 83 LEU D N 1
ATOM 5997 C CA . LEU D 1 98 ? 27.231 95.658 25.051 1.00 15.99 83 LEU D CA 1
ATOM 5998 C C . LEU D 1 98 ? 26.362 96.581 24.206 1.00 17.62 83 LEU D C 1
ATOM 5999 O O . LEU D 1 98 ? 26.492 97.812 24.239 1.00 18.44 83 LEU D O 1
ATOM 6004 N N . ASN D 1 99 ? 25.465 95.972 23.436 1.00 16.30 84 ASN D N 1
ATOM 6005 C CA . ASN D 1 99 ? 24.491 96.722 22.669 1.00 15.93 84 ASN D CA 1
ATOM 6006 C C . ASN D 1 99 ? 23.257 96.924 23.542 1.00 15.94 84 ASN D C 1
ATOM 6007 O O . ASN D 1 99 ? 22.740 95.960 24.103 1.00 16.32 84 ASN D O 1
ATOM 6012 N N . PHE D 1 100 ? 22.800 98.167 23.692 1.00 14.13 85 PHE D N 1
ATOM 6013 C CA . PHE D 1 100 ? 21.629 98.452 24.521 1.00 13.92 85 PHE D CA 1
ATOM 6014 C C . PHE D 1 100 ? 20.473 98.897 23.641 1.00 14.36 85 PHE D C 1
ATOM 6015 O O . PHE D 1 100 ? 20.645 99.743 22.759 1.00 16.77 85 PHE D O 1
ATOM 6023 N N . ASN D 1 101 ? 19.283 98.360 23.901 1.00 13.78 86 ASN D N 1
ATOM 6024 C CA . ASN D 1 101 ? 18.085 98.821 23.221 1.00 15.23 86 ASN D CA 1
ATOM 6025 C C . ASN D 1 101 ? 16.955 98.851 24.233 1.00 14.03 86 ASN D C 1
ATOM 6026 O O . ASN D 1 101 ? 17.074 98.305 25.336 1.00 13.80 86 ASN D O 1
ATOM 6031 N N . TYR D 1 102 ? 15.850 99.499 23.860 1.00 14.67 87 TYR D N 1
ATOM 6032 C CA . TYR D 1 102 ? 14.688 99.560 24.744 1.00 14.07 87 TYR D CA 1
ATOM 6033 C C . TYR D 1 102 ? 13.437 99.811 23.917 1.00 15.21 87 TYR D C 1
ATOM 6034 O O . TYR D 1 102 ? 13.500 100.239 22.761 1.00 16.65 87 TYR D O 1
ATOM 6043 N N . SER D 1 103 ? 12.290 99.513 24.528 1.00 13.38 88 SER D N 1
ATOM 6044 C CA . SER D 1 103 ? 10.990 99.669 23.883 1.00 12.43 88 SER D CA 1
ATOM 6045 C C . SER D 1 103 ? 9.921 99.728 24.956 1.00 12.91 88 SER D C 1
ATOM 6046 O O . SER D 1 103 ? 10.211 99.561 26.148 1.00 12.73 88 SER D O 1
ATOM 6049 N N . GLY D 1 104 ? 8.687 99.986 24.531 1.00 12.29 89 GLY D N 1
ATOM 6050 C CA . GLY D 1 104 ? 7.562 99.910 25.439 1.00 12.64 89 GLY D CA 1
ATOM 6051 C C . GLY D 1 104 ? 6.616 101.076 25.274 1.00 13.93 89 GLY D C 1
ATOM 6052 O O . GLY D 1 104 ? 6.618 101.772 24.252 1.00 14.42 89 GLY D O 1
ATOM 6053 N N . THR D 1 105 ? 5.764 101.258 26.293 1.00 13.04 90 THR D N 1
ATOM 6054 C CA . THR D 1 105 ? 4.795 102.363 26.320 1.00 12.62 90 THR D CA 1
ATOM 6055 C C . THR D 1 105 ? 5.518 103.593 26.852 1.00 14.69 90 THR D C 1
ATOM 6056 O O . THR D 1 105 ? 5.446 103.926 28.034 1.00 16.52 90 THR D O 1
ATOM 6060 N N . LEU D 1 106 ? 6.277 104.238 25.972 1.00 15.43 91 LEU D N 1
ATOM 6061 C CA . LEU D 1 106 ? 7.212 105.254 26.456 1.00 17.10 91 LEU D CA 1
ATOM 6062 C C . LEU D 1 106 ? 6.505 106.488 26.997 1.00 17.67 91 LEU D C 1
ATOM 6063 O O . LEU D 1 106 ? 7.097 107.207 27.818 1.00 17.82 91 LEU D O 1
ATOM 6068 N N . GLU D 1 107 ? 5.259 106.735 26.590 1.00 17.93 92 GLU D N 1
ATOM 6069 C CA . GLU D 1 107 ? 4.576 107.938 27.047 1.00 18.95 92 GLU D CA 1
ATOM 6070 C C . GLU D 1 107 ? 4.328 107.965 28.555 1.00 19.43 92 GLU D C 1
ATOM 6071 O O . GLU D 1 107 ? 4.113 109.050 29.110 1.00 22.28 92 GLU D O 1
ATOM 6077 N N . VAL D 1 108 ? 4.343 106.817 29.251 1.00 17.79 93 VAL D N 1
ATOM 6078 C CA . VAL D 1 108 ? 4.149 106.844 30.703 1.00 16.73 93 VAL D CA 1
ATOM 6079 C C . VAL D 1 108 ? 5.460 106.944 31.461 1.00 19.31 93 VAL D C 1
ATOM 6080 O O . VAL D 1 108 ? 5.443 107.031 32.696 1.00 22.63 93 VAL D O 1
ATOM 6084 N N . VAL D 1 109 ? 6.597 106.920 30.778 1.00 18.38 94 VAL D N 1
ATOM 6085 C CA . VAL D 1 109 ? 7.900 107.008 31.452 1.00 18.04 94 VAL D CA 1
ATOM 6086 C C . VAL D 1 109 ? 8.277 108.472 31.625 1.00 19.24 94 VAL D C 1
ATOM 6087 O O . VAL D 1 109 ? 8.230 109.213 30.639 1.00 19.92 94 VAL D O 1
ATOM 6091 N N . PRO D 1 110 ? 8.651 108.959 32.819 1.00 17.64 95 PRO D N 1
ATOM 6092 C CA . PRO D 1 110 ? 9.049 110.372 32.902 1.00 19.31 95 PRO D CA 1
ATOM 6093 C C . PRO D 1 110 ? 10.159 110.689 31.904 1.00 20.50 95 PRO D C 1
ATOM 6094 O O . PRO D 1 110 ? 11.069 109.879 31.695 1.00 19.69 95 PRO D O 1
ATOM 6098 N N . GLU D 1 111 ? 10.051 111.869 31.279 1.00 18.94 96 GLU D N 1
ATOM 6099 C CA . GLU D 1 111 ? 10.937 112.223 30.171 1.00 22.62 96 GLU D CA 1
ATOM 6100 C C . GLU D 1 111 ? 12.412 112.175 30.588 1.00 22.35 96 GLU D C 1
ATOM 6101 O O . GLU D 1 111 ? 13.274 111.806 29.788 1.00 23.43 96 GLU D O 1
ATOM 6107 N N . ARG D 1 112 ? 12.715 112.525 31.837 1.00 23.08 97 ARG D N 1
ATOM 6108 C CA A ARG D 1 112 ? 14.098 112.511 32.316 0.50 25.34 97 ARG D CA 1
ATOM 6109 C CA B ARG D 1 112 ? 14.098 112.518 32.303 0.50 25.34 97 ARG D CA 1
ATOM 6110 C C . ARG D 1 112 ? 14.770 111.159 32.081 1.00 24.40 97 ARG D C 1
ATOM 6111 O O . ARG D 1 112 ? 15.943 111.082 31.664 1.00 25.32 97 ARG D O 1
ATOM 6126 N N . TRP D 1 113 ? 14.045 110.065 32.339 1.00 19.84 98 TRP D N 1
ATOM 6127 C CA . TRP D 1 113 ? 14.643 108.756 32.118 1.00 17.28 98 TRP D CA 1
ATOM 6128 C C . TRP D 1 113 ? 14.741 108.421 30.638 1.00 17.67 98 TRP D C 1
ATOM 6129 O O . TRP D 1 113 ? 15.734 107.811 30.223 1.00 21.22 98 TRP D O 1
ATOM 6140 N N . LEU D 1 114 ? 13.724 108.774 29.847 1.00 18.02 99 LEU D N 1
ATOM 6141 C CA . LEU D 1 114 ? 13.779 108.520 28.403 1.00 17.24 99 LEU D CA 1
ATOM 6142 C C . LEU D 1 114 ? 14.982 109.223 27.783 1.00 18.79 99 LEU D C 1
ATOM 6143 O O . LEU D 1 114 ? 15.678 108.656 26.935 1.00 21.20 99 LEU D O 1
ATOM 6148 N N . THR D 1 115 ? 15.234 110.466 28.192 1.00 17.71 100 THR D N 1
ATOM 6149 C CA . THR D 1 115 ? 16.338 111.220 27.614 1.00 18.31 100 THR D CA 1
ATOM 6150 C C . THR D 1 115 ? 17.648 110.517 27.903 1.00 19.16 100 THR D C 1
ATOM 6151 O O . THR D 1 115 ? 18.505 110.345 27.007 1.00 19.80 100 THR D O 1
ATOM 6155 N N . GLU D 1 116 ? 17.820 110.095 29.159 1.00 17.58 101 GLU D N 1
ATOM 6156 C CA . GLU D 1 116 ? 19.086 109.447 29.497 1.00 16.61 101 GLU D CA 1
ATOM 6157 C C . GLU D 1 116 ? 19.231 108.088 28.808 1.00 18.44 101 GLU D C 1
ATOM 6158 O O . GLU D 1 116 ? 20.308 107.753 28.293 1.00 18.06 101 GLU D O 1
ATOM 6164 N N . LEU D 1 117 ? 18.163 107.289 28.788 1.00 16.14 102 LEU D N 1
ATOM 6165 C CA . LEU D 1 117 ? 18.269 105.969 28.164 1.00 16.67 102 LEU D CA 1
ATOM 6166 C C . LEU D 1 117 ? 18.487 106.067 26.661 1.00 16.69 102 LEU D C 1
ATOM 6167 O O . LEU D 1 117 ? 19.195 105.221 26.084 1.00 17.95 102 LEU D O 1
ATOM 6172 N N . GLU D 1 118 ? 17.881 107.071 26.012 1.00 15.19 103 GLU D N 1
ATOM 6173 C CA . GLU D 1 118 ? 18.129 107.290 24.589 1.00 16.15 103 GLU D CA 1
ATOM 6174 C C . GLU D 1 118 ? 19.600 107.616 24.332 1.00 17.19 103 GLU D C 1
ATOM 6175 O O . GLU D 1 118 ? 20.201 107.084 23.374 1.00 18.31 103 GLU D O 1
ATOM 6181 N N . ALA D 1 119 ? 20.206 108.465 25.182 1.00 17.09 104 ALA D N 1
ATOM 6182 C CA . ALA D 1 119 ? 21.629 108.783 25.001 1.00 16.74 104 ALA D CA 1
ATOM 6183 C C . ALA D 1 119 ? 22.507 107.555 25.231 1.00 17.74 104 ALA D C 1
ATOM 6184 O O . ALA D 1 119 ? 23.446 107.293 24.452 1.00 20.40 104 ALA D O 1
ATOM 6186 N N . LEU D 1 120 ? 22.162 106.745 26.244 1.00 15.88 105 LEU D N 1
ATOM 6187 C CA . LEU D 1 120 ? 22.917 105.530 26.520 1.00 15.74 105 LEU D CA 1
ATOM 6188 C C . LEU D 1 120 ? 22.795 104.534 25.369 1.00 17.27 105 LEU D C 1
ATOM 6189 O O . LEU D 1 120 ? 23.794 103.918 24.973 1.00 19.02 105 LEU D O 1
ATOM 6194 N N . ARG D 1 121 ? 21.595 104.386 24.801 1.00 14.29 106 ARG D N 1
ATOM 6195 C CA . ARG D 1 121 ? 21.427 103.512 23.647 1.00 14.73 106 ARG D CA 1
ATOM 6196 C C . ARG D 1 121 ? 22.323 103.981 22.513 1.00 15.76 106 ARG D C 1
ATOM 6197 O O . ARG D 1 121 ? 23.047 103.181 21.909 1.00 16.24 106 ARG D O 1
ATOM 6205 N N . ALA D 1 122 ? 22.310 105.295 22.241 1.00 14.98 107 ALA D N 1
ATOM 6206 C CA . ALA D 1 122 ? 23.037 105.809 21.081 1.00 15.19 107 ALA D CA 1
ATOM 6207 C C . ALA D 1 122 ? 24.533 105.606 21.224 1.00 16.61 107 ALA D C 1
ATOM 6208 O O . ALA D 1 122 ? 25.230 105.404 20.216 1.00 20.02 107 ALA D O 1
ATOM 6210 N N . LYS D 1 123 ? 25.059 105.681 22.442 1.00 16.80 108 LYS D N 1
ATOM 6211 C CA . LYS D 1 123 ? 26.498 105.486 22.605 1.00 18.63 108 LYS D CA 1
ATOM 6212 C C . LYS D 1 123 ? 26.904 104.076 23.014 1.00 18.01 108 LYS D C 1
ATOM 6213 O O . LYS D 1 123 ? 28.089 103.841 23.237 1.00 20.20 108 LYS D O 1
ATOM 6219 N N . SER D 1 124 ? 25.965 103.127 23.111 1.00 16.38 109 SER D N 1
ATOM 6220 C CA . SER D 1 124 ? 26.345 101.770 23.472 1.00 14.76 109 SER D CA 1
ATOM 6221 C C . SER D 1 124 ? 27.114 101.112 22.311 1.00 17.05 109 SER D C 1
ATOM 6222 O O . SER D 1 124 ? 27.206 101.653 21.191 1.00 18.25 109 SER D O 1
ATOM 6225 N N . ASP D 1 125 ? 27.675 99.936 22.595 1.00 17.34 110 ASP D N 1
ATOM 6226 C CA . ASP D 1 125 ? 28.550 99.232 21.651 1.00 18.61 110 ASP D CA 1
ATOM 6227 C C . ASP D 1 125 ? 27.685 98.472 20.652 1.00 20.14 110 ASP D C 1
ATOM 6228 O O . ASP D 1 125 ? 27.337 97.306 20.852 1.00 20.39 110 ASP D O 1
ATOM 6233 N N . SER D 1 126 ? 27.365 99.133 19.545 1.00 20.65 111 SER D N 1
ATOM 6234 C CA . SER D 1 126 ? 26.531 98.545 18.500 1.00 22.39 111 SER D CA 1
ATOM 6235 C C . SER D 1 126 ? 27.171 97.320 17.835 1.00 23.13 111 SER D C 1
ATOM 6236 O O . SER D 1 126 ? 26.469 96.582 17.135 1.00 24.97 111 SER D O 1
ATOM 6239 N N . GLN D 1 127 ? 28.474 97.099 18.021 1.00 23.83 112 GLN D N 1
ATOM 6240 C CA . GLN D 1 127 ? 29.186 95.961 17.431 1.00 26.09 112 GLN D CA 1
ATOM 6241 C C . GLN D 1 127 ? 29.141 94.729 18.315 1.00 26.10 112 GLN D C 1
ATOM 6242 O O . GLN D 1 127 ? 29.651 93.675 17.926 1.00 25.21 112 GLN D O 1
ATOM 6248 N N . SER D 1 128 ? 28.540 94.836 19.487 1.00 21.80 113 SER D N 1
ATOM 6249 C CA . SER D 1 128 ? 28.512 93.713 20.408 1.00 21.63 113 SER D CA 1
ATOM 6250 C C . SER D 1 128 ? 27.603 92.613 19.888 1.00 21.66 113 SER D C 1
ATOM 6251 O O . SER D 1 128 ? 26.545 92.884 19.324 1.00 21.98 113 SER D O 1
ATOM 6254 N N . ASP D 1 129 ? 28.025 91.369 20.075 1.00 21.09 114 ASP D N 1
ATOM 6255 C CA . ASP D 1 129 ? 27.130 90.266 19.746 1.00 24.61 114 ASP D CA 1
ATOM 6256 C C . ASP D 1 129 ? 26.108 89.994 20.845 1.00 23.28 114 ASP D C 1
ATOM 6257 O O . ASP D 1 129 ? 25.331 89.044 20.710 1.00 24.94 114 ASP D O 1
ATOM 6262 N N . PHE D 1 130 ? 26.069 90.812 21.894 1.00 18.95 115 PHE D N 1
ATOM 6263 C CA . PHE D 1 130 ? 25.165 90.628 23.023 1.00 15.50 115 PHE D CA 1
ATOM 6264 C C . PHE D 1 130 ? 24.383 91.918 23.239 1.00 15.85 115 PHE D C 1
ATOM 6265 O O . PHE D 1 130 ? 24.957 93.014 23.210 1.00 16.75 115 PHE D O 1
ATOM 6273 N N . THR D 1 131 ? 23.082 91.791 23.453 1.00 14.60 116 THR D N 1
ATOM 6274 C CA . THR D 1 131 ? 22.195 92.926 23.631 1.00 14.76 116 THR D CA 1
ATOM 6275 C C . THR D 1 131 ? 21.507 92.812 24.980 1.00 15.03 116 THR D C 1
ATOM 6276 O O . THR D 1 131 ? 20.992 91.744 25.330 1.00 15.12 116 THR D O 1
ATOM 6280 N N . LEU D 1 132 ? 21.500 93.914 25.726 1.00 13.39 117 LEU D N 1
ATOM 6281 C CA . LEU D 1 132 ? 20.620 94.116 26.869 1.00 13.27 117 LEU D CA 1
ATOM 6282 C C . LEU D 1 132 ? 19.457 94.961 26.381 1.00 14.29 117 LEU D C 1
ATOM 6283 O O . LEU D 1 132 ? 19.672 96.040 25.819 1.00 14.10 117 LEU D O 1
ATOM 6288 N N . HIS D 1 133 ? 18.226 94.476 26.573 1.00 13.35 118 HIS D N 1
ATOM 6289 C CA . HIS D 1 133 ? 17.050 95.168 26.066 1.00 12.78 118 HIS D CA 1
ATOM 6290 C C . HIS D 1 133 ? 16.058 95.387 27.200 1.00 12.64 118 HIS D C 1
ATOM 6291 O O . HIS D 1 133 ? 15.578 94.419 27.802 1.00 12.60 118 HIS D O 1
ATOM 6298 N N . PHE D 1 134 ? 15.773 96.652 27.499 1.00 12.66 119 PHE D N 1
ATOM 6299 C CA . PHE D 1 134 ? 14.813 97.030 28.539 1.00 12.63 119 PHE D CA 1
ATOM 6300 C C . PHE D 1 134 ? 13.433 97.237 27.921 1.00 12.84 119 PHE D C 1
ATOM 6301 O O . PHE D 1 134 ? 13.292 97.952 26.924 1.00 13.19 119 PHE D O 1
ATOM 6309 N N . ILE D 1 135 ? 12.383 96.662 28.521 1.00 12.85 120 ILE D N 1
ATOM 6310 C CA . ILE D 1 135 ? 11.023 97.029 28.127 1.00 13.04 120 ILE D CA 1
ATOM 6311 C C . ILE D 1 135 ? 10.373 97.787 29.278 1.00 12.56 120 ILE D C 1
ATOM 6312 O O . ILE D 1 135 ? 10.431 97.337 30.436 1.00 13.19 120 ILE D O 1
ATOM 6317 N N . MET D 1 136 ? 9.801 98.959 28.972 1.00 13.45 121 MET D N 1
ATOM 6318 C CA . MET D 1 136 ? 9.192 99.846 29.950 1.00 13.34 121 MET D CA 1
ATOM 6319 C C . MET D 1 136 ? 7.709 100.036 29.651 1.00 13.76 121 MET D C 1
ATOM 6320 O O . MET D 1 136 ? 7.271 99.979 28.497 1.00 13.56 121 MET D O 1
ATOM 6325 N N . GLY D 1 137 ? 6.929 100.278 30.700 1.00 13.04 122 GLY D N 1
ATOM 6326 C CA . GLY D 1 137 ? 5.503 100.505 30.514 1.00 12.97 122 GLY D CA 1
ATOM 6327 C C . GLY D 1 137 ? 4.801 99.332 29.862 1.00 13.48 122 GLY D C 1
ATOM 6328 O O . GLY D 1 137 ? 3.918 99.517 29.011 1.00 12.86 122 GLY D O 1
ATOM 6329 N N . MET D 1 138 ? 5.157 98.123 30.265 1.00 12.36 123 MET D N 1
ATOM 6330 C CA . MET D 1 138 ? 4.511 96.969 29.672 1.00 10.57 123 MET D CA 1
ATOM 6331 C C . MET D 1 138 ? 3.037 96.879 30.062 1.00 12.28 123 MET D C 1
ATOM 6332 O O . MET D 1 138 ? 2.625 97.166 31.199 1.00 11.14 123 MET D O 1
ATOM 6337 N N . SER D 1 139 ? 2.248 96.443 29.086 1.00 11.19 124 SER D N 1
ATOM 6338 C CA . SER D 1 139 ? 0.812 96.239 29.222 1.00 11.59 124 SER D CA 1
ATOM 6339 C C . SER D 1 139 ? 0.296 95.827 27.863 1.00 12.40 124 SER D C 1
ATOM 6340 O O . SER D 1 139 ? 0.411 96.629 26.931 1.00 12.46 124 SER D O 1
ATOM 6343 N N . LEU D 1 140 ? -0.286 94.635 27.735 1.00 12.07 125 LEU D N 1
ATOM 6344 C CA . LEU D 1 140 ? -0.717 94.181 26.416 1.00 10.72 125 LEU D CA 1
ATOM 6345 C C . LEU D 1 140 ? -1.749 95.124 25.834 1.00 11.25 125 LEU D C 1
ATOM 6346 O O . LEU D 1 140 ? -1.709 95.419 24.638 1.00 11.38 125 LEU D O 1
ATOM 6351 N N . ALA D 1 141 ? -2.671 95.613 26.667 1.00 12.34 126 ALA D N 1
ATOM 6352 C CA . ALA D 1 141 ? -3.696 96.525 26.161 1.00 13.10 126 ALA D CA 1
ATOM 6353 C C . ALA D 1 141 ? -3.066 97.777 25.563 1.00 11.89 126 ALA D C 1
ATOM 6354 O O . ALA D 1 141 ? -3.425 98.209 24.455 1.00 12.97 126 ALA D O 1
ATOM 6356 N N . HIS D 1 142 ? -2.122 98.389 26.278 1.00 12.09 127 HIS D N 1
ATOM 6357 C CA . HIS D 1 142 ? -1.501 99.610 25.766 1.00 12.30 127 HIS D CA 1
ATOM 6358 C C . HIS D 1 142 ? -0.684 99.324 24.520 1.00 12.88 127 HIS D C 1
ATOM 6359 O O . HIS D 1 142 ? -0.642 100.156 23.598 1.00 13.76 127 HIS D O 1
ATOM 6366 N N . GLU D 1 143 ? -0.019 98.177 24.503 1.00 12.35 128 GLU D N 1
ATOM 6367 C CA . GLU D 1 143 ? 0.762 97.751 23.352 1.00 10.90 128 GLU D CA 1
ATOM 6368 C C . GLU D 1 143 ? -0.123 97.634 22.115 1.00 13.19 128 GLU D C 1
ATOM 6369 O O . GLU D 1 143 ? 0.190 98.189 21.046 1.00 13.48 128 GLU D O 1
ATOM 6375 N N . VAL D 1 144 ? -1.246 96.929 22.255 1.00 12.08 129 VAL D N 1
ATOM 6376 C CA . VAL D 1 144 ? -2.160 96.737 21.129 1.00 11.65 129 VAL D CA 1
ATOM 6377 C C . VAL D 1 144 ? -2.763 98.062 20.684 1.00 14.17 129 VAL D C 1
ATOM 6378 O O . VAL D 1 144 ? -2.856 98.338 19.475 1.00 13.49 129 VAL D O 1
ATOM 6382 N N . ILE D 1 145 ? -3.187 98.895 21.637 1.00 12.75 130 ILE D N 1
ATOM 6383 C CA . ILE D 1 145 ? -3.789 100.186 21.270 1.00 12.92 130 ILE D CA 1
ATOM 6384 C C . ILE D 1 145 ? -2.776 101.039 20.508 1.00 15.34 130 ILE D C 1
ATOM 6385 O O . ILE D 1 145 ? -3.120 101.709 19.518 1.00 15.44 130 ILE D O 1
ATOM 6390 N N . GLY D 1 146 ? -1.511 101.026 20.933 1.00 13.08 131 GLY D N 1
ATOM 6391 C CA . GLY D 1 146 ? -0.509 101.817 20.228 1.00 12.54 131 GLY D CA 1
ATOM 6392 C C . GLY D 1 146 ? -0.308 101.350 18.805 1.00 14.71 131 GLY D C 1
ATOM 6393 O O . GLY D 1 146 ? -0.177 102.171 17.879 1.00 16.48 131 GLY D O 1
ATOM 6394 N N . ILE D 1 147 ? -0.279 100.028 18.611 1.00 13.46 132 ILE D N 1
ATOM 6395 C CA . ILE D 1 147 ? -0.115 99.488 17.269 1.00 12.95 132 ILE D CA 1
ATOM 6396 C C . ILE D 1 147 ? -1.330 99.841 16.416 1.00 14.45 132 ILE D C 1
ATOM 6397 O O . ILE D 1 147 ? -1.194 100.225 15.245 1.00 14.94 132 ILE D O 1
ATOM 6402 N N . PHE D 1 148 ? -2.537 99.672 16.968 1.00 14.50 133 PHE D N 1
ATOM 6403 C CA . PHE D 1 148 ? -3.734 100.040 16.210 1.00 14.83 133 PHE D CA 1
ATOM 6404 C C . PHE D 1 148 ? -3.675 101.499 15.804 1.00 17.69 133 PHE D C 1
ATOM 6405 O O . PHE D 1 148 ? -3.939 101.843 14.643 1.00 16.69 133 PHE D O 1
ATOM 6413 N N . ASN D 1 149 ? -3.386 102.382 16.760 1.00 14.88 134 ASN D N 1
ATOM 6414 C CA . ASN D 1 149 ? -3.469 103.806 16.450 1.00 16.04 134 ASN D CA 1
ATOM 6415 C C . ASN D 1 149 ? -2.399 104.212 15.452 1.00 17.39 134 ASN D C 1
ATOM 6416 O O . ASN D 1 149 ? -2.623 105.135 14.645 1.00 20.18 134 ASN D O 1
ATOM 6421 N N . LYS D 1 150 ? -1.246 103.544 15.471 1.00 18.16 135 LYS D N 1
ATOM 6422 C CA . LYS D 1 150 ? -0.211 103.810 14.475 1.00 20.19 135 LYS D CA 1
ATOM 6423 C C . LYS D 1 150 ? -0.680 103.452 13.068 1.00 18.77 135 LYS D C 1
ATOM 6424 O O . LYS D 1 150 ? -0.561 104.265 12.129 1.00 20.19 135 LYS D O 1
ATOM 6430 N N . PHE D 1 151 ? -1.270 102.277 12.910 1.00 15.54 136 PHE D N 1
ATOM 6431 C CA . PHE D 1 151 ? -1.515 101.752 11.572 1.00 13.94 136 PHE D CA 1
ATOM 6432 C C . PHE D 1 151 ? -2.936 101.965 11.064 1.00 13.86 136 PHE D C 1
ATOM 6433 O O . PHE D 1 151 ? -3.182 101.692 9.881 1.00 13.51 136 PHE D O 1
ATOM 6441 N N . ASN D 1 152 ? -3.845 102.449 11.908 1.00 14.39 137 ASN D N 1
ATOM 6442 C CA . ASN D 1 152 ? -5.265 102.634 11.597 1.00 13.28 137 ASN D CA 1
ATOM 6443 C C . ASN D 1 152 ? -5.473 103.413 10.301 1.00 12.79 137 ASN D C 1
ATOM 6444 O O . ASN D 1 152 ? -5.057 104.576 10.190 1.00 14.98 137 ASN D O 1
ATOM 6449 N N . GLY D 1 153 ? -6.112 102.754 9.336 1.00 13.18 138 GLY D N 1
ATOM 6450 C CA . GLY D 1 153 ? -6.424 103.418 8.082 1.00 13.49 138 GLY D CA 1
ATOM 6451 C C . GLY D 1 153 ? -5.256 103.552 7.149 1.00 14.97 138 GLY D C 1
ATOM 6452 O O . GLY D 1 153 ? -5.420 104.142 6.066 1.00 16.39 138 GLY D O 1
ATOM 6453 N N . LYS D 1 154 ? -4.088 103.012 7.500 1.00 14.49 139 LYS D N 1
ATOM 6454 C CA A LYS D 1 154 ? -2.876 103.208 6.721 0.50 15.84 139 LYS D CA 1
ATOM 6455 C CA B LYS D 1 154 ? -2.878 103.207 6.713 0.50 15.85 139 LYS D CA 1
ATOM 6456 C C . LYS D 1 154 ? -2.350 101.930 6.082 1.00 16.75 139 LYS D C 1
ATOM 6457 O O . LYS D 1 154 ? -1.413 102.002 5.276 1.00 19.06 139 LYS D O 1
ATOM 6468 N N . ILE D 1 155 ? -2.926 100.782 6.420 1.00 14.29 140 ILE D N 1
ATOM 6469 C CA . ILE D 1 155 ? -2.619 99.497 5.781 1.00 14.74 140 ILE D CA 1
ATOM 6470 C C . ILE D 1 155 ? -3.933 98.800 5.503 1.00 14.06 140 ILE D C 1
ATOM 6471 O O . ILE D 1 155 ? -4.953 99.094 6.136 1.00 16.17 140 ILE D O 1
ATOM 6476 N N . PRO D 1 156 ? -3.941 97.839 4.576 1.00 15.59 141 PRO D N 1
ATOM 6477 C CA . PRO D 1 156 ? -5.203 97.161 4.295 1.00 16.12 141 PRO D CA 1
ATOM 6478 C C . PRO D 1 156 ? -5.594 96.191 5.379 1.00 15.87 141 PRO D C 1
ATOM 6479 O O . PRO D 1 156 ? -6.787 95.971 5.594 1.00 18.06 141 PRO D O 1
ATOM 6483 N N . ALA D 1 157 ? -4.614 95.641 6.095 1.00 15.40 142 ALA D N 1
ATOM 6484 C CA . ALA D 1 157 ? -4.899 94.676 7.149 1.00 15.33 142 ALA D CA 1
ATOM 6485 C C . ALA D 1 157 ? -3.635 94.505 7.966 1.00 14.13 142 ALA D C 1
ATOM 6486 O O . ALA D 1 157 ? -2.531 94.609 7.434 1.00 15.63 142 ALA D O 1
ATOM 6488 N N . LEU D 1 158 ? -3.800 94.195 9.247 1.00 12.91 143 LEU D N 1
ATOM 6489 C CA . LEU D 1 158 ? -2.620 93.882 10.037 1.00 13.70 143 LEU D CA 1
ATOM 6490 C C . LEU D 1 158 ? -2.209 92.440 9.754 1.00 14.04 143 LEU D C 1
ATOM 6491 O O . LEU D 1 158 ? -3.060 91.537 9.698 1.00 17.80 143 LEU D O 1
ATOM 6496 N N . THR D 1 159 ? -0.929 92.245 9.497 1.00 14.37 144 THR D N 1
ATOM 6497 C CA . THR D 1 159 ? -0.401 90.915 9.249 1.00 15.56 144 THR D CA 1
ATOM 6498 C C . THR D 1 159 ? 0.408 90.455 10.452 1.00 16.60 144 THR D C 1
ATOM 6499 O O . THR D 1 159 ? 0.833 91.263 11.297 1.00 17.35 144 THR D O 1
ATOM 6503 N N . GLU D 1 160 ? 0.635 89.143 10.521 1.00 15.81 145 GLU D N 1
ATOM 6504 C CA . GLU D 1 160 ? 1.487 88.662 11.604 1.00 15.63 145 GLU D CA 1
ATOM 6505 C C . GLU D 1 160 ? 2.902 89.242 11.507 1.00 15.82 145 GLU D C 1
ATOM 6506 O O . GLU D 1 160 ? 3.522 89.545 12.536 1.00 15.17 145 GLU D O 1
ATOM 6512 N N . GLU D 1 161 ? 3.412 89.448 10.287 1.00 16.58 146 GLU D N 1
ATOM 6513 C CA . GLU D 1 161 ? 4.737 90.044 10.104 1.00 17.60 146 GLU D CA 1
ATOM 6514 C C . GLU D 1 161 ? 4.801 91.468 10.649 1.00 16.59 146 GLU D C 1
ATOM 6515 O O . GLU D 1 161 ? 5.766 91.850 11.339 1.00 17.12 146 GLU D O 1
ATOM 6521 N N . LEU D 1 162 ? 3.796 92.290 10.311 1.00 17.08 147 LEU D N 1
ATOM 6522 C CA . LEU D 1 162 ? 3.771 93.667 10.786 1.00 14.16 147 LEU D CA 1
ATOM 6523 C C . LEU D 1 162 ? 3.611 93.714 12.297 1.00 13.84 147 LEU D C 1
ATOM 6524 O O . LEU D 1 162 ? 4.256 94.523 12.984 1.00 14.47 147 LEU D O 1
ATOM 6529 N N . LEU D 1 163 ? 2.775 92.824 12.830 1.00 13.01 148 LEU D N 1
ATOM 6530 C CA . LEU D 1 163 ? 2.600 92.775 14.280 1.00 11.70 148 LEU D CA 1
ATOM 6531 C C . LEU D 1 163 ? 3.917 92.430 14.955 1.00 12.44 148 LEU D C 1
ATOM 6532 O O . LEU D 1 163 ? 4.320 93.099 15.918 1.00 14.47 148 LEU D O 1
ATOM 6537 N N . ALA D 1 164 ? 4.604 91.389 14.459 1.00 13.23 149 ALA D N 1
ATOM 6538 C CA . ALA D 1 164 ? 5.891 91.000 15.049 1.00 13.24 149 ALA D CA 1
ATOM 6539 C C . ALA D 1 164 ? 6.897 92.139 14.973 1.00 14.75 149 ALA D C 1
ATOM 6540 O O . ALA D 1 164 ? 7.712 92.338 15.888 1.00 14.43 149 ALA D O 1
ATOM 6542 N N . ALA D 1 165 ? 6.868 92.898 13.872 1.00 13.48 150 ALA D N 1
ATOM 6543 C CA . ALA D 1 165 ? 7.833 93.981 13.722 1.00 13.92 150 ALA D CA 1
ATOM 6544 C C . ALA D 1 165 ? 7.509 95.209 14.559 1.00 13.05 150 ALA D C 1
ATOM 6545 O O . ALA D 1 165 ? 8.341 96.126 14.645 1.00 16.47 150 ALA D O 1
ATOM 6547 N N . ASN D 1 166 ? 6.327 95.260 15.195 1.00 13.45 151 ASN D N 1
ATOM 6548 C CA . ASN D 1 166 ? 5.961 96.411 15.991 1.00 13.54 151 ASN D CA 1
ATOM 6549 C C . ASN D 1 166 ? 5.683 96.103 17.450 1.00 14.02 151 ASN D C 1
ATOM 6550 O O . ASN D 1 166 ? 5.447 97.040 18.228 1.00 16.05 151 ASN D O 1
ATOM 6555 N N . ALA D 1 167 ? 5.728 94.841 17.838 1.00 11.96 152 ALA D N 1
ATOM 6556 C CA . ALA D 1 167 ? 5.528 94.495 19.244 1.00 11.13 152 ALA D CA 1
ATOM 6557 C C . ALA D 1 167 ? 6.717 94.984 20.059 1.00 12.68 152 ALA D C 1
ATOM 6558 O O . ALA D 1 167 ? 7.828 95.131 19.551 1.00 13.15 152 ALA D O 1
ATOM 6560 N N . TYR D 1 168 ? 6.480 95.219 21.342 1.00 10.82 153 TYR D N 1
ATOM 6561 C CA . TYR D 1 168 ? 7.552 95.725 22.203 1.00 11.63 153 TYR D CA 1
ATOM 6562 C C . TYR D 1 168 ? 8.748 94.773 22.255 1.00 12.93 153 TYR D C 1
ATOM 6563 O O . TYR D 1 168 ? 9.912 95.203 22.171 1.00 14.39 153 TYR D O 1
ATOM 6572 N N . VAL D 1 169 ? 8.496 93.484 22.446 1.00 12.49 154 VAL D N 1
ATOM 6573 C CA . VAL D 1 169 ? 9.551 92.480 22.448 1.00 11.71 154 VAL D CA 1
ATOM 6574 C C . VAL D 1 169 ? 9.706 92.037 20.997 1.00 12.33 154 VAL D C 1
ATOM 6575 O O . VAL D 1 169 ? 8.740 91.516 20.423 1.00 12.95 154 VAL D O 1
ATOM 6579 N N . PRO D 1 170 ? 10.851 92.281 20.361 1.00 12.82 155 PRO D N 1
ATOM 6580 C CA . PRO D 1 170 ? 10.949 92.163 18.897 1.00 13.58 155 PRO D CA 1
ATOM 6581 C C . PRO D 1 170 ? 11.166 90.757 18.358 1.00 13.56 155 PRO D C 1
ATOM 6582 O O . PRO D 1 170 ? 11.428 90.616 17.159 1.00 16.68 155 PRO D O 1
ATOM 6586 N N . GLU D 1 171 ? 11.106 89.711 19.184 1.00 12.53 156 GLU D N 1
ATOM 6587 C CA . GLU D 1 171 ? 11.239 88.330 18.749 1.00 13.38 156 GLU D CA 1
ATOM 6588 C C . GLU D 1 171 ? 10.532 87.468 19.771 1.00 12.41 156 GLU D C 1
ATOM 6589 O O . GLU D 1 171 ? 10.189 87.956 20.848 1.00 12.80 156 GLU D O 1
ATOM 6595 N N . PRO D 1 172 ? 10.247 86.213 19.442 1.00 11.58 157 PRO D N 1
ATOM 6596 C CA . PRO D 1 172 ? 9.700 85.290 20.446 1.00 12.20 157 PRO D CA 1
ATOM 6597 C C . PRO D 1 172 ? 10.715 85.040 21.547 1.00 11.94 157 PRO D C 1
ATOM 6598 O O . PRO D 1 172 ? 11.907 84.886 21.279 1.00 13.67 157 PRO D O 1
ATOM 6602 N N . VAL D 1 173 ? 10.230 85.036 22.793 1.00 11.42 158 VAL D N 1
ATOM 6603 C CA . VAL D 1 173 ? 11.084 84.797 23.954 1.00 11.68 158 VAL D CA 1
ATOM 6604 C C . VAL D 1 173 ? 11.223 83.299 24.168 1.00 11.31 158 VAL D C 1
ATOM 6605 O O . VAL D 1 173 ? 10.223 82.578 24.193 1.00 12.46 158 VAL D O 1
ATOM 6609 N N . ASP D 1 174 ? 12.451 82.836 24.378 1.00 11.00 159 ASP D N 1
ATOM 6610 C CA . ASP D 1 174 ? 12.644 81.399 24.587 1.00 11.29 159 ASP D CA 1
ATOM 6611 C C . ASP D 1 174 ? 12.270 81.026 26.016 1.00 11.28 159 ASP D C 1
ATOM 6612 O O . ASP D 1 174 ? 11.516 80.063 26.260 1.00 11.47 159 ASP D O 1
ATOM 6617 N N . PHE D 1 175 ? 12.819 81.777 26.978 1.00 11.72 160 PHE D N 1
ATOM 6618 C CA . PHE D 1 175 ? 12.796 81.433 28.398 1.00 11.36 160 PHE D CA 1
ATOM 6619 C C . PHE D 1 175 ? 12.465 82.678 29.187 1.00 10.98 160 PHE D C 1
ATOM 6620 O O . PHE D 1 175 ? 13.039 83.749 28.933 1.00 11.64 160 PHE D O 1
ATOM 6628 N N . LEU D 1 176 ? 11.595 82.538 30.183 1.00 11.09 161 LEU D N 1
ATOM 6629 C CA . LEU D 1 176 ? 11.276 83.651 31.066 1.00 12.34 161 LEU D CA 1
ATOM 6630 C C . LEU D 1 176 ? 11.479 83.174 32.495 1.00 13.69 161 LEU D C 1
ATOM 6631 O O . LEU D 1 176 ? 11.006 82.096 32.846 1.00 13.73 161 LEU D O 1
ATOM 6636 N N . ILE D 1 177 ? 12.169 83.976 33.309 1.00 11.33 162 ILE D N 1
ATOM 6637 C CA . ILE D 1 177 ? 12.442 83.689 34.726 1.00 11.16 162 ILE D CA 1
ATOM 6638 C C . ILE D 1 177 ? 11.791 84.770 35.564 1.00 11.36 162 ILE D C 1
ATOM 6639 O O . ILE D 1 177 ? 12.004 85.965 35.324 1.00 11.42 162 ILE D O 1
ATOM 6644 N N . ARG D 1 178 ? 11.017 84.365 36.566 1.00 10.41 163 ARG D N 1
ATOM 6645 C CA . ARG D 1 178 ? 10.490 85.321 37.538 1.00 10.39 163 ARG D CA 1
ATOM 6646 C C . ARG D 1 178 ? 10.835 84.854 38.948 1.00 11.62 163 ARG D C 1
ATOM 6647 O O . ARG D 1 178 ? 10.208 83.909 39.459 1.00 11.47 163 ARG D O 1
ATOM 6655 N N . PRO D 1 179 ? 11.819 85.456 39.578 1.00 10.33 164 PRO D N 1
ATOM 6656 C CA . PRO D 1 179 ? 12.083 85.183 40.998 1.00 11.04 164 PRO D CA 1
ATOM 6657 C C . PRO D 1 179 ? 11.073 85.913 41.866 1.00 13.48 164 PRO D C 1
ATOM 6658 O O . PRO D 1 179 ? 10.217 86.639 41.370 1.00 13.49 164 PRO D O 1
ATOM 6662 N N . GLY D 1 180 ? 11.178 85.696 43.189 1.00 13.25 165 GLY D N 1
ATOM 6663 C CA . GLY D 1 180 ? 10.362 86.469 44.110 1.00 14.46 165 GLY D CA 1
ATOM 6664 C C . GLY D 1 180 ? 9.062 85.823 44.536 1.00 14.27 165 GLY D C 1
ATOM 6665 O O . GLY D 1 180 ? 8.280 86.473 45.254 1.00 16.40 165 GLY D O 1
ATOM 6666 N N . GLY D 1 181 ? 8.787 84.607 44.086 1.00 13.12 166 GLY D N 1
ATOM 6667 C CA . GLY D 1 181 ? 7.699 83.817 44.636 1.00 15.28 166 GLY D CA 1
ATOM 6668 C C . GLY D 1 181 ? 6.336 83.979 44.008 1.00 17.04 166 GLY D C 1
ATOM 6669 O O . GLY D 1 181 ? 5.447 83.156 44.291 1.00 20.47 166 GLY D O 1
ATOM 6670 N N . HIS D 1 182 ? 6.100 85.008 43.202 1.00 11.30 167 HIS D N 1
ATOM 6671 C CA . HIS D 1 182 ? 4.772 85.193 42.620 1.00 10.47 167 HIS D CA 1
ATOM 6672 C C . HIS D 1 182 ? 4.672 84.531 41.259 1.00 12.42 167 HIS D C 1
ATOM 6673 O O . HIS D 1 182 ? 5.546 84.716 40.409 1.00 14.03 167 HIS D O 1
ATOM 6680 N N . VAL D 1 183 ? 3.619 83.719 41.077 1.00 11.54 168 VAL D N 1
ATOM 6681 C CA . VAL D 1 183 ? 3.423 82.988 39.821 1.00 11.28 168 VAL D CA 1
ATOM 6682 C C . VAL D 1 183 ? 2.336 83.725 39.046 1.00 11.89 168 VAL D C 1
ATOM 6683 O O . VAL D 1 183 ? 1.135 83.406 39.099 1.00 11.43 168 VAL D O 1
ATOM 6687 N N . ARG D 1 184 ? 2.775 84.774 38.354 1.00 10.68 169 ARG D N 1
ATOM 6688 C CA . ARG D 1 184 ? 1.892 85.679 37.637 1.00 8.34 169 ARG D CA 1
ATOM 6689 C C . ARG D 1 184 ? 2.787 86.485 36.705 1.00 10.74 169 ARG D C 1
ATOM 6690 O O . ARG D 1 184 ? 4.010 86.549 36.893 1.00 11.41 169 ARG D O 1
ATOM 6698 N N . MET D 1 185 ? 2.165 87.085 35.679 1.00 10.41 170 MET D N 1
ATOM 6699 C CA . MET D 1 185 ? 2.950 87.883 34.740 1.00 9.91 170 MET D CA 1
ATOM 6700 C C . MET D 1 185 ? 2.914 89.374 35.032 1.00 10.62 170 MET D C 1
ATOM 6701 O O . MET D 1 185 ? 3.846 90.058 34.623 1.00 10.81 170 MET D O 1
ATOM 6706 N N . SER D 1 186 ? 1.920 89.878 35.776 1.00 11.37 171 SER D N 1
ATOM 6707 C CA . SER D 1 186 ? 1.902 91.270 36.270 1.00 9.83 171 SER D CA 1
ATOM 6708 C C . SER D 1 186 ? 2.138 92.330 35.199 1.00 11.28 171 SER D C 1
ATOM 6709 O O . SER D 1 186 ? 2.860 93.296 35.424 1.00 10.97 171 SER D O 1
ATOM 6712 N N . SER D 1 187 ? 1.521 92.149 34.047 1.00 10.73 172 SER D N 1
ATOM 6713 C CA . SER D 1 187 ? 1.553 93.071 32.903 1.00 10.66 172 SER D CA 1
ATOM 6714 C C . SER D 1 187 ? 2.816 92.890 32.065 1.00 12.17 172 SER D C 1
ATOM 6715 O O . SER D 1 187 ? 3.014 93.653 31.093 1.00 14.32 172 SER D O 1
ATOM 6718 N N . PHE D 1 188 ? 3.652 91.886 32.346 1.00 10.74 173 PHE D N 1
ATOM 6719 C CA . PHE D 1 188 ? 4.936 91.723 31.662 1.00 11.21 173 PHE D CA 1
ATOM 6720 C C . PHE D 1 188 ? 4.930 90.616 30.620 1.00 12.17 173 PHE D C 1
ATOM 6721 O O . PHE D 1 188 ? 5.995 90.280 30.077 1.00 12.32 173 PHE D O 1
ATOM 6729 N N . TYR D 1 189 ? 3.772 90.029 30.305 1.00 10.58 174 TYR D N 1
ATOM 6730 C CA . TYR D 1 189 ? 3.780 88.928 29.368 1.00 10.48 174 TYR D CA 1
ATOM 6731 C C . TYR D 1 189 ? 4.259 89.399 27.991 1.00 10.86 174 TYR D C 1
ATOM 6732 O O . TYR D 1 189 ? 3.788 90.439 27.504 1.00 12.70 174 TYR D O 1
ATOM 6741 N N . PRO D 1 190 ? 5.158 88.666 27.346 1.00 9.94 175 PRO D N 1
ATOM 6742 C CA . PRO D 1 190 ? 5.628 89.041 25.997 1.00 11.69 175 PRO D CA 1
ATOM 6743 C C . PRO D 1 190 ? 4.685 88.544 24.899 1.00 11.64 175 PRO D C 1
ATOM 6744 O O . PRO D 1 190 ? 4.578 87.343 24.633 1.00 12.22 175 PRO D O 1
ATOM 6748 N N . LEU D 1 191 ? 4.064 89.500 24.193 1.00 10.60 176 LEU D N 1
ATOM 6749 C CA . LEU D 1 191 ? 2.932 89.240 23.299 1.00 11.09 176 LEU D CA 1
ATOM 6750 C C . LEU D 1 191 ? 3.191 88.115 22.296 1.00 13.08 176 LEU D C 1
ATOM 6751 O O . LEU D 1 191 ? 2.345 87.234 22.103 1.00 13.50 176 LEU D O 1
ATOM 6756 N N . MET D 1 192 ? 4.344 88.137 21.623 1.00 10.39 177 MET D N 1
ATOM 6757 C CA . MET D 1 192 ? 4.598 87.241 20.493 1.00 11.14 177 MET D CA 1
ATOM 6758 C C . MET D 1 192 ? 5.390 85.996 20.867 1.00 12.13 177 MET D C 1
ATOM 6759 O O . MET D 1 192 ? 6.179 85.482 20.067 1.00 13.03 177 MET D O 1
ATOM 6764 N N . SER D 1 193 ? 5.160 85.454 22.070 1.00 11.41 178 SER D N 1
ATOM 6765 C CA . SER D 1 193 ? 5.905 84.292 22.553 1.00 10.11 178 SER D CA 1
ATOM 6766 C C . SER D 1 193 ? 5.021 83.089 22.853 1.00 11.77 178 SER D C 1
ATOM 6767 O O . SER D 1 193 ? 5.027 82.596 23.985 1.00 12.47 178 SER D O 1
ATOM 6770 N N . PRO D 1 194 ? 4.324 82.533 21.859 1.00 10.59 179 PRO D N 1
ATOM 6771 C CA . PRO D 1 194 ? 3.463 81.365 22.151 1.00 11.49 179 PRO D CA 1
ATOM 6772 C C . PRO D 1 194 ? 4.213 80.152 22.619 1.00 11.62 179 PRO D C 1
ATOM 6773 O O . PRO D 1 194 ? 3.577 79.258 23.201 1.00 13.22 179 PRO D O 1
ATOM 6777 N N . PHE D 1 195 ? 5.510 80.043 22.358 1.00 10.68 180 PHE D N 1
ATOM 6778 C CA . PHE D 1 195 ? 6.245 78.849 22.765 1.00 10.01 180 PHE D CA 1
ATOM 6779 C C . PHE D 1 195 ? 7.226 79.143 23.892 1.00 11.55 180 PHE D C 1
ATOM 6780 O O . PHE D 1 195 ? 8.067 78.290 24.205 1.00 13.02 180 PHE D O 1
ATOM 6788 N N . ALA D 1 196 ? 7.093 80.284 24.562 1.00 10.41 181 ALA D N 1
ATOM 6789 C CA . ALA D 1 196 ? 7.982 80.559 25.694 1.00 10.29 181 ALA D CA 1
ATOM 6790 C C . ALA D 1 196 ? 7.796 79.546 26.816 1.00 11.71 181 ALA D C 1
ATOM 6791 O O . ALA D 1 196 ? 6.679 79.122 27.110 1.00 12.07 181 ALA D O 1
ATOM 6793 N N . GLU D 1 197 ? 8.910 79.153 27.424 1.00 10.88 182 GLU D N 1
ATOM 6794 C CA . GLU D 1 197 ? 8.870 78.376 28.665 1.00 9.30 182 GLU D CA 1
ATOM 6795 C C . GLU D 1 197 ? 9.079 79.288 29.856 1.00 9.84 182 GLU D C 1
ATOM 6796 O O . GLU D 1 197 ? 9.944 80.173 29.826 1.00 11.00 182 GLU D O 1
ATOM 6802 N N . MET D 1 198 ? 8.293 79.082 30.915 1.00 10.52 183 MET D N 1
ATOM 6803 C CA . MET D 1 198 ? 8.345 79.931 32.103 1.00 11.14 183 MET D CA 1
ATOM 6804 C C . MET D 1 198 ? 8.942 79.198 33.296 1.00 10.48 183 MET D C 1
ATOM 6805 O O . MET D 1 198 ? 8.719 78.006 33.473 1.00 12.27 183 MET D O 1
ATOM 6810 N N . TYR D 1 199 ? 9.703 79.920 34.100 1.00 10.92 184 TYR D N 1
ATOM 6811 C CA . TYR D 1 199 ? 10.290 79.382 35.319 1.00 10.47 184 TYR D CA 1
ATOM 6812 C C . TYR D 1 199 ? 10.068 80.379 36.444 1.00 11.73 184 TYR D C 1
ATOM 6813 O O . TYR D 1 199 ? 10.379 81.574 36.312 1.00 11.66 184 TYR D O 1
ATOM 6822 N N . PHE D 1 200 ? 9.563 79.881 37.568 1.00 10.94 185 PHE D N 1
ATOM 6823 C CA . PHE D 1 200 ? 9.299 80.696 38.747 1.00 11.37 185 PHE D CA 1
ATOM 6824 C C . PHE D 1 200 ? 10.097 80.134 39.907 1.00 12.84 185 PHE D C 1
ATOM 6825 O O . PHE D 1 200 ? 10.205 78.910 40.044 1.00 14.49 185 PHE D O 1
ATOM 6833 N N . CYS D 1 201 ? 10.610 81.008 40.769 1.00 12.20 186 CYS D N 1
ATOM 6834 C CA . CYS D 1 201 ? 11.246 80.496 41.977 1.00 13.38 186 CYS D CA 1
ATOM 6835 C C . CYS D 1 201 ? 11.001 81.476 43.113 1.00 13.77 186 CYS D C 1
ATOM 6836 O O . CYS D 1 201 ? 10.772 82.675 42.894 1.00 13.18 186 CYS D O 1
ATOM 6839 N N . PRO D 1 202 ? 11.032 80.997 44.352 1.00 12.99 187 PRO D N 1
ATOM 6840 C CA . PRO D 1 202 ? 10.700 81.880 45.470 1.00 11.66 187 PRO D CA 1
ATOM 6841 C C . PRO D 1 202 ? 11.807 82.848 45.842 1.00 12.79 187 PRO D C 1
ATOM 6842 O O . PRO D 1 202 ? 11.484 83.904 46.412 1.00 14.00 187 PRO D O 1
ATOM 6846 N N . THR D 1 203 ? 13.065 82.519 45.530 1.00 12.23 188 THR D N 1
ATOM 6847 C CA . THR D 1 203 ? 14.209 83.348 45.894 1.00 13.76 188 THR D CA 1
ATOM 6848 C C . THR D 1 203 ? 13.987 84.786 45.464 1.00 13.95 188 THR D C 1
ATOM 6849 O O . THR D 1 203 ? 13.641 85.027 44.310 1.00 13.95 188 THR D O 1
ATOM 6853 N N . LEU D 1 204 ? 14.145 85.740 46.386 1.00 12.84 189 LEU D N 1
ATOM 6854 C CA . LEU D 1 204 ? 14.094 87.144 45.978 1.00 13.57 189 LEU D CA 1
ATOM 6855 C C . LEU D 1 204 ? 15.236 87.442 45.001 1.00 14.24 189 LEU D C 1
ATOM 6856 O O . LEU D 1 204 ? 16.322 86.849 45.082 1.00 14.56 189 LEU D O 1
ATOM 6861 N N . LEU D 1 205 ? 14.994 88.370 44.059 1.00 12.95 190 LEU D N 1
ATOM 6862 C CA . LEU D 1 205 ? 16.028 88.650 43.054 1.00 13.70 190 LEU D CA 1
ATOM 6863 C C . LEU D 1 205 ? 17.379 88.941 43.715 1.00 13.76 190 LEU D C 1
ATOM 6864 O O . LEU D 1 205 ? 18.418 88.415 43.297 1.00 13.63 190 LEU D O 1
ATOM 6869 N N . ASN D 1 206 ? 17.379 89.750 44.776 1.00 14.04 191 ASN D N 1
ATOM 6870 C CA . ASN D 1 206 ? 18.660 90.177 45.337 1.00 12.78 191 ASN D CA 1
ATOM 6871 C C . ASN D 1 206 ? 19.378 89.057 46.074 1.00 14.86 191 ASN D C 1
ATOM 6872 O O . ASN D 1 206 ? 20.569 89.214 46.381 1.00 16.71 191 ASN D O 1
ATOM 6877 N N . ASP D 1 207 ? 18.705 87.924 46.276 1.00 14.73 192 ASP D N 1
ATOM 6878 C CA . ASP D 1 207 ? 19.343 86.756 46.874 1.00 14.37 192 ASP D CA 1
ATOM 6879 C C . ASP D 1 207 ? 19.780 85.725 45.839 1.00 15.81 192 ASP D C 1
ATOM 6880 O O . ASP D 1 207 ? 20.429 84.742 46.214 1.00 16.34 192 ASP D O 1
ATOM 6885 N N . MET D 1 208 ? 19.464 85.912 44.553 1.00 14.51 193 MET D N 1
ATOM 6886 C CA A MET D 1 208 ? 19.791 84.882 43.575 0.50 15.17 193 MET D CA 1
ATOM 6887 C CA B MET D 1 208 ? 19.785 84.900 43.549 0.50 15.21 193 MET D CA 1
ATOM 6888 C C . MET D 1 208 ? 21.286 84.793 43.343 1.00 16.23 193 MET D C 1
ATOM 6889 O O . MET D 1 208 ? 21.958 85.798 43.120 1.00 16.86 193 MET D O 1
ATOM 6898 N N . THR D 1 209 ? 21.802 83.572 43.398 1.00 13.79 194 THR D N 1
ATOM 6899 C CA . THR D 1 209 ? 23.194 83.293 43.104 1.00 14.41 194 THR D CA 1
ATOM 6900 C C . THR D 1 209 ? 23.338 82.769 41.683 1.00 12.88 194 THR D C 1
ATOM 6901 O O . THR D 1 209 ? 22.356 82.422 41.012 1.00 12.29 194 THR D O 1
ATOM 6905 N N . ARG D 1 210 ? 24.588 82.684 41.213 1.00 14.61 195 ARG D N 1
ATOM 6906 C CA A ARG D 1 210 ? 24.820 82.066 39.912 0.50 14.86 195 ARG D CA 1
ATOM 6907 C CA B ARG D 1 210 ? 24.784 82.074 39.909 0.50 14.81 195 ARG D CA 1
ATOM 6908 C C . ARG D 1 210 ? 24.310 80.628 39.902 1.00 14.36 195 ARG D C 1
ATOM 6909 O O . ARG D 1 210 ? 23.777 80.162 38.895 1.00 13.94 195 ARG D O 1
ATOM 6924 N N . ALA D 1 211 ? 24.453 79.915 41.025 1.00 14.33 196 ALA D N 1
ATOM 6925 C CA . ALA D 1 211 ? 23.933 78.550 41.050 1.00 14.78 196 ALA D CA 1
ATOM 6926 C C . ALA D 1 211 ? 22.421 78.522 40.868 1.00 12.86 196 ALA D C 1
ATOM 6927 O O . ALA D 1 211 ? 21.900 77.659 40.153 1.00 13.22 196 ALA D O 1
ATOM 6929 N N . ASP D 1 212 ? 21.705 79.472 41.489 1.00 13.44 197 ASP D N 1
ATOM 6930 C CA . ASP D 1 212 ? 20.253 79.560 41.313 1.00 12.51 197 ASP D CA 1
ATOM 6931 C C . ASP D 1 212 ? 19.895 79.784 39.843 1.00 12.80 197 ASP D C 1
ATOM 6932 O O . ASP D 1 212 ? 18.941 79.186 39.326 1.00 13.79 197 ASP D O 1
ATOM 6937 N N . PHE D 1 213 ? 20.636 80.680 39.181 1.00 13.63 198 PHE D N 1
ATOM 6938 C CA . PHE D 1 213 ? 20.468 80.925 37.753 1.00 14.01 198 PHE D CA 1
ATOM 6939 C C . PHE D 1 213 ? 20.744 79.659 36.950 1.00 14.57 198 PHE D C 1
ATOM 6940 O O . PHE D 1 213 ? 19.952 79.281 36.084 1.00 14.10 198 PHE D O 1
ATOM 6948 N N . ASP D 1 214 ? 21.847 78.967 37.263 1.00 13.90 199 ASP D N 1
ATOM 6949 C CA . ASP D 1 214 ? 22.205 77.765 36.520 1.00 15.40 199 ASP D CA 1
ATOM 6950 C C . ASP D 1 214 ? 21.135 76.688 36.657 1.00 13.60 199 ASP D C 1
ATOM 6951 O O . ASP D 1 214 ? 20.821 76.001 35.679 1.00 15.79 199 ASP D O 1
ATOM 6956 N N . VAL D 1 215 ? 20.572 76.506 37.856 1.00 13.17 200 VAL D N 1
ATOM 6957 C CA . VAL D 1 215 ? 19.565 75.453 37.973 1.00 13.61 200 VAL D CA 1
ATOM 6958 C C . VAL D 1 215 ? 18.254 75.869 37.319 1.00 12.88 200 VAL D C 1
ATOM 6959 O O . VAL D 1 215 ? 17.508 75.005 36.824 1.00 13.81 200 VAL D O 1
ATOM 6963 N N . ALA D 1 216 ? 17.970 77.191 37.263 1.00 12.40 201 ALA D N 1
ATOM 6964 C CA . ALA D 1 216 ? 16.839 77.650 36.459 1.00 11.93 201 ALA D CA 1
ATOM 6965 C C . ALA D 1 216 ? 17.021 77.265 34.998 1.00 13.83 201 ALA D C 1
ATOM 6966 O O . ALA D 1 216 ? 16.089 76.759 34.356 1.00 13.68 201 ALA D O 1
ATOM 6968 N N . LEU D 1 217 ? 18.236 77.474 34.465 1.00 13.43 202 LEU D N 1
ATOM 6969 C CA . LEU D 1 217 ? 18.490 77.143 33.071 1.00 12.88 202 LEU D CA 1
ATOM 6970 C C . LEU D 1 217 ? 18.427 75.640 32.846 1.00 15.07 202 LEU D C 1
ATOM 6971 O O . LEU D 1 217 ? 17.955 75.186 31.800 1.00 16.40 202 LEU D O 1
ATOM 6976 N N . GLU D 1 218 ? 18.881 74.841 33.816 1.00 14.70 203 GLU D N 1
ATOM 6977 C CA . GLU D 1 218 ? 18.726 73.396 33.664 1.00 15.18 203 GLU D CA 1
ATOM 6978 C C . GLU D 1 218 ? 17.262 73.020 33.497 1.00 16.18 203 GLU D C 1
ATOM 6979 O O . GLU D 1 218 ? 16.906 72.207 32.629 1.00 17.83 203 GLU D O 1
ATOM 6985 N N . ASP D 1 219 ? 16.413 73.587 34.353 1.00 14.87 204 ASP D N 1
ATOM 6986 C CA . ASP D 1 219 ? 14.983 73.313 34.332 1.00 14.55 204 ASP D CA 1
ATOM 6987 C C . ASP D 1 219 ? 14.390 73.733 32.990 1.00 16.72 204 ASP D C 1
ATOM 6988 O O . ASP D 1 219 ? 13.663 72.972 32.333 1.00 18.00 204 ASP D O 1
ATOM 6993 N N . LEU D 1 220 ? 14.746 74.923 32.537 1.00 16.30 205 LEU D N 1
ATOM 6994 C CA . LEU D 1 220 ? 14.196 75.432 31.281 1.00 14.57 205 LEU D CA 1
ATOM 6995 C C . LEU D 1 220 ? 14.676 74.618 30.074 1.00 17.25 205 LEU D C 1
ATOM 6996 O O . LEU D 1 220 ? 13.898 74.344 29.141 1.00 18.74 205 LEU D O 1
ATOM 7001 N N . ARG D 1 221 ? 15.962 74.285 30.042 1.00 16.62 206 ARG D N 1
ATOM 7002 C CA . ARG D 1 221 ? 16.542 73.619 28.877 1.00 19.18 206 ARG D CA 1
ATOM 7003 C C . ARG D 1 221 ? 16.156 72.154 28.788 1.00 21.61 206 ARG D C 1
ATOM 7004 O O . ARG D 1 221 ? 16.181 71.592 27.686 1.00 22.06 206 ARG D O 1
ATOM 7012 N N . GLU D 1 222 ? 15.812 71.526 29.910 1.00 23.28 207 GLU D N 1
ATOM 7013 C CA . GLU D 1 222 ? 15.431 70.125 29.931 1.00 27.72 207 GLU D CA 1
ATOM 7014 C C . GLU D 1 222 ? 14.055 69.899 29.330 1.00 30.53 207 GLU D C 1
ATOM 7015 O O . GLU D 1 222 ? 13.722 68.762 28.994 1.00 32.74 207 GLU D O 1
ATOM 7021 N N . ARG D 1 223 ? 13.269 70.950 29.117 1.00 30.30 208 ARG D N 1
ATOM 7022 C CA . ARG D 1 223 ? 11.902 70.717 28.670 1.00 34.11 208 ARG D CA 1
ATOM 7023 C C . ARG D 1 223 ? 11.855 70.291 27.207 1.00 46.68 208 ARG D C 1
ATOM 7024 O O . ARG D 1 223 ? 10.979 69.502 26.831 1.00 48.64 208 ARG D O 1
ATOM 7032 N N . ASP D 1 224 ? 12.796 70.758 26.383 1.00 56.76 209 ASP D N 1
ATOM 7033 C CA . ASP D 1 224 ? 13.033 70.140 25.064 1.00 67.82 209 ASP D CA 1
ATOM 7034 C C . ASP D 1 224 ? 14.334 70.610 24.404 1.00 70.09 209 ASP D C 1
ATOM 7035 O O . ASP D 1 224 ? 14.907 71.631 24.778 1.00 71.49 209 ASP D O 1
#